Protein 2OZL (pdb70)

Secondary structure (DSSP, 8-state):
---SEEEEE-PPPEEES-S--S-SEEEEEHHHHHHHHHHHHHHHHHHHHHHHHHHTTSS-S-----TT-HHHHHHHHHTS-TTSEEE--S--HHHHHHTT--HHHHHHHHTT-TTSTTTTSS-TT---BTTB-----STTTHHHHHHHHHHHHHHHT----EEEEEETTGGG-HHHHHHHHHHHHTT--EEEEEEE-SEETTEEHHHH-S---GGGTTTTS-EEEEETT-HHHHHHHHHHHHHHHHTT---EEEEEE---SS-SSTT--S-SSS-HHHHHHHHHHH-HHHHHHHHHHHTTSS-HHHHHHHHHHHHHHHHHHHHHHHHSPPPPGGGTT-SSSSS---EEEE-SBTT-EEEE--/--EEEHHHHHHHHHHHHHHH-TTEEEEETTSSTT--TTSTTTTHHHHH-TTTEEE--S-HHHHHHHHHHHHHTT-EEEEE-SSGGGGGGGHHIIIIIIITHHHHTTSS-----EEEEE-S--SS--GGG----HHHHHTSTT-EEE---SHHHHHHHHHHHHHSSS-EEEEE-HHHHT-EEE--HHHHSTT----TT--EEEE--SSEEEEE-STHHHHHHHHHHHHHTTT--EEEEE--EEET--HHHHHHHHHHHS-EEEE-SS-STT-HHHHHHHHHHHSTTGGG-SS--EEE---SSPPPSSHHHHHTTS--HHHHHHHHHHHHT-/---SEEEEE-PPPEEES-S--S-SEEEEEHHHHHHHHHHHHHHHHHHHHHHHHHHTTSS-S-----TT-HHHHHHHHHTS-TTSEEE--S--HHHHHHTT--HHHHHHHHTT-TTSTTTTSS-TT---BTTB-----STTTHHHHHHHHHHHHHHHTS---EEEEEETTGGG-HHHHHHHHHHHHTT--EEEEEEE-SEETTEEHHHH-S---GGGTTTTS-EEEEETT-HHHHHHHHHHHHHHHHTT---EEEEEE---SS-SSTT--S-SSS-HHHHHHHHHHH-HHHHHHHHHHHTTSS-HHHHHHHHHHHHHHHHHHHHHHHHSPPPPGGGTT-SSSSS---EEEE-SBTT-EEEE--/-EEEEHHHHHHHHHHHHHHH-TTEEEEETTSSTT--TTSTTTTHHHHH-TTTEEE--S-HHHHHHHHHHHHHTT-EEEEE-SSGGGGGGTHHIIIIIIITHHHHTTSS-----EEEEE-S--SS--GGG----HHHHHT-TT-EEE---SHHHHHHHHHHHHHSSS-EEEEE-TTTTT-EEEE-HHHHSTT----TT--EEEE--SSEEEEE-STHHHHHHHHHHHHHTTT--EEEEE--EEET--HHHHHHHHHHHS-EEEE-SS-STTSHHHHHHHHHHHSTTGGG-SS--EEE---SS---SSHHHHHTTS--HHHHHHHHHHHHT-

Radius of gyration: 31.5 Å; Cα contacts (8 Å, |Δi|>4): 3603; chains: 4; bounding box: 74×99×93 Å

Organism: Homo sapiens (NCBI:txid9606)

GO terms:
  GO:0004739 pyruvate dehydrogenase (acetyl-transferring) activity (F, IDA)
  GO:0045254 pyruvate dehydrogenase complex (C, IDA)
  GO:0006086 pyruvate decarboxylation to acetyl-CoA (P, IDA)
  GO:0004739 pyruvate dehydrogenase (acetyl-transferring) activity (F, EXP)
  GO:0005739 mitochondrion (C, TAS)
  GO:0005739 mitochondrion (C, HTP)
  GO:0005759 mitochondrial matrix (C, TAS)
  GO:0005515 protein binding (F, IPI)
  GO:0005739 mitochondrion (C, IDA)
  GO:0005634 nucleus (C, HDA)
  GO:0005739 mitochondrion (C, HDA)

Sequence (1384 aa):
SFANDATFEIKKCDLHRLEEGPPVTTVLTREDGLKYYRMMQTVRRMELKADQLYKQKIIRGFCHLCDGQEACCVGLEAGINPTDHLITAYRAHGFTFTRGLSVREILAELTGRKGGCAKGKGGSMHMYAKNFYGGNGIVGAQVPLGAGIALACKYNGKDEVCLTLYGDGAANQGQIFEAYNMAALWKLPCIFICENNRYGMGTSVERAAASTDYYKRGDFIPGLRVDGMDILCVREATRFAAAYCRSGKGPILMELQTYRYHGHEMSDPGVSYRTREEIQEVRSKSDPIMLLKDRMVNSNLASVEELKEIDVEVRKEIEDAAQFATADPEPPLEELGYHIYSSDPPFEVRGANQWIKFKSVSSLQVTVRDAINQGMDEELERDEKVFLLGEEVAQYDGAYKVSRGLWKKYGDKRIIDTPISEMGFAGIAVGAAMAGLRPICEFMTFNFSMQAIDQVINSAAKTYYMSGGLQPVPIVFRGPNGASAGVAAQHSQCFAAWYGHCPGLKVVSPWNSEDAKGLIKSAIRDNNPVVVLENELMYGVPFEFPPEAQSKDFLIPIGKAKIERQGTHITVVSHSRPVGHCLEAAAVLSKEGVECEVINMRTIRPMDMETIEASVMKTNHLVTVEGGWPQFGVGAEICARIMEGPAFNFLDAPAVRVTGADVPMPYAKILEDNSIPQVKDIIFAIKKTLNISFANDATFEIKKCDLHRLEEGPPVTTVLTREDGLKYYRMMQTVRRMELKADQLYKQKIIRGFCHLCDGQEACCVGLEAGINPTDHLITAYRAHGFTFTRGLSVREILAELTGRKGGCAKGKGGSMHMYAKNFYGGNGIVGAQVPLGAGIALACKYNGKDEVCLTLYGDGAANQGQIFEAYNMAALWKLPCIFICENNRYGMGTSVERAAASTDYYKRGDFIPGLRVDGMDILCVREATRFAAAYCRSGKGPILMELQTYRYHGHEMSDPGVSYRTREEIQEVRSKSDPIMLLKDRMVNSNLASVEELKEIDVEVRKEIEDAAQFATADPEPPLEELGYHIYSSDPPFEVRGANQWIKFKSVSSLQVTVRDAINQGMDEELERDEKVFLLGEEVAQYDGAYKVSRGLWKKYGDKRIIDTPISEMGFAGIAVGAAMAGLRPICEFMTFNFSMQAIDQVINSAAKTYYMSGGLQPVPIVFRGPNGASAGVAAQHSQCFAAWYGHCPGLKVVSPWNSEDAKGLIKSAIRDNNPVVVLENELMYGVPFEFPPEAQSKDFLIPIGKAKIERQGTHITVVSHSRPVGHCLEAAAVLSKEGVECEVINMRTIRPMDMETIEASVMKTNHLVTVEGGWPQFGVGAEICARIMEGPAFNFLDAPAVRVTGADVPMPYAKILEDNSIPQVKDIIFAIKKTLNI

InterPro domains:
  IPR001017 Dehydrogenase, E1 component [PF00676] (67-361)
  IPR017597 Pyruvate dehydrogenase (acetyl-transferring) E1 component, alpha subunit, subgroup y [TIGR03182] (59-369)
  IPR029061 Thiamin diphosphate-binding fold [SSF52518] (49-383)
  IPR050642 Pyruvate Dehydrogenase E1 Alpha Subunit [PTHR11516] (30-375)

Nearest PDB structures (foldseek):
  2ozl-assembly1_C  TM=1.002E+00  e=5.145E-74  Homo sapiens
  3exh-assembly2_G  TM=1.001E+00  e=3.528E-71  Homo sapiens
  3exe-assembly2_E  TM=1.002E+00  e=1.441E-70  Homo sapiens
  3exh-assembly1_A  TM=9.852E-01  e=1.466E-67  Homo sapiens
  1x7z-assembly1_A-2  TM=9.398E-01  e=1.069E-23  Homo sapiens

Structure (mmCIF, N/CA/C/O backbone):
data_2OZL
#
_entry.id   2OZL
#
_cell.length_a   64.9
_cell.length_b   126.4
_cell.length_c   190.4
_cell.angle_alpha   90.
_cell.angle_beta   90.
_cell.angle_gamma   90.
#
_symmetry.space_group_name_H-M   'P 21 21 21'
#
loop_
_entity.id
_entity.type
_entity.pdbx_description
1 polymer 'Pyruvate dehydrogenase E1 component alpha subunit, somatic form'
2 polymer 'Pyruvate dehydrogenase E1 component subunit beta'
3 non-polymer 'MAGNESIUM ION'
4 non-polymer 'THIAMINE DIPHOSPHATE'
5 non-polymer 'POTASSIUM ION'
6 water water
#
loop_
_atom_site.group_PDB
_atom_site.id
_atom_site.type_symbol
_atom_site.label_atom_id
_atom_site.label_alt_id
_atom_site.label_comp_id
_atom_site.label_asym_id
_atom_site.label_entity_id
_atom_site.label_seq_id
_atom_site.pdbx_PDB_ins_code
_atom_site.Cartn_x
_atom_site.Cartn_y
_atom_site.Cartn_z
_atom_site.occupancy
_atom_site.B_iso_or_equiv
_atom_site.auth_seq_id
_atom_site.auth_comp_id
_atom_site.auth_asym_id
_atom_site.auth_atom_id
_atom_site.pdbx_PDB_model_num
ATOM 1 N N . SER A 1 4 ? -21.316 -51.010 84.314 1.00 34.70 0 SER A N 1
ATOM 2 C CA . SER A 1 4 ? -19.948 -51.581 84.161 1.00 34.53 0 SER A CA 1
ATOM 3 C C . SER A 1 4 ? -18.870 -50.520 84.365 1.00 32.71 0 SER A C 1
ATOM 4 O O . SER A 1 4 ? -17.883 -50.756 85.062 1.00 32.32 0 SER A O 1
ATOM 7 N N . PHE A 1 5 ? -19.062 -49.353 83.755 1.00 29.88 1 PHE A N 1
ATOM 8 C CA . PHE A 1 5 ? -18.094 -48.267 83.870 1.00 27.76 1 PHE A CA 1
ATOM 9 C C . PHE A 1 5 ? -18.109 -47.612 85.242 1.00 26.28 1 PHE A C 1
ATOM 10 O O . PHE A 1 5 ? -19.167 -47.434 85.846 1.00 26.44 1 PHE A O 1
ATOM 18 N N . ALA A 1 6 ? -16.927 -47.261 85.733 1.00 24.24 2 ALA A N 1
ATOM 19 C CA . ALA A 1 6 ? -16.818 -46.578 87.014 1.00 22.95 2 ALA A CA 1
ATOM 20 C C . ALA A 1 6 ? -17.317 -45.162 86.742 1.00 23.08 2 ALA A C 1
ATOM 21 O O . ALA A 1 6 ? -17.078 -44.621 85.661 1.00 21.61 2 ALA A O 1
ATOM 23 N N . ASN A 1 7 ? -18.020 -44.564 87.697 1.00 21.80 3 ASN A N 1
ATOM 24 C CA . ASN A 1 7 ? -18.521 -43.210 87.491 1.00 23.61 3 ASN A CA 1
ATOM 25 C C . ASN A 1 7 ? -17.483 -42.167 87.890 1.00 22.24 3 ASN A C 1
ATOM 26 O O . ASN A 1 7 ? -17.602 -40.995 87.540 1.00 20.87 3 ASN A O 1
ATOM 31 N N . ASP A 1 8 ? -16.461 -42.607 88.618 1.00 22.53 4 ASP A N 1
ATOM 32 C CA . ASP A 1 8 ? -15.384 -41.725 89.051 1.00 22.88 4 ASP A CA 1
ATOM 33 C C . ASP A 1 8 ? -14.204 -42.548 89.554 1.00 21.95 4 ASP A C 1
ATOM 34 O O . ASP A 1 8 ? -14.360 -43.714 89.916 1.00 21.54 4 ASP A O 1
ATOM 39 N N . ALA A 1 9 ? -13.024 -41.938 89.570 1.00 20.28 5 ALA A N 1
ATOM 40 C CA . ALA A 1 9 ? -11.816 -42.614 90.024 1.00 20.27 5 ALA A CA 1
ATOM 41 C C . ALA A 1 9 ? -10.826 -41.599 90.580 1.00 20.92 5 ALA A C 1
ATOM 42 O O . ALA A 1 9 ? -10.858 -40.424 90.214 1.00 19.77 5 ALA A O 1
ATOM 44 N N . THR A 1 10 ? -9.946 -42.063 91.464 1.00 20.96 6 THR A N 1
ATOM 45 C CA . THR A 1 10 ? -8.944 -41.203 92.083 1.00 21.92 6 THR A CA 1
ATOM 46 C C . THR A 1 10 ? -7.579 -41.397 91.438 1.00 21.83 6 THR A C 1
ATOM 47 O O . THR A 1 10 ? -7.183 -42.523 91.135 1.00 23.54 6 THR A O 1
ATOM 51 N N . PHE A 1 11 ? -6.863 -40.298 91.221 1.00 20.51 7 PHE A N 1
ATOM 52 C CA . PHE A 1 11 ? -5.539 -40.370 90.614 1.00 21.04 7 PHE A CA 1
ATOM 53 C C . PHE A 1 11 ? -4.508 -39.557 91.382 1.00 23.54 7 PHE A C 1
ATOM 54 O O . PHE A 1 11 ? -4.842 -38.580 92.052 1.00 22.42 7 PHE A O 1
ATOM 62 N N . GLU A 1 12 ? -3.250 -39.974 91.271 1.00 25.18 8 GLU A N 1
ATOM 63 C CA . GLU A 1 12 ? -2.151 -39.286 91.928 1.00 27.64 8 GLU A CA 1
ATOM 64 C C . GLU A 1 12 ? -1.551 -38.322 90.922 1.00 26.75 8 GLU A C 1
ATOM 65 O O . GLU A 1 12 ? -1.451 -38.633 89.734 1.00 26.23 8 GLU A O 1
ATOM 71 N N . ILE A 1 13 ? -1.164 -37.147 91.401 1.00 25.67 9 ILE A N 1
ATOM 72 C CA . ILE A 1 13 ? -0.567 -36.134 90.546 1.00 25.95 9 ILE A CA 1
ATOM 73 C C . ILE A 1 13 ? 0.707 -35.604 91.201 1.00 26.04 9 ILE A C 1
ATOM 74 O O . ILE A 1 13 ? 0.790 -35.512 92.423 1.00 26.99 9 ILE A O 1
ATOM 79 N N . LYS A 1 14 ? 1.700 -35.269 90.383 1.00 26.62 10 LYS A N 1
ATOM 80 C CA . LYS A 1 14 ? 2.976 -34.766 90.884 1.00 26.74 10 LYS A CA 1
ATOM 81 C C . LYS A 1 14 ? 2.795 -33.586 91.830 1.00 25.47 10 LYS A C 1
ATOM 82 O O . LYS A 1 14 ? 2.027 -32.665 91.545 1.00 25.56 10 LYS A O 1
ATOM 88 N N . LYS A 1 15 ? 3.506 -33.615 92.953 1.00 22.72 11 LYS A N 1
ATOM 89 C CA . LYS A 1 15 ? 3.437 -32.527 93.922 1.00 22.24 11 LYS A CA 1
ATOM 90 C C . LYS A 1 15 ? 4.138 -31.320 93.293 1.00 19.06 11 LYS A C 1
ATOM 91 O O . LYS A 1 15 ? 5.197 -31.464 92.683 1.00 19.96 11 LYS A O 1
ATOM 97 N N . CYS A 1 16 ? 3.550 -30.138 93.433 1.00 16.58 12 CYS A N 1
ATOM 98 C CA . CYS A 1 16 ? 4.129 -28.925 92.860 1.00 14.94 12 CYS A CA 1
ATOM 99 C C . CYS A 1 16 ? 5.250 -28.349 93.719 1.00 14.26 12 CYS A C 1
ATOM 100 O O . CYS A 1 16 ? 5.177 -28.392 94.944 1.00 13.42 12 CYS A O 1
ATOM 103 N N . ASP A 1 17 ? 6.291 -27.820 93.079 1.00 12.67 13 ASP A N 1
ATOM 104 C CA . ASP A 1 17 ? 7.371 -27.183 93.822 1.00 12.80 13 ASP A CA 1
ATOM 105 C C . ASP A 1 17 ? 6.767 -25.851 94.244 1.00 12.58 13 ASP A C 1
ATOM 106 O O . ASP A 1 17 ? 6.048 -25.221 93.469 1.00 10.54 13 ASP A O 1
ATOM 111 N N . LEU A 1 18 ? 7.053 -25.417 95.465 1.00 10.83 14 LEU A N 1
ATOM 112 C CA . LEU A 1 18 ? 6.470 -24.180 95.962 1.00 12.28 14 LEU A CA 1
ATOM 113 C C . LEU A 1 18 ? 7.452 -23.058 96.264 1.00 12.03 14 LEU A C 1
ATOM 114 O O . LEU A 1 18 ? 8.603 -23.295 96.624 1.00 12.51 14 LEU A O 1
ATOM 119 N N . HIS A 1 19 ? 6.969 -21.832 96.109 1.00 11.00 15 HIS A N 1
ATOM 120 C CA . HIS A 1 19 ? 7.746 -20.637 96.389 1.00 11.12 15 HIS A CA 1
ATOM 121 C C . HIS A 1 19 ? 6.871 -19.764 97.274 1.00 11.95 15 HIS A C 1
ATOM 122 O O . HIS A 1 19 ? 5.794 -19.331 96.860 1.00 11.25 15 HIS A O 1
ATOM 129 N N . ARG A 1 20 ? 7.330 -19.531 98.499 1.00 13.17 16 ARG A N 1
ATOM 130 C CA . ARG A 1 20 ? 6.609 -18.715 99.470 1.00 14.00 16 ARG A CA 1
ATOM 131 C C . ARG A 1 20 ? 5.184 -19.196 99.737 1.00 14.11 16 ARG A C 1
ATOM 132 O O . ARG A 1 20 ? 4.250 -18.398 99.859 1.00 14.62 16 ARG A O 1
ATOM 140 N N . LEU A 1 21 ? 5.026 -20.511 99.828 1.00 14.66 17 LEU A N 1
ATOM 141 C CA . LEU A 1 21 ? 3.730 -21.114 100.110 1.00 16.71 17 LEU A CA 1
ATOM 142 C C . LEU A 1 21 ? 3.933 -22.242 101.109 1.00 18.87 17 LEU A C 1
ATOM 143 O O . LEU A 1 21 ? 4.825 -23.072 100.937 1.00 17.13 17 LEU A O 1
ATOM 148 N N . GLU A 1 22 ? 3.112 -22.258 102.154 1.00 21.78 18 GLU A N 1
ATOM 149 C CA . GLU A 1 22 ? 3.194 -23.291 103.180 1.00 26.91 18 GLU A CA 1
ATOM 150 C C . GLU A 1 22 ? 2.692 -24.614 102.613 1.00 27.08 18 GLU A C 1
ATOM 151 O O . GLU A 1 22 ? 3.346 -25.647 102.745 1.00 26.74 18 GLU A O 1
ATOM 157 N N . GLU A 1 23 ? 1.522 -24.573 101.984 1.00 27.13 19 GLU A N 1
ATOM 158 C CA . GLU A 1 23 ? 0.931 -25.764 101.383 1.00 26.97 19 GLU A CA 1
ATOM 159 C C . GLU A 1 23 ? 0.533 -25.495 99.940 1.00 24.43 19 GLU A C 1
ATOM 160 O O . GLU A 1 23 ? 0.188 -24.370 99.582 1.00 22.84 19 GLU A O 1
ATOM 166 N N . GLY A 1 24 ? 0.588 -26.537 99.118 1.00 21.55 20 GLY A N 1
ATOM 167 C CA . GLY A 1 24 ? 0.228 -26.396 97.723 1.00 18.25 20 GLY A CA 1
ATOM 168 C C . GLY A 1 24 ? -1.006 -27.204 97.376 1.00 17.50 20 GLY A C 1
ATOM 169 O O . GLY A 1 24 ? -1.744 -27.629 98.262 1.00 16.71 20 GLY A O 1
ATOM 170 N N . PRO A 1 25 ? -1.270 -27.420 96.083 1.00 16.17 21 PRO A N 1
ATOM 171 C CA . PRO A 1 25 ? -2.448 -28.197 95.683 1.00 15.21 21 PRO A CA 1
ATOM 172 C C . PRO A 1 25 ? -2.339 -29.630 96.199 1.00 15.93 21 PRO A C 1
ATOM 173 O O . PRO A 1 25 ? -1.244 -30.111 96.502 1.00 14.15 21 PRO A O 1
ATOM 177 N N . PRO A 1 26 ? -3.473 -30.331 96.320 1.00 17.01 22 PRO A N 1
ATOM 178 C CA . PRO A 1 26 ? -3.400 -31.711 96.808 1.00 18.29 22 PRO A CA 1
ATOM 179 C C . PRO A 1 26 ? -2.657 -32.603 95.814 1.00 19.44 22 PRO A C 1
ATOM 180 O O . PRO A 1 26 ? -2.541 -32.267 94.634 1.00 18.87 22 PRO A O 1
ATOM 184 N N . VAL A 1 27 ? -2.135 -33.726 96.292 1.00 19.44 23 VAL A N 1
ATOM 185 C CA . VAL A 1 27 ? -1.406 -34.638 95.422 1.00 21.30 23 VAL A CA 1
ATOM 186 C C . VAL A 1 27 ? -2.288 -35.790 94.960 1.00 21.73 23 VAL A C 1
ATOM 187 O O . VAL A 1 27 ? -1.794 -36.813 94.484 1.00 20.97 23 VAL A O 1
ATOM 191 N N . THR A 1 28 ? -3.596 -35.613 95.108 1.00 22.43 24 THR A N 1
ATOM 192 C CA . THR A 1 28 ? -4.572 -36.616 94.697 1.00 23.59 24 THR A CA 1
ATOM 193 C C . THR A 1 28 ? -5.849 -35.884 94.292 1.00 21.65 24 THR A C 1
ATOM 194 O O . THR A 1 28 ? -6.163 -34.838 94.855 1.00 22.24 24 THR A O 1
ATOM 198 N N . THR A 1 29 ? -6.575 -36.418 93.311 1.00 19.23 25 THR A N 1
ATOM 199 C CA . THR A 1 29 ? -7.813 -35.783 92.858 1.00 16.32 25 THR A CA 1
ATOM 200 C C . THR A 1 29 ? -8.788 -36.791 92.250 1.00 15.21 25 THR A C 1
ATOM 201 O O . THR A 1 29 ? -8.391 -37.881 91.826 1.00 16.88 25 THR A O 1
ATOM 205 N N . VAL A 1 30 ? -10.065 -36.422 92.214 1.00 12.61 26 VAL A N 1
ATOM 206 C CA . VAL A 1 30 ? -11.101 -37.289 91.661 1.00 12.03 26 VAL A CA 1
ATOM 207 C C . VAL A 1 30 ? -11.547 -36.813 90.285 1.00 12.35 26 VAL A C 1
ATOM 208 O O . VAL A 1 30 ? -11.818 -35.632 90.079 1.00 10.08 26 VAL A O 1
ATOM 212 N N . LEU A 1 31 ? -11.626 -37.751 89.349 1.00 12.20 27 LEU A N 1
ATOM 213 C CA . LEU A 1 31 ? -12.052 -37.453 87.988 1.00 10.20 27 LEU A CA 1
ATOM 214 C C . LEU A 1 31 ? -13.326 -38.265 87.748 1.00 11.25 27 LEU A C 1
ATOM 215 O O . LEU A 1 31 ? -13.334 -39.481 87.971 1.00 9.05 27 LEU A O 1
ATOM 220 N N . THR A 1 32 ? -14.400 -37.606 87.318 1.00 8.54 28 THR A N 1
ATOM 221 C CA . THR A 1 32 ? -15.636 -38.320 87.031 1.00 11.19 28 THR A CA 1
ATOM 222 C C . THR A 1 32 ? -15.589 -38.763 85.571 1.00 11.83 28 THR A C 1
ATOM 223 O O . THR A 1 32 ? -14.833 -38.205 84.769 1.00 11.00 28 THR A O 1
ATOM 227 N N . ARG A 1 33 ? -16.395 -39.765 85.233 1.00 11.80 29 ARG A N 1
ATOM 228 C CA . ARG A 1 33 ? -16.454 -40.278 83.867 1.00 12.61 29 ARG A CA 1
ATOM 229 C C . ARG A 1 33 ? -16.881 -39.173 82.907 1.00 13.70 29 ARG A C 1
ATOM 230 O O . ARG A 1 33 ? -16.277 -38.992 81.851 1.00 14.26 29 ARG A O 1
ATOM 238 N N . GLU A 1 34 ? -17.919 -38.432 83.280 1.00 15.01 30 GLU A N 1
ATOM 239 C CA . GLU A 1 34 ? -18.419 -37.335 82.456 1.00 16.26 30 GLU A CA 1
ATOM 240 C C . GLU A 1 34 ? -17.349 -36.273 82.174 1.00 14.62 30 GLU A C 1
ATOM 241 O O . GLU A 1 34 ? -17.214 -35.816 81.040 1.00 14.47 30 GLU A O 1
ATOM 247 N N . ASP A 1 35 ? -16.602 -35.869 83.200 1.00 12.17 31 ASP A N 1
ATOM 248 C CA . ASP A 1 35 ? -15.555 -34.866 83.017 1.00 11.51 31 ASP A CA 1
ATOM 249 C C . ASP A 1 35 ? -14.411 -35.407 82.166 1.00 10.45 31 ASP A C 1
ATOM 250 O O . ASP A 1 35 ? -13.850 -34.688 81.344 1.00 11.31 31 ASP A O 1
ATOM 255 N N . GLY A 1 36 ? -14.060 -36.672 82.381 1.00 9.78 32 GLY A N 1
ATOM 256 C CA . GLY A 1 36 ? -12.976 -37.282 81.630 1.00 11.14 32 GLY A CA 1
ATOM 257 C C . GLY A 1 36 ? -13.291 -37.322 80.148 1.00 11.80 32 GLY A C 1
ATOM 258 O O . GLY A 1 36 ? -12.438 -37.021 79.310 1.00 10.26 32 GLY A O 1
ATOM 259 N N . LEU A 1 37 ? -14.526 -37.691 79.830 1.00 11.54 33 LEU A N 1
ATOM 260 C CA . LEU A 1 37 ? -14.979 -37.767 78.449 1.00 13.93 33 LEU A CA 1
ATOM 261 C C . LEU A 1 37 ? -14.918 -36.396 77.789 1.00 12.44 33 LEU A C 1
ATOM 262 O O . LEU A 1 37 ? -14.562 -36.274 76.616 1.00 12.24 33 LEU A O 1
ATOM 267 N N . LYS A 1 38 ? -15.262 -35.361 78.547 1.00 12.40 34 LYS A N 1
ATOM 268 C CA . LYS A 1 38 ? -15.230 -34.004 78.021 1.00 10.51 34 LYS A CA 1
ATOM 269 C C . LYS A 1 38 ? -13.788 -33.550 77.784 1.00 9.62 34 LYS A C 1
ATOM 270 O O . LYS A 1 38 ? -13.466 -33.046 76.710 1.00 9.93 34 LYS A O 1
ATOM 276 N N . TYR A 1 39 ? -12.917 -33.732 78.776 1.00 7.17 35 TYR A N 1
ATOM 277 C CA . TYR A 1 39 ? -11.520 -33.316 78.624 1.00 7.10 35 TYR A CA 1
ATOM 278 C C . TYR A 1 39 ? -10.828 -34.035 77.464 1.00 7.30 35 TYR A C 1
ATOM 279 O O . TYR A 1 39 ? -10.076 -33.425 76.693 1.00 6.85 35 TYR A O 1
ATOM 288 N N . TYR A 1 40 ? -11.072 -35.334 77.342 1.00 5.56 36 TYR A N 1
ATOM 289 C CA . TYR A 1 40 ? -10.453 -36.097 76.269 1.00 5.40 36 TYR A CA 1
ATOM 290 C C . TYR A 1 40 ? -10.882 -35.535 74.920 1.00 5.32 36 TYR A C 1
ATOM 291 O O . TYR A 1 40 ? -10.044 -35.269 74.056 1.00 5.00 36 TYR A O 1
ATOM 300 N N . ARG A 1 41 ? -12.187 -35.346 74.745 1.00 5.86 37 ARG A N 1
ATOM 301 C CA . ARG A 1 41 ? -12.713 -34.821 73.488 1.00 7.18 37 ARG A CA 1
ATOM 302 C C . ARG A 1 41 ? -12.154 -33.436 73.184 1.00 7.27 37 ARG A C 1
ATOM 303 O O . ARG A 1 41 ? -11.816 -33.132 72.039 1.00 5.00 37 ARG A O 1
ATOM 311 N N . MET A 1 42 ? -12.064 -32.595 74.210 1.00 7.42 38 MET A N 1
ATOM 312 C CA . MET A 1 42 ? -11.545 -31.243 74.040 1.00 8.20 38 MET A CA 1
ATOM 313 C C . MET A 1 42 ? -10.081 -31.220 73.601 1.00 7.48 38 MET A C 1
ATOM 314 O O . MET A 1 42 ? -9.725 -30.507 72.657 1.00 5.52 38 MET A O 1
ATOM 319 N N . MET A 1 43 ? -9.230 -31.986 74.281 1.00 5.00 39 MET A N 1
ATOM 320 C CA . MET A 1 43 ? -7.816 -32.016 73.917 1.00 6.22 39 MET A CA 1
ATOM 321 C C . MET A 1 43 ? -7.621 -32.603 72.519 1.00 7.30 39 MET A C 1
ATOM 322 O O . MET A 1 43 ? -6.812 -32.100 71.739 1.00 6.93 39 MET A O 1
ATOM 327 N N . GLN A 1 44 ? -8.358 -33.666 72.211 1.00 5.93 40 GLN A N 1
ATOM 328 C CA . GLN A 1 44 ? -8.253 -34.299 70.899 1.00 7.32 40 GLN A CA 1
ATOM 329 C C . GLN A 1 44 ? -8.713 -33.334 69.804 1.00 6.31 40 GLN A C 1
ATOM 330 O O . GLN A 1 44 ? -8.185 -33.355 68.693 1.00 6.34 40 GLN A O 1
ATOM 336 N N . THR A 1 45 ? -9.705 -32.501 70.108 1.00 5.59 41 THR A N 1
ATOM 337 C CA . THR A 1 45 ? -10.188 -31.535 69.122 1.00 6.84 41 THR A CA 1
ATOM 338 C C . THR A 1 45 ? -9.093 -30.499 68.852 1.00 5.88 41 THR A C 1
ATOM 339 O O . THR A 1 45 ? -8.874 -30.096 67.710 1.00 6.41 41 THR A O 1
ATOM 343 N N . VAL A 1 46 ? -8.414 -30.062 69.907 1.00 6.07 42 VAL A N 1
ATOM 344 C CA . VAL A 1 46 ? -7.337 -29.092 69.750 1.00 5.92 42 VAL A CA 1
ATOM 345 C C . VAL A 1 46 ? -6.204 -29.692 68.921 1.00 6.73 42 VAL A C 1
ATOM 346 O O . VAL A 1 46 ? -5.649 -29.027 68.041 1.00 6.18 42 VAL A O 1
ATOM 350 N N . ARG A 1 47 ? -5.868 -30.949 69.204 1.00 6.21 43 ARG A N 1
ATOM 351 C CA . ARG A 1 47 ? -4.810 -31.656 68.481 1.00 6.89 43 ARG A CA 1
ATOM 352 C C . ARG A 1 47 ? -5.098 -31.760 66.979 1.00 7.32 43 ARG A C 1
ATOM 353 O O . ARG A 1 47 ? -4.245 -31.423 66.152 1.00 7.19 43 ARG A O 1
ATOM 361 N N . ARG A 1 48 ? -6.295 -32.214 66.618 1.00 5.00 44 ARG A N 1
ATOM 362 C CA . ARG A 1 48 ? -6.629 -32.350 65.204 1.00 6.83 44 ARG A CA 1
ATOM 363 C C . ARG A 1 48 ? -6.736 -30.995 64.518 1.00 6.44 44 ARG A C 1
ATOM 364 O O . ARG A 1 48 ? -6.422 -30.866 63.335 1.00 5.79 44 ARG A O 1
ATOM 372 N N . MET A 1 49 ? -7.177 -29.982 65.255 1.00 6.09 45 MET A N 1
ATOM 373 C CA . MET A 1 49 ? -7.289 -28.652 64.676 1.00 8.06 45 MET A CA 1
ATOM 374 C C . MET A 1 49 ? -5.897 -28.137 64.309 1.00 7.57 45 MET A C 1
ATOM 375 O O . MET A 1 49 ? -5.700 -27.570 63.234 1.00 8.20 45 MET A O 1
ATOM 380 N N . GLU A 1 50 ? -4.926 -28.345 65.191 1.00 7.65 46 GLU A N 1
ATOM 381 C CA . GLU A 1 50 ? -3.564 -27.886 64.921 1.00 10.13 46 GLU A CA 1
ATOM 382 C C . GLU A 1 50 ? -2.920 -28.653 63.759 1.00 10.29 46 GLU A C 1
ATOM 383 O O . GLU A 1 50 ? -2.226 -28.063 62.926 1.00 8.13 46 GLU A O 1
ATOM 389 N N . LEU A 1 51 ? -3.143 -29.961 63.701 1.00 9.39 47 LEU A N 1
ATOM 390 C CA . LEU A 1 51 ? -2.584 -30.755 62.616 1.00 9.90 47 LEU A CA 1
ATOM 391 C C . LEU A 1 51 ? -3.223 -30.322 61.298 1.00 10.09 47 LEU A C 1
ATOM 392 O O . LEU A 1 51 ? -2.561 -30.279 60.261 1.00 10.42 47 LEU A O 1
ATOM 397 N N . LYS A 1 52 ? -4.510 -29.992 61.338 1.00 8.28 48 LYS A N 1
ATOM 398 C CA . LYS A 1 52 ? -5.199 -29.536 60.138 1.00 9.27 48 LYS A CA 1
ATOM 399 C C . LYS A 1 52 ? -4.603 -28.192 59.726 1.00 10.49 48 LYS A C 1
ATOM 400 O O . LYS A 1 52 ? -4.350 -27.950 58.545 1.00 10.51 48 LYS A O 1
ATOM 406 N N . ALA A 1 53 ? -4.374 -27.323 60.709 1.00 9.50 49 ALA A N 1
ATOM 407 C CA . ALA A 1 53 ? -3.792 -26.012 60.447 1.00 10.05 49 ALA A CA 1
ATOM 408 C C . ALA A 1 53 ? -2.441 -26.160 59.746 1.00 10.34 49 ALA A C 1
ATOM 409 O O . ALA A 1 53 ? -2.129 -25.408 58.818 1.00 9.31 49 ALA A O 1
ATOM 411 N N . ASP A 1 54 ? -1.644 -27.126 60.196 1.00 10.35 50 ASP A N 1
ATOM 412 C CA . ASP A 1 54 ? -0.330 -27.386 59.604 1.00 11.58 50 ASP A CA 1
ATOM 413 C C . ASP A 1 54 ? -0.488 -27.701 58.113 1.00 13.22 50 ASP A C 1
ATOM 414 O O . ASP A 1 54 ? 0.181 -27.116 57.259 1.00 11.59 50 ASP A O 1
ATOM 419 N N . GLN A 1 55 ? -1.380 -28.637 57.815 1.00 12.47 51 GLN A N 1
ATOM 420 C CA . GLN A 1 55 ? -1.649 -29.043 56.443 1.00 13.59 51 GLN A CA 1
ATOM 421 C C . GLN A 1 55 ? -2.089 -27.861 55.576 1.00 12.09 51 GLN A C 1
ATOM 422 O O . GLN A 1 55 ? -1.577 -27.671 54.474 1.00 10.13 51 GLN A O 1
ATOM 428 N N . LEU A 1 56 ? -3.039 -27.072 56.073 1.00 11.89 52 LEU A N 1
ATOM 429 C CA . LEU A 1 56 ? -3.537 -25.919 55.324 1.00 12.16 52 LEU A CA 1
ATOM 430 C C . LEU A 1 56 ? -2.445 -24.893 55.052 1.00 12.59 52 LEU A C 1
ATOM 431 O O . LEU A 1 56 ? -2.417 -24.273 53.987 1.00 12.35 52 LEU A O 1
ATOM 436 N N . TYR A 1 57 ? -1.546 -24.709 56.012 1.00 12.61 53 TYR A N 1
ATOM 437 C CA . TYR A 1 57 ? -0.469 -23.749 55.837 1.00 14.59 53 TYR A CA 1
ATOM 438 C C . TYR A 1 57 ? 0.446 -24.177 54.691 1.00 16.20 53 TYR A C 1
ATOM 439 O O . TYR A 1 57 ? 0.809 -23.363 53.842 1.00 17.11 53 TYR A O 1
ATOM 448 N N . LYS A 1 58 ? 0.811 -25.455 54.657 1.00 16.86 54 LYS A N 1
ATOM 449 C CA . LYS A 1 58 ? 1.677 -25.953 53.595 1.00 19.85 54 LYS A CA 1
ATOM 450 C C . LYS A 1 58 ? 1.016 -25.772 52.229 1.00 19.86 54 LYS A C 1
ATOM 451 O O . LYS A 1 58 ? 1.699 -25.608 51.219 1.00 19.67 54 LYS A O 1
ATOM 457 N N . GLN A 1 59 ? -0.313 -25.800 52.207 1.00 18.75 55 GLN A N 1
ATOM 458 C CA . GLN A 1 59 ? -1.067 -25.626 50.971 1.00 20.53 55 GLN A CA 1
ATOM 459 C C . GLN A 1 59 ? -1.245 -24.144 50.652 1.00 20.56 55 GLN A C 1
ATOM 460 O O . GLN A 1 59 ? -1.928 -23.783 49.694 1.00 21.50 55 GLN A O 1
ATOM 466 N N . LYS A 1 60 ? -0.626 -23.298 51.471 1.00 20.47 56 LYS A N 1
ATOM 467 C CA . LYS A 1 60 ? -0.678 -21.848 51.309 1.00 21.24 56 LYS A CA 1
ATOM 468 C C . LYS A 1 60 ? -2.057 -21.244 51.550 1.00 18.75 56 LYS A C 1
ATOM 469 O O . LYS A 1 60 ? -2.306 -20.098 51.178 1.00 17.65 56 LYS A O 1
ATOM 475 N N . ILE A 1 61 ? -2.951 -22.008 52.168 1.00 16.67 57 ILE A N 1
ATOM 476 C CA . ILE A 1 61 ? -4.292 -21.510 52.447 1.00 14.89 57 ILE A CA 1
ATOM 477 C C . ILE A 1 61 ? -4.245 -20.598 53.671 1.00 13.50 57 ILE A C 1
ATOM 478 O O . ILE A 1 61 ? -5.072 -19.699 53.821 1.00 12.16 57 ILE A O 1
ATOM 483 N N . ILE A 1 62 ? -3.275 -20.847 54.546 1.00 10.33 58 ILE A N 1
ATOM 484 C CA . ILE A 1 62 ? -3.061 -20.024 55.732 1.00 9.88 58 ILE A CA 1
ATOM 485 C C . ILE A 1 62 ? -1.745 -19.314 55.428 1.00 10.68 58 ILE A C 1
ATOM 486 O O . ILE A 1 62 ? -0.839 -19.923 54.852 1.00 11.84 58 ILE A O 1
ATOM 491 N N . ARG A 1 63 ? -1.644 -18.036 55.787 1.00 10.72 59 ARG A N 1
ATOM 492 C CA . ARG A 1 63 ? -0.432 -17.261 55.520 1.00 13.08 59 ARG A CA 1
ATOM 493 C C . ARG A 1 63 ? 0.205 -16.676 56.775 1.00 11.96 59 ARG A C 1
ATOM 494 O O . ARG A 1 63 ? -0.296 -16.847 57.885 1.00 11.56 59 ARG A O 1
ATOM 502 N N . GLY A 1 64 ? 1.310 -15.964 56.568 1.00 12.06 60 GLY A N 1
ATOM 503 C CA . GLY A 1 64 ? 2.020 -15.317 57.658 1.00 11.14 60 GLY A CA 1
ATOM 504 C C . GLY A 1 64 ? 2.389 -16.216 58.819 1.00 13.29 60 GLY A C 1
ATOM 505 O O . GLY A 1 64 ? 2.999 -17.267 58.635 1.00 12.62 60 GLY A O 1
ATOM 506 N N . PHE A 1 65 ? 2.020 -15.799 60.025 1.00 13.62 61 PHE A N 1
ATOM 507 C CA . PHE A 1 65 ? 2.329 -16.574 61.215 1.00 15.30 61 PHE A CA 1
ATOM 508 C C . PHE A 1 65 ? 1.290 -17.643 61.519 1.00 14.61 61 PHE A C 1
ATOM 509 O O . PHE A 1 65 ? 0.106 -17.494 61.230 1.00 14.44 61 PHE A O 1
ATOM 517 N N . CYS A 1 66 ? 1.760 -18.735 62.099 1.00 14.03 62 CYS A N 1
ATOM 518 C CA . CYS A 1 66 ? 0.892 -19.828 62.486 1.00 13.23 62 CYS A CA 1
ATOM 519 C C . CYS A 1 66 ? 1.668 -20.610 63.526 1.00 12.37 62 CYS A C 1
ATOM 520 O O . CYS A 1 66 ? 2.498 -21.454 63.189 1.00 11.11 62 CYS A O 1
ATOM 523 N N . HIS A 1 67 ? 1.415 -20.288 64.792 1.00 9.19 63 HIS A N 1
ATOM 524 C CA . HIS A 1 67 ? 2.078 -20.951 65.901 1.00 8.98 63 HIS A CA 1
ATOM 525 C C . HIS A 1 67 ? 1.163 -22.047 66.419 1.00 8.51 63 HIS A C 1
ATOM 526 O O . HIS A 1 67 ? 0.059 -21.773 66.887 1.00 8.55 63 HIS A O 1
ATOM 533 N N . LEU A 1 68 ? 1.633 -23.285 66.341 1.00 9.34 64 LEU A N 1
ATOM 534 C CA . LEU A 1 68 ? 0.854 -24.437 66.772 1.00 10.52 64 LEU A CA 1
ATOM 535 C C . LEU A 1 68 ? 1.147 -24.834 68.215 1.00 11.80 64 LEU A C 1
ATOM 536 O O . LEU A 1 68 ? 2.294 -24.783 68.671 1.00 10.69 64 LEU A O 1
ATOM 541 N N . CYS A 1 69 ? 0.099 -25.247 68.922 1.00 11.34 65 CYS A N 1
ATOM 542 C CA . CYS A 1 69 ? 0.213 -25.626 70.318 1.00 12.08 65 CYS A CA 1
ATOM 543 C C . CYS A 1 69 ? 0.104 -27.120 70.608 1.00 12.45 65 CYS A C 1
ATOM 544 O O . CYS A 1 69 ? -0.049 -27.503 71.771 1.00 12.26 65 CYS A O 1
ATOM 547 N N . ASP A 1 70 ? 0.174 -27.972 69.586 1.00 11.10 66 ASP A N 1
ATOM 548 C CA . ASP A 1 70 ? 0.079 -29.404 69.856 1.00 11.03 66 ASP A CA 1
ATOM 549 C C . ASP A 1 70 ? 1.224 -29.849 70.766 1.00 11.64 66 ASP A C 1
ATOM 550 O O . ASP A 1 70 ? 2.390 -29.499 70.552 1.00 10.96 66 ASP A O 1
ATOM 555 N N . GLY A 1 71 ? 0.870 -30.614 71.793 1.00 10.07 67 GLY A N 1
ATOM 556 C CA . GLY A 1 71 ? 1.846 -31.078 72.758 1.00 8.94 67 GLY A CA 1
ATOM 557 C C . GLY A 1 71 ? 1.557 -30.367 74.069 1.00 8.93 67 GLY A C 1
ATOM 558 O O . GLY A 1 71 ? 1.852 -30.872 75.154 1.00 8.10 67 GLY A O 1
ATOM 559 N N . GLN A 1 72 ? 0.950 -29.189 73.954 1.00 6.80 68 GLN A N 1
ATOM 560 C CA . GLN A 1 72 ? 0.608 -28.365 75.109 1.00 8.46 68 GLN A CA 1
ATOM 561 C C . GLN A 1 72 ? -0.890 -28.380 75.444 1.00 8.46 68 GLN A C 1
ATOM 562 O O . GLN A 1 72 ? -1.359 -27.514 76.173 1.00 8.34 68 GLN A O 1
ATOM 568 N N . GLU A 1 73 ? -1.636 -29.362 74.940 1.00 7.17 69 GLU A N 1
ATOM 569 C CA . GLU A 1 73 ? -3.078 -29.408 75.197 1.00 8.90 69 GLU A CA 1
ATOM 570 C C . GLU A 1 73 ? -3.530 -29.556 76.655 1.00 9.48 69 GLU A C 1
ATOM 571 O O . GLU A 1 73 ? -4.656 -29.187 76.995 1.00 9.93 69 GLU A O 1
ATOM 577 N N . ALA A 1 74 ? -2.682 -30.106 77.516 1.00 8.74 70 ALA A N 1
ATOM 578 C CA . ALA A 1 74 ? -3.069 -30.259 78.914 1.00 9.64 70 ALA A CA 1
ATOM 579 C C . ALA A 1 74 ? -3.171 -28.881 79.554 1.00 10.05 70 ALA A C 1
ATOM 580 O O . ALA A 1 74 ? -3.824 -28.710 80.584 1.00 9.47 70 ALA A O 1
ATOM 582 N N . CYS A 1 75 ? -2.528 -27.897 78.930 1.00 9.94 71 CYS A N 1
ATOM 583 C CA . CYS A 1 75 ? -2.543 -26.532 79.445 1.00 10.51 71 CYS A CA 1
ATOM 584 C C . CYS A 1 75 ? -3.860 -25.786 79.184 1.00 10.91 71 CYS A C 1
ATOM 585 O O . CYS A 1 75 ? -4.504 -25.333 80.126 1.00 13.27 71 CYS A O 1
ATOM 588 N N . CYS A 1 76 ? -4.276 -25.665 77.927 1.00 10.20 72 CYS A N 1
ATOM 589 C CA . CYS A 1 76 ? -5.515 -24.947 77.650 1.00 10.06 72 CYS A CA 1
ATOM 590 C C . CYS A 1 76 ? -6.759 -25.646 78.201 1.00 9.82 72 CYS A C 1
ATOM 591 O O . CYS A 1 76 ? -7.651 -24.988 78.739 1.00 7.67 72 CYS A O 1
ATOM 594 N N . VAL A 1 77 ? -6.824 -26.970 78.090 1.00 7.85 73 VAL A N 1
ATOM 595 C CA . VAL A 1 77 ? -7.982 -27.693 78.603 1.00 7.33 73 VAL A CA 1
ATOM 596 C C . VAL A 1 77 ? -7.942 -27.778 80.136 1.00 8.01 73 VAL A C 1
ATOM 597 O O . VAL A 1 77 ? -8.970 -27.621 80.798 1.00 7.28 73 VAL A O 1
ATOM 601 N N . GLY A 1 78 ? -6.755 -28.011 80.692 1.00 7.10 74 GLY A N 1
ATOM 602 C CA . GLY A 1 78 ? -6.607 -28.096 82.136 1.00 7.02 74 GLY A CA 1
ATOM 603 C C . GLY A 1 78 ? -6.948 -26.778 82.807 1.00 7.87 74 GLY A C 1
ATOM 604 O O . GLY A 1 78 ? -7.616 -26.750 83.844 1.00 5.00 74 GLY A O 1
ATOM 605 N N . LEU A 1 79 ? -6.489 -25.684 82.206 1.00 6.50 75 LEU A N 1
ATOM 606 C CA . LEU A 1 79 ? -6.750 -24.344 82.719 1.00 8.36 75 LEU A CA 1
ATOM 607 C C . LEU A 1 79 ? -8.256 -24.044 82.669 1.00 9.31 75 LEU A C 1
ATOM 608 O O . LEU A 1 79 ? -8.821 -23.501 83.622 1.00 9.41 75 LEU A O 1
ATOM 613 N N . GLU A 1 80 ? -8.910 -24.398 81.563 1.00 8.40 76 GLU A N 1
ATOM 614 C CA . GLU A 1 80 ? -10.350 -24.160 81.440 1.00 8.87 76 GLU A CA 1
ATOM 615 C C . GLU A 1 80 ? -11.139 -24.963 82.474 1.00 9.41 76 GLU A C 1
ATOM 616 O O . GLU A 1 80 ? -12.115 -24.475 83.050 1.00 9.10 76 GLU A O 1
ATOM 622 N N . ALA A 1 81 ? -10.711 -26.201 82.691 1.00 7.56 77 ALA A N 1
ATOM 623 C CA . ALA A 1 81 ? -11.361 -27.094 83.634 1.00 9.26 77 ALA A CA 1
ATOM 624 C C . ALA A 1 81 ? -11.300 -26.581 85.067 1.00 8.54 77 ALA A C 1
ATOM 625 O O . ALA A 1 81 ? -12.111 -26.975 85.899 1.00 7.65 77 ALA A O 1
ATOM 627 N N . GLY A 1 82 ? -10.348 -25.696 85.349 1.00 10.18 78 GLY A N 1
ATOM 628 C CA . GLY A 1 82 ? -10.205 -25.176 86.698 1.00 9.61 78 GLY A CA 1
ATOM 629 C C . GLY A 1 82 ? -10.785 -23.799 86.962 1.00 9.27 78 GLY A C 1
ATOM 630 O O . GLY A 1 82 ? -10.633 -23.272 88.064 1.00 11.54 78 GLY A O 1
ATOM 631 N N . ILE A 1 83 ? -11.442 -23.210 85.968 1.00 8.99 79 ILE A N 1
ATOM 632 C CA . ILE A 1 83 ? -12.042 -21.887 86.128 1.00 10.43 79 ILE A CA 1
ATOM 633 C C . ILE A 1 83 ? -13.507 -21.872 85.686 1.00 9.19 79 ILE A C 1
ATOM 634 O O . ILE A 1 83 ? -14.026 -22.870 85.192 1.00 10.43 79 ILE A O 1
ATOM 639 N N . ASN A 1 84 ? -14.163 -20.730 85.860 1.00 11.30 80 ASN A N 1
ATOM 640 C CA . ASN A 1 84 ? -15.564 -20.572 85.471 1.00 12.15 80 ASN A CA 1
ATOM 641 C C . ASN A 1 84 ? -15.634 -19.849 84.128 1.00 13.21 80 ASN A C 1
ATOM 642 O O . ASN A 1 84 ? -14.682 -19.181 83.721 1.00 11.18 80 ASN A O 1
ATOM 647 N N . PRO A 1 85 ? -16.767 -19.971 83.419 1.00 13.35 81 PRO A N 1
ATOM 648 C CA . PRO A 1 85 ? -16.876 -19.282 82.134 1.00 13.14 81 PRO A CA 1
ATOM 649 C C . PRO A 1 85 ? -16.889 -17.771 82.365 1.00 12.81 81 PRO A C 1
ATOM 650 O O . PRO A 1 85 ? -16.550 -16.992 81.475 1.00 13.30 81 PRO A O 1
ATOM 654 N N . THR A 1 86 ? -17.257 -17.371 83.580 1.00 10.96 82 THR A N 1
ATOM 655 C CA . THR A 1 86 ? -17.317 -15.959 83.948 1.00 10.45 82 THR A CA 1
ATOM 656 C C . THR A 1 86 ? -15.944 -15.384 84.324 1.00 9.64 82 THR A C 1
ATOM 657 O O . THR A 1 86 ? -15.815 -14.183 84.580 1.00 7.91 82 THR A O 1
ATOM 661 N N . ASP A 1 87 ? -14.926 -16.241 84.370 1.00 7.08 83 ASP A N 1
ATOM 662 C CA . ASP A 1 87 ? -13.571 -15.785 84.673 1.00 6.98 83 ASP A CA 1
ATOM 663 C C . ASP A 1 87 ? -12.934 -15.307 83.367 1.00 7.25 83 ASP A C 1
ATOM 664 O O . ASP A 1 87 ? -13.500 -15.507 82.291 1.00 6.27 83 ASP A O 1
ATOM 669 N N . HIS A 1 88 ? -11.752 -14.699 83.458 1.00 7.08 84 HIS A N 1
ATOM 670 C CA . HIS A 1 88 ? -11.084 -14.141 82.280 1.00 7.48 84 HIS A CA 1
ATOM 671 C C . HIS A 1 88 ? -9.710 -14.738 81.977 1.00 6.18 84 HIS A C 1
ATOM 672 O O . HIS A 1 88 ? -9.027 -15.221 82.874 1.00 5.00 84 HIS A O 1
ATOM 679 N N . LEU A 1 89 ? -9.299 -14.676 80.711 1.00 7.44 85 LEU A N 1
ATOM 680 C CA . LEU A 1 89 ? -8.001 -15.221 80.310 1.00 6.57 85 LEU A CA 1
ATOM 681 C C . LEU A 1 89 ? -7.417 -14.481 79.108 1.00 6.15 85 LEU A C 1
ATOM 682 O O . LEU A 1 89 ? -8.148 -14.027 78.223 1.00 5.00 85 LEU A O 1
ATOM 687 N N . ILE A 1 90 ? -6.094 -14.354 79.092 1.00 5.00 86 ILE A N 1
ATOM 688 C CA . ILE A 1 90 ? -5.392 -13.683 78.003 1.00 5.07 86 ILE A CA 1
ATOM 689 C C . ILE A 1 90 ? -4.035 -14.357 77.844 1.00 5.82 86 ILE A C 1
ATOM 690 O O . ILE A 1 90 ? -3.422 -14.782 78.833 1.00 5.00 86 ILE A O 1
ATOM 695 N N . THR A 1 91 ? -3.573 -14.479 76.602 1.00 5.00 87 THR A N 1
ATOM 696 C CA . THR A 1 91 ? -2.293 -15.123 76.345 1.00 5.00 87 THR A CA 1
ATOM 697 C C . THR A 1 91 ? -1.584 -14.452 75.173 1.00 5.41 87 THR A C 1
ATOM 698 O O . THR A 1 91 ? -1.974 -13.358 74.747 1.00 5.00 87 THR A O 1
ATOM 702 N N . ALA A 1 92 ? -0.546 -15.103 74.661 1.00 5.01 88 ALA A N 1
ATOM 703 C CA . ALA A 1 92 ? 0.209 -14.566 73.536 1.00 7.01 88 ALA A CA 1
ATOM 704 C C . ALA A 1 92 ? -0.392 -14.989 72.187 1.00 7.64 88 ALA A C 1
ATOM 705 O O . ALA A 1 92 ? -1.610 -14.991 72.024 1.00 8.81 88 ALA A O 1
ATOM 707 N N . TYR A 1 93 ? 0.461 -15.365 71.234 1.00 8.29 89 TYR A N 1
ATOM 708 C CA . TYR A 1 93 ? 0.024 -15.741 69.883 1.00 8.17 89 TYR A CA 1
ATOM 709 C C . TYR A 1 93 ? -0.222 -17.235 69.623 1.00 9.14 89 TYR A C 1
ATOM 710 O O . TYR A 1 93 ? -0.827 -17.592 68.610 1.00 8.23 89 TYR A O 1
ATOM 719 N N . ARG A 1 94 ? 0.267 -18.106 70.503 1.00 7.78 90 ARG A N 1
ATOM 720 C CA . ARG A 1 94 ? 0.073 -19.547 70.331 1.00 8.42 90 ARG A CA 1
ATOM 721 C C . ARG A 1 94 ? -1.253 -19.814 71.044 1.00 9.02 90 ARG A C 1
ATOM 722 O O . ARG A 1 94 ? -1.307 -20.534 72.044 1.00 8.35 90 ARG A O 1
ATOM 730 N N . ALA A 1 95 ? -2.326 -19.241 70.495 1.00 9.34 91 ALA A N 1
ATOM 731 C CA . ALA A 1 95 ? -3.648 -19.306 71.119 1.00 10.35 91 ALA A CA 1
ATOM 732 C C . ALA A 1 95 ? -4.806 -20.100 70.508 1.00 9.50 91 ALA A C 1
ATOM 733 O O . ALA A 1 95 ? -5.937 -19.981 70.992 1.00 8.19 91 ALA A O 1
ATOM 735 N N . HIS A 1 96 ? -4.565 -20.905 69.481 1.00 7.85 92 HIS A N 1
ATOM 736 C CA . HIS A 1 96 ? -5.672 -21.653 68.881 1.00 9.47 92 HIS A CA 1
ATOM 737 C C . HIS A 1 96 ? -6.431 -22.497 69.904 1.00 9.56 92 HIS A C 1
ATOM 738 O O . HIS A 1 96 ? -7.662 -22.517 69.913 1.00 9.29 92 HIS A O 1
ATOM 745 N N . GLY A 1 97 ? -5.690 -23.191 70.763 1.00 9.82 93 GLY A N 1
ATOM 746 C CA . GLY A 1 97 ? -6.311 -24.028 71.774 1.00 10.18 93 GLY A CA 1
ATOM 747 C C . GLY A 1 97 ? -7.202 -23.244 72.715 1.00 9.16 93 GLY A C 1
ATOM 748 O O . GLY A 1 97 ? -8.339 -23.637 72.980 1.00 9.32 93 GLY A O 1
ATOM 749 N N . PHE A 1 98 ? -6.684 -22.129 73.221 1.00 7.20 94 PHE A N 1
ATOM 750 C CA . PHE A 1 98 ? -7.440 -21.290 74.142 1.00 7.69 94 PHE A CA 1
ATOM 751 C C . PHE A 1 98 ? -8.685 -20.710 73.496 1.00 7.45 94 PHE A C 1
ATOM 752 O O . PHE A 1 98 ? -9.729 -20.607 74.139 1.00 7.99 94 PHE A O 1
ATOM 760 N N . THR A 1 99 ? -8.590 -20.348 72.223 1.00 7.99 95 THR A N 1
ATOM 761 C CA . THR A 1 99 ? -9.744 -19.786 71.536 1.00 10.76 95 THR A CA 1
ATOM 762 C C . THR A 1 99 ? -10.894 -20.799 71.527 1.00 10.60 95 THR A C 1
ATOM 763 O O . THR A 1 99 ? -12.068 -20.431 71.664 1.00 11.63 95 THR A O 1
ATOM 767 N N . PHE A 1 100 ? -10.555 -22.077 71.381 1.00 8.28 96 PHE A N 1
ATOM 768 C CA . PHE A 1 100 ? -11.569 -23.126 71.357 1.00 8.78 96 PHE A CA 1
ATOM 769 C C . PHE A 1 100 ? -12.101 -23.456 72.749 1.00 9.41 96 PHE A C 1
ATOM 770 O O . PHE A 1 100 ? -13.307 -23.581 72.940 1.00 9.67 96 PHE A O 1
ATOM 778 N N . THR A 1 101 ? -11.206 -23.594 73.721 1.00 10.11 97 THR A N 1
ATOM 779 C CA . THR A 1 101 ? -11.632 -23.918 75.077 1.00 10.49 97 THR A CA 1
ATOM 780 C C . THR A 1 101 ? -12.497 -22.807 75.660 1.00 11.46 97 THR A C 1
ATOM 781 O O . THR A 1 101 ? -13.363 -23.065 76.493 1.00 10.95 97 THR A O 1
ATOM 785 N N . ARG A 1 102 ? -12.269 -21.573 75.209 1.00 10.82 98 ARG A N 1
ATOM 786 C CA . ARG A 1 102 ? -13.038 -20.430 75.691 1.00 12.55 98 ARG A CA 1
ATOM 787 C C . ARG A 1 102 ? -14.416 -20.302 75.042 1.00 13.81 98 ARG A C 1
ATOM 788 O O . ARG A 1 102 ? -15.208 -19.448 75.442 1.00 14.56 98 ARG A O 1
ATOM 796 N N . GLY A 1 103 ? -14.709 -21.123 74.035 1.00 13.55 99 GLY A N 1
ATOM 797 C CA . GLY A 1 103 ? -16.034 -21.053 73.440 1.00 12.60 99 GLY A CA 1
ATOM 798 C C . GLY A 1 103 ? -16.244 -20.937 71.941 1.00 12.57 99 GLY A C 1
ATOM 799 O O . GLY A 1 103 ? -17.371 -21.128 71.476 1.00 11.13 99 GLY A O 1
ATOM 800 N N . LEU A 1 104 ? -15.206 -20.620 71.172 1.00 11.49 100 LEU A N 1
ATOM 801 C CA . LEU A 1 104 ? -15.376 -20.498 69.724 1.00 12.26 100 LEU A CA 1
ATOM 802 C C . LEU A 1 104 ? -15.339 -21.865 69.044 1.00 13.18 100 LEU A C 1
ATOM 803 O O . LEU A 1 104 ? -14.679 -22.787 69.517 1.00 13.89 100 LEU A O 1
ATOM 808 N N . SER A 1 105 ? -16.061 -22.000 67.939 1.00 13.31 101 SER A N 1
ATOM 809 C CA . SER A 1 105 ? -16.096 -23.269 67.226 1.00 13.24 101 SER A CA 1
ATOM 810 C C . SER A 1 105 ? -14.865 -23.423 66.340 1.00 13.35 101 SER A C 1
ATOM 811 O O . SER A 1 105 ? -14.201 -22.441 65.997 1.00 12.11 101 SER A O 1
ATOM 814 N N . VAL A 1 106 ? -14.564 -24.664 65.973 1.00 11.72 102 VAL A N 1
ATOM 815 C CA . VAL A 1 106 ? -13.422 -24.945 65.114 1.00 12.24 102 VAL A CA 1
ATOM 816 C C . VAL A 1 106 ? -13.630 -24.227 63.786 1.00 11.70 102 VAL A C 1
ATOM 817 O O . VAL A 1 106 ? -12.683 -23.766 63.153 1.00 11.01 102 VAL A O 1
ATOM 821 N N . ARG A 1 107 ? -14.891 -24.124 63.389 1.00 11.16 103 ARG A N 1
ATOM 822 C CA . ARG A 1 107 ? -15.274 -23.474 62.146 1.00 13.55 103 ARG A CA 1
ATOM 823 C C . ARG A 1 107 ? -14.849 -22.005 62.086 1.00 12.53 103 ARG A C 1
ATOM 824 O O . ARG A 1 107 ? -14.286 -21.556 61.087 1.00 12.25 103 ARG A O 1
ATOM 832 N N . GLU A 1 108 ? -15.122 -21.264 63.154 1.00 9.72 104 GLU A N 1
ATOM 833 C CA . GLU A 1 108 ? -14.785 -19.844 63.219 1.00 12.07 104 GLU A CA 1
ATOM 834 C C . GLU A 1 108 ? -13.282 -19.636 63.333 1.00 10.58 104 GLU A C 1
ATOM 835 O O . GLU A 1 108 ? -12.745 -18.643 62.844 1.00 8.46 104 GLU A O 1
ATOM 841 N N . ILE A 1 109 ? -12.613 -20.568 64.000 1.00 7.66 105 ILE A N 1
ATOM 842 C CA . ILE A 1 109 ? -11.174 -20.488 64.174 1.00 8.79 105 ILE A CA 1
ATOM 843 C C . ILE A 1 109 ? -10.461 -20.757 62.847 1.00 7.97 105 ILE A C 1
ATOM 844 O O . ILE A 1 109 ? -9.620 -19.968 62.421 1.00 9.25 105 ILE A O 1
ATOM 849 N N . LEU A 1 110 ? -10.795 -21.863 62.191 1.00 7.42 106 LEU A N 1
ATOM 850 C CA . LEU A 1 110 ? -10.155 -22.188 60.919 1.00 8.22 106 LEU A CA 1
ATOM 851 C C . LEU A 1 110 ? -10.448 -21.155 59.833 1.00 7.72 106 LEU A C 1
ATOM 852 O O . LEU A 1 110 ? -9.582 -20.857 59.012 1.00 7.72 106 LEU A O 1
ATOM 857 N N . ALA A 1 111 ? -11.660 -20.605 59.828 1.00 7.52 107 ALA A N 1
ATOM 858 C CA . ALA A 1 111 ? -12.031 -19.604 58.828 1.00 8.83 107 ALA A CA 1
ATOM 859 C C . ALA A 1 111 ? -11.257 -18.304 59.037 1.00 8.87 107 ALA A C 1
ATOM 860 O O . ALA A 1 111 ? -11.098 -17.510 58.107 1.00 10.52 107 ALA A O 1
ATOM 862 N N . GLU A 1 112 ? -10.785 -18.078 60.258 1.00 8.89 108 GLU A N 1
ATOM 863 C CA . GLU A 1 112 ? -10.014 -16.874 60.535 1.00 9.70 108 GLU A CA 1
ATOM 864 C C . GLU A 1 112 ? -8.600 -17.127 60.028 1.00 9.52 108 GLU A C 1
ATOM 865 O O . GLU A 1 112 ? -7.981 -16.257 59.418 1.00 9.74 108 GLU A O 1
ATOM 871 N N . LEU A 1 113 ? -8.099 -18.334 60.265 1.00 9.28 109 LEU A N 1
ATOM 872 C CA . LEU A 1 113 ? -6.766 -18.698 59.806 1.00 9.32 109 LEU A CA 1
ATOM 873 C C . LEU A 1 113 ? -6.694 -18.646 58.281 1.00 8.43 109 LEU A C 1
ATOM 874 O O . LEU A 1 113 ? -5.669 -18.267 57.714 1.00 7.69 109 LEU A O 1
ATOM 879 N N . THR A 1 114 ? -7.782 -19.017 57.615 1.00 7.92 110 THR A N 1
ATOM 880 C CA . THR A 1 114 ? -7.791 -19.000 56.155 1.00 9.12 110 THR A CA 1
ATOM 881 C C . THR A 1 114 ? -8.187 -17.633 55.607 1.00 9.19 110 THR A C 1
ATOM 882 O O . THR A 1 114 ? -8.296 -17.449 54.399 1.00 9.14 110 THR A O 1
ATOM 886 N N . GLY A 1 115 ? -8.395 -16.681 56.511 1.00 10.52 111 GLY A N 1
ATOM 887 C CA . GLY A 1 115 ? -8.753 -15.327 56.124 1.00 11.10 111 GLY A CA 1
ATOM 888 C C . GLY A 1 115 ? -10.071 -15.140 55.393 1.00 12.87 111 GLY A C 1
ATOM 889 O O . GLY A 1 115 ? -10.116 -14.433 54.383 1.00 11.96 111 GLY A O 1
ATOM 890 N N . ARG A 1 116 ? -11.146 -15.743 55.898 1.00 11.87 112 ARG A N 1
ATOM 891 C CA . ARG A 1 116 ? -12.452 -15.624 55.251 1.00 13.23 112 ARG A CA 1
ATOM 892 C C . ARG A 1 116 ? -13.444 -14.787 56.059 1.00 14.43 112 ARG A C 1
ATOM 893 O O . ARG A 1 116 ? -13.201 -14.471 57.227 1.00 11.65 112 ARG A O 1
ATOM 901 N N . LYS A 1 117 ? -14.560 -14.432 55.422 1.00 16.83 113 LYS A N 1
ATOM 902 C CA . LYS A 1 117 ? -15.611 -13.625 56.045 1.00 18.19 113 LYS A CA 1
ATOM 903 C C . LYS A 1 117 ? -16.189 -14.244 57.312 1.00 16.56 113 LYS A C 1
ATOM 904 O O . LYS A 1 117 ? -16.533 -13.530 58.250 1.00 16.09 113 LYS A O 1
ATOM 910 N N . GLY A 1 118 ? -16.305 -15.568 57.327 1.00 17.17 114 GLY A N 1
ATOM 911 C CA . GLY A 1 118 ? -16.856 -16.256 58.483 1.00 15.99 114 GLY A CA 1
ATOM 912 C C . GLY A 1 118 ? -15.887 -16.413 59.643 1.00 17.06 114 GLY A C 1
ATOM 913 O O . GLY A 1 118 ? -16.228 -17.015 60.663 1.00 15.95 114 GLY A O 1
ATOM 914 N N . GLY A 1 119 ? -14.674 -15.885 59.493 1.00 16.63 115 GLY A N 1
ATOM 915 C CA . GLY A 1 119 ? -13.696 -15.984 60.565 1.00 15.67 115 GLY A CA 1
ATOM 916 C C . GLY A 1 119 ? -14.200 -15.266 61.804 1.00 15.63 115 GLY A C 1
ATOM 917 O O . GLY A 1 119 ? -15.009 -14.343 61.695 1.00 14.11 115 GLY A O 1
ATOM 918 N N . CYS A 1 120 ? -13.731 -15.674 62.980 1.00 15.86 116 CYS A N 1
ATOM 919 C CA . CYS A 1 120 ? -14.169 -15.037 64.219 1.00 17.52 116 CYS A CA 1
ATOM 920 C C . CYS A 1 120 ? -13.817 -13.551 64.273 1.00 18.89 116 CYS A C 1
ATOM 921 O O . CYS A 1 120 ? -14.431 -12.788 65.022 1.00 19.78 116 CYS A O 1
ATOM 924 N N . ALA A 1 121 ? -12.831 -13.140 63.480 1.00 18.50 117 ALA A N 1
ATOM 925 C CA . ALA A 1 121 ? -12.422 -11.738 63.434 1.00 18.12 117 ALA A CA 1
ATOM 926 C C . ALA A 1 121 ? -12.689 -11.190 62.036 1.00 19.11 117 ALA A C 1
ATOM 927 O O . ALA A 1 121 ? -12.155 -10.147 61.647 1.00 19.05 117 ALA A O 1
ATOM 929 N N . LYS A 1 122 ? -13.511 -11.913 61.280 1.00 17.46 118 LYS A N 1
ATOM 930 C CA . LYS A 1 122 ? -13.880 -11.518 59.924 1.00 18.44 118 LYS A CA 1
ATOM 931 C C . LYS A 1 122 ? -12.709 -11.495 58.936 1.00 17.57 118 LYS A C 1
ATOM 932 O O . LYS A 1 122 ? -12.759 -10.808 57.913 1.00 15.89 118 LYS A O 1
ATOM 938 N N . GLY A 1 123 ? -11.661 -12.255 59.239 1.00 15.06 119 GLY A N 1
ATOM 939 C CA . GLY A 1 123 ? -10.506 -12.303 58.361 1.00 12.83 119 GLY A CA 1
ATOM 940 C C . GLY A 1 123 ? -9.560 -11.131 58.529 1.00 11.87 119 GLY A C 1
ATOM 941 O O . GLY A 1 123 ? -8.583 -11.011 57.794 1.00 12.34 119 GLY A O 1
ATOM 942 N N . LYS A 1 124 ? -9.833 -10.272 59.507 1.00 12.21 120 LYS A N 1
ATOM 943 C CA . LYS A 1 124 ? -9.000 -9.095 59.758 1.00 11.33 120 LYS A CA 1
ATOM 944 C C . LYS A 1 124 ? -7.740 -9.342 60.596 1.00 11.03 120 LYS A C 1
ATOM 945 O O . LYS A 1 124 ? -6.759 -8.602 60.471 1.00 10.32 120 LYS A O 1
ATOM 951 N N . GLY A 1 125 ? -7.760 -10.371 61.440 1.00 9.00 121 GLY A N 1
ATOM 952 C CA . GLY A 1 125 ? -6.624 -10.628 62.314 1.00 9.65 121 GLY A CA 1
ATOM 953 C C . GLY A 1 125 ? -5.708 -11.805 62.042 1.00 8.57 121 GLY A C 1
ATOM 954 O O . GLY A 1 125 ? -4.499 -11.713 62.261 1.00 9.53 121 GLY A O 1
ATOM 955 N N . GLY A 1 126 ? -6.257 -12.918 61.582 1.00 7.32 122 GLY A N 1
ATOM 956 C CA . GLY A 1 126 ? -5.404 -14.062 61.319 1.00 8.22 122 GLY A CA 1
ATOM 957 C C . GLY A 1 126 ? -5.081 -14.862 62.566 1.00 8.73 122 GLY A C 1
ATOM 958 O O . GLY A 1 126 ? -5.737 -14.717 63.601 1.00 9.90 122 GLY A O 1
ATOM 959 N N . SER A 1 127 ? -4.047 -15.692 62.473 1.00 7.82 123 SER A N 1
ATOM 960 C CA . SER A 1 127 ? -3.631 -16.571 63.564 1.00 8.26 123 SER A CA 1
ATOM 961 C C . SER A 1 127 ? -3.368 -15.981 64.950 1.00 10.41 123 SER A C 1
ATOM 962 O O . SER A 1 127 ? -3.759 -16.569 65.960 1.00 8.58 123 SER A O 1
ATOM 965 N N . MET A 1 128 ? -2.710 -14.831 65.008 1.00 9.47 124 MET A N 1
ATOM 966 C CA . MET A 1 128 ? -2.359 -14.236 66.294 1.00 12.01 124 MET A CA 1
ATOM 967 C C . MET A 1 128 ? -3.392 -13.357 66.992 1.00 12.57 124 MET A C 1
ATOM 968 O O . MET A 1 128 ? -3.245 -13.077 68.179 1.00 13.96 124 MET A O 1
ATOM 973 N N . HIS A 1 129 ? -4.423 -12.919 66.277 1.00 13.82 125 HIS A N 1
ATOM 974 C CA . HIS A 1 129 ? -5.419 -12.029 66.873 1.00 13.68 125 HIS A CA 1
ATOM 975 C C . HIS A 1 129 ? -6.848 -12.557 66.807 1.00 13.79 125 HIS A C 1
ATOM 976 O O . HIS A 1 129 ? -7.566 -12.321 65.833 1.00 16.78 125 HIS A O 1
ATOM 983 N N . MET A 1 130 ? -7.253 -13.272 67.848 1.00 12.96 126 MET A N 1
ATOM 984 C CA . MET A 1 130 ? -8.601 -13.823 67.934 1.00 12.64 126 MET A CA 1
ATOM 985 C C . MET A 1 130 ? -9.148 -13.532 69.324 1.00 12.81 126 MET A C 1
ATOM 986 O O . MET A 1 130 ? -8.433 -13.661 70.314 1.00 11.87 126 MET A O 1
ATOM 991 N N . TYR A 1 131 ? -10.415 -13.133 69.391 1.00 12.35 127 TYR A N 1
ATOM 992 C CA . TYR A 1 131 ? -11.040 -12.792 70.660 1.00 14.89 127 TYR A CA 1
ATOM 993 C C . TYR A 1 131 ? -12.373 -13.510 70.836 1.00 16.08 127 TYR A C 1
ATOM 994 O O . TYR A 1 131 ? -13.009 -13.906 69.860 1.00 16.63 127 TYR A O 1
ATOM 1003 N N . ALA A 1 132 ? -12.788 -13.676 72.088 1.00 15.03 128 ALA A N 1
ATOM 1004 C CA . ALA A 1 132 ? -14.048 -14.339 72.402 1.00 14.95 128 ALA A CA 1
ATOM 1005 C C . ALA A 1 132 ? -14.541 -13.845 73.750 1.00 15.61 128 ALA A C 1
ATOM 1006 O O . ALA A 1 132 ? -13.881 -13.032 74.397 1.00 11.23 128 ALA A O 1
ATOM 1008 N N . LYS A 1 133 ? -15.700 -14.342 74.173 1.00 17.50 129 LYS A N 1
ATOM 1009 C CA . LYS A 1 133 ? -16.264 -13.938 75.453 1.00 18.37 129 LYS A CA 1
ATOM 1010 C C . LYS A 1 133 ? -15.256 -14.202 76.560 1.00 15.02 129 LYS A C 1
ATOM 1011 O O . LYS A 1 133 ? -14.848 -15.341 76.786 1.00 16.83 129 LYS A O 1
ATOM 1017 N N . ASN A 1 134 ? -14.856 -13.135 77.242 1.00 13.45 130 ASN A N 1
ATOM 1018 C CA . ASN A 1 134 ? -13.890 -13.227 78.330 1.00 10.85 130 ASN A CA 1
ATOM 1019 C C . ASN A 1 134 ? -12.538 -13.816 77.912 1.00 9.10 130 ASN A C 1
ATOM 1020 O O . ASN A 1 134 ? -11.835 -14.426 78.717 1.00 7.76 130 ASN A O 1
ATOM 1025 N N . PHE A 1 135 ? -12.182 -13.637 76.646 1.00 7.54 131 PHE A N 1
ATOM 1026 C CA . PHE A 1 135 ? -10.899 -14.110 76.130 1.00 7.99 131 PHE A CA 1
ATOM 1027 C C . PHE A 1 135 ? -10.345 -12.929 75.344 1.00 7.81 131 PHE A C 1
ATOM 1028 O O . PHE A 1 135 ? -10.897 -12.549 74.315 1.00 8.65 131 PHE A O 1
ATOM 1036 N N . TYR A 1 136 ? -9.248 -12.360 75.825 1.00 5.90 132 TYR A N 1
ATOM 1037 C CA . TYR A 1 136 ? -8.685 -11.170 75.205 1.00 8.01 132 TYR A CA 1
ATOM 1038 C C . TYR A 1 136 ? -7.484 -11.348 74.272 1.00 6.65 132 TYR A C 1
ATOM 1039 O O . TYR A 1 136 ? -6.598 -10.497 74.228 1.00 7.82 132 TYR A O 1
ATOM 1048 N N . GLY A 1 137 ? -7.468 -12.441 73.513 1.00 6.90 133 GLY A N 1
ATOM 1049 C CA . GLY A 1 137 ? -6.370 -12.683 72.589 1.00 5.44 133 GLY A CA 1
ATOM 1050 C C . GLY A 1 137 ? -5.288 -13.535 73.226 1.00 7.32 133 GLY A C 1
ATOM 1051 O O . GLY A 1 137 ? -5.346 -13.795 74.427 1.00 5.93 133 GLY A O 1
ATOM 1052 N N . GLY A 1 138 ? -4.277 -13.931 72.455 1.00 7.22 134 GLY A N 1
ATOM 1053 C CA . GLY A 1 138 ? -4.184 -13.545 71.058 1.00 7.89 134 GLY A CA 1
ATOM 1054 C C . GLY A 1 138 ? -3.494 -12.196 70.961 1.00 8.58 134 GLY A C 1
ATOM 1055 O O . GLY A 1 138 ? -4.102 -11.210 70.539 1.00 11.16 134 GLY A O 1
ATOM 1056 N N . ASN A 1 139 ? -2.226 -12.150 71.366 1.00 8.66 135 ASN A N 1
ATOM 1057 C CA . ASN A 1 139 ? -1.437 -10.916 71.350 1.00 7.72 135 ASN A CA 1
ATOM 1058 C C . ASN A 1 139 ? -0.073 -11.203 70.713 1.00 9.04 135 ASN A C 1
ATOM 1059 O O . ASN A 1 139 ? 0.594 -12.175 71.074 1.00 6.72 135 ASN A O 1
ATOM 1064 N N . GLY A 1 140 ? 0.342 -10.346 69.779 1.00 8.02 136 GLY A N 1
ATOM 1065 C CA . GLY A 1 140 ? 1.589 -10.570 69.064 1.00 7.40 136 GLY A CA 1
ATOM 1066 C C . GLY A 1 140 ? 2.895 -9.986 69.562 1.00 8.97 136 GLY A C 1
ATOM 1067 O O . GLY A 1 140 ? 3.961 -10.400 69.097 1.00 7.18 136 GLY A O 1
ATOM 1068 N N . ILE A 1 141 ? 2.840 -9.022 70.476 1.00 6.97 137 ILE A N 1
ATOM 1069 C CA . ILE A 1 141 ? 4.065 -8.429 71.007 1.00 6.68 137 ILE A CA 1
ATOM 1070 C C . ILE A 1 141 ? 4.425 -9.148 72.309 1.00 7.64 137 ILE A C 1
ATOM 1071 O O . ILE A 1 141 ? 3.674 -9.090 73.279 1.00 8.04 137 ILE A O 1
ATOM 1076 N N . VAL A 1 142 ? 5.572 -9.824 72.321 1.00 5.71 138 VAL A N 1
ATOM 1077 C CA . VAL A 1 142 ? 6.020 -10.578 73.492 1.00 5.28 138 VAL A CA 1
ATOM 1078 C C . VAL A 1 142 ? 5.972 -9.779 74.794 1.00 5.98 138 VAL A C 1
ATOM 1079 O O . VAL A 1 142 ? 6.556 -8.694 74.895 1.00 5.71 138 VAL A O 1
ATOM 1083 N N . GLY A 1 143 ? 5.252 -10.317 75.780 1.00 6.32 139 GLY A N 1
ATOM 1084 C CA . GLY A 1 143 ? 5.136 -9.667 77.078 1.00 5.83 139 GLY A CA 1
ATOM 1085 C C . GLY A 1 143 ? 4.056 -8.604 77.242 1.00 7.58 139 GLY A C 1
ATOM 1086 O O . GLY A 1 143 ? 3.644 -8.310 78.363 1.00 5.68 139 GLY A O 1
ATOM 1087 N N . ALA A 1 144 ? 3.592 -8.023 76.139 1.00 7.30 140 ALA A N 1
ATOM 1088 C CA . ALA A 1 144 ? 2.576 -6.976 76.202 1.00 7.32 140 ALA A CA 1
ATOM 1089 C C . ALA A 1 144 ? 1.269 -7.402 76.872 1.00 7.09 140 ALA A C 1
ATOM 1090 O O . ALA A 1 144 ? 0.586 -6.579 77.483 1.00 7.69 140 ALA A O 1
ATOM 1092 N N . GLN A 1 145 ? 0.926 -8.681 76.768 1.00 5.51 141 GLN A N 1
ATOM 1093 C CA . GLN A 1 145 ? -0.317 -9.181 77.350 1.00 6.75 141 GLN A CA 1
ATOM 1094 C C . GLN A 1 145 ? -0.304 -9.313 78.874 1.00 6.57 141 GLN A C 1
ATOM 1095 O O . GLN A 1 145 ? -1.357 -9.458 79.500 1.00 6.54 141 GLN A O 1
ATOM 1101 N N . VAL A 1 146 ? 0.876 -9.267 79.481 1.00 6.27 142 VAL A N 1
ATOM 1102 C CA . VAL A 1 146 ? 0.941 -9.417 80.924 1.00 6.48 142 VAL A CA 1
ATOM 1103 C C . VAL A 1 146 ? 0.333 -8.211 81.645 1.00 7.25 142 VAL A C 1
ATOM 1104 O O . VAL A 1 146 ? -0.479 -8.378 82.551 1.00 5.29 142 VAL A O 1
ATOM 1108 N N . PRO A 1 147 ? 0.716 -6.983 81.257 1.00 6.46 143 PRO A N 1
ATOM 1109 C CA . PRO A 1 147 ? 0.121 -5.831 81.942 1.00 7.32 143 PRO A CA 1
ATOM 1110 C C . PRO A 1 147 ? -1.388 -5.765 81.666 1.00 7.27 143 PRO A C 1
ATOM 1111 O O . PRO A 1 147 ? -2.166 -5.344 82.526 1.00 5.83 143 PRO A O 1
ATOM 1115 N N . LEU A 1 148 ? -1.793 -6.181 80.466 1.00 6.49 144 LEU A N 1
ATOM 1116 C CA . LEU A 1 148 ? -3.208 -6.175 80.100 1.00 6.44 144 LEU A CA 1
ATOM 1117 C C . LEU A 1 148 ? -3.994 -7.099 81.033 1.00 6.06 144 LEU A C 1
ATOM 1118 O O . LEU A 1 148 ? -5.089 -6.752 81.491 1.00 5.16 144 LEU A O 1
ATOM 1123 N N . GLY A 1 149 ? -3.435 -8.279 81.295 1.00 5.91 145 GLY A N 1
ATOM 1124 C CA . GLY A 1 149 ? -4.085 -9.239 82.175 1.00 5.60 145 GLY A CA 1
ATOM 1125 C C . GLY A 1 149 ? -4.236 -8.667 83.573 1.00 6.30 145 GLY A C 1
ATOM 1126 O O . GLY A 1 149 ? -5.255 -8.861 84.243 1.00 6.79 145 GLY A O 1
ATOM 1127 N N . ALA A 1 150 ? -3.206 -7.961 84.021 1.00 5.78 146 ALA A N 1
ATOM 1128 C CA . ALA A 1 150 ? -3.235 -7.341 85.337 1.00 6.38 146 ALA A CA 1
ATOM 1129 C C . ALA A 1 150 ? -4.350 -6.295 85.354 1.00 6.67 146 ALA A C 1
ATOM 1130 O O . ALA A 1 150 ? -4.995 -6.080 86.382 1.00 7.47 146 ALA A O 1
ATOM 1132 N N . GLY A 1 151 ? -4.565 -5.646 84.209 1.00 5.00 147 GLY A N 1
ATOM 1133 C CA . GLY A 1 151 ? -5.605 -4.635 84.102 1.00 5.00 147 GLY A CA 1
ATOM 1134 C C . GLY A 1 151 ? -6.997 -5.244 84.105 1.00 7.17 147 GLY A C 1
ATOM 1135 O O . GLY A 1 151 ? -7.949 -4.663 84.626 1.00 5.00 147 GLY A O 1
ATOM 1136 N N . ILE A 1 152 ? -7.126 -6.418 83.500 1.00 7.15 148 ILE A N 1
ATOM 1137 C CA . ILE A 1 152 ? -8.404 -7.104 83.469 1.00 6.00 148 ILE A CA 1
ATOM 1138 C C . ILE A 1 152 ? -8.687 -7.537 84.903 1.00 7.09 148 ILE A C 1
ATOM 1139 O O . ILE A 1 152 ? -9.828 -7.502 85.363 1.00 6.14 148 ILE A O 1
ATOM 1144 N N . ALA A 1 153 ? -7.631 -7.929 85.612 1.00 6.64 149 ALA A N 1
ATOM 1145 C CA . ALA A 1 153 ? -7.761 -8.343 87.003 1.00 7.07 149 ALA A CA 1
ATOM 1146 C C . ALA A 1 153 ? -8.184 -7.137 87.843 1.00 7.33 149 ALA A C 1
ATOM 1147 O O . ALA A 1 153 ? -9.002 -7.259 88.758 1.00 5.44 149 ALA A O 1
ATOM 1149 N N . LEU A 1 154 ? -7.629 -5.969 87.530 1.00 5.78 150 LEU A N 1
ATOM 1150 C CA . LEU A 1 154 ? -7.980 -4.758 88.265 1.00 7.75 150 LEU A CA 1
ATOM 1151 C C . LEU A 1 154 ? -9.474 -4.484 88.113 1.00 8.69 150 LEU A C 1
ATOM 1152 O O . LEU A 1 154 ? -10.137 -4.080 89.069 1.00 7.73 150 LEU A O 1
ATOM 1157 N N . ALA A 1 155 ? -9.995 -4.700 86.906 1.00 7.75 151 ALA A N 1
ATOM 1158 C CA . ALA A 1 155 ? -11.412 -4.479 86.631 1.00 7.07 151 ALA A CA 1
ATOM 1159 C C . ALA A 1 155 ? -12.306 -5.434 87.427 1.00 8.17 151 ALA A C 1
ATOM 1160 O O . ALA A 1 155 ? -13.381 -5.047 87.882 1.00 9.02 151 ALA A O 1
ATOM 1162 N N . CYS A 1 156 ? -11.876 -6.682 87.588 1.00 8.52 152 CYS A N 1
ATOM 1163 C CA . CYS A 1 156 ? -12.669 -7.637 88.357 1.00 11.37 152 CYS A CA 1
ATOM 1164 C C . CYS A 1 156 ? -12.814 -7.119 89.783 1.00 11.17 152 CYS A C 1
ATOM 1165 O O . CYS A 1 156 ? -13.913 -7.105 90.345 1.00 11.20 152 CYS A O 1
ATOM 1168 N N . LYS A 1 157 ? -11.696 -6.682 90.354 1.00 9.69 153 LYS A N 1
ATOM 1169 C CA . LYS A 1 157 ? -11.681 -6.163 91.717 1.00 9.91 153 LYS A CA 1
ATOM 1170 C C . LYS A 1 157 ? -12.528 -4.897 91.823 1.00 10.34 153 LYS A C 1
ATOM 1171 O O . LYS A 1 157 ? -13.320 -4.742 92.752 1.00 10.23 153 LYS A O 1
ATOM 1177 N N . TYR A 1 158 ? -12.350 -4.004 90.853 1.00 8.78 154 TYR A N 1
ATOM 1178 C CA . TYR A 1 158 ? -13.059 -2.730 90.786 1.00 8.85 154 TYR A CA 1
ATOM 1179 C C . TYR A 1 158 ? -14.584 -2.902 90.789 1.00 10.54 154 TYR A C 1
ATOM 1180 O O . TYR A 1 158 ? -15.304 -2.164 91.472 1.00 9.79 154 TYR A O 1
ATOM 1189 N N . ASN A 1 159 ? -15.071 -3.872 90.023 1.00 10.82 155 ASN A N 1
ATOM 1190 C CA . ASN A 1 159 ? -16.504 -4.136 89.942 1.00 13.63 155 ASN A CA 1
ATOM 1191 C C . ASN A 1 159 ? -16.973 -5.143 90.986 1.00 14.94 155 ASN A C 1
ATOM 1192 O O . ASN A 1 159 ? -18.163 -5.454 91.054 1.00 13.50 155 ASN A O 1
ATOM 1197 N N . GLY A 1 160 ? -16.034 -5.651 91.783 1.00 15.65 156 GLY A N 1
ATOM 1198 C CA . GLY A 1 160 ? -16.350 -6.617 92.828 1.00 19.05 156 GLY A CA 1
ATOM 1199 C C . GLY A 1 160 ? -17.167 -7.817 92.387 1.00 20.50 156 GLY A C 1
ATOM 1200 O O . GLY A 1 160 ? -18.156 -8.167 93.030 1.00 21.24 156 GLY A O 1
ATOM 1201 N N . LYS A 1 161 ? -16.738 -8.471 91.312 1.00 22.88 157 LYS A N 1
ATOM 1202 C CA . LYS A 1 161 ? -17.458 -9.620 90.768 1.00 24.55 157 LYS A CA 1
ATOM 1203 C C . LYS A 1 161 ? -17.042 -10.992 91.302 1.00 25.79 157 LYS A C 1
ATOM 1204 O O . LYS A 1 161 ? -17.782 -11.969 91.138 1.00 26.99 157 LYS A O 1
ATOM 1210 N N . ASP A 1 162 ? -15.870 -11.068 91.927 1.00 23.25 158 ASP A N 1
ATOM 1211 C CA . ASP A 1 162 ? -15.353 -12.330 92.459 1.00 22.87 158 ASP A CA 1
ATOM 1212 C C . ASP A 1 162 ? -14.829 -13.218 91.327 1.00 20.67 158 ASP A C 1
ATOM 1213 O O . ASP A 1 162 ? -14.806 -14.444 91.431 1.00 20.87 158 ASP A O 1
ATOM 1218 N N . GLU A 1 163 ? -14.413 -12.583 90.241 1.00 17.15 159 GLU A N 1
ATOM 1219 C CA . GLU A 1 163 ? -13.879 -13.292 89.090 1.00 15.03 159 GLU A CA 1
ATOM 1220 C C . GLU A 1 163 ? -12.369 -13.092 89.107 1.00 12.96 159 GLU A C 1
ATOM 1221 O O . GLU A 1 163 ? -11.874 -12.209 89.804 1.00 12.38 159 GLU A O 1
ATOM 1227 N N . VAL A 1 164 ? -11.635 -13.915 88.365 1.00 9.74 160 VAL A N 1
ATOM 1228 C CA . VAL A 1 164 ? -10.180 -13.792 88.320 1.00 9.52 160 VAL A CA 1
ATOM 1229 C C . VAL A 1 164 ? -9.709 -13.748 86.868 1.00 8.94 160 VAL A C 1
ATOM 1230 O O . VAL A 1 164 ? -10.495 -13.989 85.954 1.00 7.40 160 VAL A O 1
ATOM 1234 N N . CYS A 1 165 ? -8.436 -13.431 86.655 1.00 8.32 161 CYS A N 1
ATOM 1235 C CA . CYS A 1 165 ? -7.886 -13.388 85.303 1.00 9.06 161 CYS A CA 1
ATOM 1236 C C . CYS A 1 165 ? -6.585 -14.173 85.213 1.00 9.32 161 CYS A C 1
ATOM 1237 O O . CYS A 1 165 ? -5.666 -13.951 85.998 1.00 10.20 161 CYS A O 1
ATOM 1240 N N . LEU A 1 166 ? -6.522 -15.101 84.265 1.00 7.90 162 LEU A N 1
ATOM 1241 C CA . LEU A 1 166 ? -5.318 -15.892 84.045 1.00 9.20 162 LEU A CA 1
ATOM 1242 C C . LEU A 1 166 ? -4.523 -15.146 82.973 1.00 7.49 162 LEU A C 1
ATOM 1243 O O . LEU A 1 166 ? -5.045 -14.846 81.900 1.00 5.00 162 LEU A O 1
ATOM 1248 N N . THR A 1 167 ? -3.271 -14.832 83.279 1.00 7.04 163 THR A N 1
ATOM 1249 C CA . THR A 1 167 ? -2.414 -14.084 82.365 1.00 6.69 163 THR A CA 1
ATOM 1250 C C . THR A 1 167 ? -1.209 -14.932 81.993 1.00 6.29 163 THR A C 1
ATOM 1251 O O . THR A 1 167 ? -0.311 -15.145 82.806 1.00 5.78 163 THR A O 1
ATOM 1255 N N . LEU A 1 168 ? -1.202 -15.410 80.753 1.00 5.68 164 LEU A N 1
ATOM 1256 C CA . LEU A 1 168 ? -0.153 -16.291 80.269 1.00 6.86 164 LEU A CA 1
ATOM 1257 C C . LEU A 1 168 ? 0.950 -15.658 79.426 1.00 6.63 164 LEU A C 1
ATOM 1258 O O . LEU A 1 168 ? 0.705 -14.738 78.647 1.00 5.55 164 LEU A O 1
ATOM 1263 N N . TYR A 1 169 ? 2.165 -16.175 79.605 1.00 5.46 165 TYR A N 1
ATOM 1264 C CA . TYR A 1 169 ? 3.351 -15.743 78.864 1.00 6.58 165 TYR A CA 1
ATOM 1265 C C . TYR A 1 169 ? 4.327 -16.923 78.809 1.00 5.17 165 TYR A C 1
ATOM 1266 O O . TYR A 1 169 ? 4.311 -17.785 79.687 1.00 5.14 165 TYR A O 1
ATOM 1275 N N . GLY A 1 170 ? 5.164 -16.964 77.776 1.00 6.00 166 GLY A N 1
ATOM 1276 C CA . GLY A 1 170 ? 6.126 -18.049 77.636 1.00 5.64 166 GLY A CA 1
ATOM 1277 C C . GLY A 1 170 ? 7.435 -17.827 78.378 1.00 6.77 166 GLY A C 1
ATOM 1278 O O . GLY A 1 170 ? 7.649 -16.761 78.962 1.00 6.53 166 GLY A O 1
ATOM 1279 N N . ASP A 1 171 ? 8.311 -18.832 78.364 1.00 5.77 167 ASP A N 1
ATOM 1280 C CA . ASP A 1 171 ? 9.608 -18.733 79.036 1.00 6.52 167 ASP A CA 1
ATOM 1281 C C . ASP A 1 171 ? 10.442 -17.623 78.409 1.00 6.73 167 ASP A C 1
ATOM 1282 O O . ASP A 1 171 ? 11.131 -16.880 79.106 1.00 5.00 167 ASP A O 1
ATOM 1287 N N . GLY A 1 172 ? 10.373 -17.504 77.089 1.00 5.98 168 GLY A N 1
ATOM 1288 C CA . GLY A 1 172 ? 11.120 -16.454 76.425 1.00 7.12 168 GLY A CA 1
ATOM 1289 C C . GLY A 1 172 ? 10.625 -15.095 76.885 1.00 6.76 168 GLY A C 1
ATOM 1290 O O . GLY A 1 172 ? 11.410 -14.182 77.143 1.00 9.25 168 GLY A O 1
ATOM 1291 N N . ALA A 1 173 ? 9.310 -14.968 77.002 1.00 5.73 169 ALA A N 1
ATOM 1292 C CA . ALA A 1 173 ? 8.681 -13.721 77.419 1.00 5.60 169 ALA A CA 1
ATOM 1293 C C . ALA A 1 173 ? 8.968 -13.348 78.867 1.00 5.02 169 ALA A C 1
ATOM 1294 O O . ALA A 1 173 ? 8.880 -12.180 79.239 1.00 5.00 169 ALA A O 1
ATOM 1296 N N . ALA A 1 174 ? 9.317 -14.339 79.682 1.00 5.45 170 ALA A N 1
ATOM 1297 C CA . ALA A 1 174 ? 9.584 -14.115 81.100 1.00 6.90 170 ALA A CA 1
ATOM 1298 C C . ALA A 1 174 ? 10.682 -13.088 81.401 1.00 7.85 170 ALA A C 1
ATOM 1299 O O . ALA A 1 174 ? 10.762 -12.576 82.522 1.00 7.65 170 ALA A O 1
ATOM 1301 N N . ASN A 1 175 ? 11.518 -12.780 80.414 1.00 6.81 171 ASN A N 1
ATOM 1302 C CA . ASN A 1 175 ? 12.592 -11.812 80.621 1.00 7.14 171 ASN A CA 1
ATOM 1303 C C . ASN A 1 175 ? 12.219 -10.405 80.169 1.00 7.27 171 ASN A C 1
ATOM 1304 O O . ASN A 1 175 ? 13.088 -9.541 80.044 1.00 7.12 171 ASN A O 1
ATOM 1309 N N . GLN A 1 176 ? 10.931 -10.187 79.916 1.00 6.01 172 GLN A N 1
ATOM 1310 C CA . GLN A 1 176 ? 10.432 -8.881 79.497 1.00 6.63 172 GLN A CA 1
ATOM 1311 C C . GLN A 1 176 ? 10.289 -7.984 80.724 1.00 5.62 172 GLN A C 1
ATOM 1312 O O . GLN A 1 176 ? 9.686 -8.374 81.722 1.00 5.00 172 GLN A O 1
ATOM 1318 N N . GLY A 1 177 ? 10.846 -6.781 80.646 1.00 5.20 173 GLY A N 1
ATOM 1319 C CA . GLY A 1 177 ? 10.775 -5.864 81.770 1.00 5.01 173 GLY A CA 1
ATOM 1320 C C . GLY A 1 177 ? 9.375 -5.556 82.275 1.00 5.94 173 GLY A C 1
ATOM 1321 O O . GLY A 1 177 ? 9.147 -5.501 83.484 1.00 5.82 173 GLY A O 1
ATOM 1322 N N . GLN A 1 178 ? 8.425 -5.371 81.364 1.00 5.00 174 GLN A N 1
ATOM 1323 C CA . GLN A 1 178 ? 7.064 -5.037 81.769 1.00 5.06 174 GLN A CA 1
ATOM 1324 C C . GLN A 1 178 ? 6.387 -6.106 82.628 1.00 5.71 174 GLN A C 1
ATOM 1325 O O . GLN A 1 178 ? 5.438 -5.806 83.352 1.00 5.41 174 GLN A O 1
ATOM 1331 N N . ILE A 1 179 ? 6.865 -7.345 82.554 1.00 5.00 175 ILE A N 1
ATOM 1332 C CA . ILE A 1 179 ? 6.284 -8.402 83.375 1.00 5.66 175 ILE A CA 1
ATOM 1333 C C . ILE A 1 179 ? 6.622 -8.129 84.838 1.00 5.94 175 ILE A C 1
ATOM 1334 O O . ILE A 1 179 ? 5.789 -8.319 85.724 1.00 6.58 175 ILE A O 1
ATOM 1339 N N . PHE A 1 180 ? 7.844 -7.673 85.089 1.00 6.21 176 PHE A N 1
ATOM 1340 C CA . PHE A 1 180 ? 8.257 -7.371 86.450 1.00 6.14 176 PHE A CA 1
ATOM 1341 C C . PHE A 1 180 ? 7.546 -6.123 86.957 1.00 5.56 176 PHE A C 1
ATOM 1342 O O . PHE A 1 180 ? 7.242 -6.023 88.139 1.00 5.95 176 PHE A O 1
ATOM 1350 N N . GLU A 1 181 ? 7.270 -5.178 86.063 1.00 5.93 177 GLU A N 1
ATOM 1351 C CA . GLU A 1 181 ? 6.557 -3.967 86.464 1.00 7.36 177 GLU A CA 1
ATOM 1352 C C . GLU A 1 181 ? 5.145 -4.390 86.887 1.00 6.51 177 GLU A C 1
ATOM 1353 O O . GLU A 1 181 ? 4.583 -3.867 87.851 1.00 6.06 177 GLU A O 1
ATOM 1359 N N . ALA A 1 182 ? 4.587 -5.355 86.163 1.00 5.04 178 ALA A N 1
ATOM 1360 C CA . ALA A 1 182 ? 3.253 -5.863 86.464 1.00 5.12 178 ALA A CA 1
ATOM 1361 C C . ALA A 1 182 ? 3.232 -6.643 87.783 1.00 6.38 178 ALA A C 1
ATOM 1362 O O . ALA A 1 182 ? 2.276 -6.525 88.553 1.00 6.09 178 ALA A O 1
ATOM 1364 N N . TYR A 1 183 ? 4.270 -7.443 88.042 1.00 5.00 179 TYR A N 1
ATOM 1365 C CA . TYR A 1 183 ? 4.337 -8.207 89.294 1.00 5.67 179 TYR A CA 1
ATOM 1366 C C . TYR A 1 183 ? 4.199 -7.241 90.466 1.00 6.30 179 TYR A C 1
ATOM 1367 O O . TYR A 1 183 ? 3.397 -7.453 91.378 1.00 6.13 179 TYR A O 1
ATOM 1376 N N . ASN A 1 184 ? 4.999 -6.179 90.432 1.00 6.68 180 ASN A N 1
ATOM 1377 C CA . ASN A 1 184 ? 5.001 -5.187 91.498 1.00 5.45 180 ASN A CA 1
ATOM 1378 C C . ASN A 1 184 ? 3.638 -4.567 91.757 1.00 5.12 180 ASN A C 1
ATOM 1379 O O . ASN A 1 184 ? 3.166 -4.557 92.893 1.00 5.01 180 ASN A O 1
ATOM 1384 N N . MET A 1 185 ? 3.001 -4.044 90.716 1.00 5.65 181 MET A N 1
ATOM 1385 C CA . MET A 1 185 ? 1.697 -3.422 90.901 1.00 5.83 181 MET A CA 1
ATOM 1386 C C . MET A 1 185 ? 0.620 -4.410 91.335 1.00 5.40 181 MET A C 1
ATOM 1387 O O . MET A 1 185 ? -0.212 -4.090 92.181 1.00 5.93 181 MET A O 1
ATOM 1392 N N . ALA A 1 186 ? 0.646 -5.612 90.774 1.00 5.00 182 ALA A N 1
ATOM 1393 C CA . ALA A 1 186 ? -0.336 -6.629 91.126 1.00 5.09 182 ALA A CA 1
ATOM 1394 C C . ALA A 1 186 ? -0.250 -7.005 92.604 1.00 5.48 182 ALA A C 1
ATOM 1395 O O . ALA A 1 186 ? -1.274 -7.243 93.246 1.00 5.35 182 ALA A O 1
ATOM 1397 N N . ALA A 1 187 ? 0.966 -7.065 93.138 1.00 5.31 183 ALA A N 1
ATOM 1398 C CA . ALA A 1 187 ? 1.165 -7.416 94.543 1.00 6.51 183 ALA A CA 1
ATOM 1399 C C . ALA A 1 187 ? 0.799 -6.223 95.418 1.00 7.68 183 ALA A C 1
ATOM 1400 O O . ALA A 1 187 ? 0.227 -6.374 96.499 1.00 7.89 183 ALA A O 1
ATOM 1402 N N . LEU A 1 188 ? 1.128 -5.036 94.927 1.00 6.21 184 LEU A N 1
ATOM 1403 C CA . LEU A 1 188 ? 0.847 -3.788 95.629 1.00 8.82 184 LEU A CA 1
ATOM 1404 C C . LEU A 1 188 ? -0.664 -3.588 95.827 1.00 8.80 184 LEU A C 1
ATOM 1405 O O . LEU A 1 188 ? -1.116 -3.192 96.905 1.00 7.21 184 LEU A O 1
ATOM 1410 N N . TRP A 1 189 ? -1.444 -3.867 94.788 1.00 7.55 185 TRP A N 1
ATOM 1411 C CA . TRP A 1 189 ? -2.894 -3.697 94.860 1.00 8.43 185 TRP A CA 1
ATOM 1412 C C . TRP A 1 189 ? -3.679 -4.999 95.057 1.00 8.39 185 TRP A C 1
ATOM 1413 O O . TRP A 1 189 ? -4.911 -5.014 94.954 1.00 9.20 185 TRP A O 1
ATOM 1424 N N . LYS A 1 190 ? -2.967 -6.084 95.344 1.00 9.62 186 LYS A N 1
ATOM 1425 C CA . LYS A 1 190 ? -3.586 -7.390 95.558 1.00 9.67 186 LYS A CA 1
ATOM 1426 C C . LYS A 1 190 ? -4.633 -7.718 94.503 1.00 9.39 186 LYS A C 1
ATOM 1427 O O . LYS A 1 190 ? -5.794 -8.002 94.813 1.00 8.80 186 LYS A O 1
ATOM 1433 N N . LEU A 1 191 ? -4.210 -7.669 93.247 1.00 6.59 187 LEU A N 1
ATOM 1434 C CA . LEU A 1 191 ? -5.092 -7.975 92.132 1.00 7.70 187 LEU A CA 1
ATOM 1435 C C . LEU A 1 191 ? -5.256 -9.483 92.001 1.00 7.02 187 LEU A C 1
ATOM 1436 O O . LEU A 1 191 ? -4.300 -10.233 92.189 1.00 6.67 187 LEU A O 1
ATOM 1441 N N . PRO A 1 192 ? -6.476 -9.944 91.680 1.00 7.37 188 PRO A N 1
ATOM 1442 C CA . PRO A 1 192 ? -6.756 -11.375 91.518 1.00 7.30 188 PRO A CA 1
ATOM 1443 C C . PRO A 1 192 ? -6.220 -11.838 90.164 1.00 8.07 188 PRO A C 1
ATOM 1444 O O . PRO A 1 192 ? -6.968 -12.318 89.307 1.00 8.10 188 PRO A O 1
ATOM 1448 N N . CYS A 1 193 ? -4.911 -11.684 89.986 1.00 7.66 189 CYS A N 1
ATOM 1449 C CA . CYS A 1 193 ? -4.246 -12.051 88.742 1.00 8.67 189 CYS A CA 1
ATOM 1450 C C . CYS A 1 193 ? -3.374 -13.292 88.896 1.00 7.52 189 CYS A C 1
ATOM 1451 O O . CYS A 1 193 ? -2.519 -13.363 89.781 1.00 7.02 189 CYS A O 1
ATOM 1454 N N . ILE A 1 194 ? -3.585 -14.266 88.019 1.00 5.46 190 ILE A N 1
ATOM 1455 C CA . ILE A 1 194 ? -2.802 -15.486 88.050 1.00 5.30 190 ILE A CA 1
ATOM 1456 C C . ILE A 1 194 ? -1.803 -15.425 86.899 1.00 6.60 190 ILE A C 1
ATOM 1457 O O . ILE A 1 194 ? -2.171 -15.611 85.739 1.00 6.92 190 ILE A O 1
ATOM 1462 N N . PHE A 1 195 ? -0.548 -15.132 87.221 1.00 6.09 191 PHE A N 1
ATOM 1463 C CA . PHE A 1 195 ? 0.503 -15.056 86.213 1.00 6.37 191 PHE A CA 1
ATOM 1464 C C . PHE A 1 195 ? 0.884 -16.492 85.878 1.00 6.24 191 PHE A C 1
ATOM 1465 O O . PHE A 1 195 ? 1.207 -17.276 86.767 1.00 8.75 191 PHE A O 1
ATOM 1473 N N . ILE A 1 196 ? 0.839 -16.846 84.599 1.00 6.66 192 ILE A N 1
ATOM 1474 C CA . ILE A 1 196 ? 1.170 -18.207 84.202 1.00 5.28 192 ILE A CA 1
ATOM 1475 C C . ILE A 1 196 ? 2.291 -18.250 83.170 1.00 6.06 192 ILE A C 1
ATOM 1476 O O . ILE A 1 196 ? 2.166 -17.681 82.090 1.00 5.00 192 ILE A O 1
ATOM 1481 N N . CYS A 1 197 ? 3.392 -18.914 83.504 1.00 5.87 193 CYS A N 1
ATOM 1482 C CA . CYS A 1 197 ? 4.485 -19.027 82.548 1.00 7.20 193 CYS A CA 1
ATOM 1483 C C . CYS A 1 197 ? 4.455 -20.405 81.900 1.00 8.01 193 CYS A C 1
ATOM 1484 O O . CYS A 1 197 ? 4.659 -21.421 82.569 1.00 7.39 193 CYS A O 1
ATOM 1487 N N . GLU A 1 198 ? 4.162 -20.439 80.603 1.00 7.34 194 GLU A N 1
ATOM 1488 C CA . GLU A 1 198 ? 4.145 -21.696 79.868 1.00 8.21 194 GLU A CA 1
ATOM 1489 C C . GLU A 1 198 ? 5.589 -21.939 79.481 1.00 6.97 194 GLU A C 1
ATOM 1490 O O . GLU A 1 198 ? 6.120 -21.271 78.596 1.00 7.59 194 GLU A O 1
ATOM 1496 N N . ASN A 1 199 ? 6.227 -22.890 80.151 1.00 6.73 195 ASN A N 1
ATOM 1497 C CA . ASN A 1 199 ? 7.622 -23.193 79.873 1.00 5.96 195 ASN A CA 1
ATOM 1498 C C . ASN A 1 199 ? 7.765 -24.427 78.997 1.00 6.68 195 ASN A C 1
ATOM 1499 O O . ASN A 1 199 ? 7.682 -25.552 79.486 1.00 8.18 195 ASN A O 1
ATOM 1504 N N . ASN A 1 200 ? 7.961 -24.212 77.699 1.00 5.26 196 ASN A N 1
ATOM 1505 C CA . ASN A 1 200 ? 8.144 -25.324 76.772 1.00 6.57 196 ASN A CA 1
ATOM 1506 C C . ASN A 1 200 ? 9.624 -25.446 76.401 1.00 6.25 196 ASN A C 1
ATOM 1507 O O . ASN A 1 200 ? 9.975 -25.991 75.356 1.00 7.09 196 ASN A O 1
ATOM 1512 N N . ARG A 1 201 ? 10.474 -24.910 77.278 1.00 6.69 197 ARG A N 1
ATOM 1513 C CA . ARG A 1 201 ? 11.937 -24.969 77.162 1.00 7.06 197 ARG A CA 1
ATOM 1514 C C . ARG A 1 201 ? 12.686 -24.108 76.143 1.00 7.73 197 ARG A C 1
ATOM 1515 O O . ARG A 1 201 ? 13.919 -23.999 76.223 1.00 5.63 197 ARG A O 1
ATOM 1523 N N . TYR A 1 202 ? 11.984 -23.509 75.189 1.00 7.26 198 TYR A N 1
ATOM 1524 C CA . TYR A 1 202 ? 12.675 -22.697 74.187 1.00 9.39 198 TYR A CA 1
ATOM 1525 C C . TYR A 1 202 ? 11.956 -21.401 73.838 1.00 8.48 198 TYR A C 1
ATOM 1526 O O . TYR A 1 202 ? 10.733 -21.373 73.744 1.00 7.18 198 TYR A O 1
ATOM 1535 N N . GLY A 1 203 ? 12.732 -20.338 73.645 1.00 7.96 199 GLY A N 1
ATOM 1536 C CA . GLY A 1 203 ? 12.178 -19.051 73.255 1.00 10.40 199 GLY A CA 1
ATOM 1537 C C . GLY A 1 203 ? 12.563 -18.942 71.791 1.00 11.41 199 GLY A C 1
ATOM 1538 O O . GLY A 1 203 ? 13.663 -18.496 71.461 1.00 12.11 199 GLY A O 1
ATOM 1539 N N . MET A 1 204 ? 11.654 -19.360 70.916 1.00 12.47 200 MET A N 1
ATOM 1540 C CA . MET A 1 204 ? 11.907 -19.391 69.481 1.00 14.05 200 MET A CA 1
ATOM 1541 C C . MET A 1 204 ? 13.014 -20.434 69.304 1.00 13.90 200 MET A C 1
ATOM 1542 O O . MET A 1 204 ? 12.737 -21.635 69.280 1.00 16.62 200 MET A O 1
ATOM 1547 N N . GLY A 1 205 ? 14.263 -19.988 69.212 1.00 14.04 201 GLY A N 1
ATOM 1548 C CA . GLY A 1 205 ? 15.367 -20.923 69.063 1.00 12.50 201 GLY A CA 1
ATOM 1549 C C . GLY A 1 205 ? 16.367 -20.894 70.215 1.00 12.37 201 GLY A C 1
ATOM 1550 O O . GLY A 1 205 ? 17.400 -21.558 70.163 1.00 11.03 201 GLY A O 1
ATOM 1551 N N . THR A 1 206 ? 16.060 -20.139 71.265 1.00 11.20 202 THR A N 1
ATOM 1552 C CA . THR A 1 206 ? 16.964 -20.018 72.409 1.00 11.93 202 THR A CA 1
ATOM 1553 C C . THR A 1 206 ? 16.483 -20.794 73.635 1.00 12.21 202 THR A C 1
ATOM 1554 O O . THR A 1 206 ? 15.434 -20.486 74.200 1.00 12.20 202 THR A O 1
ATOM 1558 N N . SER A 1 207 ? 17.260 -21.788 74.052 1.00 12.62 203 SER A N 1
ATOM 1559 C CA . SER A 1 207 ? 16.902 -22.595 75.215 1.00 11.56 203 SER A CA 1
ATOM 1560 C C . SER A 1 207 ? 16.816 -21.719 76.457 1.00 11.56 203 SER A C 1
ATOM 1561 O O . SER A 1 207 ? 17.383 -20.629 76.501 1.00 10.05 203 SER A O 1
ATOM 1564 N N . VAL A 1 208 ? 16.114 -22.199 77.477 1.00 11.06 204 VAL A N 1
ATOM 1565 C CA . VAL A 1 208 ? 15.982 -21.424 78.699 1.00 10.36 204 VAL A CA 1
ATOM 1566 C C . VAL A 1 208 ? 17.345 -21.169 79.359 1.00 11.03 204 VAL A C 1
ATOM 1567 O O . VAL A 1 208 ? 17.597 -20.077 79.869 1.00 9.42 204 VAL A O 1
ATOM 1571 N N . GLU A 1 209 ? 18.232 -22.159 79.332 1.00 10.96 205 GLU A N 1
ATOM 1572 C CA . GLU A 1 209 ? 19.546 -21.988 79.952 1.00 13.76 205 GLU A CA 1
ATOM 1573 C C . GLU A 1 209 ? 20.398 -20.890 79.312 1.00 13.90 205 GLU A C 1
ATOM 1574 O O . GLU A 1 209 ? 21.248 -20.298 79.976 1.00 12.68 205 GLU A O 1
ATOM 1580 N N . ARG A 1 210 ? 20.177 -20.611 78.030 1.00 13.00 206 ARG A N 1
ATOM 1581 C CA . ARG A 1 210 ? 20.950 -19.567 77.360 1.00 13.06 206 ARG A CA 1
ATOM 1582 C C . ARG A 1 210 ? 20.277 -18.192 77.418 1.00 12.80 206 ARG A C 1
ATOM 1583 O O . ARG A 1 210 ? 20.909 -17.174 77.127 1.00 11.32 206 ARG A O 1
ATOM 1591 N N . ALA A 1 211 ? 19.006 -18.153 77.808 1.00 10.86 207 ALA A N 1
ATOM 1592 C CA . ALA A 1 211 ? 18.290 -16.882 77.871 1.00 11.62 207 ALA A CA 1
ATOM 1593 C C . ALA A 1 211 ? 18.043 -16.335 79.278 1.00 10.76 207 ALA A C 1
ATOM 1594 O O . ALA A 1 211 ? 17.943 -15.127 79.460 1.00 10.98 207 ALA A O 1
ATOM 1596 N N . ALA A 1 212 ? 17.937 -17.212 80.269 1.00 9.64 208 ALA A N 1
ATOM 1597 C CA . ALA A 1 212 ? 17.671 -16.758 81.633 1.00 11.26 208 ALA A CA 1
ATOM 1598 C C . ALA A 1 212 ? 18.735 -17.190 82.637 1.00 10.98 208 ALA A C 1
ATOM 1599 O O . ALA A 1 212 ? 19.069 -18.371 82.732 1.00 11.20 208 ALA A O 1
ATOM 1601 N N . ALA A 1 213 ? 19.259 -16.226 83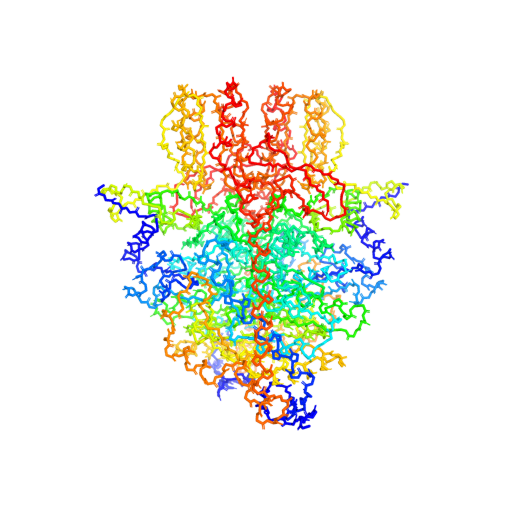.389 1.00 11.88 209 ALA A N 1
ATOM 1602 C CA . ALA A 1 213 ? 20.279 -16.510 84.391 1.00 11.94 209 ALA A CA 1
ATOM 1603 C C . ALA A 1 213 ? 19.724 -17.533 85.385 1.00 12.17 209 ALA A C 1
ATOM 1604 O O . ALA A 1 213 ? 20.445 -18.399 85.871 1.00 11.64 209 ALA A O 1
ATOM 1606 N N . SER A 1 214 ? 18.436 -17.414 85.683 1.00 12.59 210 SER A N 1
ATOM 1607 C CA . SER A 1 214 ? 17.757 -18.339 86.586 1.00 14.02 210 SER A CA 1
ATOM 1608 C C . SER A 1 214 ? 16.604 -18.962 85.814 1.00 14.36 210 SER A C 1
ATOM 1609 O O . SER A 1 214 ? 15.770 -18.242 85.266 1.00 14.03 210 SER A O 1
ATOM 1612 N N . THR A 1 215 ? 16.553 -20.290 85.771 1.00 13.50 211 THR A N 1
ATOM 1613 C CA . THR A 1 215 ? 15.493 -20.980 85.044 1.00 13.35 211 THR A CA 1
ATOM 1614 C C . THR A 1 215 ? 14.308 -21.425 85.906 1.00 14.29 211 THR A C 1
ATOM 1615 O O . THR A 1 215 ? 13.490 -22.234 85.463 1.00 15.47 211 THR A O 1
ATOM 1619 N N . ASP A 1 216 ? 14.222 -20.905 87.131 1.00 13.00 212 ASP A N 1
ATOM 1620 C CA . ASP A 1 216 ? 13.113 -21.217 88.040 1.00 12.30 212 ASP A CA 1
ATOM 1621 C C . ASP A 1 216 ? 12.059 -20.129 87.823 1.00 10.83 212 ASP A C 1
ATOM 1622 O O . ASP A 1 216 ? 11.892 -19.231 88.651 1.00 8.34 212 ASP A O 1
ATOM 1627 N N . TYR A 1 217 ? 11.351 -20.208 86.702 1.00 9.92 213 TYR A N 1
ATOM 1628 C CA . TYR A 1 217 ? 10.348 -19.199 86.373 1.00 9.87 213 TYR A CA 1
ATOM 1629 C C . TYR A 1 217 ? 9.279 -18.955 87.435 1.00 8.43 213 TYR A C 1
ATOM 1630 O O . TYR A 1 217 ? 8.819 -17.825 87.601 1.00 7.06 213 TYR A O 1
ATOM 1639 N N . TYR A 1 218 ? 8.887 -19.993 88.168 1.00 7.84 214 TYR A N 1
ATOM 1640 C CA . TYR A 1 218 ? 7.862 -19.813 89.197 1.00 7.50 214 TYR A CA 1
ATOM 1641 C C . TYR A 1 218 ? 8.346 -18.970 90.380 1.00 8.79 214 TYR A C 1
ATOM 1642 O O . TYR A 1 218 ? 7.553 -18.573 91.244 1.00 7.53 214 TYR A O 1
ATOM 1651 N N . LYS A 1 219 ? 9.645 -18.679 90.413 1.00 9.89 215 LYS A N 1
ATOM 1652 C CA . LYS A 1 219 ? 10.200 -17.884 91.502 1.00 11.23 215 LYS A CA 1
ATOM 1653 C C . LYS A 1 219 ? 10.614 -16.479 91.076 1.00 11.69 215 LYS A C 1
ATOM 1654 O O . LYS A 1 219 ? 11.026 -15.674 91.913 1.00 10.36 215 LYS A O 1
ATOM 1660 N N . ARG A 1 220 ? 10.498 -16.181 89.785 1.00 11.02 216 ARG A N 1
ATOM 1661 C CA . ARG A 1 220 ? 10.872 -14.863 89.274 1.00 12.18 216 ARG A CA 1
ATOM 1662 C C . ARG A 1 220 ? 10.012 -13.748 89.869 1.00 12.10 216 ARG A C 1
ATOM 1663 O O . ARG A 1 220 ? 10.421 -12.591 89.896 1.00 11.25 216 ARG A O 1
ATOM 1671 N N . GLY A 1 221 ? 8.817 -14.095 90.341 1.00 11.79 217 GLY A N 1
ATOM 1672 C CA . GLY A 1 221 ? 7.946 -13.094 90.933 1.00 11.86 217 GLY A CA 1
ATOM 1673 C C . GLY A 1 221 ? 8.531 -12.539 92.222 1.00 14.22 217 GLY A C 1
ATOM 1674 O O . GLY A 1 221 ? 8.052 -11.532 92.750 1.00 11.36 217 GLY A O 1
ATOM 1675 N N . ASP A 1 222 ? 9.563 -13.211 92.731 1.00 14.00 218 ASP A N 1
ATOM 1676 C CA . ASP A 1 222 ? 10.255 -12.807 93.954 1.00 15.13 218 ASP A CA 1
ATOM 1677 C C . ASP A 1 222 ? 9.338 -12.724 95.183 1.00 14.11 218 ASP A C 1
ATOM 1678 O O . ASP A 1 222 ? 9.223 -13.681 95.950 1.00 12.94 218 ASP A O 1
ATOM 1683 N N . PHE A 1 223 ? 8.690 -11.581 95.364 1.00 11.62 219 PHE A N 1
ATOM 1684 C CA . PHE A 1 223 ? 7.789 -11.381 96.494 1.00 13.16 219 PHE A CA 1
ATOM 1685 C C . PHE A 1 223 ? 6.423 -12.032 96.277 1.00 11.34 219 PHE A C 1
ATOM 1686 O O . PHE A 1 223 ? 5.646 -12.175 97.216 1.00 14.59 219 PHE A O 1
ATOM 1694 N N . ILE A 1 224 ? 6.128 -12.425 95.043 1.00 10.60 220 ILE A N 1
ATOM 1695 C CA . ILE A 1 224 ? 4.855 -13.076 94.748 1.00 8.94 220 ILE A CA 1
ATOM 1696 C C . ILE A 1 224 ? 5.045 -14.587 94.863 1.00 7.92 220 ILE A C 1
ATOM 1697 O O . ILE A 1 224 ? 6.025 -15.134 94.362 1.00 6.22 220 ILE A O 1
ATOM 1702 N N . PRO A 1 225 ? 4.116 -15.279 95.534 1.00 8.59 221 PRO A N 1
ATOM 1703 C CA . PRO A 1 225 ? 4.256 -16.731 95.666 1.00 7.94 221 PRO A CA 1
ATOM 1704 C C . PRO A 1 225 ? 4.075 -17.435 94.326 1.00 6.94 221 PRO A C 1
ATOM 1705 O O . PRO A 1 225 ? 3.510 -16.867 93.391 1.00 7.08 221 PRO A O 1
ATOM 1709 N N . GLY A 1 226 ? 4.559 -18.669 94.233 1.00 5.39 222 GLY A N 1
ATOM 1710 C CA . GLY A 1 226 ? 4.428 -19.404 92.991 1.00 6.22 222 GLY A CA 1
ATOM 1711 C C . GLY A 1 226 ? 4.513 -20.908 93.152 1.00 8.06 222 GLY A C 1
ATOM 1712 O O . GLY A 1 226 ? 4.897 -21.418 94.204 1.00 7.44 222 GLY A O 1
ATOM 1713 N N . LEU A 1 227 ? 4.138 -21.630 92.104 1.00 8.26 223 LEU A N 1
ATOM 1714 C CA . LEU A 1 227 ? 4.203 -23.083 92.132 1.00 10.01 223 LEU A CA 1
ATOM 1715 C C . LEU A 1 227 ? 4.571 -23.593 90.744 1.00 10.04 223 LEU A C 1
ATOM 1716 O O . LEU A 1 227 ? 4.142 -23.030 89.737 1.00 9.47 223 LEU A O 1
ATOM 1721 N N . ARG A 1 228 ? 5.394 -24.637 90.692 1.00 8.76 224 ARG A N 1
ATOM 1722 C CA . ARG A 1 228 ? 5.794 -25.217 89.416 1.00 9.62 224 ARG A CA 1
ATOM 1723 C C . ARG A 1 228 ? 4.916 -26.439 89.183 1.00 10.73 224 ARG A C 1
ATOM 1724 O O . ARG A 1 228 ? 4.800 -27.309 90.054 1.00 10.18 224 ARG A O 1
ATOM 1732 N N . VAL A 1 229 ? 4.314 -26.504 87.999 1.00 9.30 225 VAL A N 1
ATOM 1733 C CA . VAL A 1 229 ? 3.374 -27.571 87.660 1.00 9.44 225 VAL A CA 1
ATOM 1734 C C . VAL A 1 229 ? 3.737 -28.415 86.434 1.00 9.32 225 VAL A C 1
ATOM 1735 O O . VAL A 1 229 ? 4.379 -27.931 85.499 1.00 8.05 225 VAL A O 1
ATOM 1739 N N . ASP A 1 230 ? 3.310 -29.677 86.446 1.00 8.01 226 ASP A N 1
ATOM 1740 C CA . ASP A 1 230 ? 3.548 -30.596 85.328 1.00 10.03 226 ASP A CA 1
ATOM 1741 C C . ASP A 1 230 ? 2.526 -30.246 84.247 1.00 10.98 226 ASP A C 1
ATOM 1742 O O . ASP A 1 230 ? 1.350 -30.604 84.354 1.00 9.83 226 ASP A O 1
ATOM 1747 N N . GLY A 1 231 ? 2.983 -29.533 83.218 1.00 9.93 227 GLY A N 1
ATOM 1748 C CA . GLY A 1 231 ? 2.100 -29.114 82.145 1.00 11.57 227 GLY A CA 1
ATOM 1749 C C . GLY A 1 231 ? 1.731 -30.169 81.119 1.00 12.93 227 GLY A C 1
ATOM 1750 O O . GLY A 1 231 ? 1.140 -29.846 80.093 1.00 14.51 227 GLY A O 1
ATOM 1751 N N . MET A 1 232 ? 2.085 -31.423 81.374 1.00 13.61 228 MET A N 1
ATOM 1752 C CA . MET A 1 232 ? 1.746 -32.499 80.450 1.00 12.94 228 MET A CA 1
ATOM 1753 C C . MET A 1 232 ? 0.604 -33.317 81.042 1.00 12.59 228 MET A C 1
ATOM 1754 O O . MET A 1 232 ? 0.008 -34.150 80.363 1.00 13.67 228 MET A O 1
ATOM 1759 N N . ASP A 1 233 ? 0.295 -33.060 82.311 1.00 12.45 229 ASP A N 1
ATOM 1760 C CA . ASP A 1 233 ? -0.767 -33.779 83.018 1.00 11.34 229 ASP A CA 1
ATOM 1761 C C . ASP A 1 233 ? -2.011 -32.903 83.191 1.00 10.82 229 ASP A C 1
ATOM 1762 O O . ASP A 1 233 ? -2.005 -31.965 83.992 1.00 8.54 229 ASP A O 1
ATOM 1767 N N . ILE A 1 234 ? -3.079 -33.227 82.458 1.00 10.45 230 ILE A N 1
ATOM 1768 C CA . ILE A 1 234 ? -4.329 -32.467 82.515 1.00 11.78 230 ILE A CA 1
ATOM 1769 C C . ILE A 1 234 ? -4.887 -32.308 83.933 1.00 11.01 230 ILE A C 1
ATOM 1770 O O . ILE A 1 234 ? -5.353 -31.232 84.310 1.00 7.07 230 ILE A O 1
ATOM 1775 N N . LEU A 1 235 ? -4.844 -33.380 84.717 1.00 11.35 231 LEU A N 1
ATOM 1776 C CA . LEU A 1 235 ? -5.357 -33.331 86.079 1.00 11.33 231 LEU A CA 1
ATOM 1777 C C . LEU A 1 235 ? -4.488 -32.461 86.984 1.00 12.00 231 LEU A C 1
ATOM 1778 O O . LEU A 1 235 ? -5.000 -31.738 87.840 1.00 11.15 231 LEU A O 1
ATOM 1783 N N . CYS A 1 236 ? -3.176 -32.525 86.789 1.00 11.82 232 CYS A N 1
ATOM 1784 C CA . CYS A 1 236 ? -2.261 -31.726 87.587 1.00 13.01 232 CYS A CA 1
ATOM 1785 C C . CYS A 1 236 ? -2.513 -30.244 87.309 1.00 11.64 232 CYS A C 1
ATOM 1786 O O . CYS A 1 236 ? -2.537 -29.422 88.230 1.00 11.19 232 CYS A O 1
ATOM 1789 N N . VAL A 1 237 ? -2.701 -29.901 86.038 1.00 9.46 233 VAL A N 1
ATOM 1790 C CA . VAL A 1 237 ? -2.971 -28.516 85.671 1.00 8.15 233 VAL A CA 1
ATOM 1791 C C . VAL A 1 237 ? -4.309 -28.074 86.269 1.00 7.37 233 VAL A C 1
ATOM 1792 O O . VAL A 1 237 ? -4.417 -26.979 86.819 1.00 6.76 233 VAL A O 1
ATOM 1796 N N . ARG A 1 238 ? -5.325 -28.926 86.170 1.00 6.55 234 ARG A N 1
ATOM 1797 C CA . ARG A 1 238 ? -6.640 -28.589 86.713 1.00 7.29 234 ARG A CA 1
ATOM 1798 C C . ARG A 1 238 ? -6.573 -28.321 88.216 1.00 7.05 234 ARG A C 1
ATOM 1799 O O . ARG A 1 238 ? -7.145 -27.347 88.701 1.00 7.52 234 ARG A O 1
ATOM 1807 N N . GLU A 1 239 ? -5.876 -29.183 88.950 1.00 8.95 235 GLU A N 1
ATOM 1808 C CA . GLU A 1 239 ? -5.753 -29.024 90.400 1.00 11.04 235 GLU A CA 1
ATOM 1809 C C . GLU A 1 239 ? -5.013 -27.758 90.807 1.00 10.12 235 GLU A C 1
ATOM 1810 O O . GLU A 1 239 ? -5.434 -27.055 91.723 1.00 9.59 235 GLU A O 1
ATOM 1816 N N . ALA A 1 240 ? -3.903 -27.478 90.134 1.00 7.77 236 ALA A N 1
ATOM 1817 C CA . ALA A 1 240 ? -3.123 -26.292 90.445 1.00 7.54 236 ALA A CA 1
ATOM 1818 C C . ALA A 1 240 ? -3.938 -25.049 90.128 1.00 8.36 236 ALA A C 1
ATOM 1819 O O . ALA A 1 240 ? -3.888 -24.066 90.866 1.00 9.41 236 ALA A O 1
ATOM 1821 N N . THR A 1 241 ? -4.707 -25.106 89.043 1.00 8.40 237 THR A N 1
ATOM 1822 C CA . THR A 1 241 ? -5.535 -23.978 88.631 1.00 8.75 237 THR A CA 1
ATOM 1823 C C . THR A 1 241 ? -6.650 -23.688 89.638 1.00 10.32 237 THR A C 1
ATOM 1824 O O . THR A 1 241 ? -6.930 -22.526 89.955 1.00 7.89 237 THR A O 1
ATOM 1828 N N . ARG A 1 242 ? -7.299 -24.741 90.124 1.00 10.38 238 ARG A N 1
ATOM 1829 C CA . ARG A 1 242 ? -8.372 -24.582 91.105 1.00 11.50 238 ARG A CA 1
ATOM 1830 C C . ARG A 1 242 ? -7.797 -23.978 92.379 1.00 10.22 238 ARG A C 1
ATOM 1831 O O . ARG A 1 242 ? -8.446 -23.172 93.046 1.00 11.46 238 ARG A O 1
ATOM 1839 N N . PHE A 1 243 ? -6.566 -24.368 92.698 1.00 10.14 239 PHE A N 1
ATOM 1840 C CA . PHE A 1 243 ? -5.867 -23.875 93.878 1.00 9.46 239 PHE A CA 1
ATOM 1841 C C . PHE A 1 243 ? -5.524 -22.394 93.719 1.00 8.59 239 PHE A C 1
ATOM 1842 O O . PHE A 1 243 ? -5.777 -21.590 94.617 1.00 9.43 239 PHE A O 1
ATOM 1850 N N . ALA A 1 244 ? -4.957 -22.032 92.571 1.00 7.21 240 ALA A N 1
ATOM 1851 C CA . ALA A 1 244 ? -4.588 -20.645 92.317 1.00 5.62 240 ALA A CA 1
ATOM 1852 C C . ALA A 1 244 ? -5.810 -19.740 92.231 1.00 5.91 240 ALA A C 1
ATOM 1853 O O . ALA A 1 244 ? -5.793 -18.626 92.746 1.00 6.01 240 ALA A O 1
ATOM 1855 N N . ALA A 1 245 ? -6.868 -20.211 91.577 1.00 6.39 241 ALA A N 1
ATOM 1856 C CA . ALA A 1 245 ? -8.085 -19.415 91.449 1.00 7.36 241 ALA A CA 1
ATOM 1857 C C . ALA A 1 245 ? -8.703 -19.166 92.821 1.00 8.73 241 ALA A C 1
ATOM 1858 O O . ALA A 1 245 ? -9.141 -18.056 93.118 1.00 8.93 241 ALA A O 1
ATOM 1860 N N . ALA A 1 246 ? -8.735 -20.200 93.656 1.00 8.33 242 ALA A N 1
ATOM 1861 C CA . ALA A 1 246 ? -9.296 -20.066 94.996 1.00 9.93 242 ALA A CA 1
ATOM 1862 C C . ALA A 1 246 ? -8.448 -19.096 95.803 1.00 10.79 242 ALA A C 1
ATOM 1863 O O . ALA A 1 246 ? -8.967 -18.315 96.603 1.00 11.85 242 ALA A O 1
ATOM 1865 N N . TYR A 1 247 ? -7.136 -19.165 95.601 1.00 9.55 243 TYR A N 1
ATOM 1866 C CA . TYR A 1 247 ? -6.213 -18.285 96.296 1.00 10.60 243 TYR A CA 1
ATOM 1867 C C . TYR A 1 247 ? -6.570 -16.841 95.938 1.00 12.03 243 TYR A C 1
ATOM 1868 O O . TYR A 1 247 ? -6.739 -15.992 96.816 1.00 10.92 243 TYR A O 1
ATOM 1877 N N . CYS A 1 248 ? -6.718 -16.569 94.646 1.00 10.82 244 CYS A N 1
ATOM 1878 C CA . CYS A 1 248 ? -7.059 -15.223 94.205 1.00 10.75 244 CYS A CA 1
ATOM 1879 C C . CYS A 1 248 ? -8.445 -14.755 94.640 1.00 11.90 244 CYS A C 1
ATOM 1880 O O . CYS A 1 248 ? -8.614 -13.589 94.998 1.00 10.97 244 CYS A O 1
ATOM 1883 N N . ARG A 1 249 ? -9.438 -15.643 94.620 1.00 11.16 245 ARG A N 1
ATOM 1884 C CA . ARG A 1 249 ? -10.782 -15.238 95.030 1.00 12.55 245 ARG A CA 1
ATOM 1885 C C . ARG A 1 249 ? -10.845 -14.915 96.521 1.00 12.86 245 ARG A C 1
ATOM 1886 O O . ARG A 1 249 ? -11.729 -14.185 96.962 1.00 11.62 245 ARG A O 1
ATOM 1894 N N . SER A 1 250 ? -9.908 -15.454 97.297 1.00 12.33 246 SER A N 1
ATOM 1895 C CA . SER A 1 250 ? -9.897 -15.213 98.737 1.00 13.54 246 SER A CA 1
ATOM 1896 C C . SER A 1 250 ? -9.393 -13.813 99.082 1.00 13.94 246 SER A C 1
ATOM 1897 O O . SER A 1 250 ? -9.463 -13.385 100.239 1.00 13.26 246 SER A O 1
ATOM 1900 N N . GLY A 1 251 ? -8.879 -13.110 98.077 1.00 13.29 247 GLY A N 1
ATOM 1901 C CA . GLY A 1 251 ? -8.374 -11.764 98.286 1.00 13.62 247 GLY A CA 1
ATOM 1902 C C . GLY A 1 251 ? -6.906 -11.694 98.677 1.00 13.14 247 GLY A C 1
ATOM 1903 O O . GLY A 1 251 ? -6.440 -10.660 99.151 1.00 13.02 247 GLY A O 1
ATOM 1904 N N . LYS A 1 252 ? -6.169 -12.780 98.470 1.00 12.76 248 LYS A N 1
ATOM 1905 C CA . LYS A 1 252 ? -4.753 -12.804 98.828 1.00 13.37 248 LYS A CA 1
ATOM 1906 C C . LYS A 1 252 ? -3.831 -12.189 97.779 1.00 12.43 248 LYS A C 1
ATOM 1907 O O . LYS A 1 252 ? -2.615 -12.143 97.966 1.00 10.85 248 LYS A O 1
ATOM 1913 N N . GLY A 1 253 ? -4.397 -11.724 96.672 1.00 10.75 249 GLY A N 1
ATOM 1914 C CA . GLY A 1 253 ? -3.563 -11.117 95.651 1.00 9.55 249 GLY A CA 1
ATOM 1915 C C . GLY A 1 253 ? -3.089 -12.077 94.575 1.00 8.00 249 GLY A C 1
ATOM 1916 O O . GLY A 1 253 ? -3.596 -13.193 94.461 1.00 8.77 249 GLY A O 1
ATOM 1917 N N . PRO A 1 254 ? -2.086 -11.673 93.782 1.00 8.46 250 PRO A N 1
ATOM 1918 C CA . PRO A 1 254 ? -1.523 -12.472 92.690 1.00 7.54 250 PRO A CA 1
ATOM 1919 C C . PRO A 1 254 ? -0.713 -13.699 93.093 1.00 7.26 250 PRO A C 1
ATOM 1920 O O . PRO A 1 254 ? -0.263 -13.829 94.236 1.00 5.00 250 PRO A O 1
ATOM 1924 N N . ILE A 1 255 ? -0.533 -14.596 92.129 1.00 5.65 251 ILE A N 1
ATOM 1925 C CA . ILE A 1 255 ? 0.236 -15.817 92.333 1.00 7.17 251 ILE A CA 1
ATOM 1926 C C . ILE A 1 255 ? 0.781 -16.274 90.978 1.00 6.46 251 ILE A C 1
ATOM 1927 O O . ILE A 1 255 ? 0.138 -16.059 89.947 1.00 7.20 251 ILE A O 1
ATOM 1932 N N . LEU A 1 256 ? 1.972 -16.869 90.982 1.00 8.48 252 LEU A N 1
ATOM 1933 C CA . LEU A 1 256 ? 2.603 -17.365 89.759 1.00 8.95 252 LEU A CA 1
ATOM 1934 C C . LEU A 1 256 ? 2.473 -18.868 89.622 1.00 10.46 252 LEU A C 1
ATOM 1935 O O . LEU A 1 256 ? 2.561 -19.613 90.601 1.00 9.48 252 LEU A O 1
ATOM 1940 N N . MET A 1 257 ? 2.298 -19.316 88.389 1.00 9.36 253 MET A N 1
ATOM 1941 C CA . MET A 1 257 ? 2.167 -20.734 88.126 1.00 9.49 253 MET A CA 1
ATOM 1942 C C . MET A 1 257 ? 2.991 -21.049 86.882 1.00 8.07 253 MET A C 1
ATOM 1943 O O . MET A 1 257 ? 2.708 -20.531 85.806 1.00 9.67 253 MET A O 1
ATOM 1948 N N . GLU A 1 258 ? 4.027 -21.871 87.041 1.00 6.65 254 GLU A N 1
ATOM 1949 C CA . GLU A 1 258 ? 4.869 -22.269 85.914 1.00 6.49 254 GLU A CA 1
ATOM 1950 C C . GLU A 1 258 ? 4.420 -23.644 85.418 1.00 7.97 254 GLU A C 1
ATOM 1951 O O . GLU A 1 258 ? 4.497 -24.629 86.157 1.00 8.24 254 GLU A O 1
ATOM 1957 N N . LEU A 1 259 ? 3.942 -23.710 84.177 1.00 7.03 255 LEU A N 1
ATOM 1958 C CA . LEU A 1 259 ? 3.501 -24.979 83.594 1.00 8.63 255 LEU A CA 1
ATOM 1959 C C . LEU A 1 259 ? 4.638 -25.531 82.738 1.00 8.40 255 LEU A C 1
ATOM 1960 O O . LEU A 1 259 ? 5.013 -24.926 81.733 1.00 9.23 255 LEU A O 1
ATOM 1965 N N . GLN A 1 260 ? 5.200 -26.667 83.141 1.00 9.08 256 GLN A N 1
ATOM 1966 C CA . GLN A 1 260 ? 6.291 -27.270 82.382 1.00 9.70 256 GLN A CA 1
ATOM 1967 C C . GLN A 1 260 ? 5.701 -28.139 81.283 1.00 9.79 256 GLN A C 1
ATOM 1968 O O . GLN A 1 260 ? 5.189 -29.232 81.536 1.00 7.98 256 GLN A O 1
ATOM 1974 N N . THR A 1 261 ? 5.775 -27.642 80.055 1.00 7.32 257 THR A N 1
ATOM 1975 C CA . THR A 1 261 ? 5.204 -28.363 78.934 1.00 8.53 257 THR A CA 1
ATOM 1976 C C . THR A 1 261 ? 6.189 -28.504 77.773 1.00 8.68 257 THR A C 1
ATOM 1977 O O . THR A 1 261 ? 7.400 -28.393 77.965 1.00 7.80 257 THR A O 1
ATOM 1981 N N . TYR A 1 262 ? 5.684 -28.751 76.568 1.00 10.09 258 TYR A N 1
ATOM 1982 C CA . TYR A 1 262 ? 6.571 -28.941 75.419 1.00 9.11 258 TYR A CA 1
ATOM 1983 C C . TYR A 1 262 ? 5.813 -28.763 74.104 1.00 9.68 258 TYR A C 1
ATOM 1984 O O . TYR A 1 262 ? 4.637 -29.119 74.011 1.00 9.51 258 TYR A O 1
ATOM 1993 N N . ARG A 1 263 ? 6.469 -28.194 73.095 1.00 9.24 259 ARG A N 1
ATOM 1994 C CA . ARG A 1 263 ? 5.822 -28.024 71.800 1.00 10.30 259 ARG A CA 1
ATOM 1995 C C . ARG A 1 263 ? 6.457 -28.944 70.762 1.00 10.55 259 ARG A C 1
ATOM 1996 O O . ARG A 1 263 ? 7.673 -28.936 70.567 1.00 9.80 259 ARG A O 1
ATOM 2004 N N . TYR A 1 264 ? 5.623 -29.745 70.107 1.00 9.93 260 TYR A N 1
ATOM 2005 C CA . TYR A 1 264 ? 6.090 -30.685 69.096 1.00 11.54 260 TYR A CA 1
ATOM 2006 C C . TYR A 1 264 ? 6.616 -29.999 67.838 1.00 12.18 260 TYR A C 1
ATOM 2007 O O . TYR A 1 264 ? 7.631 -30.418 67.284 1.00 12.84 260 TYR A O 1
ATOM 2016 N N . HIS A 1 265 ? 5.928 -28.950 67.390 1.00 12.71 261 HIS A N 1
ATOM 2017 C CA . HIS A 1 265 ? 6.340 -28.208 66.199 1.00 13.06 261 HIS A CA 1
ATOM 2018 C C . HIS A 1 265 ? 7.412 -27.171 66.529 1.00 13.81 261 HIS A C 1
ATOM 2019 O O . HIS A 1 265 ? 7.691 -26.896 67.696 1.00 12.13 261 HIS A O 1
ATOM 2026 N N . GLY A 1 266 ? 8.007 -26.594 65.489 1.00 13.72 262 GLY A N 1
ATOM 2027 C CA . GLY A 1 266 ? 9.017 -25.576 65.699 1.00 12.76 262 GLY A CA 1
ATOM 2028 C C . GLY A 1 266 ? 8.314 -24.335 66.222 1.00 13.17 262 GLY A C 1
ATOM 2029 O O . GLY A 1 266 ? 7.106 -24.370 66.492 1.00 12.68 262 GLY A O 1
ATOM 2030 N N . HIS A 1 267 ? 9.053 -23.241 66.368 1.00 11.26 263 HIS A N 1
ATOM 2031 C CA . HIS A 1 267 ? 8.468 -22.001 66.867 1.00 13.35 263 HIS A CA 1
ATOM 2032 C C . HIS A 1 267 ? 7.220 -21.639 66.064 1.00 15.03 263 HIS A C 1
ATOM 2033 O O . HIS A 1 267 ? 6.192 -21.247 66.619 1.00 12.77 263 HIS A O 1
ATOM 2040 N N . GLU A 1 268 ? 7.334 -21.753 64.747 1.00 16.63 264 GLU A N 1
ATOM 2041 C CA . GLU A 1 268 ? 6.223 -21.493 63.846 1.00 18.65 264 GLU A CA 1
ATOM 2042 C C . GLU A 1 268 ? 6.512 -22.227 62.541 1.00 19.09 264 GLU A C 1
ATOM 2043 O O . GLU A 1 268 ? 7.580 -22.816 62.391 1.00 18.55 264 GLU A O 1
ATOM 2049 N N . MET A 1 269 ? 5.566 -22.202 61.609 1.00 19.24 265 MET A N 1
ATOM 2050 C CA . MET A 1 269 ? 5.712 -22.915 60.341 1.00 21.29 265 MET A CA 1
ATOM 2051 C C . MET A 1 269 ? 7.038 -22.827 59.579 1.00 20.70 265 MET A C 1
ATOM 2052 O O . MET A 1 269 ? 7.396 -23.768 58.874 1.00 20.61 265 MET A O 1
ATOM 2057 N N . SER A 1 270 ? 7.769 -21.724 59.704 1.00 20.84 266 SER A N 1
ATOM 2058 C CA . SER A 1 270 ? 9.032 -21.596 58.975 1.00 21.08 266 SER A CA 1
ATOM 2059 C C . SER A 1 270 ? 10.236 -22.128 59.746 1.00 20.92 266 SER A C 1
ATOM 2060 O O . SER A 1 270 ? 11.360 -22.108 59.245 1.00 21.67 266 SER A O 1
ATOM 2063 N N . ASP A 1 271 ? 9.999 -22.597 60.966 1.00 20.35 267 ASP A N 1
ATOM 2064 C CA . ASP A 1 271 ? 11.066 -23.133 61.804 1.00 18.83 267 ASP A CA 1
ATOM 2065 C C . ASP A 1 271 ? 10.957 -24.650 61.865 1.00 19.60 267 ASP A C 1
ATOM 2066 O O . ASP A 1 271 ? 10.003 -25.189 62.426 1.00 16.78 267 ASP A O 1
ATOM 2071 N N . PRO A 1 272 ? 11.925 -25.361 61.263 1.00 20.74 268 PRO A N 1
ATOM 2072 C CA . PRO A 1 272 ? 11.907 -26.827 61.273 1.00 22.02 268 PRO A CA 1
ATOM 2073 C C . PRO A 1 272 ? 11.955 -27.347 62.708 1.00 22.84 268 PRO A C 1
ATOM 2074 O O . PRO A 1 272 ? 11.451 -28.428 63.002 1.00 24.50 268 PRO A O 1
ATOM 2078 N N . GLY A 1 273 ? 12.575 -26.566 63.590 1.00 22.74 269 GLY A N 1
ATOM 2079 C CA . GLY A 1 273 ? 12.674 -26.943 64.990 1.00 22.08 269 GLY A CA 1
ATOM 2080 C C . GLY A 1 273 ? 13.706 -28.003 65.347 1.00 22.63 269 GLY A C 1
ATOM 2081 O O . GLY A 1 273 ? 13.522 -28.738 66.317 1.00 20.81 269 GLY A O 1
ATOM 2082 N N . VAL A 1 274 ? 14.796 -28.088 64.589 1.00 23.09 270 VAL A N 1
ATOM 2083 C CA . VAL A 1 274 ? 15.823 -29.087 64.878 1.00 22.88 270 VAL A CA 1
ATOM 2084 C C . VAL A 1 274 ? 17.249 -28.541 64.880 1.00 22.79 270 VAL A C 1
ATOM 2085 O O . VAL A 1 274 ? 18.209 -29.301 64.995 1.00 23.28 270 VAL A O 1
ATOM 2089 N N . SER A 1 275 ? 17.391 -27.227 64.759 1.00 22.21 271 SER A N 1
ATOM 2090 C CA . SER A 1 275 ? 18.716 -26.612 64.763 1.00 21.87 271 SER A CA 1
ATOM 2091 C C . SER A 1 275 ? 19.208 -26.413 66.196 1.00 21.33 271 SER A C 1
ATOM 2092 O O . SER A 1 275 ? 20.411 -26.374 66.451 1.00 20.68 271 SER A O 1
ATOM 2095 N N . TYR A 1 276 ? 18.264 -26.295 67.126 1.00 19.44 272 TYR A N 1
ATOM 2096 C CA . TYR A 1 276 ? 18.579 -26.076 68.537 1.00 17.68 272 TYR A CA 1
ATOM 2097 C C . TYR A 1 276 ? 18.203 -27.243 69.460 1.00 17.54 272 TYR A C 1
ATOM 2098 O O . TYR A 1 276 ? 18.426 -27.179 70.669 1.00 16.73 272 TYR A O 1
ATOM 2107 N N . ARG A 1 277 ? 17.622 -28.294 68.891 1.00 16.11 273 ARG A N 1
ATOM 2108 C CA . ARG A 1 277 ? 17.225 -29.467 69.661 1.00 16.91 273 ARG A CA 1
ATOM 2109 C C . ARG A 1 277 ? 17.204 -30.670 68.722 1.00 18.67 273 ARG A C 1
ATOM 2110 O O . ARG A 1 277 ? 17.039 -30.514 67.512 1.00 18.52 273 ARG A O 1
ATOM 2118 N N . THR A 1 278 ? 17.372 -31.865 69.277 1.00 20.57 274 THR A N 1
ATOM 2119 C CA . THR A 1 278 ? 17.381 -33.081 68.470 1.00 22.46 274 THR A CA 1
ATOM 2120 C C . THR A 1 278 ? 15.990 -33.670 68.270 1.00 24.27 274 THR A C 1
ATOM 2121 O O . THR A 1 278 ? 15.089 -33.476 69.088 1.00 23.57 274 THR A O 1
ATOM 2125 N N . ARG A 1 279 ? 15.826 -34.396 67.171 1.00 25.10 275 ARG A N 1
ATOM 2126 C CA . ARG A 1 279 ? 14.558 -35.032 66.854 1.00 28.50 275 ARG A CA 1
ATOM 2127 C C . ARG A 1 279 ? 14.249 -36.102 67.899 1.00 28.06 275 ARG A C 1
ATOM 2128 O O . ARG A 1 279 ? 13.087 -36.367 68.208 1.00 27.74 275 ARG A O 1
ATOM 2136 N N . GLU A 1 280 ? 15.299 -36.704 68.449 1.00 27.65 276 GLU A N 1
ATOM 2137 C CA . GLU A 1 280 ? 15.132 -37.745 69.454 1.00 27.98 276 GLU A CA 1
ATOM 2138 C C . GLU A 1 280 ? 14.553 -37.161 70.743 1.00 26.54 276 GLU A C 1
ATOM 2139 O O . GLU A 1 280 ? 13.810 -37.836 71.458 1.00 24.39 276 GLU A O 1
ATOM 2145 N N . GLU A 1 281 ? 14.890 -35.908 71.040 1.00 24.80 277 GLU A N 1
ATOM 2146 C CA . GLU A 1 281 ? 14.370 -35.260 72.241 1.00 23.00 277 GLU A CA 1
ATOM 2147 C C . GLU A 1 281 ? 12.858 -35.095 72.109 1.00 21.45 277 GLU A C 1
ATOM 2148 O O . GLU A 1 281 ? 12.104 -35.414 73.028 1.00 20.37 277 GLU A O 1
ATOM 2154 N N . ILE A 1 282 ? 12.426 -34.600 70.953 1.00 19.34 278 ILE A N 1
ATOM 2155 C CA . ILE A 1 282 ? 11.010 -34.380 70.688 1.00 18.94 278 ILE A CA 1
ATOM 2156 C C . ILE A 1 282 ? 10.194 -35.671 70.780 1.00 20.03 278 ILE A C 1
ATOM 2157 O O . ILE A 1 282 ? 9.162 -35.716 71.454 1.00 18.57 278 ILE A O 1
ATOM 2162 N N . GLN A 1 283 ? 10.660 -36.721 70.109 1.00 20.09 279 GLN A N 1
ATOM 2163 C CA . GLN A 1 283 ? 9.948 -37.993 70.119 1.00 22.11 279 GLN A CA 1
ATOM 2164 C C . GLN A 1 283 ? 9.932 -38.661 71.490 1.00 21.45 279 GLN A C 1
ATOM 2165 O O . GLN A 1 283 ? 8.978 -39.358 71.832 1.00 18.56 279 GLN A O 1
ATOM 2171 N N . GLU A 1 284 ? 10.981 -38.447 72.276 1.00 22.63 280 GLU A N 1
ATOM 2172 C CA . GLU A 1 284 ? 11.031 -39.033 73.608 1.00 24.11 280 GLU A CA 1
ATOM 2173 C C . GLU A 1 284 ? 9.930 -38.416 74.465 1.00 23.09 280 GLU A C 1
ATOM 2174 O O . GLU A 1 284 ? 9.260 -39.111 75.232 1.00 23.03 280 GLU A O 1
ATOM 2180 N N . VAL A 1 285 ? 9.749 -37.106 74.332 1.00 20.06 281 VAL A N 1
ATOM 2181 C CA . VAL A 1 285 ? 8.715 -36.406 75.083 1.00 18.93 281 VAL A CA 1
ATOM 2182 C C . VAL A 1 285 ? 7.338 -36.931 74.670 1.00 18.65 281 VAL A C 1
ATOM 2183 O O . VAL A 1 285 ? 6.479 -37.184 75.514 1.00 18.35 281 VAL A O 1
ATOM 2187 N N . ARG A 1 286 ? 7.144 -37.107 73.367 1.00 17.65 282 ARG A N 1
ATOM 2188 C CA . ARG A 1 286 ? 5.875 -37.588 72.841 1.00 17.98 282 ARG A CA 1
ATOM 2189 C C . ARG A 1 286 ? 5.497 -38.991 73.327 1.00 17.90 282 ARG A C 1
ATOM 2190 O O . ARG A 1 286 ? 4.388 -39.203 73.820 1.00 15.54 282 ARG A O 1
ATOM 2198 N N . SER A 1 287 ? 6.414 -39.944 73.191 1.00 17.67 283 SER A N 1
ATOM 2199 C CA . SER A 1 287 ? 6.137 -41.318 73.599 1.00 19.44 283 SER A CA 1
ATOM 2200 C C . SER A 1 287 ? 6.065 -41.504 75.113 1.00 19.98 283 SER A C 1
ATOM 2201 O O . SER A 1 287 ? 5.510 -42.491 75.597 1.00 20.33 283 SER A O 1
ATOM 2204 N N . LYS A 1 288 ? 6.615 -40.556 75.860 1.00 20.94 284 LYS A N 1
ATOM 2205 C CA . LYS A 1 288 ? 6.611 -40.653 77.314 1.00 22.01 284 LYS A CA 1
ATOM 2206 C C . LYS A 1 288 ? 5.658 -39.694 78.030 1.00 21.60 284 LYS A C 1
ATOM 2207 O O . LYS A 1 288 ? 5.167 -40.007 79.118 1.00 22.34 284 LYS A O 1
ATOM 2213 N N . SER A 1 289 ? 5.381 -38.540 77.429 1.00 17.98 285 SER A N 1
ATOM 2214 C CA . SER A 1 289 ? 4.526 -37.562 78.094 1.00 17.94 285 SER A CA 1
ATOM 2215 C C . SER A 1 289 ? 3.389 -36.918 77.299 1.00 16.10 285 SER A C 1
ATOM 2216 O O . SER A 1 289 ? 2.868 -35.887 77.722 1.00 15.61 285 SER A O 1
ATOM 2219 N N . ASP A 1 290 ? 2.990 -37.498 76.170 1.00 13.50 286 ASP A N 1
ATOM 2220 C CA . ASP A 1 290 ? 1.902 -36.893 75.405 1.00 12.55 286 ASP A CA 1
ATOM 2221 C C . ASP A 1 290 ? 0.657 -36.778 76.280 1.00 12.28 286 ASP A C 1
ATOM 2222 O O . ASP A 1 290 ? 0.153 -37.777 76.789 1.00 12.30 286 ASP A O 1
ATOM 2227 N N . PRO A 1 291 ? 0.141 -35.550 76.453 1.00 11.47 287 PRO A N 1
ATOM 2228 C CA . PRO A 1 291 ? -1.044 -35.265 77.276 1.00 10.49 287 PRO A CA 1
ATOM 2229 C C . PRO A 1 291 ? -2.296 -36.094 77.003 1.00 11.07 287 PRO A C 1
ATOM 2230 O O . PRO A 1 291 ? -2.981 -36.522 77.936 1.00 9.52 287 PRO A O 1
ATOM 2234 N N . ILE A 1 292 ? -2.608 -36.315 75.731 1.00 9.89 288 ILE A N 1
ATOM 2235 C CA . ILE A 1 292 ? -3.788 -37.090 75.387 1.00 11.94 288 ILE A CA 1
ATOM 2236 C C . ILE A 1 292 ? -3.554 -38.570 75.698 1.00 12.78 288 ILE A C 1
ATOM 2237 O O . ILE A 1 292 ? -4.436 -39.253 76.225 1.00 11.86 288 ILE A O 1
ATOM 2242 N N . MET A 1 293 ? -2.357 -39.055 75.390 1.00 13.42 289 MET A N 1
ATOM 2243 C CA . MET A 1 293 ? -2.008 -40.443 75.665 1.00 16.11 289 MET A CA 1
ATOM 2244 C C . MET A 1 293 ? -2.128 -40.712 77.163 1.00 14.29 289 MET A C 1
ATOM 2245 O O . MET A 1 293 ? -2.667 -41.733 77.575 1.00 14.36 289 MET A O 1
ATOM 2250 N N . LEU A 1 294 ? -1.620 -39.786 77.972 1.00 14.12 290 LEU A N 1
ATOM 2251 C CA . LEU A 1 294 ? -1.656 -39.932 79.426 1.00 13.86 290 LEU A CA 1
ATOM 2252 C C . LEU A 1 294 ? -3.084 -40.004 79.976 1.00 12.26 290 LEU A C 1
ATOM 2253 O O . LEU A 1 294 ? -3.371 -40.823 80.849 1.00 9.96 290 LEU A O 1
ATOM 2258 N N . LEU A 1 295 ? -3.978 -39.153 79.476 1.00 10.88 291 LEU A N 1
ATOM 2259 C CA . LEU A 1 295 ? -5.362 -39.174 79.950 1.00 10.55 291 LEU A CA 1
ATOM 2260 C C . LEU A 1 295 ? -6.050 -40.451 79.489 1.00 10.31 291 LEU A C 1
ATOM 2261 O O . LEU A 1 295 ? -6.767 -41.092 80.254 1.00 10.78 291 LEU A O 1
ATOM 2266 N N . LYS A 1 296 ? -5.830 -40.814 78.231 1.00 12.22 292 LYS A N 1
ATOM 2267 C CA . LYS A 1 296 ? -6.418 -42.026 77.677 1.00 13.91 292 LYS A CA 1
ATOM 2268 C C . LYS A 1 296 ? -6.054 -43.246 78.524 1.00 14.06 292 LYS A C 1
ATOM 2269 O O . LYS A 1 296 ? -6.919 -44.044 78.876 1.00 14.15 292 LYS A O 1
ATOM 2275 N N . ASP A 1 297 ? -4.773 -43.388 78.843 1.00 14.22 293 ASP A N 1
ATOM 2276 C CA . ASP A 1 297 ? -4.305 -44.517 79.638 1.00 16.90 293 ASP A CA 1
ATOM 2277 C C . ASP A 1 297 ? -4.961 -44.545 81.013 1.00 17.11 293 ASP A C 1
ATOM 2278 O O . ASP A 1 297 ? -5.293 -45.611 81.529 1.00 15.15 293 ASP A O 1
ATOM 2283 N N . ARG A 1 298 ? -5.134 -43.369 81.607 1.00 16.39 294 ARG A N 1
ATOM 2284 C CA . ARG A 1 298 ? -5.757 -43.266 82.919 1.00 16.13 294 ARG A CA 1
ATOM 2285 C C . ARG A 1 298 ? -7.223 -43.691 82.890 1.00 15.09 294 ARG A C 1
ATOM 2286 O O . ARG A 1 298 ? -7.690 -44.418 83.767 1.00 16.04 294 ARG A O 1
ATOM 2294 N N . MET A 1 299 ? -7.950 -43.238 81.878 1.00 13.92 295 MET A N 1
ATOM 2295 C CA . MET A 1 299 ? -9.364 -43.560 81.768 1.00 14.42 295 MET A CA 1
ATOM 2296 C C . MET A 1 299 ? -9.646 -45.021 81.452 1.00 13.62 295 MET A C 1
ATOM 2297 O O . MET A 1 299 ? -10.626 -45.593 81.935 1.00 10.06 295 MET A O 1
ATOM 2302 N N . VAL A 1 300 ? -8.787 -45.628 80.644 1.00 12.86 296 VAL A N 1
ATOM 2303 C CA . VAL A 1 300 ? -8.965 -47.026 80.291 1.00 15.39 296 VAL A CA 1
ATOM 2304 C C . VAL A 1 300 ? -8.613 -47.913 81.484 1.00 15.11 296 VAL A C 1
ATOM 2305 O O . VAL A 1 300 ? -9.361 -48.828 81.831 1.00 15.18 296 VAL A O 1
ATOM 2309 N N . ASN A 1 301 ? -7.480 -47.629 82.118 1.00 14.17 297 ASN A N 1
ATOM 2310 C CA . ASN A 1 301 ? -7.031 -48.407 83.269 1.00 16.99 297 ASN A CA 1
ATOM 2311 C C . ASN A 1 301 ? -8.016 -48.381 84.440 1.00 16.83 297 ASN A C 1
ATOM 2312 O O . ASN A 1 301 ? -8.260 -49.407 85.080 1.00 16.75 297 ASN A O 1
ATOM 2317 N N . SER A 1 302 ? -8.575 -47.206 84.712 1.00 16.39 298 SER A N 1
ATOM 2318 C CA . SER A 1 302 ? -9.516 -47.021 85.815 1.00 16.54 298 SER A CA 1
ATOM 2319 C C . SER A 1 302 ? -10.932 -47.415 85.436 1.00 17.02 298 SER A C 1
ATOM 2320 O O . SER A 1 302 ? -11.843 -47.357 86.263 1.00 15.40 298 SER A O 1
ATOM 2323 N N . ASN A 1 303 ? -11.108 -47.796 84.176 1.00 17.06 299 ASN A N 1
ATOM 2324 C CA . ASN A 1 303 ? -12.406 -48.194 83.646 1.00 16.91 299 ASN A CA 1
ATOM 2325 C C . ASN A 1 303 ? -13.445 -47.072 83.669 1.00 15.04 299 ASN A C 1
ATOM 2326 O O . ASN A 1 303 ? -14.640 -47.316 83.877 1.00 13.37 299 ASN A O 1
ATOM 2331 N N . LEU A 1 304 ? -12.981 -45.841 83.465 1.00 12.85 300 LEU A N 1
ATOM 2332 C CA . LEU A 1 304 ? -13.867 -44.683 83.401 1.00 12.14 300 LEU A CA 1
ATOM 2333 C C . LEU A 1 304 ? -14.462 -44.652 81.991 1.00 12.56 300 LEU A C 1
ATOM 2334 O O . LEU A 1 304 ? -15.513 -44.056 81.752 1.00 12.79 300 LEU A O 1
ATOM 2339 N N . ALA A 1 305 ? -13.768 -45.300 81.062 1.00 12.67 301 ALA A N 1
ATOM 2340 C CA . ALA A 1 305 ? -14.204 -45.373 79.673 1.00 13.29 301 ALA A CA 1
ATOM 2341 C C . ALA A 1 305 ? -13.472 -46.511 78.976 1.00 13.16 301 ALA A C 1
ATOM 2342 O O . ALA A 1 305 ? -12.410 -46.944 79.425 1.00 13.37 301 ALA A O 1
ATOM 2344 N N . SER A 1 306 ? -14.039 -46.992 77.877 1.00 13.62 302 SER A N 1
ATOM 2345 C CA . SER A 1 306 ? -13.423 -48.078 77.126 1.00 16.05 302 SER A CA 1
ATOM 2346 C C . SER A 1 306 ? -12.579 -47.534 75.980 1.00 17.36 302 SER A C 1
ATOM 2347 O O . SER A 1 306 ? -12.800 -46.420 75.501 1.00 15.04 302 SER A O 1
ATOM 2350 N N . VAL A 1 307 ? -11.611 -48.328 75.539 1.00 19.59 303 VAL A N 1
ATOM 2351 C CA . VAL A 1 307 ? -10.755 -47.918 74.439 1.00 21.09 303 VAL A CA 1
ATOM 2352 C C . VAL A 1 307 ? -11.609 -47.688 73.191 1.00 21.43 303 VAL A C 1
ATOM 2353 O O . VAL A 1 307 ? -11.288 -46.841 72.357 1.00 22.77 303 VAL A O 1
ATOM 2357 N N . GLU A 1 308 ? -12.704 -48.435 73.077 1.00 20.31 304 GLU A N 1
ATOM 2358 C CA . GLU A 1 308 ? -13.605 -48.315 71.934 1.00 20.95 304 GLU A CA 1
ATOM 2359 C C . GLU A 1 308 ? -14.369 -46.996 71.961 1.00 20.61 304 GLU A C 1
ATOM 2360 O O . GLU A 1 308 ? -14.622 -46.397 70.916 1.00 19.78 304 GLU A O 1
ATOM 2366 N N . GLU A 1 309 ? -14.739 -46.553 73.160 1.00 19.83 305 GLU A N 1
ATOM 2367 C CA . GLU A 1 309 ? -15.463 -45.299 73.336 1.00 17.94 305 GLU A CA 1
ATOM 2368 C C . GLU A 1 309 ? -14.582 -44.115 72.967 1.00 16.24 305 GLU A C 1
ATOM 2369 O O . GLU A 1 309 ? -15.018 -43.187 72.281 1.00 14.94 305 GLU A O 1
ATOM 2375 N N . LEU A 1 310 ? -13.340 -44.148 73.435 1.00 14.36 306 LEU A N 1
ATOM 2376 C CA . LEU A 1 310 ? -12.401 -43.078 73.155 1.00 12.53 306 LEU A CA 1
ATOM 2377 C C . LEU A 1 310 ? -12.128 -43.018 71.655 1.00 13.18 306 LEU A C 1
ATOM 2378 O O . LEU A 1 310 ? -12.014 -41.934 71.081 1.00 12.40 306 LEU A O 1
ATOM 2383 N N . LYS A 1 311 ? -12.038 -44.182 71.017 1.00 13.67 307 LYS A N 1
ATOM 2384 C CA . LYS A 1 311 ? -11.813 -44.235 69.576 1.00 14.87 307 LYS A CA 1
ATOM 2385 C C . LYS A 1 311 ? -12.988 -43.584 68.845 1.00 14.11 307 LYS A C 1
ATOM 2386 O O . LYS A 1 311 ? -12.792 -42.824 67.895 1.00 13.88 307 LYS A O 1
ATOM 2392 N N . GLU A 1 312 ? -14.208 -43.889 69.282 1.00 12.85 308 GLU A N 1
ATOM 2393 C CA . GLU A 1 312 ? -15.395 -43.315 68.660 1.00 13.30 308 GLU A CA 1
ATOM 2394 C C . GLU A 1 312 ? -15.373 -41.796 68.759 1.00 12.92 308 GLU A C 1
ATOM 2395 O O . GLU A 1 312 ? -15.818 -41.098 67.844 1.00 10.72 308 GLU A O 1
ATOM 2401 N N . ILE A 1 313 ? -14.860 -41.281 69.874 1.00 11.38 309 ILE A N 1
ATOM 2402 C CA . ILE A 1 313 ? -14.777 -39.841 70.053 1.00 9.67 309 ILE A CA 1
ATOM 2403 C C . ILE A 1 313 ? -13.805 -39.276 69.014 1.00 9.14 309 ILE A C 1
ATOM 2404 O O . ILE A 1 313 ? -14.075 -38.238 68.412 1.00 7.04 309 ILE A O 1
ATOM 2409 N N . ASP A 1 314 ? -12.680 -39.963 68.807 1.00 10.00 310 ASP A N 1
ATOM 2410 C CA . ASP A 1 314 ? -11.689 -39.534 67.818 1.00 11.48 310 ASP A CA 1
ATOM 2411 C C . ASP A 1 314 ? -12.335 -39.390 66.439 1.00 10.66 310 ASP A C 1
ATOM 2412 O O . ASP A 1 314 ? -12.074 -38.425 65.718 1.00 9.53 310 ASP A O 1
ATOM 2417 N N . VAL A 1 315 ? -13.169 -40.361 66.073 1.00 10.97 311 VAL A N 1
ATOM 2418 C CA . VAL A 1 315 ? -13.849 -40.343 64.777 1.00 8.79 311 VAL A CA 1
ATOM 2419 C C . VAL A 1 315 ? -14.766 -39.132 64.663 1.00 9.31 311 VAL A C 1
ATOM 2420 O O . VAL A 1 315 ? -14.785 -38.449 63.639 1.00 9.40 311 VAL A O 1
ATOM 2424 N N . GLU A 1 316 ? -15.533 -38.868 65.715 1.00 9.47 312 GLU A N 1
ATOM 2425 C CA . GLU A 1 316 ? -16.441 -37.727 65.715 1.00 10.33 312 GLU A CA 1
ATOM 2426 C C . GLU A 1 316 ? -15.655 -36.423 65.608 1.00 9.39 312 GLU A C 1
ATOM 2427 O O . GLU A 1 316 ? -16.044 -35.505 64.889 1.00 7.63 312 GLU A O 1
ATOM 2433 N N . VAL A 1 317 ? -14.538 -36.354 66.321 1.00 8.94 313 VAL A N 1
ATOM 2434 C CA . VAL A 1 317 ? -13.696 -35.168 66.292 1.00 8.36 313 VAL A CA 1
ATOM 2435 C C . VAL A 1 317 ? -13.075 -34.965 64.911 1.00 9.77 313 VAL A C 1
ATOM 2436 O O . VAL A 1 317 ? -13.085 -33.855 64.377 1.00 9.69 313 VAL A O 1
ATOM 2440 N N . ARG A 1 318 ? -12.542 -36.036 64.332 1.00 8.97 314 ARG A N 1
ATOM 2441 C CA . ARG A 1 318 ? -11.918 -35.953 63.018 1.00 9.72 314 ARG A CA 1
ATOM 2442 C C . ARG A 1 318 ? -12.912 -35.406 61.992 1.00 11.07 314 ARG A C 1
ATOM 2443 O O . ARG A 1 318 ? -12.559 -34.571 61.159 1.00 10.39 314 ARG A O 1
ATOM 2451 N N . LYS A 1 319 ? -14.159 -35.865 62.060 1.00 12.41 315 LYS A N 1
ATOM 2452 C CA . LYS A 1 319 ? -15.182 -35.395 61.133 1.00 14.91 315 LYS A CA 1
ATOM 2453 C C . LYS A 1 319 ? -15.526 -33.930 61.386 1.00 14.35 315 LYS A C 1
ATOM 2454 O O . LYS A 1 319 ? -15.758 -33.169 60.448 1.00 12.96 315 LYS A O 1
ATOM 2460 N N . GLU A 1 320 ? -15.570 -33.537 62.655 1.00 14.47 316 GLU A N 1
ATOM 2461 C CA . GLU A 1 320 ? -15.871 -32.151 62.998 1.00 15.13 316 GLU A CA 1
ATOM 2462 C C . GLU A 1 320 ? -14.800 -31.258 62.368 1.00 13.96 316 GLU A C 1
ATOM 2463 O O . GLU A 1 320 ? -15.103 -30.213 61.792 1.00 11.63 316 GLU A O 1
ATOM 2469 N N . ILE A 1 321 ? -13.545 -31.686 62.482 1.00 12.68 317 ILE A N 1
ATOM 2470 C CA . ILE A 1 321 ? -12.423 -30.944 61.916 1.00 12.89 317 ILE A CA 1
ATOM 2471 C C . ILE A 1 321 ? -12.553 -30.859 60.397 1.00 11.66 317 ILE A C 1
ATOM 2472 O O . ILE A 1 321 ? -12.419 -29.780 59.814 1.00 8.26 317 ILE A O 1
ATOM 2477 N N . GLU A 1 322 ? -12.811 -31.994 59.753 1.00 12.47 318 GLU A N 1
ATOM 2478 C CA . GLU A 1 322 ? -12.944 -32.000 58.296 1.00 14.11 318 GLU A CA 1
ATOM 2479 C C . GLU A 1 322 ? -14.095 -31.142 57.796 1.00 13.66 318 GLU A C 1
ATOM 2480 O O . GLU A 1 322 ? -13.951 -30.430 56.805 1.00 13.55 318 GLU A O 1
ATOM 2486 N N . ASP A 1 323 ? -15.235 -31.199 58.479 1.00 13.05 319 ASP A N 1
ATOM 2487 C CA . ASP A 1 323 ? -16.382 -30.391 58.080 1.00 15.51 319 ASP A CA 1
ATOM 2488 C C . ASP A 1 323 ? -16.062 -28.910 58.276 1.00 14.34 319 ASP A C 1
ATOM 2489 O O . ASP A 1 323 ? -16.512 -28.059 57.506 1.00 14.42 319 ASP A O 1
ATOM 2494 N N . ALA A 1 324 ? -15.277 -28.605 59.303 1.00 12.05 320 ALA A N 1
ATOM 2495 C CA . ALA A 1 324 ? -14.891 -27.226 59.581 1.00 12.47 320 ALA A CA 1
ATOM 2496 C C . ALA A 1 324 ? -13.896 -26.708 58.537 1.00 12.83 320 ALA A C 1
ATOM 2497 O O . ALA A 1 324 ? -14.003 -25.573 58.077 1.00 12.12 320 ALA A O 1
ATOM 2499 N N . ALA A 1 325 ? -12.924 -27.538 58.171 1.00 12.58 321 ALA A N 1
ATOM 2500 C CA . ALA A 1 325 ? -11.927 -27.146 57.180 1.00 14.23 321 ALA A CA 1
ATOM 2501 C C . ALA A 1 325 ? -12.581 -26.954 55.812 1.00 16.57 321 ALA A C 1
ATOM 2502 O O . ALA A 1 325 ? -12.135 -26.125 55.011 1.00 14.53 321 ALA A O 1
ATOM 2504 N N . GLN A 1 326 ? -13.631 -27.724 55.541 1.00 17.29 322 GLN A N 1
ATOM 2505 C CA . GLN A 1 326 ? -14.338 -27.602 54.269 1.00 21.83 322 GLN A CA 1
ATOM 2506 C C . GLN A 1 326 ? -14.976 -26.219 54.214 1.00 20.50 322 GLN A C 1
ATOM 2507 O O . GLN A 1 326 ? -14.894 -25.528 53.203 1.00 21.43 322 GLN A O 1
ATOM 2513 N N . PHE A 1 327 ? -15.607 -25.819 55.313 1.00 19.80 323 PHE A N 1
ATOM 2514 C CA . PHE A 1 327 ? -16.244 -24.511 55.398 1.00 20.10 323 PHE A CA 1
ATOM 2515 C C . PHE A 1 327 ? -15.201 -23.401 55.300 1.00 19.69 323 PHE A C 1
ATOM 2516 O O . PHE A 1 327 ? -15.409 -22.399 54.616 1.00 17.93 323 PHE A O 1
ATOM 2524 N N . ALA A 1 328 ? -14.079 -23.590 55.991 1.00 18.74 324 ALA A N 1
ATOM 2525 C CA . ALA A 1 328 ? -13.004 -22.602 56.006 1.00 19.41 324 ALA A CA 1
ATOM 2526 C C . ALA A 1 328 ? -12.350 -22.380 54.644 1.00 19.44 324 ALA A C 1
ATOM 2527 O O . ALA A 1 328 ? -11.896 -21.277 54.346 1.00 21.27 324 ALA A O 1
ATOM 2529 N N . THR A 1 329 ? -12.300 -23.415 53.815 1.00 21.03 325 THR A N 1
ATOM 2530 C CA . THR A 1 329 ? -11.684 -23.278 52.501 1.00 23.06 325 THR A CA 1
ATOM 2531 C C . THR A 1 329 ? -12.679 -22.890 51.413 1.00 24.10 325 THR A C 1
ATOM 2532 O O . THR A 1 329 ? -12.282 -22.423 50.345 1.00 25.61 325 THR A O 1
ATOM 2536 N N . ALA A 1 330 ? -13.968 -23.077 51.680 1.00 23.95 326 ALA A N 1
ATOM 2537 C CA . ALA A 1 330 ? -14.998 -22.740 50.703 1.00 24.55 326 ALA A CA 1
ATOM 2538 C C . ALA A 1 330 ? -15.599 -21.362 50.964 1.00 24.16 326 ALA A C 1
ATOM 2539 O O . ALA A 1 330 ? -16.126 -20.724 50.055 1.00 25.02 326 ALA A O 1
ATOM 2541 N N . ASP A 1 331 ? -15.511 -20.908 52.209 1.00 23.07 327 ASP A N 1
ATOM 2542 C CA . ASP A 1 331 ? -16.044 -19.610 52.610 1.00 23.07 327 ASP A CA 1
ATOM 2543 C C . ASP A 1 331 ? -15.332 -18.480 51.865 1.00 21.54 327 ASP A C 1
ATOM 2544 O O . ASP A 1 331 ? -14.105 -18.451 51.788 1.00 21.77 327 ASP A O 1
ATOM 2549 N N . PRO A 1 332 ? -16.098 -17.531 51.307 1.00 20.73 328 PRO A N 1
ATOM 2550 C CA . PRO A 1 332 ? -15.503 -16.412 50.571 1.00 20.16 328 PRO A CA 1
ATOM 2551 C C . PRO A 1 332 ? -14.741 -15.419 51.445 1.00 19.65 328 PRO A C 1
ATOM 2552 O O . PRO A 1 332 ? -15.001 -15.295 52.643 1.00 17.50 328 PRO A O 1
ATOM 2556 N N . GLU A 1 333 ? -13.791 -14.720 50.833 1.00 18.54 329 GLU A N 1
ATOM 2557 C CA . GLU A 1 333 ? -13.000 -13.724 51.539 1.00 18.77 329 GLU A CA 1
ATOM 2558 C C . GLU A 1 333 ? -13.900 -12.553 51.886 1.00 17.18 329 GLU A C 1
ATOM 2559 O O . GLU A 1 333 ? -14.985 -12.409 51.327 1.00 16.09 329 GLU A O 1
ATOM 2565 N N . PRO A 1 334 ? -13.471 -11.708 52.830 1.00 15.97 330 PRO A N 1
ATOM 2566 C CA . PRO A 1 334 ? -14.332 -10.572 53.151 1.00 15.38 330 PRO A CA 1
ATOM 2567 C C . PRO A 1 334 ? -14.367 -9.678 51.917 1.00 14.52 330 PRO A C 1
ATOM 2568 O O . PRO A 1 334 ? -13.399 -9.618 51.160 1.00 12.89 330 PRO A O 1
ATOM 2572 N N . PRO A 1 335 ? -15.489 -8.993 51.680 1.00 14.21 331 PRO A N 1
ATOM 2573 C CA . PRO A 1 335 ? -15.573 -8.120 50.509 1.00 14.69 331 PRO A CA 1
ATOM 2574 C C . PRO A 1 335 ? -14.655 -6.911 50.650 1.00 15.37 331 PRO A C 1
ATOM 2575 O O . PRO A 1 335 ? -14.524 -6.344 51.734 1.00 14.42 331 PRO A O 1
ATOM 2579 N N . LEU A 1 336 ? -14.016 -6.523 49.551 1.00 16.05 332 LEU A N 1
ATOM 2580 C CA . LEU A 1 336 ? -13.109 -5.381 49.559 1.00 17.42 332 LEU A CA 1
ATOM 2581 C C . LEU A 1 336 ? -13.776 -4.120 50.115 1.00 18.34 332 LEU A C 1
ATOM 2582 O O . LEU A 1 336 ? -13.126 -3.290 50.753 1.00 17.09 332 LEU A O 1
ATOM 2587 N N . GLU A 1 337 ? -15.075 -3.986 49.876 1.00 18.15 333 GLU A N 1
ATOM 2588 C CA . GLU A 1 337 ? -15.826 -2.824 50.338 1.00 21.16 333 GLU A CA 1
ATOM 2589 C C . GLU A 1 337 ? -15.818 -2.629 51.852 1.00 19.21 333 GLU A C 1
ATOM 2590 O O . GLU A 1 337 ? -16.127 -1.544 52.342 1.00 19.10 333 GLU A O 1
ATOM 2596 N N . GLU A 1 338 ? -15.457 -3.666 52.597 1.00 17.59 334 GLU A N 1
ATOM 2597 C CA . GLU A 1 338 ? -15.441 -3.554 54.049 1.00 17.58 334 GLU A CA 1
ATOM 2598 C C . GLU A 1 338 ? -14.033 -3.476 54.639 1.00 15.13 334 GLU A C 1
ATOM 2599 O O . GLU A 1 338 ? -13.848 -3.652 55.840 1.00 11.58 334 GLU A O 1
ATOM 2605 N N . LEU A 1 339 ? -13.049 -3.183 53.794 1.00 13.80 335 LEU A N 1
ATOM 2606 C CA . LEU A 1 339 ? -11.656 -3.087 54.230 1.00 12.35 335 LEU A CA 1
ATOM 2607 C C . LEU A 1 339 ? -11.446 -2.083 55.365 1.00 10.55 335 LEU A C 1
ATOM 2608 O O . LEU A 1 339 ? -10.662 -2.331 56.281 1.00 10.90 335 LEU A O 1
ATOM 2613 N N . GLY A 1 340 ? -12.137 -0.951 55.301 1.00 10.12 336 GLY A N 1
ATOM 2614 C CA . GLY A 1 340 ? -11.978 0.062 56.330 1.00 9.94 336 GLY A CA 1
ATOM 2615 C C . GLY A 1 340 ? -12.928 -0.021 57.514 1.00 8.68 336 GLY A C 1
ATOM 2616 O O . GLY A 1 340 ? -12.933 0.872 58.362 1.00 8.45 336 GLY A O 1
ATOM 2617 N N . TYR A 1 341 ? -13.731 -1.079 57.584 1.00 8.43 337 TYR A N 1
ATOM 2618 C CA . TYR A 1 341 ? -14.680 -1.234 58.690 1.00 9.27 337 TYR A CA 1
ATOM 2619 C C . TYR A 1 341 ? -14.019 -1.496 60.043 1.00 9.19 337 TYR A C 1
ATOM 2620 O O . TYR A 1 341 ? -12.950 -2.103 60.121 1.00 7.98 337 TYR A O 1
ATOM 2629 N N . HIS A 1 342 ? -14.675 -1.026 61.103 1.00 8.57 338 HIS A N 1
ATOM 2630 C CA . HIS A 1 342 ? -14.228 -1.228 62.477 1.00 9.06 338 HIS A CA 1
ATOM 2631 C C . HIS A 1 342 ? -12.889 -0.599 62.866 1.00 9.27 338 HIS A C 1
ATOM 2632 O O . HIS A 1 342 ? -12.049 -1.251 63.491 1.00 8.99 338 HIS A O 1
ATOM 2639 N N . ILE A 1 343 ? -12.679 0.658 62.495 1.00 9.26 339 ILE A N 1
ATOM 2640 C CA . ILE A 1 343 ? -11.450 1.343 62.878 1.00 9.16 339 ILE A CA 1
ATOM 2641 C C . ILE A 1 343 ? -11.732 1.977 64.242 1.00 8.97 339 ILE A C 1
ATOM 2642 O O . ILE A 1 343 ? -10.893 1.933 65.140 1.00 7.10 339 ILE A O 1
ATOM 2647 N N . TYR A 1 344 ? -12.927 2.550 64.380 1.00 8.54 340 TYR A N 1
ATOM 2648 C CA . TYR A 1 344 ? -13.374 3.185 65.625 1.00 9.32 340 TYR A CA 1
ATOM 2649 C C . TYR A 1 344 ? -14.730 2.615 66.020 1.00 10.43 340 TYR A C 1
ATOM 2650 O O . TYR A 1 344 ? -15.553 2.297 65.161 1.00 8.08 340 TYR A O 1
ATOM 2659 N N . SER A 1 345 ? -14.962 2.505 67.321 1.00 11.15 341 SER A N 1
ATOM 2660 C CA . SER A 1 345 ? -16.226 1.999 67.832 1.00 12.86 341 SER A CA 1
ATOM 2661 C C . SER A 1 345 ? -17.193 3.148 68.105 1.00 14.64 341 SER A C 1
ATOM 2662 O O . SER A 1 345 ? -16.778 4.255 68.449 1.00 14.00 341 SER A O 1
ATOM 2665 N N . SER A 1 346 ? -18.482 2.879 67.932 1.00 15.66 342 SER A N 1
ATOM 2666 C CA . SER A 1 346 ? -19.530 3.856 68.211 1.00 17.47 342 SER A CA 1
ATOM 2667 C C . SER A 1 346 ? -19.354 5.238 67.597 1.00 18.64 342 SER A C 1
ATOM 2668 O O . SER A 1 346 ? -19.540 6.247 68.278 1.00 20.06 342 SER A O 1
ATOM 2671 N N . ASP A 1 347 ? -19.003 5.292 66.320 1.00 17.82 343 ASP A N 1
ATOM 2672 C CA . ASP A 1 347 ? -18.828 6.570 65.638 1.00 18.58 343 ASP A CA 1
ATOM 2673 C C . ASP A 1 347 ? -19.645 6.579 64.355 1.00 19.04 343 ASP A C 1
ATOM 2674 O O . ASP A 1 347 ? -19.981 5.522 63.817 1.00 17.47 343 ASP A O 1
ATOM 2679 N N . PRO A 1 348 ? -19.992 7.774 63.853 1.00 19.18 344 PRO A N 1
ATOM 2680 C CA . PRO A 1 348 ? -20.764 7.810 62.609 1.00 18.52 344 PRO A CA 1
ATOM 2681 C C . PRO A 1 348 ? -19.817 7.358 61.500 1.00 19.13 344 PRO A C 1
ATOM 2682 O O . PRO A 1 348 ? -18.599 7.345 61.688 1.00 17.13 344 PRO A O 1
ATOM 2686 N N . PRO A 1 349 ? -20.356 6.979 60.333 1.00 18.77 345 PRO A N 1
ATOM 2687 C CA . PRO A 1 349 ? -19.484 6.533 59.244 1.00 18.42 345 PRO A CA 1
ATOM 2688 C C . PRO A 1 349 ? -18.593 7.640 58.684 1.00 17.43 345 PRO A C 1
ATOM 2689 O O . PRO A 1 349 ? -18.935 8.820 58.759 1.00 16.95 345 PRO A O 1
ATOM 2693 N N . PHE A 1 350 ? -17.445 7.249 58.137 1.00 15.78 346 PHE A N 1
ATOM 2694 C CA . PHE A 1 350 ? -16.497 8.196 57.556 1.00 15.05 346 PHE A CA 1
ATOM 2695 C C . PHE A 1 350 ? -15.642 7.501 56.494 1.00 16.08 346 PHE A C 1
ATOM 2696 O O . PHE A 1 350 ? -15.694 6.277 56.350 1.00 15.97 346 PHE A O 1
ATOM 2704 N N . GLU A 1 351 ? -14.863 8.281 55.750 1.00 15.54 347 GLU A N 1
ATOM 2705 C CA . GLU A 1 351 ? -14.017 7.732 54.697 1.00 17.34 347 GLU A CA 1
ATOM 2706 C C . GLU A 1 351 ? -12.544 7.623 55.065 1.00 16.03 347 GLU A C 1
ATOM 2707 O O . GLU A 1 351 ? -11.997 8.467 55.771 1.00 15.09 347 GLU A O 1
ATOM 2713 N N . VAL A 1 352 ? -11.912 6.572 54.561 1.00 14.64 348 VAL A N 1
ATOM 2714 C CA . VAL A 1 352 ? -10.502 6.315 54.802 1.00 14.57 348 VAL A CA 1
ATOM 2715 C C . VAL A 1 352 ? -9.767 6.252 53.468 1.00 13.16 348 VAL A C 1
ATOM 2716 O O . VAL A 1 352 ? -10.282 5.714 52.487 1.00 11.18 348 VAL A O 1
ATOM 2720 N N . ARG A 1 353 ? -8.558 6.799 53.440 1.00 12.35 349 ARG A N 1
ATOM 2721 C CA . ARG A 1 353 ? -7.753 6.828 52.224 1.00 11.80 349 ARG A CA 1
ATOM 2722 C C . ARG A 1 353 ? -7.090 5.489 51.902 1.00 9.98 349 ARG A C 1
ATOM 2723 O O . ARG A 1 353 ? -6.663 4.763 52.801 1.00 9.02 349 ARG A O 1
ATOM 2731 N N . GLY A 1 354 ? -7.019 5.173 50.610 1.00 9.77 350 GLY A N 1
ATOM 2732 C CA . GLY A 1 354 ? -6.395 3.940 50.155 1.00 7.84 350 GLY A CA 1
ATOM 2733 C C . GLY A 1 354 ? -4.978 4.204 49.670 1.00 8.14 350 GLY A C 1
ATOM 2734 O O . GLY A 1 354 ? -4.338 5.141 50.147 1.00 8.44 350 GLY A O 1
ATOM 2735 N N . ALA A 1 355 ? -4.491 3.407 48.716 1.00 6.63 351 ALA A N 1
ATOM 2736 C CA . ALA A 1 355 ? -3.128 3.565 48.195 1.00 7.47 351 ALA A CA 1
ATOM 2737 C C . ALA A 1 355 ? -2.835 4.928 47.542 1.00 8.17 351 ALA A C 1
ATOM 2738 O O . ALA A 1 355 ? -1.672 5.323 47.405 1.00 7.80 351 ALA A O 1
ATOM 2740 N N . ASN A 1 356 ? -3.875 5.628 47.105 1.00 8.00 352 ASN A N 1
ATOM 2741 C CA . ASN A 1 356 ? -3.701 6.964 46.537 1.00 10.30 352 ASN A CA 1
ATOM 2742 C C . ASN A 1 356 ? -4.959 7.762 46.859 1.00 11.37 352 ASN A C 1
ATOM 2743 O O . ASN A 1 356 ? -5.981 7.183 47.225 1.00 12.34 352 ASN A O 1
ATOM 2748 N N . GLN A 1 357 ? -4.887 9.082 46.738 1.00 10.38 353 GLN A N 1
ATOM 2749 C CA . GLN A 1 357 ? -6.024 9.924 47.096 1.00 11.87 353 GLN A CA 1
ATOM 2750 C C . GLN A 1 357 ? -7.349 9.636 46.396 1.00 10.79 353 GLN A C 1
ATOM 2751 O O . GLN A 1 357 ? -8.398 10.064 46.865 1.00 10.11 353 GLN A O 1
ATOM 2757 N N . TRP A 1 358 ? -7.314 8.898 45.293 1.00 10.87 354 TRP A N 1
ATOM 2758 C CA . TRP A 1 358 ? -8.542 8.598 44.566 1.00 11.44 354 TRP A CA 1
ATOM 2759 C C . TRP A 1 358 ? -9.219 7.321 45.045 1.00 12.21 354 TRP A C 1
ATOM 2760 O O . TRP A 1 358 ? -10.321 6.987 44.607 1.00 12.12 354 TRP A O 1
ATOM 2771 N N . ILE A 1 359 ? -8.564 6.611 45.956 1.00 10.64 355 ILE A N 1
ATOM 2772 C CA . ILE A 1 359 ? -9.133 5.383 46.491 1.00 11.92 355 ILE A CA 1
ATOM 2773 C C . ILE A 1 359 ? -9.698 5.680 47.871 1.00 13.75 355 ILE A C 1
ATOM 2774 O O . ILE A 1 359 ? -8.963 6.042 48.790 1.00 13.15 355 ILE A O 1
ATOM 2779 N N . LYS A 1 360 ? -11.011 5.537 48.010 1.00 14.04 356 LYS A N 1
ATOM 2780 C CA . LYS A 1 360 ? -11.665 5.809 49.282 1.00 15.44 356 LYS A CA 1
ATOM 2781 C C . LYS A 1 360 ? -12.444 4.600 49.773 1.00 15.11 356 LYS A C 1
ATOM 2782 O O . LYS A 1 360 ? -13.189 3.981 49.012 1.00 14.62 356 LYS A O 1
ATOM 2788 N N . PHE A 1 361 ? -12.259 4.257 51.044 1.00 12.59 357 PHE A N 1
ATOM 2789 C CA . PHE A 1 361 ? -12.966 3.131 51.643 1.00 12.98 357 PHE A CA 1
ATOM 2790 C C . PHE A 1 361 ? -13.883 3.648 52.742 1.00 13.75 357 PHE A C 1
ATOM 2791 O O . PHE A 1 361 ? -13.489 4.512 53.529 1.00 12.13 357 PHE A O 1
ATOM 2799 N N . LYS A 1 362 ? -15.103 3.126 52.799 1.00 13.54 358 LYS A N 1
ATOM 2800 C CA . LYS A 1 362 ? -16.042 3.556 53.828 1.00 16.58 358 LYS A CA 1
ATOM 2801 C C . LYS A 1 362 ? -15.745 2.832 55.133 1.00 15.34 358 LYS A C 1
ATOM 2802 O O . LYS A 1 362 ? -15.412 1.649 55.135 1.00 14.95 358 LYS A O 1
ATOM 2808 N N . SER A 1 363 ? -15.856 3.548 56.244 1.00 15.13 359 SER A N 1
ATOM 2809 C CA . SER A 1 363 ? -15.588 2.957 57.548 1.00 15.59 359 SER A CA 1
ATOM 2810 C C . SER A 1 363 ? -16.788 3.071 58.477 1.00 15.91 359 SER A C 1
ATOM 2811 O O . SER A 1 363 ? -17.204 4.171 58.830 1.00 16.22 359 SER A O 1
ATOM 2814 N N . VAL A 1 364 ? -17.355 1.933 58.858 1.00 15.24 360 VAL A N 1
ATOM 2815 C CA . VAL A 1 364 ? -18.484 1.936 59.775 1.00 16.51 360 VAL A CA 1
ATOM 2816 C C . VAL A 1 364 ? -18.034 1.198 61.028 1.00 16.55 360 VAL A C 1
ATOM 2817 O O . VAL A 1 364 ? -17.246 0.251 60.954 1.00 13.85 360 VAL A O 1
ATOM 2821 N N . SER A 1 365 ? -18.526 1.641 62.177 1.00 17.49 361 SER A N 1
ATOM 2822 C CA . SER A 1 365 ? -18.172 1.025 63.447 1.00 19.29 361 SER A CA 1
ATOM 2823 C C . SER A 1 365 ? -18.687 -0.406 63.525 1.00 21.20 361 SER A C 1
ATOM 2824 O O . SER A 1 365 ? -18.091 -1.209 64.279 1.00 21.41 361 SER A O 1
ATOM 2828 N N . SER B 2 12 ? -19.678 35.551 83.746 1.00 49.03 0 SER B N 1
ATOM 2829 C CA . SER B 2 12 ? -18.255 35.800 83.374 1.00 48.77 0 SER B CA 1
ATOM 2830 C C . SER B 2 12 ? -17.416 34.573 83.703 1.00 47.42 0 SER B C 1
ATOM 2831 O O . SER B 2 12 ? -17.356 33.628 82.920 1.00 48.34 0 SER B O 1
ATOM 2834 N N . LEU B 2 13 ? -16.767 34.599 84.864 1.00 45.31 1 LEU B N 1
ATOM 2835 C CA . LEU B 2 13 ? -15.935 33.493 85.327 1.00 42.37 1 LEU B CA 1
ATOM 2836 C C . LEU B 2 13 ? -14.676 33.290 84.490 1.00 39.97 1 LEU B C 1
ATOM 2837 O O . LEU B 2 13 ? -14.745 33.033 83.288 1.00 39.52 1 LEU B O 1
ATOM 2842 N N . GLN B 2 14 ? -13.523 33.407 85.139 1.00 36.55 2 GLN B N 1
ATOM 2843 C CA . GLN B 2 14 ? -12.243 33.227 84.467 1.00 33.33 2 GLN B CA 1
ATOM 2844 C C . GLN B 2 14 ? -11.565 31.999 85.069 1.00 29.88 2 GLN B C 1
ATOM 2845 O O . GLN B 2 14 ? -11.462 31.879 86.290 1.00 28.03 2 GLN B O 1
ATOM 2851 N N . VAL B 2 15 ? -11.112 31.085 84.212 1.00 25.19 3 VAL B N 1
ATOM 2852 C CA . VAL B 2 15 ? -10.474 29.863 84.684 1.00 19.53 3 VAL B CA 1
ATOM 2853 C C . VAL B 2 15 ? -9.204 29.514 83.907 1.00 15.34 3 VAL B C 1
ATOM 2854 O O . VAL B 2 15 ? -9.120 29.727 82.696 1.00 11.47 3 VAL B O 1
ATOM 2858 N N . THR B 2 16 ? -8.217 28.977 84.617 1.00 11.45 4 THR B N 1
ATOM 2859 C CA . THR B 2 16 ? -6.952 28.585 84.001 1.00 8.48 4 THR B CA 1
ATOM 2860 C C . THR B 2 16 ? -7.130 27.264 83.254 1.00 8.83 4 THR B C 1
ATOM 2861 O O . THR B 2 16 ? -8.086 26.524 83.506 1.00 6.01 4 THR B O 1
ATOM 2865 N N . VAL B 2 17 ? -6.209 26.969 82.341 1.00 7.67 5 VAL B N 1
ATOM 2866 C CA . VAL B 2 17 ? -6.282 25.733 81.570 1.00 7.40 5 VAL B CA 1
ATOM 2867 C C . VAL B 2 17 ? -6.235 24.530 82.518 1.00 8.44 5 VAL B C 1
ATOM 2868 O O . VAL B 2 17 ? -6.960 23.552 82.339 1.00 9.07 5 VAL B O 1
ATOM 2872 N N . ARG B 2 18 ? -5.375 24.617 83.526 1.00 8.10 6 ARG B N 1
ATOM 2873 C CA . ARG B 2 18 ? -5.233 23.564 84.523 1.00 9.31 6 ARG B CA 1
ATOM 2874 C C . ARG B 2 18 ? -6.589 23.311 85.195 1.00 10.05 6 ARG B C 1
ATOM 2875 O O . ARG B 2 18 ? -7.004 22.163 85.369 1.00 8.71 6 ARG B O 1
ATOM 2883 N N . ASP B 2 19 ? -7.272 24.395 85.563 1.00 9.17 7 ASP B N 1
ATOM 2884 C CA . ASP B 2 19 ? -8.580 24.317 86.214 1.00 9.74 7 ASP B CA 1
ATOM 2885 C C . ASP B 2 19 ? -9.664 23.760 85.293 1.00 7.87 7 ASP B C 1
ATOM 2886 O O . ASP B 2 19 ? -10.551 23.028 85.735 1.00 5.15 7 ASP B O 1
ATOM 2891 N N . ALA B 2 20 ? -9.596 24.109 84.014 1.00 6.80 8 ALA B N 1
ATOM 2892 C CA . ALA B 2 20 ? -10.573 23.627 83.046 1.00 6.35 8 ALA B CA 1
ATOM 2893 C C . ALA B 2 20 ? -10.472 22.111 82.897 1.00 6.55 8 ALA B C 1
ATOM 2894 O O . ALA B 2 20 ? -11.485 21.419 82.813 1.00 6.17 8 ALA B O 1
ATOM 2896 N N . ILE B 2 21 ? -9.245 21.601 82.850 1.00 7.31 9 ILE B N 1
ATOM 2897 C CA . ILE B 2 21 ? -9.015 20.165 82.715 1.00 7.22 9 ILE B CA 1
ATOM 2898 C C . ILE B 2 21 ? -9.534 19.442 83.957 1.00 7.03 9 ILE B C 1
ATOM 2899 O O . ILE B 2 21 ? -10.179 18.395 83.860 1.00 6.15 9 ILE B O 1
ATOM 2904 N N . ASN B 2 22 ? -9.258 20.022 85.121 1.00 7.46 10 ASN B N 1
ATOM 2905 C CA . ASN B 2 22 ? -9.686 19.465 86.397 1.00 8.39 10 ASN B CA 1
ATOM 2906 C C . ASN B 2 22 ? -11.218 19.407 86.458 1.00 10.21 10 ASN B C 1
ATOM 2907 O O . ASN B 2 22 ? -11.793 18.433 86.946 1.00 7.88 10 ASN B O 1
ATOM 2912 N N . GLN B 2 23 ? -11.879 20.448 85.959 1.00 9.36 11 GLN B N 1
ATOM 2913 C CA . GLN B 2 23 ? -13.343 20.474 85.948 1.00 11.40 11 GLN B CA 1
ATOM 2914 C C . GLN B 2 23 ? -13.874 19.353 85.062 1.00 10.98 11 GLN B C 1
ATOM 2915 O O . GLN B 2 23 ? -14.819 18.645 85.422 1.00 11.48 11 GLN B O 1
ATOM 2921 N N . GLY B 2 24 ? -13.266 19.212 83.891 1.00 10.01 12 GLY B N 1
ATOM 2922 C CA . GLY B 2 24 ? -13.687 18.185 82.961 1.00 9.11 12 GLY B CA 1
ATOM 2923 C C . GLY B 2 24 ? -13.590 16.786 83.541 1.00 8.11 12 GLY B C 1
ATOM 2924 O O . GLY B 2 24 ? -14.548 16.017 83.452 1.00 6.64 12 GLY B O 1
ATOM 2925 N N . MET B 2 25 ? -12.446 16.448 84.132 1.00 5.86 13 MET B N 1
ATOM 2926 C CA . MET B 2 25 ? -12.271 15.117 84.710 1.00 7.35 13 MET B CA 1
ATOM 2927 C C . MET B 2 25 ? -13.239 14.900 85.872 1.00 8.19 13 MET B C 1
ATOM 2928 O O . MET B 2 25 ? -13.887 13.857 85.963 1.00 7.35 13 MET B O 1
ATOM 2933 N N . ASP B 2 26 ? -13.336 15.895 86.750 1.00 6.11 14 ASP B N 1
ATOM 2934 C CA . ASP B 2 26 ? -14.216 15.817 87.912 1.00 8.54 14 ASP B CA 1
ATOM 2935 C C . ASP B 2 26 ? -15.658 15.524 87.492 1.00 7.55 14 ASP B C 1
ATOM 2936 O O . ASP B 2 26 ? -16.310 14.652 88.058 1.00 7.68 14 ASP B O 1
ATOM 2941 N N . GLU B 2 27 ? -16.149 16.246 86.490 1.00 6.75 15 GLU B N 1
ATOM 2942 C CA . GLU B 2 27 ? -17.514 16.044 86.006 1.00 6.56 15 GLU B CA 1
ATOM 2943 C C . GLU B 2 27 ? -17.720 14.657 85.393 1.00 6.86 15 GLU B C 1
ATOM 2944 O O . GLU B 2 27 ? -18.769 14.039 85.590 1.00 5.85 15 GLU B O 1
ATOM 2950 N N . GLU B 2 28 ? -16.732 14.162 84.650 1.00 6.43 16 GLU B N 1
ATOM 2951 C CA . GLU B 2 28 ? -16.873 12.843 84.038 1.00 7.18 16 GLU B CA 1
ATOM 2952 C C . GLU B 2 28 ? -16.796 11.740 85.090 1.00 7.15 16 GLU B C 1
ATOM 2953 O O . GLU B 2 28 ? -17.442 10.700 84.958 1.00 8.09 16 GLU B O 1
ATOM 2959 N N . LEU B 2 29 ? -16.009 11.970 86.135 1.00 5.15 17 LEU B N 1
ATOM 2960 C CA . LEU B 2 29 ? -15.899 11.001 87.222 1.00 7.35 17 LEU B CA 1
ATOM 2961 C C . LEU B 2 29 ? -17.250 10.872 87.939 1.00 6.96 17 LEU B C 1
ATOM 2962 O O . LEU B 2 29 ? -17.697 9.773 88.258 1.00 8.83 17 LEU B O 1
ATOM 2967 N N . GLU B 2 30 ? -17.902 12.000 88.187 1.00 7.38 18 GLU B N 1
ATOM 2968 C CA . GLU B 2 30 ? -19.194 11.991 88.874 1.00 10.65 18 GLU B CA 1
ATOM 2969 C C . GLU B 2 30 ? -20.290 11.352 88.021 1.00 9.70 18 GLU B C 1
ATOM 2970 O O . GLU B 2 30 ? -21.140 10.621 88.523 1.00 9.86 18 GLU B O 1
ATOM 2976 N N . ARG B 2 31 ? -20.244 11.628 86.724 1.00 9.24 19 ARG B N 1
ATOM 2977 C CA . ARG B 2 31 ? -21.217 11.127 85.757 1.00 8.76 19 ARG B CA 1
ATOM 2978 C C . ARG B 2 31 ? -21.210 9.613 85.550 1.00 9.62 19 ARG B C 1
ATOM 2979 O O . ARG B 2 31 ? -22.261 9.017 85.326 1.00 8.72 19 ARG B O 1
ATOM 2987 N N . ASP B 2 32 ? -20.035 8.994 85.632 1.00 8.88 20 ASP B N 1
ATOM 2988 C CA . ASP B 2 32 ? -19.898 7.549 85.400 1.00 10.26 20 ASP B CA 1
ATOM 2989 C C . ASP B 2 32 ? -18.896 6.933 86.381 1.00 10.83 20 ASP B C 1
ATOM 2990 O O . ASP B 2 32 ? -17.707 7.251 86.333 1.00 7.70 20 ASP B O 1
ATOM 2995 N N . GLU B 2 33 ? -19.359 6.032 87.245 1.00 10.18 21 GLU B N 1
ATOM 2996 C CA . GLU B 2 33 ? -18.467 5.431 88.236 1.00 10.47 21 GLU B CA 1
ATOM 2997 C C . GLU B 2 33 ? -17.381 4.498 87.687 1.00 10.23 21 GLU B C 1
ATOM 2998 O O . GLU B 2 33 ? -16.506 4.071 88.434 1.00 10.37 21 GLU B O 1
ATOM 3004 N N . LYS B 2 34 ? -17.440 4.188 86.394 1.00 8.89 22 LYS B N 1
ATOM 3005 C CA . LYS B 2 34 ? -16.455 3.313 85.756 1.00 10.65 22 LYS B CA 1
ATOM 3006 C C . LYS B 2 34 ? -15.224 4.107 85.311 1.00 8.50 22 LYS B C 1
ATOM 3007 O O . LYS B 2 34 ? -14.215 3.530 84.904 1.00 8.99 22 LYS B O 1
ATOM 3013 N N . VAL B 2 35 ? -15.319 5.429 85.364 1.00 7.63 23 VAL B N 1
ATOM 3014 C CA . VAL B 2 35 ? -14.199 6.289 84.983 1.00 7.33 23 VAL B CA 1
ATOM 3015 C C . VAL B 2 35 ? -13.229 6.414 86.164 1.00 7.20 23 VAL B C 1
ATOM 3016 O O . VAL B 2 35 ? -13.650 6.592 87.309 1.00 7.78 23 VAL B O 1
ATOM 3020 N N . PHE B 2 36 ? -11.933 6.307 85.893 1.00 6.52 24 PHE B N 1
ATOM 3021 C CA . PHE B 2 36 ? -10.936 6.445 86.948 1.00 6.78 24 PHE B CA 1
ATOM 3022 C C . PHE B 2 36 ? -9.619 6.956 86.363 1.00 7.19 24 PHE B C 1
ATOM 3023 O O . PHE B 2 36 ? -9.361 6.805 85.164 1.00 5.16 24 PHE B O 1
ATOM 3031 N N . LEU B 2 37 ? -8.807 7.577 87.216 1.00 6.26 25 LEU B N 1
ATOM 3032 C CA . LEU B 2 37 ? -7.520 8.156 86.817 1.00 6.77 25 LEU B CA 1
ATOM 3033 C C . LEU B 2 37 ? -6.335 7.456 87.471 1.00 6.50 25 LEU B C 1
ATOM 3034 O O . LEU B 2 37 ? -6.372 7.143 88.654 1.00 5.57 25 LEU B O 1
ATOM 3039 N N . LEU B 2 38 ? -5.280 7.208 86.701 1.00 5.43 26 LEU B N 1
ATOM 3040 C CA . LEU B 2 38 ? -4.094 6.583 87.271 1.00 5.76 26 LEU B CA 1
ATOM 3041 C C . LEU B 2 38 ? -2.835 7.157 86.654 1.00 5.00 26 LEU B C 1
ATOM 3042 O O . LEU B 2 38 ? -2.822 7.539 85.482 1.00 5.00 26 LEU B O 1
ATOM 3047 N N . GLY B 2 39 ? -1.783 7.222 87.464 1.00 5.33 27 GLY B N 1
ATOM 3048 C CA . GLY B 2 39 ? -0.511 7.753 87.010 1.00 6.15 27 GLY B CA 1
ATOM 3049 C C . GLY B 2 39 ? 0.392 8.108 88.181 1.00 5.95 27 GLY B C 1
ATOM 3050 O O . GLY B 2 39 ? 0.001 7.984 89.344 1.00 5.55 27 GLY B O 1
ATOM 3051 N N . GLU B 2 40 ? 1.604 8.551 87.873 1.00 5.00 28 GLU B N 1
ATOM 3052 C CA . GLU B 2 40 ? 2.562 8.919 88.905 1.00 5.34 28 GLU B CA 1
ATOM 3053 C C . GLU B 2 40 ? 2.174 10.234 89.576 1.00 6.38 28 GLU B C 1
ATOM 3054 O O . GLU B 2 40 ? 1.960 11.242 88.903 1.00 6.69 28 GLU B O 1
ATOM 3060 N N . GLU B 2 41 ? 2.059 10.200 90.901 1.00 6.16 29 GLU B N 1
ATOM 3061 C CA . GLU B 2 41 ? 1.733 11.379 91.700 1.00 7.23 29 GLU B CA 1
ATOM 3062 C C . GLU B 2 41 ? 0.400 12.063 91.383 1.00 8.33 29 GLU B C 1
ATOM 3063 O O . GLU B 2 41 ? 0.244 13.254 91.649 1.00 7.38 29 GLU B O 1
ATOM 3069 N N . VAL B 2 42 ? -0.563 11.330 90.833 1.00 7.28 30 VAL B N 1
ATOM 3070 C CA . VAL B 2 42 ? -1.850 11.936 90.507 1.00 7.60 30 VAL B CA 1
ATOM 3071 C C . VAL B 2 42 ? -2.753 12.118 91.723 1.00 8.40 30 VAL B C 1
ATOM 3072 O O . VAL B 2 42 ? -3.591 13.015 91.747 1.00 7.86 30 VAL B O 1
ATOM 3076 N N . ALA B 2 43 ? -2.572 11.268 92.732 1.00 8.03 31 ALA B N 1
ATOM 3077 C CA . ALA B 2 43 ? -3.415 11.293 93.922 1.00 6.94 31 ALA B CA 1
ATOM 3078 C C . ALA B 2 43 ? -2.976 12.167 95.091 1.00 8.70 31 ALA B C 1
ATOM 3079 O O . ALA B 2 43 ? -3.329 13.340 95.160 1.00 7.32 31 ALA B O 1
ATOM 3081 N N . GLN B 2 44 ? -2.208 11.587 96.011 1.00 8.64 32 GLN B N 1
ATOM 3082 C CA . GLN B 2 44 ? -1.781 12.307 97.202 1.00 12.63 32 GLN B CA 1
ATOM 3083 C C . GLN B 2 44 ? -0.920 13.538 96.954 1.00 13.20 32 GLN B C 1
ATOM 3084 O O . GLN B 2 44 ? -0.949 14.486 97.737 1.00 12.74 32 GLN B O 1
ATOM 3090 N N . TYR B 2 45 ? -0.167 13.534 95.862 1.00 13.82 33 TYR B N 1
ATOM 3091 C CA . TYR B 2 45 ? 0.689 14.666 95.529 1.00 13.08 33 TYR B CA 1
ATOM 3092 C C . TYR B 2 45 ? -0.143 15.780 94.883 1.00 13.55 33 TYR B C 1
ATOM 3093 O O . TYR B 2 45 ? 0.340 16.896 94.700 1.00 13.45 33 TYR B O 1
ATOM 3102 N N . ASP B 2 46 ? -1.392 15.466 94.538 1.00 12.19 34 ASP B N 1
ATOM 3103 C CA . ASP B 2 46 ? -2.290 16.428 93.894 1.00 12.26 34 ASP B CA 1
ATOM 3104 C C . ASP B 2 46 ? -1.893 16.698 92.444 1.00 10.82 34 ASP B C 1
ATOM 3105 O O . ASP B 2 46 ? -2.365 17.658 91.828 1.00 10.95 34 ASP B O 1
ATOM 3110 N N . GLY B 2 47 ? -1.032 15.841 91.901 1.00 8.65 35 GLY B N 1
ATOM 3111 C CA . GLY B 2 47 ? -0.592 15.997 90.525 1.00 8.58 35 GLY B CA 1
ATOM 3112 C C . GLY B 2 47 ? 0.784 16.619 90.379 1.00 8.60 35 GLY B C 1
ATOM 3113 O O . GLY B 2 47 ? 1.094 17.611 91.037 1.00 9.23 35 GLY B O 1
ATOM 3114 N N . ALA B 2 48 ? 1.611 16.040 89.512 1.00 7.41 36 ALA B N 1
ATOM 3115 C CA . ALA B 2 48 ? 2.959 16.551 89.278 1.00 8.87 36 ALA B CA 1
ATOM 3116 C C . ALA B 2 48 ? 2.907 18.034 88.922 1.00 8.96 36 ALA B C 1
ATOM 3117 O O . ALA B 2 48 ? 3.788 18.811 89.304 1.00 7.71 36 ALA B O 1
ATOM 3119 N N . TYR B 2 49 ? 1.870 18.420 88.187 1.00 8.32 37 TYR B N 1
ATOM 3120 C CA . TYR B 2 49 ? 1.688 19.812 87.786 1.00 9.95 37 TYR B CA 1
ATOM 3121 C C . TYR B 2 49 ? 0.372 20.346 88.348 1.00 9.36 37 TYR B C 1
ATOM 3122 O O . TYR B 2 49 ? -0.168 21.348 87.869 1.00 8.03 37 TYR B O 1
ATOM 3131 N N . LYS B 2 50 ? -0.135 19.642 89.358 1.00 7.94 38 LYS B N 1
ATOM 3132 C CA . LYS B 2 50 ? -1.365 19.996 90.060 1.00 7.65 38 LYS B CA 1
ATOM 3133 C C . LYS B 2 50 ? -2.669 19.981 89.265 1.00 7.51 38 LYS B C 1
ATOM 3134 O O . LYS B 2 50 ? -3.658 20.594 89.674 1.00 5.92 38 LYS B O 1
ATOM 3140 N N . VAL B 2 51 ? -2.690 19.266 88.147 1.00 6.24 39 VAL B N 1
ATOM 3141 C CA . VAL B 2 51 ? -3.899 19.206 87.335 1.00 6.87 39 VAL B CA 1
ATOM 3142 C C . VAL B 2 51 ? -5.006 18.385 88.006 1.00 8.41 39 VAL B C 1
ATOM 3143 O O . VAL B 2 51 ? -6.185 18.712 87.887 1.00 8.82 39 VAL B O 1
ATOM 3147 N N . SER B 2 52 ? -4.630 17.336 88.732 1.00 7.20 40 SER B N 1
ATOM 3148 C CA . SER B 2 52 ? -5.619 16.488 89.399 1.00 8.35 40 SER B CA 1
ATOM 3149 C C . SER B 2 52 ? -5.844 16.863 90.866 1.00 8.50 40 SER B C 1
ATOM 3150 O O . SER B 2 52 ? -6.358 16.066 91.652 1.00 10.06 40 SER B O 1
ATOM 3153 N N . ARG B 2 53 ? -5.460 18.080 91.227 1.00 8.94 41 ARG B N 1
ATOM 3154 C CA . ARG B 2 53 ? -5.611 18.562 92.594 1.00 10.85 41 ARG B CA 1
ATOM 3155 C C . ARG B 2 53 ? -7.027 18.391 93.140 1.00 12.13 41 ARG B C 1
ATOM 3156 O O . ARG B 2 53 ? -8.008 18.712 92.467 1.00 12.16 41 ARG B O 1
ATOM 3164 N N . GLY B 2 54 ? -7.115 17.874 94.361 1.00 10.82 42 GLY B N 1
ATOM 3165 C CA . GLY B 2 54 ? -8.397 17.675 95.010 1.00 11.27 42 GLY B CA 1
ATOM 3166 C C . GLY B 2 54 ? -9.202 16.448 94.616 1.00 11.75 42 GLY B C 1
ATOM 3167 O O . GLY B 2 54 ? -10.121 16.060 95.340 1.00 11.37 42 GLY B O 1
ATOM 3168 N N . LEU B 2 55 ? -8.870 15.815 93.494 1.00 10.72 43 LEU B N 1
ATOM 3169 C CA . LEU B 2 55 ? -9.641 14.655 93.053 1.00 9.09 43 LEU B CA 1
ATOM 3170 C C . LEU B 2 55 ? -9.527 13.438 93.968 1.00 9.16 43 LEU B C 1
ATOM 3171 O O . LEU B 2 55 ? -10.520 12.760 94.220 1.00 8.24 43 LEU B O 1
ATOM 3176 N N . TRP B 2 56 ? -8.327 13.155 94.464 1.00 8.13 44 TRP B N 1
ATOM 3177 C CA . TRP B 2 56 ? -8.142 12.020 95.360 1.00 9.30 44 TRP B CA 1
ATOM 3178 C C . TRP B 2 56 ? -8.928 12.222 96.660 1.00 10.42 44 TRP B C 1
ATOM 3179 O O . TRP B 2 56 ? -9.537 11.289 97.183 1.00 8.24 44 TRP B O 1
ATOM 3190 N N . LYS B 2 57 ? -8.909 13.443 97.187 1.00 11.90 45 LYS B N 1
ATOM 3191 C CA . LYS B 2 57 ? -9.629 13.735 98.423 1.00 14.88 45 LYS B CA 1
ATOM 3192 C C . LYS B 2 57 ? -11.136 13.562 98.257 1.00 13.82 45 LYS B C 1
ATOM 3193 O O . LYS B 2 57 ? -11.836 13.202 99.202 1.00 13.20 45 LYS B O 1
ATOM 3199 N N . LYS B 2 58 ? -11.636 13.820 97.055 1.00 12.23 46 LYS B N 1
ATOM 3200 C CA . LYS B 2 58 ? -13.065 13.697 96.799 1.00 12.84 46 LYS B CA 1
ATOM 3201 C C . LYS B 2 58 ? -13.509 12.290 96.421 1.00 12.22 46 LYS B C 1
ATOM 3202 O O . LYS B 2 58 ? -14.576 11.845 96.836 1.00 13.01 46 LYS B O 1
ATOM 3208 N N . TYR B 2 59 ? -12.691 11.582 95.651 1.00 11.98 47 TYR B N 1
ATOM 3209 C CA . TYR B 2 59 ? -13.075 10.245 95.212 1.00 11.16 47 TYR B CA 1
ATOM 3210 C C . TYR B 2 59 ? -12.411 9.035 95.873 1.00 11.35 47 TYR B C 1
ATOM 3211 O O . TYR B 2 59 ? -12.974 7.947 95.848 1.00 12.07 47 TYR B O 1
ATOM 3220 N N . GLY B 2 60 ? -11.221 9.198 96.441 1.00 10.66 48 GLY B N 1
ATOM 3221 C CA . GLY B 2 60 ? -10.577 8.066 97.095 1.00 12.15 48 GLY B CA 1
ATOM 3222 C C . GLY B 2 60 ? -9.577 7.254 96.283 1.00 10.89 48 GLY B C 1
ATOM 3223 O O . GLY B 2 60 ? -9.384 7.494 95.096 1.00 9.73 48 GLY B O 1
ATOM 3224 N N . ASP B 2 61 ? -8.959 6.273 96.942 1.00 9.99 49 ASP B N 1
ATOM 3225 C CA . ASP B 2 61 ? -7.945 5.399 96.347 1.00 11.71 49 ASP B CA 1
ATOM 3226 C C . ASP B 2 61 ? -8.419 4.533 95.185 1.00 11.00 49 ASP B C 1
ATOM 3227 O O . ASP B 2 61 ? -7.619 4.129 94.341 1.00 10.59 49 ASP B O 1
ATOM 3232 N N . LYS B 2 62 ? -9.704 4.214 95.152 1.00 9.16 50 LYS B N 1
ATOM 3233 C CA . LYS B 2 62 ? -10.208 3.372 94.080 1.00 10.97 50 LYS B CA 1
ATOM 3234 C C . LYS B 2 62 ? -10.354 4.111 92.754 1.00 9.68 50 LYS B C 1
ATOM 3235 O O . LYS B 2 62 ? -10.200 3.510 91.692 1.00 10.78 50 LYS B O 1
ATOM 3241 N N . ARG B 2 63 ? -10.637 5.410 92.817 1.00 9.10 51 ARG B N 1
ATOM 3242 C CA . ARG B 2 63 ? -10.841 6.213 91.608 1.00 8.66 51 ARG B CA 1
ATOM 3243 C C . ARG B 2 63 ? -9.613 6.994 91.139 1.00 8.52 51 ARG B C 1
ATOM 3244 O O . ARG B 2 63 ? -9.466 7.243 89.947 1.00 9.35 51 ARG B O 1
ATOM 3252 N N . ILE B 2 64 ? -8.746 7.389 92.071 1.00 7.37 52 ILE B N 1
ATOM 3253 C CA . ILE B 2 64 ? -7.531 8.149 91.748 1.00 8.09 52 ILE B CA 1
ATOM 3254 C C . ILE B 2 64 ? -6.349 7.340 92.294 1.00 8.47 52 ILE B C 1
ATOM 3255 O O . ILE B 2 64 ? -6.090 7.336 93.499 1.00 6.81 52 ILE B O 1
ATOM 3260 N N . ILE B 2 65 ? -5.627 6.686 91.385 1.00 7.20 53 ILE B N 1
ATOM 3261 C CA . ILE B 2 65 ? -4.534 5.778 91.727 1.00 6.37 53 ILE B CA 1
ATOM 3262 C C . ILE B 2 65 ? -3.088 6.206 91.471 1.00 8.06 53 ILE B C 1
ATOM 3263 O O . ILE B 2 65 ? -2.680 6.374 90.318 1.00 7.74 53 ILE B O 1
ATOM 3268 N N . ASP B 2 66 ? -2.306 6.348 92.540 1.00 7.63 54 ASP B N 1
ATOM 3269 C CA . ASP B 2 66 ? -0.890 6.691 92.400 1.00 7.64 54 ASP B CA 1
ATOM 3270 C C . ASP B 2 66 ? -0.180 5.411 91.969 1.00 7.58 54 ASP B C 1
ATOM 3271 O O . ASP B 2 66 ? -0.427 4.344 92.529 1.00 8.05 54 ASP B O 1
ATOM 3276 N N . THR B 2 67 ? 0.704 5.511 90.985 1.00 6.60 55 THR B N 1
ATOM 3277 C CA . THR B 2 67 ? 1.409 4.330 90.500 1.00 5.77 55 THR B CA 1
ATOM 3278 C C . THR B 2 67 ? 2.917 4.421 90.696 1.00 6.93 55 THR B C 1
ATOM 3279 O O . THR B 2 67 ? 3.457 5.490 90.975 1.00 7.37 55 THR B O 1
ATOM 3283 N N . PRO B 2 68 ? 3.612 3.281 90.583 1.00 6.00 56 PRO B N 1
ATOM 3284 C CA . PRO B 2 68 ? 5.070 3.287 90.728 1.00 5.48 56 PRO B CA 1
ATOM 3285 C C . PRO B 2 68 ? 5.571 3.886 89.404 1.00 5.72 56 PRO B C 1
ATOM 3286 O O . PRO B 2 68 ? 4.764 4.179 88.519 1.00 5.00 56 PRO B O 1
ATOM 3290 N N . ILE B 2 69 ? 6.881 4.061 89.256 1.00 6.57 57 ILE B N 1
ATOM 3291 C CA . ILE B 2 69 ? 7.427 4.610 88.018 1.00 6.49 57 ILE B CA 1
ATOM 3292 C C . ILE B 2 69 ? 7.634 3.463 87.031 1.00 8.31 57 ILE B C 1
ATOM 3293 O O . ILE B 2 69 ? 8.767 3.029 86.782 1.00 6.17 57 ILE B O 1
ATOM 3298 N N . SER B 2 70 ? 6.526 2.984 86.466 1.00 6.73 58 SER B N 1
ATOM 3299 C CA . SER B 2 70 ? 6.545 1.862 85.531 1.00 6.65 58 SER B CA 1
ATOM 3300 C C . SER B 2 70 ? 5.599 2.138 84.367 1.00 6.35 58 SER B C 1
ATOM 3301 O O . SER B 2 70 ? 4.537 1.526 84.272 1.00 8.08 58 SER B O 1
ATOM 3304 N N . GLU B 2 71 ? 5.994 3.046 83.481 1.00 6.53 59 GLU B N 1
ATOM 3305 C CA . GLU B 2 71 ? 5.165 3.432 82.341 1.00 7.15 59 GLU B CA 1
ATOM 3306 C C . GLU B 2 71 ? 4.562 2.305 81.499 1.00 7.71 59 GLU B C 1
ATOM 3307 O O . GLU B 2 71 ? 3.341 2.227 81.350 1.00 6.18 59 GLU B O 1
ATOM 3313 N N . MET B 2 72 ? 5.397 1.445 80.924 1.00 7.39 60 MET B N 1
ATOM 3314 C CA . MET B 2 72 ? 4.861 0.360 80.103 1.00 8.74 60 MET B CA 1
ATOM 3315 C C . MET B 2 72 ? 3.842 -0.439 80.911 1.00 8.62 60 MET B C 1
ATOM 3316 O O . MET B 2 72 ? 2.779 -0.812 80.412 1.00 8.91 60 MET B O 1
ATOM 3321 N N . GLY B 2 73 ? 4.175 -0.686 82.172 1.00 8.62 61 GLY B N 1
ATOM 3322 C CA . GLY B 2 73 ? 3.298 -1.441 83.044 1.00 8.16 61 GLY B CA 1
ATOM 3323 C C . GLY B 2 73 ? 1.931 -0.836 83.341 1.00 7.21 61 GLY B C 1
ATOM 3324 O O . GLY B 2 73 ? 0.915 -1.488 83.101 1.00 5.00 61 GLY B O 1
ATOM 3325 N N . PHE B 2 74 ? 1.868 0.386 83.865 1.00 7.02 62 PHE B N 1
ATOM 3326 C CA . PHE B 2 74 ? 0.546 0.922 84.168 1.00 7.10 62 PHE B CA 1
ATOM 3327 C C . PHE B 2 74 ? -0.247 1.332 82.932 1.00 6.40 62 PHE B C 1
ATOM 3328 O O . PHE B 2 74 ? -1.473 1.383 82.971 1.00 6.17 62 PHE B O 1
ATOM 3336 N N . ALA B 2 75 ? 0.444 1.579 81.824 1.00 7.27 63 ALA B N 1
ATOM 3337 C CA . ALA B 2 75 ? -0.243 1.931 80.585 1.00 7.22 63 ALA B CA 1
ATOM 3338 C C . ALA B 2 75 ? -0.962 0.669 80.092 1.00 7.06 63 ALA B C 1
ATOM 3339 O O . ALA B 2 75 ? -2.106 0.727 79.633 1.00 7.94 63 ALA B O 1
ATOM 3341 N N . GLY B 2 76 ? -0.286 -0.474 80.204 1.00 5.51 64 GLY B N 1
ATOM 3342 C CA . GLY B 2 76 ? -0.878 -1.735 79.787 1.00 5.69 64 GLY B CA 1
ATOM 3343 C C . GLY B 2 76 ? -2.013 -2.121 80.719 1.00 5.74 64 GLY B C 1
ATOM 3344 O O . GLY B 2 76 ? -3.043 -2.651 80.287 1.00 5.00 64 GLY B O 1
ATOM 3345 N N . ILE B 2 77 ? -1.824 -1.867 82.010 1.00 5.04 65 ILE B N 1
ATOM 3346 C CA . ILE B 2 77 ? -2.865 -2.167 82.983 1.00 5.42 65 ILE B CA 1
ATOM 3347 C C . ILE B 2 77 ? -4.100 -1.332 82.619 1.00 5.20 65 ILE B C 1
ATOM 3348 O O . ILE B 2 77 ? -5.219 -1.832 82.624 1.00 5.00 65 ILE B O 1
ATOM 3353 N N . ALA B 2 78 ? -3.885 -0.065 82.277 1.00 6.08 66 ALA B N 1
ATOM 3354 C CA . ALA B 2 78 ? -4.984 0.819 81.887 1.00 5.34 66 ALA B CA 1
ATOM 3355 C C . ALA B 2 78 ? -5.731 0.267 80.663 1.00 6.38 66 ALA B C 1
ATOM 3356 O O . ALA B 2 78 ? -6.966 0.243 80.631 1.00 5.00 66 ALA B O 1
ATOM 3358 N N . VAL B 2 79 ? -4.980 -0.174 79.657 1.00 5.00 67 VAL B N 1
ATOM 3359 C CA . VAL B 2 79 ? -5.588 -0.719 78.444 1.00 5.00 67 VAL B CA 1
ATOM 3360 C C . VAL B 2 79 ? -6.417 -1.956 78.782 1.00 5.24 67 VAL B C 1
ATOM 3361 O O . VAL B 2 79 ? -7.540 -2.118 78.295 1.00 5.00 67 VAL B O 1
ATOM 3365 N N . GLY B 2 80 ? -5.873 -2.816 79.637 1.00 5.23 68 GLY B N 1
ATOM 3366 C CA . GLY B 2 80 ? -6.594 -4.012 80.031 1.00 6.09 68 GLY B CA 1
ATOM 3367 C C . GLY B 2 80 ? -7.893 -3.676 80.745 1.00 5.71 68 GLY B C 1
ATOM 3368 O O . GLY B 2 80 ? -8.921 -4.306 80.511 1.00 5.43 68 GLY B O 1
ATOM 3369 N N . ALA B 2 81 ? -7.850 -2.676 81.619 1.00 6.04 69 ALA B N 1
ATOM 3370 C CA . ALA B 2 81 ? -9.035 -2.264 82.362 1.00 5.00 69 ALA B CA 1
ATOM 3371 C C . ALA B 2 81 ? -10.112 -1.762 81.406 1.00 5.00 69 ALA B C 1
ATOM 3372 O O . ALA B 2 81 ? -11.304 -2.008 81.613 1.00 5.00 69 ALA B O 1
ATOM 3374 N N . ALA B 2 82 ? -9.686 -1.051 80.368 1.00 5.00 70 ALA B N 1
ATOM 3375 C CA . ALA B 2 82 ? -10.604 -0.517 79.365 1.00 5.33 70 ALA B CA 1
ATOM 3376 C C . ALA B 2 82 ? -11.230 -1.664 78.559 1.00 6.55 70 ALA B C 1
ATOM 3377 O O . ALA B 2 82 ? -12.435 -1.658 78.285 1.00 5.05 70 ALA B O 1
ATOM 3379 N N . MET B 2 83 ? -10.419 -2.649 78.184 1.00 5.00 71 MET B N 1
ATOM 3380 C CA . MET B 2 83 ? -10.934 -3.797 77.430 1.00 7.81 71 MET B CA 1
ATOM 3381 C C . MET B 2 83 ? -11.974 -4.547 78.272 1.00 9.37 71 MET B C 1
ATOM 3382 O O . MET B 2 83 ? -12.903 -5.163 77.738 1.00 6.00 71 MET B O 1
ATOM 3387 N N . ALA B 2 84 ? -11.806 -4.487 79.591 1.00 8.85 72 ALA B N 1
ATOM 3388 C CA . ALA B 2 84 ? -12.702 -5.164 80.521 1.00 10.95 72 ALA B CA 1
ATOM 3389 C C . ALA B 2 84 ? -13.961 -4.366 80.869 1.00 12.11 72 ALA B C 1
ATOM 3390 O O . ALA B 2 84 ? -14.779 -4.816 81.668 1.00 13.16 72 ALA B O 1
ATOM 3392 N N . GLY B 2 85 ? -14.117 -3.179 80.295 1.00 13.09 73 GLY B N 1
ATOM 3393 C CA . GLY B 2 85 ? -15.316 -2.412 80.586 1.00 13.36 73 GLY B CA 1
ATOM 3394 C C . GLY B 2 85 ? -15.173 -1.109 81.353 1.00 13.49 73 GLY B C 1
ATOM 3395 O O . GLY B 2 85 ? -16.141 -0.356 81.444 1.00 15.35 73 GLY B O 1
ATOM 3396 N N . LEU B 2 86 ? -13.998 -0.828 81.910 1.00 9.88 74 LEU B N 1
ATOM 3397 C CA . LEU B 2 86 ? -13.812 0.419 82.649 1.00 7.11 74 LEU B CA 1
ATOM 3398 C C . LEU B 2 86 ? -13.400 1.527 81.684 1.00 6.75 74 LEU B C 1
ATOM 3399 O O . LEU B 2 86 ? -13.161 1.268 80.513 1.00 5.00 74 LEU B O 1
ATOM 3404 N N . ARG B 2 87 ? -13.322 2.762 82.171 1.00 5.89 75 ARG B N 1
ATOM 3405 C CA . ARG B 2 87 ? -12.950 3.882 81.312 1.00 6.13 75 ARG B CA 1
ATOM 3406 C C . ARG B 2 87 ? -11.798 4.650 81.960 1.00 6.47 75 ARG B C 1
ATOM 3407 O O . ARG B 2 87 ? -11.986 5.712 82.558 1.00 5.00 75 ARG B O 1
ATOM 3415 N N . PRO B 2 88 ? -10.574 4.111 81.842 1.00 5.32 76 PRO B N 1
ATOM 3416 C CA . PRO B 2 88 ? -9.377 4.722 82.419 1.00 5.28 76 PRO B CA 1
ATOM 3417 C C . PRO B 2 88 ? -8.821 5.981 81.764 1.00 6.07 76 PRO B C 1
ATOM 3418 O O . PRO B 2 88 ? -8.891 6.156 80.549 1.00 5.49 76 PRO B O 1
ATOM 3422 N N . ILE B 2 89 ? -8.267 6.846 82.608 1.00 6.06 77 ILE B N 1
ATOM 3423 C CA . ILE B 2 89 ? -7.596 8.065 82.187 1.00 5.15 77 ILE B CA 1
ATOM 3424 C C . ILE B 2 89 ? -6.154 7.806 82.647 1.00 6.26 77 ILE B C 1
ATOM 3425 O O . ILE B 2 89 ? -5.866 7.803 83.843 1.00 6.01 77 ILE B O 1
ATOM 3430 N N . CYS B 2 90 ? -5.259 7.559 81.696 1.00 6.31 78 CYS B N 1
ATOM 3431 C CA . CYS B 2 90 ? -3.862 7.269 82.006 1.00 6.48 78 CYS B CA 1
ATOM 3432 C C . CYS B 2 90 ? -2.989 8.504 81.827 1.00 7.81 78 CYS B C 1
ATOM 3433 O O . CYS B 2 90 ? -2.896 9.045 80.727 1.00 6.12 78 CYS B O 1
ATOM 3436 N N . GLU B 2 91 ? -2.350 8.949 82.906 1.00 9.25 79 GLU B N 1
ATOM 3437 C CA . GLU B 2 91 ? -1.493 10.128 82.825 1.00 8.32 79 GLU B CA 1
ATOM 3438 C C . GLU B 2 91 ? -0.004 9.806 82.723 1.00 8.64 79 GLU B C 1
ATOM 3439 O O . GLU B 2 91 ? 0.522 8.977 83.467 1.00 8.21 79 GLU B O 1
ATOM 3445 N N . PHE B 2 92 ? 0.664 10.460 81.780 1.00 8.43 80 PHE B N 1
ATOM 3446 C CA . PHE B 2 92 ? 2.106 10.320 81.611 1.00 8.16 80 PHE B CA 1
ATOM 3447 C C . PHE B 2 92 ? 2.617 11.658 82.142 1.00 8.48 80 PHE B C 1
ATOM 3448 O O . PHE B 2 92 ? 2.147 12.710 81.704 1.00 8.10 80 PHE B O 1
ATOM 3456 N N . MET B 2 93 ? 3.557 11.637 83.085 1.00 6.46 81 MET B N 1
ATOM 3457 C CA . MET B 2 93 ? 4.035 12.895 83.654 1.00 7.81 81 MET B CA 1
ATOM 3458 C C . MET B 2 93 ? 4.341 13.913 82.563 1.00 5.93 81 MET B C 1
ATOM 3459 O O . MET B 2 93 ? 4.026 15.090 82.705 1.00 6.08 81 MET B O 1
ATOM 3464 N N . THR B 2 94 ? 4.971 13.454 81.487 1.00 5.62 82 THR B N 1
ATOM 3465 C CA . THR B 2 94 ? 5.239 14.277 80.305 1.00 5.04 82 THR B CA 1
ATOM 3466 C C . THR B 2 94 ? 5.191 13.225 79.207 1.00 5.41 82 THR B C 1
ATOM 3467 O O . THR B 2 94 ? 5.390 12.039 79.485 1.00 5.29 82 THR B O 1
ATOM 3471 N N . PHE B 2 95 ? 4.907 13.617 77.973 1.00 5.13 83 PHE B N 1
ATOM 3472 C CA . PHE B 2 95 ? 4.849 12.603 76.936 1.00 5.55 83 PHE B CA 1
ATOM 3473 C C . PHE B 2 95 ? 6.215 12.044 76.554 1.00 5.88 83 PHE B C 1
ATOM 3474 O O . PHE B 2 95 ? 6.302 11.000 75.907 1.00 5.00 83 PHE B O 1
ATOM 3482 N N . ASN B 2 96 ? 7.280 12.716 76.985 1.00 6.77 84 ASN B N 1
ATOM 3483 C CA . ASN B 2 96 ? 8.631 12.225 76.721 1.00 6.41 84 ASN B CA 1
ATOM 3484 C C . ASN B 2 96 ? 8.712 10.829 77.327 1.00 6.67 84 ASN B C 1
ATOM 3485 O O . ASN B 2 96 ? 9.366 9.941 76.785 1.00 7.31 84 ASN B O 1
ATOM 3490 N N . PHE B 2 97 ? 8.034 10.653 78.459 1.00 6.38 85 PHE B N 1
ATOM 3491 C CA . PHE B 2 97 ? 8.027 9.383 79.178 1.00 7.33 85 PHE B CA 1
ATOM 3492 C C . PHE B 2 97 ? 7.082 8.356 78.562 1.00 7.36 85 PHE B C 1
ATOM 3493 O O . PHE B 2 97 ? 7.122 7.183 78.928 1.00 8.47 85 PHE B O 1
ATOM 3501 N N . SER B 2 98 ? 6.230 8.782 77.632 1.00 7.03 86 SER B N 1
ATOM 3502 C CA . SER B 2 98 ? 5.307 7.838 76.999 1.00 6.96 86 SER B CA 1
ATOM 3503 C C . SER B 2 98 ? 6.052 6.929 76.030 1.00 8.69 86 SER B C 1
ATOM 3504 O O . SER B 2 98 ? 5.516 5.904 75.604 1.00 7.84 86 SER B O 1
ATOM 3507 N N . MET B 2 99 ? 7.285 7.298 75.676 1.00 5.16 87 MET B N 1
ATOM 3508 C CA . MET B 2 99 ? 8.052 6.473 74.751 1.00 7.96 87 MET B CA 1
ATOM 3509 C C . MET B 2 99 ? 8.287 5.075 75.311 1.00 8.50 87 MET B C 1
ATOM 3510 O O . MET B 2 99 ? 8.324 4.100 74.563 1.00 8.35 87 MET B O 1
ATOM 3515 N N . GLN B 2 100 ? 8.434 4.975 76.628 1.00 8.45 88 GLN B N 1
ATOM 3516 C CA . GLN B 2 100 ? 8.642 3.676 77.249 1.00 9.51 88 GLN B CA 1
ATOM 3517 C C . GLN B 2 100 ? 7.407 2.786 77.109 1.00 10.06 88 GLN B C 1
ATOM 3518 O O . GLN B 2 100 ? 7.511 1.562 77.158 1.00 12.42 88 GLN B O 1
ATOM 3524 N N . ALA B 2 101 ? 6.239 3.397 76.941 1.00 9.19 89 ALA B N 1
ATOM 3525 C CA . ALA B 2 101 ? 4.995 2.634 76.834 1.00 8.49 89 ALA B CA 1
ATOM 3526 C C . ALA B 2 101 ? 4.270 2.820 75.507 1.00 8.95 89 ALA B C 1
ATOM 3527 O O . ALA B 2 101 ? 3.122 2.397 75.353 1.00 7.21 89 ALA B O 1
ATOM 3529 N N . ILE B 2 102 ? 4.930 3.438 74.538 1.00 6.85 90 ILE B N 1
ATOM 3530 C CA . ILE B 2 102 ? 4.266 3.685 73.271 1.00 8.14 90 ILE B CA 1
ATOM 3531 C C . ILE B 2 102 ? 3.789 2.406 72.564 1.00 6.94 90 ILE B C 1
ATOM 3532 O O . ILE B 2 102 ? 2.881 2.457 71.736 1.00 9.23 90 ILE B O 1
ATOM 3537 N N . ASP B 2 103 ? 4.360 1.253 72.899 1.00 7.49 91 ASP B N 1
ATOM 3538 C CA . ASP B 2 103 ? 3.904 0.018 72.257 1.00 9.25 91 ASP B CA 1
ATOM 3539 C C . ASP B 2 103 ? 2.501 -0.362 72.739 1.00 7.93 91 ASP B C 1
ATOM 3540 O O . ASP B 2 103 ? 1.712 -0.922 71.984 1.00 7.99 91 ASP B O 1
ATOM 3545 N N . GLN B 2 104 ? 2.197 -0.066 74.000 1.00 7.50 92 GLN B N 1
ATOM 3546 C CA . GLN B 2 104 ? 0.878 -0.380 74.546 1.00 7.32 92 GLN B CA 1
ATOM 3547 C C . GLN B 2 104 ? -0.163 0.564 73.945 1.00 7.18 92 GLN B C 1
ATOM 3548 O O . GLN B 2 104 ? -1.307 0.175 73.720 1.00 8.25 92 GLN B O 1
ATOM 3554 N N . VAL B 2 105 ? 0.235 1.805 73.678 1.00 6.36 93 VAL B N 1
ATOM 3555 C CA . VAL B 2 105 ? -0.689 2.774 73.095 1.00 6.15 93 VAL B CA 1
ATOM 3556 C C . VAL B 2 105 ? -1.025 2.420 71.646 1.00 8.73 93 VAL B C 1
ATOM 3557 O O . VAL B 2 105 ? -2.185 2.490 71.225 1.00 7.22 93 VAL B O 1
ATOM 3561 N N . ILE B 2 106 ? -0.003 2.039 70.888 1.00 9.59 94 ILE B N 1
ATOM 3562 C CA . ILE B 2 106 ? -0.178 1.696 69.482 1.00 10.14 94 ILE B CA 1
ATOM 3563 C C . ILE B 2 106 ? -0.625 0.264 69.196 1.00 10.29 94 ILE B C 1
ATOM 3564 O O . ILE B 2 106 ? -1.658 0.046 68.556 1.00 7.91 94 ILE B O 1
ATOM 3569 N N . ASN B 2 107 ? 0.154 -0.715 69.648 1.00 8.99 95 ASN B N 1
ATOM 3570 C CA . ASN B 2 107 ? -0.190 -2.105 69.379 1.00 8.74 95 ASN B CA 1
ATOM 3571 C C . ASN B 2 107 ? -1.259 -2.751 70.252 1.00 9.61 95 ASN B C 1
ATOM 3572 O O . ASN B 2 107 ? -1.942 -3.673 69.800 1.00 10.66 95 ASN B O 1
ATOM 3577 N N . SER B 2 108 ? -1.424 -2.288 71.486 1.00 7.25 96 SER B N 1
ATOM 3578 C CA . SER B 2 108 ? -2.447 -2.875 72.347 1.00 8.71 96 SER B CA 1
ATOM 3579 C C . SER B 2 108 ? -3.782 -2.131 72.344 1.00 9.20 96 SER B C 1
ATOM 3580 O O . SER B 2 108 ? -4.834 -2.756 72.491 1.00 10.00 96 SER B O 1
ATOM 3583 N N . ALA B 2 109 ? -3.753 -0.810 72.173 1.00 6.46 97 ALA B N 1
ATOM 3584 C CA . ALA B 2 109 ? -4.994 -0.031 72.196 1.00 5.51 97 ALA B CA 1
ATOM 3585 C C . ALA B 2 109 ? -5.530 0.433 70.842 1.00 5.85 97 ALA B C 1
ATOM 3586 O O . ALA B 2 109 ? -6.658 0.105 70.469 1.00 7.14 97 ALA B O 1
ATOM 3588 N N . ALA B 2 110 ? -4.726 1.193 70.106 1.00 5.00 98 ALA B N 1
ATOM 3589 C CA . ALA B 2 110 ? -5.156 1.722 68.815 1.00 5.95 98 ALA B CA 1
ATOM 3590 C C . ALA B 2 110 ? -5.608 0.701 67.768 1.00 5.36 98 ALA B C 1
ATOM 3591 O O . ALA B 2 110 ? -6.632 0.892 67.119 1.00 5.00 98 ALA B O 1
ATOM 3593 N N . LYS B 2 111 ? -4.851 -0.383 67.620 1.00 5.00 99 LYS B N 1
ATOM 3594 C CA . LYS B 2 111 ? -5.142 -1.396 66.605 1.00 6.65 99 LYS B CA 1
ATOM 3595 C C . LYS B 2 111 ? -6.124 -2.513 66.957 1.00 6.54 99 LYS B C 1
ATOM 3596 O O . LYS B 2 111 ? -6.580 -3.244 66.076 1.00 7.37 99 LYS B O 1
ATOM 3602 N N . THR B 2 112 ? -6.469 -2.645 68.228 1.00 6.12 100 THR B N 1
ATOM 3603 C CA . THR B 2 112 ? -7.348 -3.726 68.648 1.00 6.35 100 THR B CA 1
ATOM 3604 C C . THR B 2 112 ? -8.777 -3.796 68.102 1.00 5.90 100 THR B C 1
ATOM 3605 O O . THR B 2 112 ? -9.234 -4.883 67.731 1.00 5.99 100 THR B O 1
ATOM 3609 N N . TYR B 2 113 ? -9.494 -2.678 68.040 1.00 5.31 101 TYR B N 1
ATOM 3610 C CA . TYR B 2 113 ? -10.868 -2.753 67.538 1.00 5.13 101 TYR B CA 1
ATOM 3611 C C . TYR B 2 113 ? -10.892 -3.277 66.098 1.00 5.47 101 TYR B C 1
ATOM 3612 O O . TYR B 2 113 ? -11.757 -4.072 65.738 1.00 5.00 101 TYR B O 1
ATOM 3621 N N . TYR B 2 114 ? -9.928 -2.843 65.290 1.00 5.19 102 TYR B N 1
ATOM 3622 C CA . TYR B 2 114 ? -9.831 -3.270 63.898 1.00 5.61 102 TYR B CA 1
ATOM 3623 C C . TYR B 2 114 ? -9.459 -4.751 63.803 1.00 8.20 102 TYR B C 1
ATOM 3624 O O . TYR B 2 114 ? -10.143 -5.530 63.135 1.00 6.49 102 TYR B O 1
ATOM 3633 N N . MET B 2 115 ? -8.372 -5.129 64.476 1.00 7.16 103 MET B N 1
ATOM 3634 C CA . MET B 2 115 ? -7.893 -6.509 64.465 1.00 8.92 103 MET B CA 1
ATOM 3635 C C . MET B 2 115 ? -8.946 -7.501 64.949 1.00 9.37 103 MET B C 1
ATOM 3636 O O . MET B 2 115 ? -8.998 -8.632 64.468 1.00 8.57 103 MET B O 1
ATOM 3641 N N . SER B 2 116 ? -9.777 -7.078 65.899 1.00 9.15 104 SER B N 1
ATOM 3642 C CA . SER B 2 116 ? -10.820 -7.944 66.457 1.00 9.46 104 SER B CA 1
ATOM 3643 C C . SER B 2 116 ? -12.096 -7.956 65.614 1.00 10.85 104 SER B C 1
ATOM 3644 O O . SER B 2 116 ? -13.072 -8.629 65.958 1.00 9.80 104 SER B O 1
ATOM 3647 N N . GLY B 2 117 ? -12.085 -7.212 64.513 1.00 11.30 105 GLY B N 1
ATOM 3648 C CA . GLY B 2 117 ? -13.254 -7.156 63.651 1.00 10.96 105 GLY B CA 1
ATOM 3649 C C . GLY B 2 117 ? -14.416 -6.416 64.293 1.00 11.56 105 GLY B C 1
ATOM 3650 O O . GLY B 2 117 ? -15.578 -6.734 64.040 1.00 10.15 105 GLY B O 1
ATOM 3651 N N . GLY B 2 118 ? -14.100 -5.432 65.132 1.00 11.11 106 GLY B N 1
ATOM 3652 C CA . GLY B 2 118 ? -15.129 -4.648 65.794 1.00 11.59 106 GLY B CA 1
ATOM 3653 C C . GLY B 2 118 ? -15.766 -5.309 67.001 1.00 12.57 106 GLY B C 1
ATOM 3654 O O . GLY B 2 118 ? -16.895 -4.982 67.369 1.00 12.10 106 GLY B O 1
ATOM 3655 N N . LEU B 2 119 ? -15.045 -6.236 67.626 1.00 11.97 107 LEU B N 1
ATOM 3656 C CA . LEU B 2 119 ? -15.558 -6.933 68.798 1.00 13.40 107 LEU B CA 1
ATOM 3657 C C . LEU B 2 119 ? -15.009 -6.385 70.114 1.00 13.09 107 LEU B C 1
ATOM 3658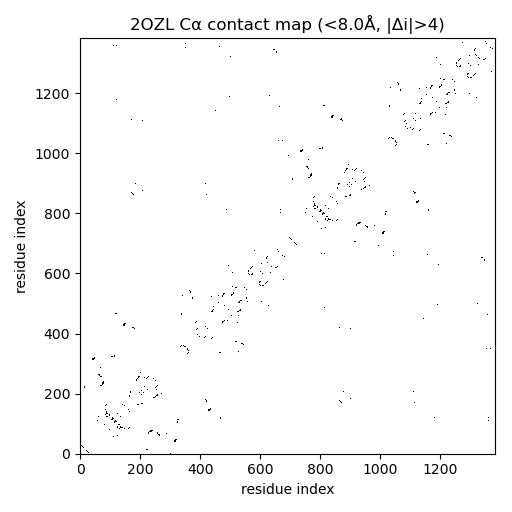 O O . LEU B 2 119 ? -15.693 -6.422 71.139 1.00 11.76 107 LEU B O 1
ATOM 3663 N N . GLN B 2 120 ? -13.783 -5.873 70.088 1.00 11.20 108 GLN B N 1
ATOM 3664 C CA . GLN B 2 120 ? -13.150 -5.370 71.308 1.00 10.44 108 GLN B CA 1
ATOM 3665 C C . GLN B 2 120 ? -12.739 -3.903 71.268 1.00 9.79 108 GLN B C 1
ATOM 3666 O O . GLN B 2 120 ? -11.674 -3.569 70.756 1.00 10.24 108 GLN B O 1
ATOM 3672 N N . PRO B 2 121 ? -13.579 -3.008 71.813 1.00 8.44 109 PRO B N 1
ATOM 3673 C CA . PRO B 2 121 ? -13.269 -1.576 71.831 1.00 8.69 109 PRO B CA 1
ATOM 3674 C C . PRO B 2 121 ? -12.356 -1.239 73.013 1.00 6.29 109 PRO B C 1
ATOM 3675 O O . PRO B 2 121 ? -12.270 -2.003 73.975 1.00 5.72 109 PRO B O 1
ATOM 3679 N N . VAL B 2 122 ? -11.666 -0.106 72.934 1.00 6.87 110 VAL B N 1
ATOM 3680 C CA . VAL B 2 122 ? -10.756 0.300 74.004 1.00 7.08 110 VAL B CA 1
ATOM 3681 C C . VAL B 2 122 ? -10.997 1.749 74.408 1.00 6.74 110 VAL B C 1
ATOM 3682 O O . VAL B 2 122 ? -10.329 2.662 73.926 1.00 5.86 110 VAL B O 1
ATOM 3686 N N . PRO B 2 123 ? -11.979 1.980 75.292 1.00 7.34 111 PRO B N 1
ATOM 3687 C CA . PRO B 2 123 ? -12.287 3.339 75.746 1.00 8.21 111 PRO B CA 1
ATOM 3688 C C . PRO B 2 123 ? -11.257 3.808 76.767 1.00 6.86 111 PRO B C 1
ATOM 3689 O O . PRO B 2 123 ? -11.444 3.643 77.970 1.00 6.95 111 PRO B O 1
ATOM 3693 N N . ILE B 2 124 ? -10.164 4.385 76.282 1.00 6.76 112 ILE B N 1
ATOM 3694 C CA . ILE B 2 124 ? -9.107 4.856 77.170 1.00 7.14 112 ILE B CA 1
ATOM 3695 C C . ILE B 2 124 ? -8.595 6.235 76.762 1.00 8.49 112 ILE B C 1
ATOM 3696 O O . ILE B 2 124 ? -8.655 6.606 75.589 1.00 8.80 112 ILE B O 1
ATOM 3701 N N . VAL B 2 125 ? -8.105 6.993 77.739 1.00 6.28 113 VAL B N 1
ATOM 3702 C CA . VAL B 2 125 ? -7.561 8.322 77.483 1.00 6.20 113 VAL B CA 1
ATOM 3703 C C . VAL B 2 125 ? -6.122 8.396 78.001 1.00 6.03 113 VAL B C 1
ATOM 3704 O O . VAL B 2 125 ? -5.830 7.959 79.117 1.00 5.00 113 VAL B O 1
ATOM 3708 N N . PHE B 2 126 ? -5.219 8.906 77.167 1.00 5.57 114 PHE B N 1
ATOM 3709 C CA . PHE B 2 126 ? -3.821 9.076 77.556 1.00 5.00 114 PHE B CA 1
ATOM 3710 C C . PHE B 2 126 ? -3.578 10.580 77.558 1.00 5.00 114 PHE B C 1
ATOM 3711 O O . PHE B 2 126 ? -3.670 11.218 76.514 1.00 5.00 114 PHE B O 1
ATOM 3719 N N . ARG B 2 127 ? -3.280 11.153 78.719 1.00 5.32 115 ARG B N 1
ATOM 3720 C CA . ARG B 2 127 ? -3.043 12.588 78.777 1.00 5.54 115 ARG B CA 1
ATOM 3721 C C . ARG B 2 127 ? -1.788 13.003 79.543 1.00 6.91 115 ARG B C 1
ATOM 3722 O O . ARG B 2 127 ? -1.223 12.230 80.318 1.00 6.92 115 ARG B O 1
ATOM 3730 N N . GLY B 2 128 ? -1.353 14.237 79.301 1.00 5.37 116 GLY B N 1
ATOM 3731 C CA . GLY B 2 128 ? -0.173 14.765 79.962 1.00 7.50 116 GLY B CA 1
ATOM 3732 C C . GLY B 2 128 ? 0.416 15.902 79.149 1.00 7.52 116 GLY B C 1
ATOM 3733 O O . GLY B 2 128 ? 0.001 16.117 78.010 1.00 5.60 116 GLY B O 1
ATOM 3734 N N . PRO B 2 129 ? 1.371 16.660 79.709 1.00 8.34 117 PRO B N 1
ATOM 3735 C CA . PRO B 2 129 ? 1.987 17.771 78.978 1.00 8.42 117 PRO B CA 1
ATOM 3736 C C . PRO B 2 129 ? 2.892 17.257 77.862 1.00 9.62 117 PRO B C 1
ATOM 3737 O O . PRO B 2 129 ? 3.579 16.246 78.019 1.00 8.61 117 PRO B O 1
ATOM 3741 N N . ASN B 2 130 ? 2.884 17.967 76.739 1.00 8.39 118 ASN B N 1
ATOM 3742 C CA . ASN B 2 130 ? 3.665 17.592 75.570 1.00 8.45 118 ASN B CA 1
ATOM 3743 C C . ASN B 2 130 ? 4.465 18.790 75.063 1.00 8.33 118 ASN B C 1
ATOM 3744 O O . ASN B 2 130 ? 4.069 19.934 75.267 1.00 7.29 118 ASN B O 1
ATOM 3749 N N . GLY B 2 131 ? 5.606 18.527 74.431 1.00 7.68 119 GLY B N 1
ATOM 3750 C CA . GLY B 2 131 ? 6.415 19.607 73.893 1.00 6.63 119 GLY B CA 1
ATOM 3751 C C . GLY B 2 131 ? 7.370 20.333 74.828 1.00 10.00 119 GLY B C 1
ATOM 3752 O O . GLY B 2 131 ? 7.741 19.838 75.895 1.00 8.94 119 GLY B O 1
ATOM 3753 N N . ALA B 2 132 ? 7.764 21.533 74.410 1.00 10.51 120 ALA B N 1
ATOM 3754 C CA . ALA B 2 132 ? 8.704 22.356 75.162 1.00 12.26 120 ALA B CA 1
ATOM 3755 C C . ALA B 2 132 ? 8.150 22.984 76.432 1.00 13.11 120 ALA B C 1
ATOM 3756 O O . ALA B 2 132 ? 6.947 23.214 76.570 1.00 13.11 120 ALA B O 1
ATOM 3758 N N . SER B 2 133 ? 9.057 23.253 77.362 1.00 12.82 121 SER B N 1
ATOM 3759 C CA . SER B 2 133 ? 8.716 23.882 78.625 1.00 14.70 121 SER B CA 1
ATOM 3760 C C . SER B 2 133 ? 9.744 24.997 78.789 1.00 14.58 121 SER B C 1
ATOM 3761 O O . SER B 2 133 ? 10.107 25.642 77.806 1.00 17.92 121 SER B O 1
ATOM 3764 N N . ALA B 2 134 ? 10.213 25.228 80.011 1.00 13.75 122 ALA B N 1
ATOM 3765 C CA . ALA B 2 134 ? 11.210 26.269 80.242 1.00 12.98 122 ALA B CA 1
ATOM 3766 C C . ALA B 2 134 ? 12.473 25.726 80.914 1.00 11.15 122 ALA B C 1
ATOM 3767 O O . ALA B 2 134 ? 12.493 25.495 82.120 1.00 11.99 122 ALA B O 1
ATOM 3769 N N . GLY B 2 135 ? 13.517 25.520 80.114 1.00 10.93 123 GLY B N 1
ATOM 3770 C CA . GLY B 2 135 ? 14.789 25.037 80.626 1.00 8.70 123 GLY B CA 1
ATOM 3771 C C . GLY B 2 135 ? 14.893 23.578 81.039 1.00 8.76 123 GLY B C 1
ATOM 3772 O O . GLY B 2 135 ? 15.765 23.235 81.837 1.00 8.82 123 GLY B O 1
ATOM 3773 N N . VAL B 2 136 ? 14.039 22.714 80.497 1.00 6.18 124 VAL B N 1
ATOM 3774 C CA . VAL B 2 136 ? 14.081 21.300 80.864 1.00 8.53 124 VAL B CA 1
ATOM 3775 C C . VAL B 2 136 ? 15.014 20.427 80.010 1.00 7.75 124 VAL B C 1
ATOM 3776 O O . VAL B 2 136 ? 15.109 19.223 80.226 1.00 8.33 124 VAL B O 1
ATOM 3780 N N . ALA B 2 137 ? 15.696 21.034 79.042 1.00 7.65 125 ALA B N 1
ATOM 3781 C CA . ALA B 2 137 ? 16.657 20.319 78.200 1.00 7.47 125 ALA B CA 1
ATOM 3782 C C . ALA B 2 137 ? 16.107 19.271 77.221 1.00 8.21 125 ALA B C 1
ATOM 3783 O O . ALA B 2 137 ? 14.902 19.015 77.155 1.00 7.44 125 ALA B O 1
ATOM 3785 N N . ALA B 2 138 ? 17.028 18.659 76.481 1.00 8.59 126 ALA B N 1
ATOM 3786 C CA . ALA B 2 138 ? 16.725 17.692 75.422 1.00 9.66 126 ALA B CA 1
ATOM 3787 C C . ALA B 2 138 ? 15.796 16.504 75.663 1.00 9.39 126 ALA B C 1
ATOM 3788 O O . ALA B 2 138 ? 14.955 16.202 74.809 1.00 8.57 126 ALA B O 1
ATOM 3790 N N . GLN B 2 139 ? 15.934 15.824 76.795 1.00 8.66 127 GLN B N 1
ATOM 3791 C CA . GLN B 2 139 ? 15.096 14.660 77.064 1.00 8.25 127 GLN B CA 1
ATOM 3792 C C . GLN B 2 139 ? 13.705 14.988 77.603 1.00 8.30 127 GLN B C 1
ATOM 3793 O O . GLN B 2 139 ? 12.872 14.093 77.749 1.00 6.40 127 GLN B O 1
ATOM 3799 N N . HIS B 2 140 ? 13.443 16.263 77.878 1.00 6.48 128 HIS B N 1
ATOM 3800 C CA . HIS B 2 140 ? 12.153 16.671 78.433 1.00 6.88 128 HIS B CA 1
ATOM 3801 C C . HIS B 2 140 ? 11.357 17.676 77.603 1.00 7.38 128 HIS B C 1
ATOM 3802 O O . HIS B 2 140 ? 10.328 18.173 78.064 1.00 7.04 128 HIS B O 1
ATOM 3809 N N . SER B 2 141 ? 11.805 17.953 76.382 1.00 7.28 129 SER B N 1
ATOM 3810 C CA . SER B 2 141 ? 11.148 18.952 75.536 1.00 7.94 129 SER B CA 1
ATOM 3811 C C . SER B 2 141 ? 10.506 18.469 74.232 1.00 7.53 129 SER B C 1
ATOM 3812 O O . SER B 2 141 ? 10.033 19.284 73.437 1.00 6.53 129 SER B O 1
ATOM 3815 N N . GLN B 2 142 ? 10.464 17.162 74.014 1.00 6.01 130 GLN B N 1
ATOM 3816 C CA . GLN B 2 142 ? 9.931 16.622 72.765 1.00 6.33 130 GLN B CA 1
ATOM 3817 C C . GLN B 2 142 ? 8.420 16.703 72.540 1.00 6.12 130 GLN B C 1
ATOM 3818 O O . GLN B 2 142 ? 7.635 16.462 73.453 1.00 5.00 130 GLN B O 1
ATOM 3824 N N . CYS B 2 143 ? 8.029 17.047 71.310 1.00 8.17 131 CYS B N 1
ATOM 3825 C CA . CYS B 2 143 ? 6.614 17.120 70.915 1.00 8.08 131 CYS B CA 1
ATOM 3826 C C . CYS B 2 143 ? 6.293 15.831 70.158 1.00 8.43 131 CYS B C 1
ATOM 3827 O O . CYS B 2 143 ? 7.031 15.447 69.245 1.00 10.10 131 CYS B O 1
ATOM 3830 N N . PHE B 2 144 ? 5.193 15.174 70.523 1.00 7.78 132 PHE B N 1
ATOM 3831 C CA . PHE B 2 144 ? 4.810 13.910 69.892 1.00 6.78 132 PHE B CA 1
ATOM 3832 C C . PHE B 2 144 ? 3.548 13.972 69.029 1.00 6.17 132 PHE B C 1
ATOM 3833 O O . PHE B 2 144 ? 2.986 12.934 68.665 1.00 5.00 132 PHE B O 1
ATOM 3841 N N . ALA B 2 145 ? 3.110 15.183 68.694 1.00 5.00 133 ALA B N 1
ATOM 3842 C CA . ALA B 2 145 ? 1.906 15.357 67.886 1.00 5.01 133 ALA B CA 1
ATOM 3843 C C . ALA B 2 145 ? 1.980 14.587 66.572 1.00 6.32 133 ALA B C 1
ATOM 3844 O O . ALA B 2 145 ? 1.035 13.884 66.201 1.00 5.00 133 ALA B O 1
ATOM 3846 N N . ALA B 2 146 ? 3.101 14.725 65.871 1.00 6.21 134 ALA B N 1
ATOM 3847 C CA . ALA B 2 146 ? 3.293 14.050 64.588 1.00 8.09 134 ALA B CA 1
ATOM 3848 C C . ALA B 2 146 ? 3.340 12.534 64.728 1.00 8.00 134 ALA B C 1
ATOM 3849 O O . ALA B 2 146 ? 2.739 11.816 63.934 1.00 10.10 134 ALA B O 1
ATOM 3851 N N . TRP B 2 147 ? 4.066 12.051 65.731 1.00 7.73 135 TRP B N 1
ATOM 3852 C CA . TRP B 2 147 ? 4.190 10.615 65.960 1.00 7.23 135 TRP B CA 1
ATOM 3853 C C . TRP B 2 147 ? 2.845 9.926 66.178 1.00 7.40 135 TRP B C 1
ATOM 3854 O O . TRP B 2 147 ? 2.523 8.936 65.515 1.00 6.44 135 TRP B O 1
ATOM 3865 N N . TYR B 2 148 ? 2.057 10.441 67.113 1.00 5.00 136 TYR B N 1
ATOM 3866 C CA . TYR B 2 148 ? 0.771 9.826 67.396 1.00 5.75 136 TYR B CA 1
ATOM 3867 C C . TYR B 2 148 ? -0.286 10.040 66.316 1.00 5.69 136 TYR B C 1
ATOM 3868 O O . TYR B 2 148 ? -1.063 9.130 66.023 1.00 5.51 136 TYR B O 1
ATOM 3877 N N . GLY B 2 149 ? -0.310 11.227 65.712 1.00 5.03 137 GLY B N 1
ATOM 3878 C CA . GLY B 2 149 ? -1.295 11.499 64.674 1.00 5.03 137 GLY B CA 1
ATOM 3879 C C . GLY B 2 149 ? -1.094 10.665 63.417 1.00 5.99 137 GLY B C 1
ATOM 3880 O O . GLY B 2 149 ? -1.949 10.624 62.530 1.00 5.61 137 GLY B O 1
ATOM 3881 N N . HIS B 2 150 ? 0.050 9.994 63.352 1.00 5.46 138 HIS B N 1
ATOM 3882 C CA . HIS B 2 150 ? 0.437 9.147 62.226 1.00 5.45 138 HIS B CA 1
ATOM 3883 C C . HIS B 2 150 ? -0.269 7.783 62.262 1.00 6.63 138 HIS B C 1
ATOM 3884 O O . HIS B 2 150 ? -0.445 7.144 61.224 1.00 5.00 138 HIS B O 1
ATOM 3891 N N . CYS B 2 151 ? -0.716 7.370 63.450 1.00 5.49 139 CYS B N 1
ATOM 3892 C CA . CYS B 2 151 ? -1.319 6.046 63.649 1.00 7.64 139 CYS B CA 1
ATOM 3893 C C . CYS B 2 151 ? -2.832 5.819 63.575 1.00 5.74 139 CYS B C 1
ATOM 3894 O O . CYS B 2 151 ? -3.600 6.405 64.334 1.00 7.01 139 CYS B O 1
ATOM 3897 N N . PRO B 2 152 ? -3.272 4.930 62.669 1.00 6.51 140 PRO B N 1
ATOM 3898 C CA . PRO B 2 152 ? -4.696 4.605 62.502 1.00 5.42 140 PRO B CA 1
ATOM 3899 C C . PRO B 2 152 ? -5.237 3.956 63.780 1.00 5.92 140 PRO B C 1
ATOM 3900 O O . PRO B 2 152 ? -4.524 3.206 64.446 1.00 5.00 140 PRO B O 1
ATOM 3904 N N . GLY B 2 153 ? -6.490 4.241 64.124 1.00 5.31 141 GLY B N 1
ATOM 3905 C CA . GLY B 2 153 ? -7.072 3.641 65.317 1.00 5.00 141 GLY B CA 1
ATOM 3906 C C . GLY B 2 153 ? -7.021 4.535 66.544 1.00 5.31 141 GLY B C 1
ATOM 3907 O O . GLY B 2 153 ? -7.656 4.255 67.562 1.00 5.00 141 GLY B O 1
ATOM 3908 N N . LEU B 2 154 ? -6.248 5.609 66.444 1.00 5.00 142 LEU B N 1
ATOM 3909 C CA . LEU B 2 154 ? -6.110 6.577 67.520 1.00 5.48 142 LEU B CA 1
ATOM 3910 C C . LEU B 2 154 ? -6.777 7.881 67.127 1.00 5.23 142 LEU B C 1
ATOM 3911 O O . LEU B 2 154 ? -6.981 8.160 65.948 1.00 5.00 142 LEU B O 1
ATOM 3916 N N . LYS B 2 155 ? -7.106 8.672 68.138 1.00 5.14 143 LYS B N 1
ATOM 3917 C CA . LYS B 2 155 ? -7.650 10.004 67.945 1.00 6.85 143 LYS B CA 1
ATOM 3918 C C . LYS B 2 155 ? -6.647 10.823 68.750 1.00 5.21 143 LYS B C 1
ATOM 3919 O O . LYS B 2 155 ? -6.235 10.410 69.837 1.00 5.00 143 LYS B O 1
ATOM 3925 N N . VAL B 2 156 ? -6.229 11.958 68.209 1.00 5.16 144 VAL B N 1
ATOM 3926 C CA . VAL B 2 156 ? -5.239 12.792 68.879 1.00 5.00 144 VAL B CA 1
ATOM 3927 C C . VAL B 2 156 ? -5.678 14.247 68.912 1.00 5.20 144 VAL B C 1
ATOM 3928 O O . VAL B 2 156 ? -5.987 14.830 67.871 1.00 5.00 144 VAL B O 1
ATOM 3932 N N . VAL B 2 157 ? -5.712 14.830 70.109 1.00 5.17 145 VAL B N 1
ATOM 3933 C CA . VAL B 2 157 ? -6.102 16.225 70.260 1.00 7.49 145 VAL B CA 1
ATOM 3934 C C . VAL B 2 157 ? -5.010 16.998 70.998 1.00 7.50 145 VAL B C 1
ATOM 3935 O O . VAL B 2 157 ? -4.229 16.422 71.756 1.00 6.91 145 VAL B O 1
ATOM 3939 N N . SER B 2 158 ? -4.957 18.303 70.758 1.00 7.94 146 SER B N 1
ATOM 3940 C CA . SER B 2 158 ? -3.947 19.168 71.360 1.00 10.61 146 SER B CA 1
ATOM 3941 C C . SER B 2 158 ? -4.594 20.514 71.679 1.00 11.36 146 SER B C 1
ATOM 3942 O O . SER B 2 158 ? -4.554 21.438 70.871 1.00 11.65 146 SER B O 1
ATOM 3945 N N . PRO B 2 159 ? -5.197 20.639 72.872 1.00 11.36 147 PRO B N 1
ATOM 3946 C CA . PRO B 2 159 ? -5.867 21.869 73.310 1.00 11.93 147 PRO B CA 1
ATOM 3947 C C . PRO B 2 159 ? -4.960 23.069 73.535 1.00 12.41 147 PRO B C 1
ATOM 3948 O O . PRO B 2 159 ? -3.794 22.925 73.912 1.00 11.77 147 PRO B O 1
ATOM 3952 N N . TRP B 2 160 ? -5.512 24.256 73.300 1.00 11.97 148 TRP B N 1
ATOM 3953 C CA . TRP B 2 160 ? -4.776 25.494 73.510 1.00 10.49 148 TRP B CA 1
ATOM 3954 C C . TRP B 2 160 ? -5.272 26.200 74.770 1.00 9.42 148 TRP B C 1
ATOM 3955 O O . TRP B 2 160 ? -4.541 26.293 75.760 1.00 9.51 148 TRP B O 1
ATOM 3966 N N . ASN B 2 161 ? -6.512 26.686 74.749 1.00 9.60 149 ASN B N 1
ATOM 3967 C CA . ASN B 2 161 ? -7.039 27.392 75.914 1.00 10.35 149 ASN B CA 1
ATOM 3968 C C . ASN B 2 161 ? -7.932 26.569 76.842 1.00 10.62 149 ASN B C 1
ATOM 3969 O O . ASN B 2 161 ? -8.056 25.349 76.698 1.00 10.08 149 ASN B O 1
ATOM 3974 N N . SER B 2 162 ? -8.551 27.250 77.802 1.00 10.00 150 SER B N 1
ATOM 3975 C CA . SER B 2 162 ? -9.406 26.593 78.788 1.00 10.53 150 SER B CA 1
ATOM 3976 C C . SER B 2 162 ? -10.625 25.909 78.190 1.00 9.77 150 SER B C 1
ATOM 3977 O O . SER B 2 162 ? -10.948 24.781 78.562 1.00 10.43 150 SER B O 1
ATOM 3980 N N . GLU B 2 163 ? -11.306 26.585 77.273 1.00 10.62 151 GLU B N 1
ATOM 3981 C CA . GLU B 2 163 ? -12.464 25.988 76.620 1.00 13.89 151 GLU B CA 1
ATOM 3982 C C . GLU B 2 163 ? -12.038 24.710 75.899 1.00 12.15 151 GLU B C 1
ATOM 3983 O O . GLU B 2 163 ? -12.676 23.669 76.045 1.00 12.58 151 GLU B O 1
ATOM 3989 N N . ASP B 2 164 ? -10.966 24.801 75.113 1.00 11.78 152 ASP B N 1
ATOM 3990 C CA . ASP B 2 164 ? -10.448 23.646 74.374 1.00 10.40 152 ASP B CA 1
ATOM 3991 C C . ASP B 2 164 ? -10.237 22.479 75.331 1.00 8.87 152 ASP B C 1
ATOM 3992 O O . ASP B 2 164 ? -10.752 21.380 75.129 1.00 8.38 152 ASP B O 1
ATOM 3997 N N . ALA B 2 165 ? -9.448 22.745 76.366 1.00 9.38 153 ALA B N 1
ATOM 3998 C CA . ALA B 2 165 ? -9.092 21.759 77.372 1.00 9.36 153 ALA B CA 1
ATOM 3999 C C . ALA B 2 165 ? -10.271 21.037 78.001 1.00 8.81 153 ALA B C 1
ATOM 4000 O O . ALA B 2 165 ? -10.304 19.806 78.025 1.00 9.73 153 ALA B O 1
ATOM 4002 N N . LYS B 2 166 ? -11.234 21.788 78.524 1.00 9.24 154 LYS B N 1
ATOM 4003 C CA . LYS B 2 166 ? -12.384 21.159 79.158 1.00 9.05 154 LYS B CA 1
ATOM 4004 C C . LYS B 2 166 ? -13.227 20.367 78.169 1.00 8.75 154 LYS B C 1
ATOM 4005 O O . LYS B 2 166 ? -13.533 19.197 78.399 1.00 10.06 154 LYS B O 1
ATOM 4011 N N . GLY B 2 167 ? -13.601 21.012 77.070 1.00 8.95 155 GLY B N 1
ATOM 4012 C CA . GLY B 2 167 ? -14.418 20.357 76.064 1.00 8.32 155 GLY B CA 1
ATOM 4013 C C . GLY B 2 167 ? -13.795 19.113 75.454 1.00 8.79 155 GLY B C 1
ATOM 4014 O O . GLY B 2 167 ? -14.483 18.114 75.236 1.00 8.44 155 GLY B O 1
ATOM 4015 N N . LEU B 2 168 ? -12.495 19.162 75.178 1.00 7.70 156 LEU B N 1
ATOM 4016 C CA . LEU B 2 168 ? -11.818 18.021 74.579 1.00 7.43 156 LEU B CA 1
ATOM 4017 C C . LEU B 2 168 ? -11.579 16.870 75.552 1.00 6.68 156 LEU B C 1
ATOM 4018 O O . LEU B 2 168 ? -11.671 15.708 75.164 1.00 6.62 156 LEU B O 1
ATOM 4023 N N . ILE B 2 169 ? -11.277 17.165 76.811 1.00 8.66 157 ILE B N 1
ATOM 4024 C CA . ILE B 2 169 ? -11.064 16.068 77.750 1.00 10.04 157 ILE B CA 1
ATOM 4025 C C . ILE B 2 169 ? -12.377 15.329 77.991 1.00 8.07 157 ILE B C 1
ATOM 4026 O O . ILE B 2 169 ? -12.387 14.109 78.134 1.00 9.29 157 ILE B O 1
ATOM 4031 N N . LYS B 2 170 ? -13.487 16.062 78.026 1.00 6.58 158 LYS B N 1
ATOM 4032 C CA . LYS B 2 170 ? -14.790 15.436 78.242 1.00 5.98 158 LYS B CA 1
ATOM 4033 C C . LYS B 2 170 ? -15.183 14.581 77.038 1.00 6.89 158 LYS B C 1
ATOM 4034 O O . LYS B 2 170 ? -15.690 13.466 77.194 1.00 5.02 158 LYS B O 1
ATOM 4040 N N . SER B 2 171 ? -14.948 15.097 75.837 1.00 6.41 159 SER B N 1
ATOM 4041 C CA . SER B 2 171 ? -15.263 14.337 74.637 1.00 6.35 159 SER B CA 1
ATOM 4042 C C . SER B 2 171 ? -14.347 13.130 74.574 1.00 6.77 159 SER B C 1
ATOM 4043 O O . SER B 2 171 ? -14.757 12.043 74.156 1.00 7.77 159 SER B O 1
ATOM 4046 N N . ALA B 2 172 ? -13.101 13.330 74.991 1.00 5.00 160 ALA B N 1
ATOM 4047 C CA . ALA B 2 172 ? -12.115 12.264 74.980 1.00 5.27 160 ALA B CA 1
ATOM 4048 C C . ALA B 2 172 ? -12.583 11.129 75.871 1.00 7.06 160 ALA B C 1
ATOM 4049 O O . ALA B 2 172 ? -12.583 9.982 75.460 1.00 5.67 160 ALA B O 1
ATOM 4051 N N . ILE B 2 173 ? -12.997 11.456 77.088 1.00 6.23 161 ILE B N 1
ATOM 4052 C CA . ILE B 2 173 ? -13.468 10.446 78.026 1.00 6.55 161 ILE B CA 1
ATOM 4053 C C . ILE B 2 173 ? -14.730 9.700 77.557 1.00 7.38 161 ILE B C 1
ATOM 4054 O O . ILE B 2 173 ? -14.863 8.494 77.784 1.00 5.00 161 ILE B O 1
ATOM 4059 N N . ARG B 2 174 ? -15.652 10.398 76.899 1.00 5.44 162 ARG B N 1
ATOM 4060 C CA . ARG B 2 174 ? -16.872 9.739 76.438 1.00 7.98 162 ARG B CA 1
ATOM 4061 C C . ARG B 2 174 ? -16.686 8.929 75.156 1.00 7.75 162 ARG B C 1
ATOM 4062 O O . ARG B 2 174 ? -17.508 8.069 74.830 1.00 7.11 162 ARG B O 1
ATOM 4070 N N . ASP B 2 175 ? -15.610 9.196 74.428 1.00 6.73 163 ASP B N 1
ATOM 4071 C CA . ASP B 2 175 ? -15.339 8.460 73.193 1.00 8.31 163 ASP B CA 1
ATOM 4072 C C . ASP B 2 175 ? -15.043 7.013 73.593 1.00 6.70 163 ASP B C 1
ATOM 4073 O O . ASP B 2 175 ? -14.540 6.770 74.680 1.00 8.53 163 ASP B O 1
ATOM 4078 N N . ASN B 2 176 ? -15.366 6.050 72.738 1.00 7.50 164 ASN B N 1
ATOM 4079 C CA . ASN B 2 176 ? -15.135 4.643 73.070 1.00 7.39 164 ASN B CA 1
ATOM 4080 C C . ASN B 2 176 ? -13.876 4.046 72.442 1.00 8.55 164 ASN B C 1
ATOM 4081 O O . ASN B 2 176 ? -13.758 2.822 72.330 1.00 8.84 164 ASN B O 1
ATOM 4086 N N . ASN B 2 177 ? -12.933 4.911 72.065 1.00 5.75 165 ASN B N 1
ATOM 4087 C CA . ASN B 2 177 ? -11.685 4.498 71.420 1.00 6.51 165 ASN B CA 1
ATOM 4088 C C . ASN B 2 177 ? -10.497 5.179 72.081 1.00 5.74 165 ASN B C 1
ATOM 4089 O O . ASN B 2 177 ? -10.676 6.109 72.840 1.00 6.13 165 ASN B O 1
ATOM 4094 N N . PRO B 2 178 ? -9.263 4.743 71.785 1.00 5.34 166 PRO B N 1
ATOM 4095 C CA . PRO B 2 178 ? -8.117 5.401 72.427 1.00 5.12 166 PRO B CA 1
ATOM 4096 C C . PRO B 2 178 ? -7.913 6.845 71.964 1.00 5.77 166 PRO B C 1
ATOM 4097 O O . PRO B 2 178 ? -7.814 7.117 70.762 1.00 5.00 166 PRO B O 1
ATOM 4101 N N . VAL B 2 179 ? -7.855 7.768 72.922 1.00 5.77 167 VAL B N 1
ATOM 4102 C CA . VAL B 2 179 ? -7.659 9.181 72.611 1.00 5.00 167 VAL B CA 1
ATOM 4103 C C . VAL B 2 179 ? -6.446 9.766 73.340 1.00 5.08 167 VAL B C 1
ATOM 4104 O O . VAL B 2 179 ? -6.345 9.682 74.561 1.00 5.00 167 VAL B O 1
ATOM 4108 N N . VAL B 2 180 ? -5.530 10.359 72.577 1.00 5.27 168 VAL B N 1
ATOM 4109 C CA . VAL B 2 180 ? -4.327 10.980 73.127 1.00 5.00 168 VAL B CA 1
ATOM 4110 C C . VAL B 2 180 ? -4.573 12.478 73.266 1.00 5.66 168 VAL B C 1
ATOM 4111 O O . VAL B 2 180 ? -4.903 13.152 72.285 1.00 5.00 168 VAL B O 1
ATOM 4115 N N . VAL B 2 181 ? -4.421 12.990 74.485 1.00 5.00 169 VAL B N 1
ATOM 4116 C CA . VAL B 2 181 ? -4.633 14.407 74.761 1.00 5.94 169 VAL B CA 1
ATOM 4117 C C . VAL B 2 181 ? -3.289 15.038 75.101 1.00 6.43 169 VAL B C 1
ATOM 4118 O O . VAL B 2 181 ? -2.780 14.890 76.210 1.00 5.34 169 VAL B O 1
ATOM 4122 N N . LEU B 2 182 ? -2.718 15.725 74.118 1.00 5.91 170 LEU B N 1
ATOM 4123 C CA . LEU B 2 182 ? -1.427 16.374 74.264 1.00 7.22 170 LEU B CA 1
ATOM 4124 C C . LEU B 2 182 ? -1.636 17.758 74.861 1.00 6.80 170 LEU B C 1
ATOM 4125 O O . LEU B 2 182 ? -2.080 18.682 74.181 1.00 6.08 170 LEU B O 1
ATOM 4130 N N . GLU B 2 183 ? -1.319 17.885 76.143 1.00 7.25 171 GLU B N 1
ATOM 4131 C CA . GLU B 2 183 ? -1.478 19.146 76.854 1.00 7.40 171 GLU B CA 1
ATOM 4132 C C . GLU B 2 183 ? -0.184 19.962 76.778 1.00 8.21 171 GLU B C 1
ATOM 4133 O O . GLU B 2 183 ? 0.762 19.574 76.090 1.00 6.40 171 GLU B O 1
ATOM 4139 N N . ASN B 2 184 ? -0.143 21.095 77.468 1.00 8.28 172 ASN B N 1
ATOM 4140 C CA . ASN B 2 184 ? 1.042 21.947 77.445 1.00 9.52 172 ASN B CA 1
ATOM 4141 C C . ASN B 2 184 ? 1.270 22.555 78.820 1.00 10.38 172 ASN B C 1
ATOM 4142 O O . ASN B 2 184 ? 0.426 23.305 79.323 1.00 10.83 172 ASN B O 1
ATOM 4147 N N . GLU B 2 185 ? 2.419 22.243 79.413 1.00 9.00 173 GLU B N 1
ATOM 4148 C CA . GLU B 2 185 ? 2.758 22.724 80.751 1.00 11.19 173 GLU B CA 1
ATOM 4149 C C . GLU B 2 185 ? 2.762 24.245 80.886 1.00 10.71 173 GLU B C 1
ATOM 4150 O O . GLU B 2 185 ? 2.315 24.782 81.902 1.00 9.90 173 GLU B O 1
ATOM 4156 N N . LEU B 2 186 ? 3.259 24.943 79.870 1.00 8.55 174 LEU B N 1
ATOM 4157 C CA . LEU B 2 186 ? 3.291 26.401 79.922 1.00 10.03 174 LEU B CA 1
ATOM 4158 C C . LEU B 2 186 ? 1.896 27.031 79.884 1.00 8.43 174 LEU B C 1
ATOM 4159 O O . LEU B 2 186 ? 1.716 28.149 80.354 1.00 9.38 174 LEU B O 1
ATOM 4164 N N . MET B 2 187 ? 0.913 26.316 79.337 1.00 7.75 175 MET B N 1
ATOM 4165 C CA . MET B 2 187 ? -0.455 26.832 79.258 1.00 7.25 175 MET B CA 1
ATOM 4166 C C . MET B 2 187 ? -1.268 26.600 80.531 1.00 6.68 175 MET B C 1
ATOM 4167 O O . MET B 2 187 ? -2.227 27.326 80.791 1.00 8.18 175 MET B O 1
ATOM 4172 N N . TYR B 2 188 ? -0.897 25.588 81.313 1.00 6.23 176 TYR B N 1
ATOM 4173 C CA . TYR B 2 188 ? -1.620 25.256 82.543 1.00 5.78 176 TYR B CA 1
ATOM 4174 C C . TYR B 2 188 ? -2.006 26.449 83.420 1.00 5.65 176 TYR B C 1
ATOM 4175 O O . TYR B 2 188 ? -3.153 26.562 83.861 1.00 5.16 176 TYR B O 1
ATOM 4184 N N . GLY B 2 189 ? -1.048 27.333 83.678 1.00 6.74 177 GLY B N 1
ATOM 4185 C CA . GLY B 2 189 ? -1.320 28.479 84.528 1.00 7.87 177 GLY B CA 1
ATOM 4186 C C . GLY B 2 189 ? -1.960 29.687 83.862 1.00 8.31 177 GLY B C 1
ATOM 4187 O O . GLY B 2 189 ? -2.234 30.682 84.532 1.00 7.50 177 GLY B O 1
ATOM 4188 N N . VAL B 2 190 ? -2.213 29.613 82.559 1.00 7.43 178 VAL B N 1
ATOM 4189 C CA . VAL B 2 190 ? -2.810 30.742 81.841 1.00 9.10 178 VAL B CA 1
ATOM 4190 C C . VAL B 2 190 ? -4.332 30.820 82.000 1.00 10.40 178 VAL B C 1
ATOM 4191 O O . VAL B 2 190 ? -5.041 29.844 81.763 1.00 10.28 178 VAL B O 1
ATOM 4195 N N . PRO B 2 191 ? -4.852 31.995 82.400 1.00 11.86 179 PRO B N 1
ATOM 4196 C CA . PRO B 2 191 ? -6.291 32.198 82.591 1.00 12.30 179 PRO B CA 1
ATOM 4197 C C . PRO B 2 191 ? -7.017 32.725 81.350 1.00 12.10 179 PRO B C 1
ATOM 4198 O O . PRO B 2 191 ? -6.460 33.499 80.575 1.00 11.76 179 PRO B O 1
ATOM 4202 N N . PHE B 2 192 ? -8.263 32.296 81.177 1.00 13.68 180 PHE B N 1
ATOM 4203 C CA . PHE B 2 192 ? -9.093 32.721 80.053 1.00 15.71 180 PHE B CA 1
ATOM 4204 C C . PHE B 2 192 ? -10.515 32.966 80.539 1.00 18.40 180 PHE B C 1
ATOM 4205 O O . PHE B 2 192 ? -10.932 32.401 81.553 1.00 18.16 180 PHE B O 1
ATOM 4213 N N . GLU B 2 193 ? -11.255 33.805 79.819 1.00 21.06 181 GLU B N 1
ATOM 4214 C CA . GLU B 2 193 ? -12.649 34.073 80.168 1.00 25.32 181 GLU B CA 1
ATOM 4215 C C . GLU B 2 193 ? -13.406 32.779 79.852 1.00 25.10 181 GLU B C 1
ATOM 4216 O O . GLU B 2 193 ? -13.318 32.258 78.739 1.00 26.52 181 GLU B O 1
ATOM 4222 N N . PHE B 2 194 ? -14.130 32.257 80.838 1.00 24.99 182 PHE B N 1
ATOM 4223 C CA . PHE B 2 194 ? -14.876 31.007 80.690 1.00 23.94 182 PHE B CA 1
ATOM 4224 C C . PHE B 2 194 ? -16.378 31.292 80.620 1.00 25.39 182 PHE B C 1
ATOM 4225 O O . PHE B 2 194 ? -17.019 31.543 81.641 1.00 25.17 182 PHE B O 1
ATOM 4233 N N . PRO B 2 195 ? -16.959 31.245 79.411 1.00 26.05 183 PRO B N 1
ATOM 4234 C CA . PRO B 2 195 ? -18.390 31.504 79.219 1.00 27.79 183 PRO B CA 1
ATOM 4235 C C . PRO B 2 195 ? -19.306 30.512 79.942 1.00 29.42 183 PRO B C 1
ATOM 4236 O O . PRO B 2 195 ? -18.904 29.390 80.257 1.00 29.67 183 PRO B O 1
ATOM 4240 N N . PRO B 2 196 ? -20.559 30.917 80.209 1.00 30.62 184 PRO B N 1
ATOM 4241 C CA . PRO B 2 196 ? -21.529 30.057 80.899 1.00 29.54 184 PRO B CA 1
ATOM 4242 C C . PRO B 2 196 ? -21.689 28.693 80.231 1.00 28.02 184 PRO B C 1
ATOM 4243 O O . PRO B 2 196 ? -21.840 27.674 80.904 1.00 26.50 184 PRO B O 1
ATOM 4247 N N . GLU B 2 197 ? -21.649 28.688 78.904 1.00 26.51 185 GLU B N 1
ATOM 4248 C CA . GLU B 2 197 ? -21.777 27.461 78.132 1.00 26.04 185 GLU B CA 1
ATOM 4249 C C . GLU B 2 197 ? -20.714 26.434 78.526 1.00 23.08 185 GLU B C 1
ATOM 4250 O O . GLU B 2 197 ? -21.012 25.255 78.703 1.00 20.52 185 GLU B O 1
ATOM 4256 N N . ALA B 2 198 ? -19.473 26.890 78.658 1.00 20.66 186 ALA B N 1
ATOM 4257 C CA . ALA B 2 198 ? -18.367 26.009 79.018 1.00 19.49 186 ALA B CA 1
ATOM 4258 C C . ALA B 2 198 ? -18.439 25.580 80.478 1.00 18.78 186 ALA B C 1
ATOM 4259 O O . ALA B 2 198 ? -17.866 24.561 80.861 1.00 16.76 186 ALA B O 1
ATOM 4261 N N . GLN B 2 199 ? -19.145 26.362 81.290 1.00 19.64 187 GLN B N 1
ATOM 4262 C CA . GLN B 2 199 ? -19.292 26.061 82.711 1.00 19.52 187 GLN B CA 1
ATOM 4263 C C . GLN B 2 199 ? -20.181 24.841 82.931 1.00 19.00 187 GLN B C 1
ATOM 4264 O O . GLN B 2 199 ? -20.050 24.138 83.936 1.00 18.10 187 GLN B O 1
ATOM 4270 N N . SER B 2 200 ? -21.084 24.603 81.985 1.00 17.41 188 SER B N 1
ATOM 4271 C CA . SER B 2 200 ? -22.012 23.479 82.052 1.00 18.53 188 SER B CA 1
ATOM 4272 C C . SER B 2 200 ? -21.324 22.118 82.062 1.00 17.64 188 SER B C 1
ATOM 4273 O O . SER B 2 200 ? -20.272 21.937 81.448 1.00 17.95 188 SER B O 1
ATOM 4276 N N . LYS B 2 201 ? -21.934 21.159 82.750 1.00 18.39 189 LYS B N 1
ATOM 4277 C CA . LYS B 2 201 ? -21.388 19.810 82.825 1.00 18.23 189 LYS B CA 1
ATOM 4278 C C . LYS B 2 201 ? -21.678 19.060 81.528 1.00 17.69 189 LYS B C 1
ATOM 4279 O O . LYS B 2 201 ? -21.271 17.911 81.359 1.00 16.91 189 LYS B O 1
ATOM 4285 N N . ASP B 2 202 ? -22.389 19.716 80.615 1.00 17.21 190 ASP B N 1
ATOM 4286 C CA . ASP B 2 202 ? -22.722 19.111 79.331 1.00 17.35 190 ASP B CA 1
ATOM 4287 C C . ASP B 2 202 ? -21.859 19.681 78.208 1.00 16.89 190 ASP B C 1
ATOM 4288 O O . ASP B 2 202 ? -22.039 19.332 77.041 1.00 16.47 190 ASP B O 1
ATOM 4293 N N . PHE B 2 203 ? -20.918 20.552 78.559 1.00 13.89 191 PHE B N 1
ATOM 4294 C CA . PHE B 2 203 ? -20.039 21.162 77.564 1.00 14.35 191 PHE B CA 1
ATOM 4295 C C . PHE B 2 203 ? -19.133 20.139 76.882 1.00 12.83 191 PHE B C 1
ATOM 4296 O O . PHE B 2 203 ? -18.316 19.486 77.529 1.00 12.35 191 PHE B O 1
ATOM 4304 N N . LEU B 2 204 ? -19.273 20.012 75.569 1.00 12.61 192 LEU B N 1
ATOM 4305 C CA . LEU B 2 204 ? -18.460 19.077 74.804 1.00 12.58 192 LEU B CA 1
ATOM 4306 C C . LEU B 2 204 ? -17.944 19.715 73.517 1.00 14.20 192 LEU B C 1
ATOM 4307 O O . LEU B 2 204 ? -18.641 20.504 72.882 1.00 15.82 192 LEU B O 1
ATOM 4312 N N . ILE B 2 205 ? -16.711 19.388 73.151 1.00 13.74 193 ILE B N 1
ATOM 4313 C CA . ILE B 2 205 ? -16.126 19.873 71.909 1.00 12.72 193 ILE B CA 1
ATOM 4314 C C . ILE B 2 205 ? -15.960 18.630 71.045 1.00 12.81 193 ILE B C 1
ATOM 4315 O O . ILE B 2 205 ? -15.310 17.667 71.450 1.00 11.01 193 ILE B O 1
ATOM 4320 N N . PRO B 2 206 ? -16.571 18.622 69.853 1.00 12.31 194 PRO B N 1
ATOM 4321 C CA . PRO B 2 206 ? -16.455 17.459 68.973 1.00 12.54 194 PRO B CA 1
ATOM 4322 C C . PRO B 2 206 ? -15.035 17.254 68.459 1.00 12.89 194 PRO B C 1
ATOM 4323 O O . PRO B 2 206 ? -14.377 18.196 68.009 1.00 11.51 194 PRO B O 1
ATOM 4327 N N . ILE B 2 207 ? -14.560 16.019 68.550 1.00 11.91 195 ILE B N 1
ATOM 4328 C CA . ILE B 2 207 ? -13.230 15.697 68.073 1.00 11.97 195 ILE B CA 1
ATOM 4329 C C . ILE B 2 207 ? -13.306 15.706 66.554 1.00 12.60 195 ILE B C 1
ATOM 4330 O O . ILE B 2 207 ? -14.260 15.173 65.973 1.00 11.42 195 ILE B O 1
ATOM 4335 N N . GLY B 2 208 ? -12.322 16.334 65.916 1.00 11.92 196 GLY B N 1
ATOM 4336 C CA . GLY B 2 208 ? -12.304 16.385 64.464 1.00 11.78 196 GLY B CA 1
ATOM 4337 C C . GLY B 2 208 ? -12.755 17.701 63.854 1.00 12.76 196 GLY B C 1
ATOM 4338 O O . GLY B 2 208 ? -12.877 17.806 62.634 1.00 13.01 196 GLY B O 1
ATOM 4339 N N . LYS B 2 209 ? -13.002 18.705 64.689 1.00 12.48 197 LYS B N 1
ATOM 4340 C CA . LYS B 2 209 ? -13.437 20.010 64.204 1.00 13.35 197 LYS B CA 1
ATOM 4341 C C . LYS B 2 209 ? -12.537 21.140 64.691 1.00 11.61 197 LYS B C 1
ATOM 4342 O O . LYS B 2 209 ? -12.357 21.332 65.893 1.00 9.80 197 LYS B O 1
ATOM 4348 N N . ALA B 2 210 ? -11.974 21.885 63.748 1.00 11.58 198 ALA B N 1
ATOM 4349 C CA . ALA B 2 210 ? -11.106 23.001 64.090 1.00 11.41 198 ALA B CA 1
ATOM 4350 C C . ALA B 2 210 ? -11.963 24.206 64.450 1.00 11.58 198 ALA B C 1
ATOM 4351 O O . ALA B 2 210 ? -13.169 24.224 64.200 1.00 12.72 198 ALA B O 1
ATOM 4353 N N . LYS B 2 211 ? -11.340 25.209 65.048 1.00 11.89 199 LYS B N 1
ATOM 4354 C CA . LYS B 2 211 ? -12.053 26.414 65.434 1.00 11.21 199 LYS B CA 1
ATOM 4355 C C . LYS B 2 211 ? -11.342 27.648 64.906 1.00 10.42 199 LYS B C 1
ATOM 4356 O O . LYS B 2 211 ? -10.128 27.797 65.052 1.00 9.97 199 LYS B O 1
ATOM 4362 N N . ILE B 2 212 ? -12.103 28.526 64.267 1.00 11.26 200 ILE B N 1
ATOM 4363 C CA . ILE B 2 212 ? -11.545 29.759 63.745 1.00 11.01 200 ILE B CA 1
ATOM 4364 C C . ILE B 2 212 ? -11.502 30.731 64.919 1.00 10.49 200 ILE B C 1
ATOM 4365 O O . ILE B 2 212 ? -12.546 31.181 65.387 1.00 9.20 200 ILE B O 1
ATOM 4370 N N . GLU B 2 213 ? -10.301 31.034 65.405 1.00 8.21 201 GLU B N 1
ATOM 4371 C CA . GLU B 2 213 ? -10.141 31.949 66.537 1.00 10.03 201 GLU B CA 1
ATOM 4372 C C . GLU B 2 213 ? -10.184 33.415 66.112 1.00 11.17 201 GLU B C 1
ATOM 4373 O O . GLU B 2 213 ? -10.455 34.301 66.927 1.00 10.96 201 GLU B O 1
ATOM 4379 N N . ARG B 2 214 ? -9.916 33.669 64.837 1.00 10.79 202 ARG B N 1
ATOM 4380 C CA . ARG B 2 214 ? -9.917 35.029 64.312 1.00 12.63 202 ARG B CA 1
ATOM 4381 C C . ARG B 2 214 ? -10.258 34.998 62.834 1.00 13.87 202 ARG B C 1
ATOM 4382 O O . ARG B 2 214 ? -9.665 34.232 62.071 1.00 13.54 202 ARG B O 1
ATOM 4390 N N . GLN B 2 215 ? -11.220 35.823 62.434 1.00 14.09 203 GLN B N 1
ATOM 4391 C CA . GLN B 2 215 ? -11.623 35.904 61.038 1.00 15.59 203 GLN B CA 1
ATOM 4392 C C . GLN B 2 215 ? -10.632 36.807 60.321 1.00 15.37 203 GLN B C 1
ATOM 4393 O O . GLN B 2 215 ? -10.163 37.800 60.886 1.00 14.70 203 GLN B O 1
ATOM 4399 N N . GLY B 2 216 ? -10.311 36.455 59.082 1.00 14.33 204 GLY B N 1
ATOM 4400 C CA . GLY B 2 216 ? -9.365 37.239 58.308 1.00 15.07 204 GLY B CA 1
ATOM 4401 C C . GLY B 2 216 ? -9.589 37.063 56.822 1.00 14.44 204 GLY B C 1
ATOM 4402 O O . GLY B 2 216 ? -10.347 36.188 56.404 1.00 14.87 204 GLY B O 1
ATOM 4403 N N . THR B 2 217 ? -8.919 37.875 56.014 1.00 14.72 205 THR B N 1
ATOM 4404 C CA . THR B 2 217 ? -9.097 37.798 54.571 1.00 15.02 205 THR B CA 1
ATOM 4405 C C . THR B 2 217 ? -7.813 37.704 53.756 1.00 14.18 205 THR B C 1
ATOM 4406 O O . THR B 2 217 ? -7.852 37.329 52.588 1.00 13.77 205 THR B O 1
ATOM 4410 N N . HIS B 2 218 ? -6.677 38.022 54.366 1.00 14.76 206 HIS B N 1
ATOM 4411 C CA . HIS B 2 218 ? -5.409 38.019 53.639 1.00 14.27 206 HIS B CA 1
ATOM 4412 C C . HIS B 2 218 ? -4.539 36.764 53.683 1.00 14.52 206 HIS B C 1
ATOM 4413 O O . HIS B 2 218 ? -3.780 36.504 52.747 1.00 11.52 206 HIS B O 1
ATOM 4420 N N . ILE B 2 219 ? -4.632 35.993 54.760 1.00 12.05 207 ILE B N 1
ATOM 4421 C CA . ILE B 2 219 ? -3.836 34.777 54.870 1.00 12.08 207 ILE B CA 1
ATOM 4422 C C . ILE B 2 219 ? -4.382 33.856 55.949 1.00 10.82 207 ILE B C 1
ATOM 4423 O O . ILE B 2 219 ? -4.947 34.312 56.939 1.00 12.27 207 ILE B O 1
ATOM 4428 N N . THR B 2 220 ? -4.209 32.557 55.740 1.00 11.21 208 THR B N 1
ATOM 4429 C CA . THR B 2 220 ? -4.664 31.546 56.685 1.00 10.29 208 THR B CA 1
ATOM 4430 C C . THR B 2 220 ? -3.470 31.091 57.522 1.00 10.74 208 THR B C 1
ATOM 4431 O O . THR B 2 220 ? -2.440 30.700 56.977 1.00 11.31 208 THR B O 1
ATOM 4435 N N . VAL B 2 221 ? -3.610 31.147 58.843 1.00 9.08 209 VAL B N 1
ATOM 4436 C CA . VAL B 2 221 ? -2.538 30.743 59.745 1.00 9.80 209 VAL B CA 1
ATOM 4437 C C . VAL B 2 221 ? -3.063 29.617 60.635 1.00 10.74 209 VAL B C 1
ATOM 4438 O O . VAL B 2 221 ? -3.912 29.845 61.499 1.00 11.04 209 VAL B O 1
ATOM 4442 N N . VAL B 2 222 ? -2.569 28.402 60.401 1.00 9.27 210 VAL B N 1
ATOM 4443 C CA . VAL B 2 222 ? -3.003 27.224 61.155 1.00 9.70 210 VAL B CA 1
ATOM 4444 C C . VAL B 2 222 ? -1.968 26.801 62.189 1.00 9.28 210 VAL B C 1
ATOM 4445 O O . VAL B 2 222 ? -0.768 26.788 61.908 1.00 9.40 210 VAL B O 1
ATOM 4449 N N . SER B 2 223 ? -2.436 26.451 63.384 1.00 9.65 211 SER B N 1
ATOM 4450 C CA . SER B 2 223 ? -1.540 26.036 64.455 1.00 8.41 211 SER B CA 1
ATOM 4451 C C . SER B 2 223 ? -2.266 25.175 65.485 1.00 9.23 211 SER B C 1
ATOM 4452 O O . SER B 2 223 ? -3.475 24.968 65.400 1.00 6.88 211 SER B O 1
ATOM 4455 N N . HIS B 2 224 ? -1.515 24.663 66.455 1.00 7.89 212 HIS B N 1
ATOM 4456 C CA . HIS B 2 224 ? -2.098 23.860 67.520 1.00 8.64 212 HIS B CA 1
ATOM 4457 C C . HIS B 2 224 ? -1.326 24.098 68.812 1.00 8.57 212 HIS B C 1
ATOM 4458 O O . HIS B 2 224 ? -0.152 24.476 68.787 1.00 6.88 212 HIS B O 1
ATOM 4465 N N . SER B 2 225 ? -2.011 23.913 69.936 1.00 9.04 213 SER B N 1
ATOM 4466 C CA . SER B 2 225 ? -1.419 24.085 71.257 1.00 7.95 213 SER B CA 1
ATOM 4467 C C . SER B 2 225 ? -0.960 25.518 71.538 1.00 9.40 213 SER B C 1
ATOM 4468 O O . SER B 2 225 ? -1.508 26.478 70.983 1.00 10.08 213 SER B O 1
ATOM 4471 N N . ARG B 2 226 ? 0.049 25.657 72.395 1.00 8.58 214 ARG B N 1
ATOM 4472 C CA . ARG B 2 226 ? 0.571 26.966 72.791 1.00 9.59 214 ARG B CA 1
ATOM 4473 C C . ARG B 2 226 ? 0.808 27.989 71.677 1.00 8.26 214 ARG B C 1
ATOM 4474 O O . ARG B 2 226 ? 0.447 29.155 71.824 1.00 7.91 214 ARG B O 1
ATOM 4482 N N . PRO B 2 227 ? 1.432 27.576 70.561 1.00 7.77 215 PRO B N 1
ATOM 4483 C CA . PRO B 2 227 ? 1.688 28.516 69.461 1.00 7.17 215 PRO B CA 1
ATOM 4484 C C . PRO B 2 227 ? 0.449 29.261 68.946 1.00 7.45 215 PRO B C 1
ATOM 4485 O O . PRO B 2 227 ? 0.573 30.327 68.343 1.00 8.74 215 PRO B O 1
ATOM 4489 N N . VAL B 2 228 ? -0.740 28.705 69.165 1.00 6.69 216 VAL B N 1
ATOM 4490 C CA . VAL B 2 228 ? -1.966 29.373 68.722 1.00 8.26 216 VAL B CA 1
ATOM 4491 C C . VAL B 2 228 ? -2.003 30.775 69.328 1.00 9.83 216 VAL B C 1
ATOM 4492 O O . VAL B 2 228 ? -2.435 31.734 68.683 1.00 11.23 216 VAL B O 1
ATOM 4496 N N . GLY B 2 229 ? -1.545 30.883 70.574 1.00 9.80 217 GLY B N 1
ATOM 4497 C CA . GLY B 2 229 ? -1.534 32.168 71.248 1.00 11.01 217 GLY B CA 1
ATOM 4498 C C . GLY B 2 229 ? -0.586 33.133 70.564 1.00 11.80 217 GLY B C 1
ATOM 4499 O O . GLY B 2 229 ? -0.867 34.324 70.452 1.00 13.56 217 GLY B O 1
ATOM 4500 N N . HIS B 2 230 ? 0.541 32.610 70.101 1.00 12.58 218 HIS B N 1
ATOM 4501 C CA . HIS B 2 230 ? 1.539 33.415 69.417 1.00 13.72 218 HIS B CA 1
ATOM 4502 C C . HIS B 2 230 ? 1.039 33.878 68.057 1.00 11.91 218 HIS B C 1
ATOM 4503 O O . HIS B 2 230 ? 1.406 34.956 67.598 1.00 12.53 218 HIS B O 1
ATOM 4510 N N . CYS B 2 231 ? 0.208 33.063 67.412 1.00 11.64 219 CYS B N 1
ATOM 4511 C CA . CYS B 2 231 ? -0.346 33.423 66.110 1.00 11.34 219 CYS B CA 1
ATOM 4512 C C . CYS B 2 231 ? -1.339 34.570 66.267 1.00 11.96 219 CYS B C 1
ATOM 4513 O O . CYS B 2 231 ? -1.417 35.460 65.415 1.00 10.77 219 CYS B O 1
ATOM 4516 N N . LEU B 2 232 ? -2.103 34.543 67.354 1.00 11.30 220 LEU B N 1
ATOM 4517 C CA . LEU B 2 232 ? -3.067 35.600 67.613 1.00 12.55 220 LEU B CA 1
ATOM 4518 C C . LEU B 2 232 ? -2.313 36.892 67.914 1.00 12.68 220 LEU B C 1
ATOM 4519 O O . LEU B 2 232 ? -2.768 37.975 67.557 1.00 12.33 220 LEU B O 1
ATOM 4524 N N . GLU B 2 233 ? -1.155 36.775 68.562 1.00 13.04 221 GLU B N 1
ATOM 4525 C CA . GLU B 2 233 ? -0.337 37.948 68.876 1.00 14.12 221 GLU B CA 1
ATOM 4526 C C . GLU B 2 233 ? 0.234 38.510 67.581 1.00 12.38 221 GLU B C 1
ATOM 4527 O O . GLU B 2 233 ? 0.274 39.720 67.375 1.00 11.02 221 GLU B O 1
ATOM 4533 N N . ALA B 2 234 ? 0.693 37.615 66.716 1.00 11.68 222 ALA B N 1
ATOM 4534 C CA . ALA B 2 234 ? 1.260 38.016 65.436 1.00 11.83 222 ALA B CA 1
ATOM 4535 C C . ALA B 2 234 ? 0.182 38.670 64.582 1.00 11.90 222 ALA B C 1
ATOM 4536 O O . ALA B 2 234 ? 0.447 39.648 63.882 1.00 12.46 222 ALA B O 1
ATOM 4538 N N . ALA B 2 235 ? -1.033 38.128 64.645 1.00 11.42 223 ALA B N 1
ATOM 4539 C CA . ALA B 2 235 ? -2.146 38.663 63.869 1.00 12.62 223 ALA B CA 1
ATOM 4540 C C . ALA B 2 235 ? -2.524 40.065 64.329 1.00 13.74 223 ALA B C 1
ATOM 4541 O O . ALA B 2 235 ? -2.899 40.904 63.512 1.00 13.67 223 ALA B O 1
ATOM 4543 N N . ALA B 2 236 ? -2.434 40.315 65.635 1.00 15.29 224 ALA B N 1
ATOM 4544 C CA . ALA B 2 236 ? -2.768 41.634 66.183 1.00 15.92 224 ALA B CA 1
ATOM 4545 C C . ALA B 2 236 ? -1.769 42.681 65.694 1.00 15.81 224 ALA B C 1
ATOM 4546 O O . ALA B 2 236 ? -2.143 43.811 65.370 1.00 16.51 224 ALA B O 1
ATOM 4548 N N . VAL B 2 237 ? -0.496 42.303 65.640 1.00 14.20 225 VAL B N 1
ATOM 4549 C CA . VAL B 2 237 ? 0.541 43.215 65.174 1.00 14.30 225 VAL B CA 1
ATOM 4550 C C . VAL B 2 237 ? 0.347 43.512 63.694 1.00 15.09 225 VAL B C 1
ATOM 4551 O O . VAL B 2 237 ? 0.378 44.668 63.274 1.00 13.82 225 VAL B O 1
ATOM 4555 N N . LEU B 2 238 ? 0.144 42.460 62.906 1.00 15.13 226 LEU B N 1
ATOM 4556 C CA . LEU B 2 238 ? -0.053 42.614 61.474 1.00 16.83 226 LEU B CA 1
ATOM 4557 C C . LEU B 2 238 ? -1.322 43.406 61.164 1.00 17.75 226 LEU B C 1
ATOM 4558 O O . LEU B 2 238 ? -1.369 44.158 60.195 1.00 16.26 226 LEU B O 1
ATOM 4563 N N . SER B 2 239 ? -2.345 43.241 61.994 1.00 18.11 227 SER B N 1
ATOM 4564 C CA . SER B 2 239 ? -3.601 43.946 61.788 1.00 21.36 227 SER B CA 1
ATOM 4565 C C . SER B 2 239 ? -3.395 45.461 61.780 1.00 22.23 227 SER B C 1
ATOM 4566 O O . SER B 2 239 ? -4.088 46.183 61.066 1.00 21.64 227 SER B O 1
ATOM 4569 N N . LYS B 2 240 ? -2.442 45.939 62.572 1.00 22.75 228 LYS B N 1
ATOM 4570 C CA . LYS B 2 240 ? -2.165 47.369 62.637 1.00 25.76 228 LYS B CA 1
ATOM 4571 C C . LYS B 2 240 ? -1.493 47.868 61.362 1.00 26.15 228 LYS B C 1
ATOM 4572 O O . LYS B 2 240 ? -1.399 49.074 61.130 1.00 25.11 228 LYS B O 1
ATOM 4578 N N . GLU B 2 241 ? -1.030 46.934 60.538 1.00 26.79 229 GLU B N 1
ATOM 4579 C CA . GLU B 2 241 ? -0.365 47.276 59.286 1.00 27.27 229 GLU B CA 1
ATOM 4580 C C . GLU B 2 241 ? -1.280 47.052 58.084 1.00 25.91 229 GLU B C 1
ATOM 4581 O O . GLU B 2 241 ? -0.867 47.243 56.942 1.00 27.09 229 GLU B O 1
ATOM 4587 N N . GLY B 2 242 ? -2.520 46.640 58.345 1.00 24.50 230 GLY B N 1
ATOM 4588 C CA . GLY B 2 242 ? -3.468 46.409 57.268 1.00 22.07 230 GLY B CA 1
ATOM 4589 C C . GLY B 2 242 ? -3.604 44.964 56.815 1.00 21.39 230 GLY B C 1
ATOM 4590 O O . GLY B 2 242 ? -4.362 44.672 55.889 1.00 20.85 230 GLY B O 1
ATOM 4591 N N . VAL B 2 243 ? -2.877 44.056 57.460 1.00 19.89 231 VAL B N 1
ATOM 4592 C CA . VAL B 2 243 ? -2.933 42.640 57.106 1.00 17.71 231 VAL B CA 1
ATOM 4593 C C . VAL B 2 243 ? -3.845 41.891 58.075 1.00 15.99 231 VAL B C 1
ATOM 4594 O O . VAL B 2 243 ? -3.654 41.955 59.288 1.00 14.58 231 VAL B O 1
ATOM 4598 N N . GLU B 2 244 ? -4.832 41.183 57.537 1.00 15.68 232 GLU B N 1
ATOM 4599 C CA . GLU B 2 244 ? -5.779 40.442 58.366 1.00 17.04 232 GLU B CA 1
ATOM 4600 C C . GLU B 2 244 ? -5.586 38.932 58.244 1.00 17.11 232 GLU B C 1
ATOM 4601 O O . GLU B 2 244 ? -5.793 38.349 57.180 1.00 15.19 232 GLU B O 1
ATOM 4607 N N . CYS B 2 245 ? -5.190 38.310 59.349 1.00 15.23 233 CYS B N 1
ATOM 4608 C CA . CYS B 2 245 ? -4.955 36.874 59.381 1.00 14.41 233 CYS B CA 1
ATOM 4609 C C . CYS B 2 245 ? -6.162 36.115 59.912 1.00 14.29 233 CYS B C 1
ATOM 4610 O O . CYS B 2 245 ? -6.836 36.566 60.842 1.00 13.27 233 CYS B O 1
ATOM 4613 N N . GLU B 2 246 ? -6.435 34.963 59.312 1.00 13.25 234 GLU B N 1
ATOM 4614 C CA . GLU B 2 246 ? -7.521 34.109 59.766 1.00 14.02 234 GLU B CA 1
ATOM 4615 C C . GLU B 2 246 ? -6.810 32.989 60.526 1.00 13.65 234 GLU B C 1
ATOM 4616 O O . GLU B 2 246 ? -6.250 32.072 59.930 1.00 14.09 234 GLU B O 1
ATOM 4622 N N . VAL B 2 247 ? -6.824 33.088 61.849 1.00 11.99 235 VAL B N 1
ATOM 4623 C CA . VAL B 2 247 ? -6.154 32.120 62.701 1.00 10.69 235 VAL B CA 1
ATOM 4624 C C . VAL B 2 247 ? -7.031 30.916 63.023 1.00 10.41 235 VAL B C 1
ATOM 4625 O O . VAL B 2 247 ? -8.120 31.045 63.584 1.00 9.86 235 VAL B O 1
ATOM 4629 N N . ILE B 2 248 ? -6.543 29.738 62.656 1.00 9.96 236 ILE B N 1
ATOM 4630 C CA . ILE B 2 248 ? -7.281 28.509 62.895 1.00 9.43 236 ILE B CA 1
ATOM 4631 C C . ILE B 2 248 ? -6.607 27.618 63.929 1.00 9.92 236 ILE B C 1
ATOM 4632 O O . ILE B 2 248 ? -5.434 27.263 63.804 1.00 8.60 236 ILE B O 1
ATOM 4637 N N . ASN B 2 249 ? -7.380 27.276 64.953 1.00 9.88 237 ASN B N 1
ATOM 4638 C CA . ASN B 2 249 ? -6.956 26.420 66.056 1.00 8.37 237 ASN B CA 1
ATOM 4639 C C . ASN B 2 249 ? -7.385 25.002 65.660 1.00 7.38 237 ASN B C 1
ATOM 4640 O O . ASN B 2 249 ? -8.577 24.686 65.652 1.00 6.28 237 ASN B O 1
ATOM 4645 N N . MET B 2 250 ? -6.415 24.158 65.316 1.00 7.30 238 MET B N 1
ATOM 4646 C CA . MET B 2 250 ? -6.707 22.783 64.901 1.00 9.07 238 MET B CA 1
ATOM 4647 C C . MET B 2 250 ? -7.561 21.999 65.887 1.00 8.12 238 MET B C 1
ATOM 4648 O O . MET B 2 250 ? -8.539 21.354 65.495 1.00 7.74 238 MET B O 1
ATOM 4653 N N . ARG B 2 251 ? -7.176 22.058 67.159 1.00 8.31 239 ARG B N 1
ATOM 4654 C CA . ARG B 2 251 ? -7.857 21.341 68.236 1.00 7.99 239 ARG B CA 1
ATOM 4655 C C . ARG B 2 251 ? -7.613 19.841 68.129 1.00 8.82 239 ARG B C 1
ATOM 4656 O O . ARG B 2 251 ? -7.220 19.194 69.106 1.00 8.21 239 ARG B O 1
ATOM 4664 N N . THR B 2 252 ? -7.840 19.291 66.940 1.00 7.00 240 THR B N 1
ATOM 4665 C CA . THR B 2 252 ? -7.646 17.864 66.708 1.00 6.73 240 THR B CA 1
ATOM 4666 C C . THR B 2 252 ? -6.510 17.613 65.712 1.00 6.55 240 THR B C 1
ATOM 4667 O O . THR B 2 252 ? -6.485 18.201 64.627 1.00 6.05 240 THR B O 1
ATOM 4671 N N . ILE B 2 253 ? -5.575 16.744 66.091 1.00 5.75 241 ILE B N 1
ATOM 4672 C CA . ILE B 2 253 ? -4.443 16.395 65.233 1.00 6.05 241 ILE B CA 1
ATOM 4673 C C . ILE B 2 253 ? -4.845 15.233 64.323 1.00 7.07 241 ILE B C 1
ATOM 4674 O O . ILE B 2 253 ? -4.425 15.169 63.169 1.00 6.93 241 ILE B O 1
ATOM 4679 N N . ARG B 2 254 ? -5.654 14.318 64.858 1.00 5.74 242 ARG B N 1
ATOM 4680 C CA . ARG B 2 254 ? -6.154 13.171 64.095 1.00 6.87 242 ARG B CA 1
ATOM 4681 C C . ARG B 2 254 ? -7.527 12.757 64.630 1.00 7.58 242 ARG B C 1
ATOM 4682 O O . ARG B 2 254 ? -7.663 12.399 65.802 1.00 5.36 242 ARG B O 1
ATOM 4690 N N . PRO B 2 255 ? -8.565 12.806 63.779 1.00 9.84 243 PRO B N 1
ATOM 4691 C CA . PRO B 2 255 ? -8.550 13.224 62.370 1.00 11.80 243 PRO B CA 1
ATOM 4692 C C . PRO B 2 255 ? -8.648 14.745 62.246 1.00 12.65 243 PRO B C 1
ATOM 4693 O O . PRO B 2 255 ? -9.592 15.352 62.756 1.00 12.18 243 PRO B O 1
ATOM 4697 N N . MET B 2 256 ? -7.685 15.364 61.566 1.00 11.10 244 MET B N 1
ATOM 4698 C CA . MET B 2 256 ? -7.706 16.817 61.437 1.00 11.97 244 MET B CA 1
ATOM 4699 C C . MET B 2 256 ? -8.826 17.329 60.542 1.00 10.64 244 MET B C 1
ATOM 4700 O O . MET B 2 256 ? -9.302 16.633 59.643 1.00 11.07 244 MET B O 1
ATOM 4705 N N . ASP B 2 257 ? -9.237 18.561 60.814 1.00 9.92 245 ASP B N 1
ATOM 4706 C CA . ASP B 2 257 ? -10.299 19.228 60.079 1.00 10.25 245 ASP B CA 1
ATOM 4707 C C . ASP B 2 257 ? -9.687 19.984 58.902 1.00 10.82 245 ASP B C 1
ATOM 4708 O O . ASP B 2 257 ? -9.532 21.205 58.943 1.00 10.00 245 ASP B O 1
ATOM 4713 N N . MET B 2 258 ? -9.338 19.251 57.851 1.00 11.16 246 MET B N 1
ATOM 4714 C CA . MET B 2 258 ? -8.729 19.854 56.674 1.00 13.16 246 MET B CA 1
ATOM 4715 C C . MET B 2 258 ? -9.755 20.695 55.916 1.00 13.68 246 MET B C 1
ATOM 4716 O O . MET B 2 258 ? -9.408 21.684 55.274 1.00 14.36 246 MET B O 1
ATOM 4721 N N . GLU B 2 259 ? -11.021 20.302 56.004 1.00 13.49 247 GLU B N 1
ATOM 4722 C CA . GLU B 2 259 ? -12.094 21.017 55.322 1.00 15.30 247 GLU B CA 1
ATOM 4723 C C . GLU B 2 259 ? -12.157 22.487 55.735 1.00 14.82 247 GLU B C 1
ATOM 4724 O O . GLU B 2 259 ? -12.281 23.374 54.890 1.00 13.38 247 GLU B O 1
ATOM 4730 N N . THR B 2 260 ? -12.076 22.741 57.036 1.00 11.30 248 THR B N 1
ATOM 4731 C CA . THR B 2 260 ? -12.110 24.109 57.538 1.00 12.21 248 THR B CA 1
ATOM 4732 C C . THR B 2 260 ? -10.902 24.878 57.006 1.00 12.03 248 THR B C 1
ATOM 4733 O O . THR B 2 260 ? -11.023 26.028 56.587 1.00 13.55 248 THR B O 1
ATOM 4737 N N . ILE B 2 261 ? -9.740 24.234 57.014 1.00 10.97 249 ILE B N 1
ATOM 4738 C CA . ILE B 2 261 ? -8.520 24.860 56.518 1.00 11.67 249 ILE B CA 1
ATOM 4739 C C . ILE B 2 261 ? -8.635 25.177 55.025 1.00 12.15 249 ILE B C 1
ATOM 4740 O O . ILE B 2 261 ? -8.274 26.269 54.587 1.00 11.02 249 ILE B O 1
ATOM 4745 N N . GLU B 2 262 ? -9.146 24.223 54.250 1.00 10.64 250 GLU B N 1
ATOM 4746 C CA . GLU B 2 262 ? -9.302 24.419 52.813 1.00 14.16 250 GLU B CA 1
ATOM 4747 C C . GLU B 2 262 ? -10.268 25.558 52.500 1.00 13.36 250 GLU B C 1
ATOM 4748 O O . GLU B 2 262 ? -10.014 26.368 51.608 1.00 12.27 250 GLU B O 1
ATOM 4754 N N . ALA B 2 263 ? -11.374 25.616 53.235 1.00 12.32 251 ALA B N 1
ATOM 4755 C CA . ALA B 2 263 ? -12.371 26.663 53.031 1.00 13.20 251 ALA B CA 1
ATOM 4756 C C . ALA B 2 263 ? -11.750 28.039 53.244 1.00 12.77 251 ALA B C 1
ATOM 4757 O O . ALA B 2 263 ? -12.049 28.990 52.522 1.00 11.43 251 ALA B O 1
ATOM 4759 N N . SER B 2 264 ? -10.876 28.132 54.240 1.00 11.80 252 SER B N 1
ATOM 4760 C CA . SER B 2 264 ? -10.201 29.381 54.565 1.00 11.23 252 SER B CA 1
ATOM 4761 C C . SER B 2 264 ? -9.196 29.784 53.483 1.00 11.48 252 SER B C 1
ATOM 4762 O O . SER B 2 264 ? -9.149 30.945 53.073 1.00 11.41 252 SER B O 1
ATOM 4765 N N . VAL B 2 265 ? -8.392 28.826 53.026 1.00 11.16 253 VAL B N 1
ATOM 4766 C CA . VAL B 2 265 ? -7.396 29.098 51.995 1.00 12.26 253 VAL B CA 1
ATOM 4767 C C . VAL B 2 265 ? -8.070 29.501 50.683 1.00 14.05 253 VAL B C 1
ATOM 4768 O O . VAL B 2 265 ? -7.512 30.278 49.903 1.00 13.14 253 VAL B O 1
ATOM 4772 N N . MET B 2 266 ? -9.271 28.981 50.440 1.00 13.21 254 MET B N 1
ATOM 4773 C CA . MET B 2 266 ? -9.994 29.326 49.223 1.00 16.87 254 MET B CA 1
ATOM 4774 C C . MET B 2 266 ? -10.403 30.792 49.282 1.00 16.38 254 MET B C 1
ATOM 4775 O O . MET B 2 266 ? -10.714 31.402 48.260 1.00 17.95 254 MET B O 1
ATOM 4780 N N . LYS B 2 267 ? -10.386 31.359 50.484 1.00 15.83 255 LYS B N 1
ATOM 4781 C CA . LYS B 2 267 ? -10.749 32.758 50.670 1.00 16.46 255 LYS B CA 1
ATOM 4782 C C . LYS B 2 267 ? -9.528 33.681 50.753 1.00 15.11 255 LYS B C 1
ATOM 4783 O O . LYS B 2 267 ? -9.539 34.780 50.204 1.00 15.18 255 LYS B O 1
ATOM 4789 N N . THR B 2 268 ? -8.476 33.229 51.431 1.00 12.87 256 THR B N 1
ATOM 4790 C CA . THR B 2 268 ? -7.263 34.031 51.617 1.00 10.66 256 THR B CA 1
ATOM 4791 C C . THR B 2 268 ? -6.156 33.841 50.577 1.00 9.78 256 THR B C 1
ATOM 4792 O O . THR B 2 268 ? -5.308 34.717 50.407 1.00 8.94 256 THR B O 1
ATOM 4796 N N . ASN B 2 269 ? -6.138 32.683 49.922 1.00 9.30 257 ASN B N 1
ATOM 4797 C CA . ASN B 2 269 ? -5.135 32.384 48.904 1.00 8.95 257 ASN B CA 1
ATOM 4798 C C . ASN B 2 269 ? -3.710 32.202 49.451 1.00 9.22 257 ASN B C 1
ATOM 4799 O O . ASN B 2 269 ? -2.761 32.071 48.674 1.00 8.50 257 ASN B O 1
ATOM 4804 N N . HIS B 2 270 ? -3.555 32.194 50.775 1.00 9.04 258 HIS B N 1
ATOM 4805 C CA . HIS B 2 270 ? -2.234 32.016 51.384 1.00 9.61 258 HIS B CA 1
ATOM 4806 C C . HIS B 2 270 ? -2.312 31.165 52.648 1.00 9.77 258 HIS B C 1
ATOM 4807 O O . HIS B 2 270 ? -3.342 31.141 53.327 1.00 9.67 258 HIS B O 1
ATOM 4814 N N . LEU B 2 271 ? -1.216 30.482 52.967 1.00 7.52 259 LEU B N 1
ATOM 4815 C CA . LEU B 2 271 ? -1.173 29.612 54.140 1.00 7.43 259 LEU B CA 1
ATOM 4816 C C . LEU B 2 271 ? 0.193 29.500 54.806 1.00 7.21 259 LEU B C 1
ATOM 4817 O O . LEU B 2 271 ? 1.223 29.392 54.146 1.00 6.68 259 LEU B O 1
ATOM 4822 N N . VAL B 2 272 ? 0.176 29.514 56.131 1.00 7.37 260 VAL B N 1
ATOM 4823 C CA . VAL B 2 272 ? 1.378 29.363 56.934 1.00 7.93 260 VAL B CA 1
ATOM 4824 C C . VAL B 2 272 ? 0.961 28.438 58.074 1.00 7.99 260 VAL B C 1
ATOM 4825 O O . VAL B 2 272 ? -0.120 28.601 58.643 1.00 6.46 260 VAL B O 1
ATOM 4829 N N . THR B 2 273 ? 1.787 27.446 58.382 1.00 8.87 261 THR B N 1
ATOM 4830 C CA . THR B 2 273 ? 1.473 26.547 59.486 1.00 8.24 261 THR B CA 1
ATOM 4831 C C . THR B 2 273 ? 2.496 26.842 60.575 1.00 8.19 261 THR B C 1
ATOM 4832 O O . THR B 2 273 ? 3.645 27.168 60.284 1.00 6.44 261 THR B O 1
ATOM 4836 N N . VAL B 2 274 ? 2.069 26.748 61.829 1.00 5.75 262 VAL B N 1
ATOM 4837 C CA . VAL B 2 274 ? 2.946 27.042 62.952 1.00 5.96 262 VAL B CA 1
ATOM 4838 C C . VAL B 2 274 ? 2.849 25.903 63.961 1.00 5.50 262 VAL B C 1
ATOM 4839 O O . VAL B 2 274 ? 1.754 25.501 64.336 1.00 7.00 262 VAL B O 1
ATOM 4843 N N . GLU B 2 275 ? 3.991 25.380 64.392 1.00 6.09 263 GLU B N 1
ATOM 4844 C CA . GLU B 2 275 ? 3.994 24.279 65.351 1.00 5.46 263 GLU B CA 1
ATOM 4845 C C . GLU B 2 275 ? 5.259 24.328 66.201 1.00 6.83 263 GLU B C 1
ATOM 4846 O O . GLU B 2 275 ? 6.277 24.891 65.787 1.00 6.83 263 GLU B O 1
ATOM 4852 N N . GLY B 2 276 ? 5.206 23.729 67.386 1.00 5.74 264 GLY B N 1
ATOM 4853 C CA . GLY B 2 276 ? 6.375 23.741 68.248 1.00 5.90 264 GLY B CA 1
ATOM 4854 C C . GLY B 2 276 ? 7.353 22.590 68.058 1.00 5.93 264 GLY B C 1
ATOM 4855 O O . GLY B 2 276 ? 8.500 22.684 68.483 1.00 6.65 264 GLY B O 1
ATOM 4856 N N . GLY B 2 277 ? 6.916 21.511 67.416 1.00 5.57 265 GLY B N 1
ATOM 4857 C CA . GLY B 2 277 ? 7.782 20.355 67.234 1.00 6.73 265 GLY B CA 1
ATOM 4858 C C . GLY B 2 277 ? 8.829 20.443 66.143 1.00 7.41 265 GLY 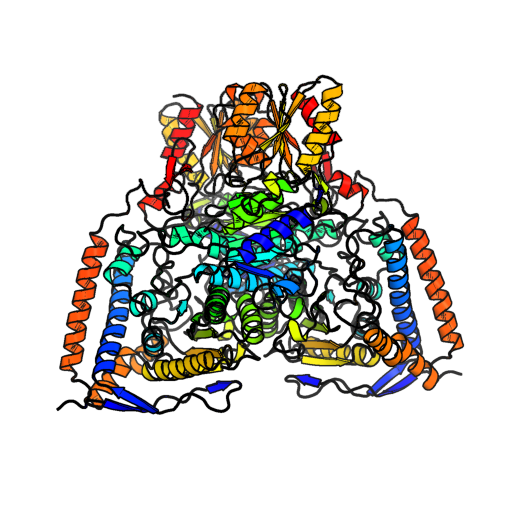B C 1
ATOM 4859 O O . GLY B 2 277 ? 8.964 21.474 65.479 1.00 7.12 265 GLY B O 1
ATOM 4860 N N . TRP B 2 278 ? 9.575 19.354 65.958 1.00 7.03 266 TRP B N 1
ATOM 4861 C CA . TRP B 2 278 ? 10.616 19.305 64.938 1.00 6.43 266 TRP B CA 1
ATOM 4862 C C . TRP B 2 278 ? 9.979 19.379 63.552 1.00 7.57 266 TRP B C 1
ATOM 4863 O O . TRP B 2 278 ? 8.907 18.822 63.315 1.00 6.30 266 TRP B O 1
ATOM 4874 N N . PRO B 2 279 ? 10.655 20.052 62.610 1.00 7.95 267 PRO B N 1
ATOM 4875 C CA . PRO B 2 279 ? 10.169 20.231 61.242 1.00 7.59 267 PRO B CA 1
ATOM 4876 C C . PRO B 2 279 ? 9.966 19.037 60.316 1.00 8.75 267 PRO B C 1
ATOM 4877 O O . PRO B 2 279 ? 8.900 18.901 59.713 1.00 8.97 267 PRO B O 1
ATOM 4881 N N . GLN B 2 280 ? 10.964 18.170 60.197 1.00 7.09 268 GLN B N 1
ATOM 4882 C CA . GLN B 2 280 ? 10.847 17.049 59.270 1.00 6.86 268 GLN B CA 1
ATOM 4883 C C . GLN B 2 280 ? 9.837 15.982 59.666 1.00 7.14 268 GLN B C 1
ATOM 4884 O O . GLN B 2 280 ? 9.931 15.382 60.736 1.00 7.22 268 GLN B O 1
ATOM 4890 N N . PHE B 2 281 ? 8.876 15.751 58.779 1.00 5.47 269 PHE B N 1
ATOM 4891 C CA . PHE B 2 281 ? 7.818 14.767 59.004 1.00 7.20 269 PHE B CA 1
ATOM 4892 C C . PHE B 2 281 ? 6.916 15.244 60.146 1.00 6.34 269 PHE B C 1
ATOM 4893 O O . PHE B 2 281 ? 6.341 14.432 60.881 1.00 6.55 269 PHE B O 1
ATOM 4901 N N . GLY B 2 282 ? 6.794 16.565 60.283 1.00 6.16 270 GLY B N 1
ATOM 4902 C CA . GLY B 2 282 ? 5.973 17.145 61.338 1.00 6.74 270 GLY B CA 1
ATOM 4903 C C . GLY B 2 282 ? 4.520 17.399 60.968 1.00 6.56 270 GLY B C 1
ATOM 4904 O O . GLY B 2 282 ? 4.053 16.980 59.911 1.00 7.60 270 GLY B O 1
ATOM 4905 N N . VAL B 2 283 ? 3.800 18.095 61.842 1.00 7.16 271 VAL B N 1
ATOM 4906 C CA . VAL B 2 283 ? 2.391 18.403 61.608 1.00 7.59 271 VAL B CA 1
ATOM 4907 C C . VAL B 2 283 ? 2.220 19.279 60.367 1.00 8.10 271 VAL B C 1
ATOM 4908 O O . VAL B 2 283 ? 1.359 19.015 59.517 1.00 8.17 271 VAL B O 1
ATOM 4912 N N . GLY B 2 284 ? 3.050 20.311 60.263 1.00 6.99 272 GLY B N 1
ATOM 4913 C CA . GLY B 2 284 ? 2.988 21.207 59.121 1.00 7.77 272 GLY B CA 1
ATOM 4914 C C . GLY B 2 284 ? 3.213 20.515 57.786 1.00 7.83 272 GLY B C 1
ATOM 4915 O O . GLY B 2 284 ? 2.682 20.949 56.763 1.00 7.18 272 GLY B O 1
ATOM 4916 N N . ALA B 2 285 ? 3.999 19.441 57.782 1.00 7.19 273 ALA B N 1
ATOM 4917 C CA . ALA B 2 285 ? 4.272 18.715 56.543 1.00 6.15 273 ALA B CA 1
ATOM 4918 C C . ALA B 2 285 ? 2.997 18.096 55.986 1.00 7.76 273 ALA B C 1
ATOM 4919 O O . ALA B 2 285 ? 2.738 18.156 54.783 1.00 8.49 273 ALA B O 1
ATOM 4921 N N . GLU B 2 286 ? 2.201 17.499 56.866 1.00 6.78 274 GLU B N 1
ATOM 4922 C CA . GLU B 2 286 ? 0.958 16.867 56.455 1.00 8.19 274 GLU B CA 1
ATOM 4923 C C . GLU B 2 286 ? -0.035 17.905 55.957 1.00 7.33 274 GLU B C 1
ATOM 4924 O O . GLU B 2 286 ? -0.718 17.682 54.964 1.00 7.43 274 GLU B O 1
ATOM 4930 N N . ILE B 2 287 ? -0.124 19.038 56.647 1.00 8.08 275 ILE B N 1
ATOM 4931 C CA . ILE B 2 287 ? -1.041 20.086 56.216 1.00 8.42 275 ILE B CA 1
ATOM 4932 C C . ILE B 2 287 ? -0.639 20.609 54.836 1.00 9.18 275 ILE B C 1
ATOM 4933 O O . ILE B 2 287 ? -1.494 20.833 53.975 1.00 8.56 275 ILE B O 1
ATOM 4938 N N . CYS B 2 288 ? 0.660 20.803 54.625 1.00 8.31 276 CYS B N 1
ATOM 4939 C CA . CYS B 2 288 ? 1.142 21.301 53.339 1.00 9.69 276 CYS B CA 1
ATOM 4940 C C . CYS B 2 288 ? 0.924 20.299 52.208 1.00 9.63 276 CYS B C 1
ATOM 4941 O O . CYS B 2 288 ? 0.647 20.686 51.078 1.00 9.71 276 CYS B O 1
ATOM 4944 N N . ALA B 2 289 ? 1.046 19.012 52.510 1.00 8.90 277 ALA B N 1
ATOM 4945 C CA . ALA B 2 289 ? 0.848 17.977 51.497 1.00 9.02 277 ALA B CA 1
ATOM 4946 C C . ALA B 2 289 ? -0.629 17.851 51.129 1.00 9.93 277 ALA B C 1
ATOM 4947 O O . ALA B 2 289 ? -0.973 17.657 49.963 1.00 10.49 277 ALA B O 1
ATOM 4949 N N . ARG B 2 290 ? -1.499 17.958 52.130 1.00 11.19 278 ARG B N 1
ATOM 4950 C CA . ARG B 2 290 ? -2.940 17.861 51.910 1.00 10.35 278 ARG B CA 1
ATOM 4951 C C . ARG B 2 290 ? -3.441 19.051 51.102 1.00 11.39 278 ARG B C 1
ATOM 4952 O O . ARG B 2 290 ? -4.293 18.907 50.227 1.00 9.83 278 ARG B O 1
ATOM 4960 N N . ILE B 2 291 ? -2.914 20.233 51.396 1.00 10.62 279 ILE B N 1
ATOM 4961 C CA . ILE B 2 291 ? -3.321 21.420 50.667 1.00 11.90 279 ILE B CA 1
ATOM 4962 C C . ILE B 2 291 ? -2.969 21.287 49.190 1.00 11.56 279 ILE B C 1
ATOM 4963 O O . ILE B 2 291 ? -3.739 21.713 48.325 1.00 10.20 279 ILE B O 1
ATOM 4968 N N . MET B 2 292 ? -1.815 20.688 48.901 1.00 10.13 280 MET B N 1
ATOM 4969 C CA . MET B 2 292 ? -1.391 20.521 47.517 1.00 13.48 280 MET B CA 1
ATOM 4970 C C . MET B 2 292 ? -2.186 19.441 46.792 1.00 13.86 280 MET B C 1
ATOM 4971 O O . MET B 2 292 ? -2.395 19.532 45.583 1.00 15.79 280 MET B O 1
ATOM 4976 N N . GLU B 2 293 ? -2.640 18.430 47.527 1.00 15.66 281 GLU B N 1
ATOM 4977 C CA . GLU B 2 293 ? -3.416 17.345 46.924 1.00 17.66 281 GLU B CA 1
ATOM 4978 C C . GLU B 2 293 ? -4.897 17.687 46.807 1.00 17.93 281 GLU B C 1
ATOM 4979 O O . GLU B 2 293 ? -5.616 17.066 46.028 1.00 19.04 281 GLU B O 1
ATOM 4985 N N . GLY B 2 294 ? -5.348 18.667 47.585 1.00 17.24 282 GLY B N 1
ATOM 4986 C CA . GLY B 2 294 ? -6.759 19.014 47.592 1.00 17.55 282 GLY B CA 1
ATOM 4987 C C . GLY B 2 294 ? -7.290 20.081 46.655 1.00 16.10 282 GLY B C 1
ATOM 4988 O O . GLY B 2 294 ? -6.552 20.645 45.850 1.00 14.51 282 GLY B O 1
ATOM 4989 N N . PRO B 2 295 ? -8.597 20.380 46.759 1.00 16.81 283 PRO B N 1
ATOM 4990 C CA . PRO B 2 295 ? -9.319 21.373 45.956 1.00 17.61 283 PRO B CA 1
ATOM 4991 C C . PRO B 2 295 ? -8.940 22.824 46.215 1.00 18.18 283 PRO B C 1
ATOM 4992 O O . PRO B 2 295 ? -9.383 23.720 45.499 1.00 19.24 283 PRO B O 1
ATOM 4996 N N . ALA B 2 296 ? -8.119 23.064 47.229 1.00 17.34 284 ALA B N 1
ATOM 4997 C CA . ALA B 2 296 ? -7.722 24.430 47.534 1.00 15.99 284 ALA B CA 1
ATOM 4998 C C . ALA B 2 296 ? -6.412 24.823 46.866 1.00 15.69 284 ALA B C 1
ATOM 4999 O O . ALA B 2 296 ? -6.071 26.007 46.826 1.00 16.55 284 ALA B O 1
ATOM 5001 N N . PHE B 2 297 ? -5.683 23.846 46.330 1.00 13.31 285 PHE B N 1
ATOM 5002 C CA . PHE B 2 297 ? -4.400 24.138 45.698 1.00 14.13 285 PHE B CA 1
ATOM 5003 C C . PHE B 2 297 ? -4.489 25.204 44.609 1.00 15.26 285 PHE B C 1
ATOM 5004 O O . PHE B 2 297 ? -3.613 26.062 44.516 1.00 14.27 285 PHE B O 1
ATOM 5012 N N . ASN B 2 298 ? -5.538 25.160 43.792 1.00 16.06 286 ASN B N 1
ATOM 5013 C CA . ASN B 2 298 ? -5.699 26.151 42.731 1.00 17.92 286 ASN B CA 1
ATOM 5014 C C . ASN B 2 298 ? -5.996 27.553 43.263 1.00 17.86 286 ASN B C 1
ATOM 5015 O O . ASN B 2 298 ? -5.956 28.521 42.509 1.00 18.62 286 ASN B O 1
ATOM 5020 N N . PHE B 2 299 ? -6.296 27.663 44.553 1.00 16.82 287 PHE B N 1
ATOM 5021 C CA . PHE B 2 299 ? -6.594 28.960 45.159 1.00 16.55 287 PHE B CA 1
ATOM 5022 C C . PHE B 2 299 ? -5.384 29.553 45.869 1.00 15.76 287 PHE B C 1
ATOM 5023 O O . PHE B 2 299 ? -5.415 30.689 46.330 1.00 16.61 287 PHE B O 1
ATOM 5031 N N . LEU B 2 300 ? -4.315 28.774 45.942 1.00 16.49 288 LEU B N 1
ATOM 5032 C CA . LEU B 2 300 ? -3.088 29.197 46.597 1.00 17.45 288 LEU B CA 1
ATOM 5033 C C . LEU B 2 300 ? -2.281 30.083 45.643 1.00 18.79 288 LEU B C 1
ATOM 5034 O O . LEU B 2 300 ? -1.859 29.630 44.580 1.00 18.47 288 LEU B O 1
ATOM 5039 N N . ASP B 2 301 ? -2.078 31.345 46.017 1.00 17.25 289 ASP B N 1
ATOM 5040 C CA . ASP B 2 301 ? -1.326 32.280 45.178 1.00 17.91 289 ASP B CA 1
ATOM 5041 C C . ASP B 2 301 ? 0.175 32.288 45.491 1.00 17.29 289 ASP B C 1
ATOM 5042 O O . ASP B 2 301 ? 0.976 32.854 44.743 1.00 16.81 289 ASP B O 1
ATOM 5047 N N . ALA B 2 302 ? 0.550 31.656 46.598 1.00 14.47 290 ALA B N 1
ATOM 5048 C CA . ALA B 2 302 ? 1.949 31.574 47.007 1.00 13.63 290 ALA B CA 1
ATOM 5049 C C . ALA B 2 302 ? 2.126 30.255 47.745 1.00 12.99 290 ALA B C 1
ATOM 5050 O O . ALA B 2 302 ? 1.199 29.776 48.393 1.00 12.86 290 ALA B O 1
ATOM 5052 N N . PRO B 2 303 ? 3.317 29.647 47.659 1.00 13.25 291 PRO B N 1
ATOM 5053 C CA . PRO B 2 303 ? 3.516 28.374 48.358 1.00 13.24 291 PRO B CA 1
ATOM 5054 C C . PRO B 2 303 ? 3.326 28.486 49.865 1.00 11.94 291 PRO B C 1
ATOM 5055 O O . PRO B 2 303 ? 3.583 29.534 50.462 1.00 11.53 291 PRO B O 1
ATOM 5059 N N . ALA B 2 304 ? 2.852 27.405 50.474 1.00 12.25 292 ALA B N 1
ATOM 5060 C CA . ALA B 2 304 ? 2.651 27.389 51.915 1.00 13.19 292 ALA B CA 1
ATOM 5061 C C . ALA B 2 304 ? 4.025 27.219 52.560 1.00 13.66 292 ALA B C 1
ATOM 5062 O O . ALA B 2 304 ? 4.879 26.501 52.037 1.00 14.63 292 ALA B O 1
ATOM 5064 N N . VAL B 2 305 ? 4.245 27.896 53.681 1.00 13.37 293 VAL B N 1
ATOM 5065 C CA . VAL B 2 305 ? 5.516 27.797 54.388 1.00 13.58 293 VAL B CA 1
ATOM 5066 C C . VAL B 2 305 ? 5.273 27.309 55.812 1.00 12.15 293 VAL B C 1
ATOM 5067 O O . VAL B 2 305 ? 4.170 27.449 56.343 1.00 10.10 293 VAL B O 1
ATOM 5071 N N . ARG B 2 306 ? 6.309 26.747 56.424 1.00 10.25 294 ARG B N 1
ATOM 5072 C CA . ARG B 2 306 ? 6.201 26.199 57.773 1.00 8.56 294 ARG B CA 1
ATOM 5073 C C . ARG B 2 306 ? 7.077 26.880 58.821 1.00 8.74 294 ARG B C 1
ATOM 5074 O O . ARG B 2 306 ? 8.251 27.164 58.572 1.00 6.91 294 ARG B O 1
ATOM 5082 N N . VAL B 2 307 ? 6.486 27.145 59.987 1.00 7.14 295 VAL B N 1
ATOM 5083 C CA . VAL B 2 307 ? 7.201 27.727 61.120 1.00 6.52 295 VAL B CA 1
ATOM 5084 C C . VAL B 2 307 ? 7.178 26.587 62.138 1.00 6.11 295 VAL B C 1
ATOM 5085 O O . VAL B 2 307 ? 6.119 26.051 62.452 1.00 5.60 295 VAL B O 1
ATOM 5089 N N . THR B 2 308 ? 8.346 26.201 62.631 1.00 7.27 296 THR B N 1
ATOM 5090 C CA . THR B 2 308 ? 8.443 25.086 63.567 1.00 7.58 296 THR B CA 1
ATOM 5091 C C . THR B 2 308 ? 9.547 25.336 64.584 1.00 7.68 296 THR B C 1
ATOM 5092 O O . THR B 2 308 ? 10.143 26.411 64.615 1.00 10.13 296 THR B O 1
ATOM 5096 N N . GLY B 2 309 ? 9.816 24.340 65.424 1.00 8.13 297 GLY B N 1
ATOM 5097 C CA . GLY B 2 309 ? 10.905 24.478 66.375 1.00 7.65 297 GLY B CA 1
ATOM 5098 C C . GLY B 2 309 ? 12.177 24.204 65.583 1.00 7.96 297 GLY B C 1
ATOM 5099 O O . GLY B 2 309 ? 12.104 23.633 64.488 1.00 8.71 297 GLY B O 1
ATOM 5100 N N . ALA B 2 310 ? 13.332 24.614 66.102 1.00 8.08 298 ALA B N 1
ATOM 5101 C CA . ALA B 2 310 ? 14.603 24.376 65.418 1.00 7.69 298 ALA B CA 1
ATOM 5102 C C . ALA B 2 310 ? 14.853 22.866 65.332 1.00 9.22 298 ALA B C 1
ATOM 5103 O O . ALA B 2 310 ? 14.390 22.105 66.184 1.00 10.09 298 ALA B O 1
ATOM 5105 N N . ASP B 2 311 ? 15.597 22.446 64.311 1.00 7.95 299 ASP B N 1
ATOM 5106 C CA . ASP B 2 311 ? 15.884 21.033 64.065 1.00 9.17 299 ASP B CA 1
ATOM 5107 C C . ASP B 2 311 ? 17.047 20.487 64.902 1.00 10.66 299 ASP B C 1
ATOM 5108 O O . ASP B 2 311 ? 17.973 19.880 64.364 1.00 11.32 299 ASP B O 1
ATOM 5113 N N . VAL B 2 312 ? 16.991 20.696 66.213 1.00 9.59 300 VAL B N 1
ATOM 5114 C CA . VAL B 2 312 ? 18.044 20.229 67.111 1.00 11.47 300 VAL B CA 1
ATOM 5115 C C . VAL B 2 312 ? 17.459 19.745 68.429 1.00 11.74 300 VAL B C 1
ATOM 5116 O O . VAL B 2 312 ? 16.326 20.092 68.782 1.00 10.05 300 VAL B O 1
ATOM 5120 N N . PRO B 2 313 ? 18.207 18.905 69.162 1.00 10.90 301 PRO B N 1
ATOM 5121 C CA . PRO B 2 313 ? 17.637 18.476 70.437 1.00 10.91 301 PRO B CA 1
ATOM 5122 C C . PRO B 2 313 ? 17.619 19.762 71.262 1.00 10.43 301 PRO B C 1
ATOM 5123 O O . PRO B 2 313 ? 18.509 20.602 71.118 1.00 7.85 301 PRO B O 1
ATOM 5127 N N . MET B 2 314 ? 16.612 19.928 72.108 1.00 8.20 302 MET B N 1
ATOM 5128 C CA . MET B 2 314 ? 16.483 21.163 72.878 1.00 8.32 302 MET B CA 1
ATOM 5129 C C . MET B 2 314 ? 17.631 21.503 73.825 1.00 7.10 302 MET B C 1
ATOM 5130 O O . MET B 2 314 ? 17.932 20.748 74.753 1.00 5.56 302 MET B O 1
ATOM 5135 N N . PRO B 2 315 ? 18.298 22.645 73.589 1.00 6.93 303 PRO B N 1
ATOM 5136 C CA . PRO B 2 315 ? 19.410 23.076 74.445 1.00 7.39 303 PRO B CA 1
ATOM 5137 C C . PRO B 2 315 ? 18.874 23.680 75.748 1.00 8.29 303 PRO B C 1
ATOM 5138 O O . PRO B 2 315 ? 17.712 24.096 75.824 1.00 8.10 303 PRO B O 1
ATOM 5142 N N . TYR B 2 316 ? 19.727 23.727 76.764 1.00 8.73 304 TYR B N 1
ATOM 5143 C CA . TYR B 2 316 ? 19.365 24.272 78.071 1.00 8.67 304 TYR B CA 1
ATOM 5144 C C . TYR B 2 316 ? 19.470 25.802 78.182 1.00 8.04 304 TYR B C 1
ATOM 5145 O O . TYR B 2 316 ? 18.535 26.461 78.646 1.00 7.90 304 TYR B O 1
ATOM 5154 N N . ALA B 2 317 ? 20.611 26.355 77.778 1.00 7.79 305 ALA B N 1
ATOM 5155 C CA . ALA B 2 317 ? 20.846 27.798 77.856 1.00 10.02 305 ALA B CA 1
ATOM 5156 C C . ALA B 2 317 ? 19.674 28.616 77.325 1.00 9.69 305 ALA B C 1
ATOM 5157 O O . ALA B 2 317 ? 19.173 28.376 76.228 1.00 12.02 305 ALA B O 1
ATOM 5159 N N . LYS B 2 318 ? 19.258 29.590 78.123 1.00 10.82 306 LYS B N 1
ATOM 5160 C CA . LYS B 2 318 ? 18.140 30.469 77.814 1.00 12.79 306 LYS B CA 1
ATOM 5161 C C . LYS B 2 318 ? 18.105 31.042 76.395 1.00 12.12 306 LYS B C 1
ATOM 5162 O O . LYS B 2 318 ? 17.096 30.921 75.701 1.00 11.40 306 LYS B O 1
ATOM 5168 N N . ILE B 2 319 ? 19.190 31.674 75.963 1.00 10.59 307 ILE B N 1
ATOM 5169 C CA . ILE B 2 319 ? 19.207 32.261 74.632 1.00 11.19 307 ILE B CA 1
ATOM 5170 C C . ILE B 2 319 ? 19.092 31.208 73.528 1.00 11.64 307 ILE B C 1
ATOM 5171 O O . ILE B 2 319 ? 18.494 31.465 72.479 1.00 10.34 307 ILE B O 1
ATOM 5176 N N . LEU B 2 320 ? 19.649 30.025 73.767 1.00 8.91 308 LEU B N 1
ATOM 5177 C CA . LEU B 2 320 ? 19.597 28.963 72.767 1.00 10.29 308 LEU B CA 1
ATOM 5178 C C . LEU B 2 320 ? 18.189 28.387 72.685 1.00 9.92 308 LEU B C 1
ATOM 5179 O O . LEU B 2 320 ? 17.673 28.154 71.593 1.00 9.41 308 LEU B O 1
ATOM 5184 N N . GLU B 2 321 ? 17.559 28.178 73.837 1.00 10.63 309 GLU B N 1
ATOM 5185 C CA . GLU B 2 321 ? 16.199 27.648 73.860 1.00 11.84 309 GLU B CA 1
ATOM 5186 C C . GLU B 2 321 ? 15.222 28.646 73.230 1.00 12.67 309 GLU B C 1
ATOM 5187 O O . GLU B 2 321 ? 14.310 28.255 72.497 1.00 12.19 309 GLU B O 1
ATOM 5193 N N . ASP B 2 322 ? 15.408 29.933 73.514 1.00 12.74 310 ASP B N 1
ATOM 5194 C CA . ASP B 2 322 ? 14.533 30.958 72.946 1.00 14.56 310 ASP B CA 1
ATOM 5195 C C . ASP B 2 322 ? 14.531 30.875 71.423 1.00 13.32 310 ASP B C 1
ATOM 5196 O O . ASP B 2 322 ? 13.522 31.151 70.777 1.00 12.90 310 ASP B O 1
ATOM 5201 N N . ASN B 2 323 ? 15.667 30.487 70.856 1.00 11.49 311 ASN B N 1
ATOM 5202 C CA . ASN B 2 323 ? 15.806 30.386 69.413 1.00 11.96 311 ASN B CA 1
ATOM 5203 C C . ASN B 2 323 ? 15.571 28.990 68.855 1.00 11.47 311 ASN B C 1
ATOM 5204 O O . ASN B 2 323 ? 15.834 28.744 67.683 1.00 11.05 311 ASN B O 1
ATOM 5209 N N . SER B 2 324 ? 15.073 28.083 69.690 1.00 9.81 312 SER B N 1
ATOM 5210 C CA . SER B 2 324 ? 14.801 26.717 69.257 1.00 9.96 312 SER B CA 1
ATOM 5211 C C . SER B 2 324 ? 13.295 26.483 69.154 1.00 10.31 312 SER B C 1
ATOM 5212 O O . SER B 2 324 ? 12.849 25.428 68.715 1.00 10.33 312 SER B O 1
ATOM 5215 N N . ILE B 2 325 ? 12.521 27.482 69.562 1.00 12.07 313 ILE B N 1
ATOM 5216 C CA . ILE B 2 325 ? 11.063 27.415 69.523 1.00 14.92 313 ILE B CA 1
ATOM 5217 C C . ILE B 2 325 ? 10.592 28.615 68.704 1.00 14.77 313 ILE B C 1
ATOM 5218 O O . ILE B 2 325 ? 11.266 29.643 68.673 1.00 14.97 313 ILE B O 1
ATOM 5223 N N . PRO B 2 326 ? 9.443 28.502 68.017 1.00 15.09 314 PRO B N 1
ATOM 5224 C CA . PRO B 2 326 ? 8.984 29.652 67.227 1.00 14.80 314 PRO B CA 1
ATOM 5225 C C . PRO B 2 326 ? 8.554 30.865 68.055 1.00 14.42 314 PRO B C 1
ATOM 5226 O O . PRO B 2 326 ? 7.809 30.736 69.025 1.00 14.59 314 PRO B O 1
ATOM 5230 N N . GLN B 2 327 ? 9.037 32.040 67.669 1.00 12.07 315 GLN B N 1
ATOM 5231 C CA . GLN B 2 327 ? 8.688 33.280 68.362 1.00 13.75 315 GLN B CA 1
ATOM 5232 C C . GLN B 2 327 ? 7.713 34.070 67.486 1.00 11.23 315 GLN B C 1
ATOM 5233 O O . GLN B 2 327 ? 7.592 33.799 66.294 1.00 10.32 315 GLN B O 1
ATOM 5239 N N . VAL B 2 328 ? 7.011 35.034 68.075 1.00 11.42 316 VAL B N 1
ATOM 5240 C CA . VAL B 2 328 ? 6.059 35.844 67.317 1.00 11.12 316 VAL B CA 1
ATOM 5241 C C . VAL B 2 328 ? 6.735 36.451 66.088 1.00 11.71 316 VAL B C 1
ATOM 5242 O O . VAL B 2 328 ? 6.170 36.454 64.996 1.00 12.45 316 VAL B O 1
ATOM 5246 N N . LYS B 2 329 ? 7.951 36.956 66.270 1.00 12.44 317 LYS B N 1
ATOM 5247 C CA . LYS B 2 329 ? 8.705 37.556 65.174 1.00 14.82 317 LYS B CA 1
ATOM 5248 C C . LYS B 2 329 ? 8.950 36.563 64.039 1.00 13.89 317 LYS B C 1
ATOM 5249 O O . LYS B 2 329 ? 9.010 36.959 62.879 1.00 13.34 317 LYS B O 1
ATOM 5255 N N . ASP B 2 330 ? 9.101 35.279 64.365 1.00 11.46 318 ASP B N 1
ATOM 5256 C CA . ASP B 2 330 ? 9.336 34.274 63.327 1.00 11.25 318 ASP B CA 1
ATOM 5257 C C . ASP B 2 330 ? 8.057 34.035 62.531 1.00 10.72 318 ASP B C 1
ATOM 5258 O O . ASP B 2 330 ? 8.098 33.756 61.323 1.00 9.01 318 ASP B O 1
ATOM 5263 N N . ILE B 2 331 ? 6.921 34.126 63.216 1.00 8.63 319 ILE B N 1
ATOM 5264 C CA . ILE B 2 331 ? 5.628 33.932 62.572 1.00 8.38 319 ILE B CA 1
ATOM 5265 C C . ILE B 2 331 ? 5.355 35.095 61.621 1.00 8.34 319 ILE B C 1
ATOM 5266 O O . ILE B 2 331 ? 4.914 34.890 60.491 1.00 6.52 319 ILE B O 1
ATOM 5271 N N . ILE B 2 332 ? 5.624 36.314 62.084 1.00 8.57 320 ILE B N 1
ATOM 5272 C CA . ILE B 2 332 ? 5.407 37.504 61.266 1.00 10.33 320 ILE B CA 1
ATOM 5273 C C . ILE B 2 332 ? 6.322 37.487 60.043 1.00 11.28 320 ILE B C 1
ATOM 5274 O O . ILE B 2 332 ? 5.890 37.793 58.933 1.00 12.05 320 ILE B O 1
ATOM 5279 N N . PHE B 2 333 ? 7.583 37.121 60.249 1.00 10.35 321 PHE B N 1
ATOM 5280 C CA . PHE B 2 333 ? 8.552 37.064 59.159 1.00 11.62 321 PHE B CA 1
ATOM 5281 C C . PHE B 2 333 ? 8.031 36.153 58.051 1.00 11.10 321 PHE B C 1
ATOM 5282 O O . PHE B 2 333 ? 8.000 36.535 56.883 1.00 10.47 321 PHE B O 1
ATOM 5290 N N . ALA B 2 334 ? 7.632 34.946 58.438 1.00 10.90 322 ALA B N 1
ATOM 5291 C CA . ALA B 2 334 ? 7.109 33.954 57.509 1.00 10.85 322 ALA B CA 1
ATOM 5292 C C . ALA B 2 334 ? 5.871 34.469 56.783 1.00 10.27 322 ALA B C 1
ATOM 5293 O O . ALA B 2 334 ? 5.720 34.252 55.580 1.00 12.07 322 ALA B O 1
ATOM 5295 N N . ILE B 2 335 ? 4.987 35.142 57.515 1.00 9.10 323 ILE B N 1
ATOM 5296 C CA . ILE B 2 335 ? 3.772 35.690 56.922 1.00 9.54 323 ILE B CA 1
ATOM 5297 C C . ILE B 2 335 ? 4.129 36.738 55.867 1.00 10.50 323 ILE B C 1
ATOM 5298 O O . ILE B 2 335 ? 3.627 36.686 54.743 1.00 10.47 323 ILE B O 1
ATOM 5303 N N . LYS B 2 336 ? 5.006 37.676 56.219 1.00 11.96 324 LYS B N 1
ATOM 5304 C CA . LYS B 2 336 ? 5.414 38.711 55.267 1.00 12.71 324 LYS B CA 1
ATOM 5305 C C . LYS B 2 336 ? 6.112 38.121 54.043 1.00 13.54 324 LYS B C 1
ATOM 5306 O O . LYS B 2 336 ? 5.929 38.601 52.922 1.00 12.86 324 LYS B O 1
ATOM 5312 N N . LYS B 2 337 ? 6.912 37.082 54.256 1.00 14.29 325 LYS B N 1
ATOM 5313 C CA . LYS B 2 337 ? 7.613 36.431 53.156 1.00 15.53 325 LYS B CA 1
ATOM 5314 C C . LYS B 2 337 ? 6.565 35.810 52.229 1.00 16.41 325 LYS B C 1
ATOM 5315 O O . LYS B 2 337 ? 6.717 35.819 51.009 1.00 16.24 325 LYS B O 1
ATOM 5321 N N . THR B 2 338 ? 5.498 35.278 52.820 1.00 15.56 326 THR B N 1
ATOM 5322 C CA . THR B 2 338 ? 4.426 34.647 52.055 1.00 16.36 326 THR B CA 1
ATOM 5323 C C . THR B 2 338 ? 3.593 35.654 51.262 1.00 15.41 326 THR B C 1
ATOM 5324 O O . THR B 2 338 ? 3.131 35.361 50.158 1.00 14.03 326 THR B O 1
ATOM 5328 N N . LEU B 2 339 ? 3.394 36.835 51.833 1.00 16.36 327 LEU B N 1
ATOM 5329 C CA . LEU B 2 339 ? 2.614 37.874 51.176 1.00 18.22 327 LEU B CA 1
ATOM 5330 C C . LEU B 2 339 ? 3.512 38.849 50.411 1.00 20.12 327 LEU B C 1
ATOM 5331 O O . LEU B 2 339 ? 3.031 39.834 49.858 1.00 20.87 327 LEU B O 1
ATOM 5336 N N . ASN B 2 340 ? 4.812 38.565 50.376 1.00 23.21 328 ASN B N 1
ATOM 5337 C CA . ASN B 2 340 ? 5.783 39.425 49.694 1.00 26.25 328 ASN B CA 1
ATOM 5338 C C . ASN B 2 340 ? 5.680 40.875 50.150 1.00 26.75 328 ASN B C 1
ATOM 5339 O O . ASN B 2 340 ? 5.539 41.781 49.328 1.00 26.98 328 ASN B O 1
ATOM 5344 N N . ILE B 2 341 ? 5.750 41.092 51.459 1.00 27.60 329 ILE B N 1
ATOM 5345 C CA . ILE B 2 341 ? 5.662 42.437 52.019 1.00 29.35 329 ILE B CA 1
ATOM 5346 C C . ILE B 2 341 ? 6.614 42.619 53.196 1.00 29.86 329 ILE B C 1
ATOM 5347 O O . ILE B 2 341 ? 7.472 41.737 53.403 1.00 29.97 329 ILE B O 1
ATOM 5353 N N . SER C 1 4 ? 52.332 15.397 116.143 1.00 41.21 0 SER C N 1
ATOM 5354 C CA . SER C 1 4 ? 51.261 15.836 117.082 1.00 41.65 0 SER C CA 1
ATOM 5355 C C . SER C 1 4 ? 49.957 15.074 116.847 1.00 41.59 0 SER C C 1
ATOM 5356 O O . SER C 1 4 ? 49.210 14.795 117.786 1.00 42.46 0 SER C O 1
ATOM 5359 N N . PHE C 1 5 ? 49.687 14.739 115.590 1.00 40.16 1 PHE C N 1
ATOM 5360 C CA . PHE C 1 5 ? 48.476 14.006 115.236 1.00 38.42 1 PHE C CA 1
ATOM 5361 C C . PHE C 1 5 ? 48.811 12.583 114.808 1.00 37.12 1 PHE C C 1
ATOM 5362 O O . PHE C 1 5 ? 49.872 12.331 114.237 1.00 36.49 1 PHE C O 1
ATOM 5370 N N . ALA C 1 6 ? 47.902 11.655 115.087 1.00 35.50 2 ALA C N 1
ATOM 5371 C CA . ALA C 1 6 ? 48.107 10.262 114.711 1.00 33.88 2 ALA C CA 1
ATOM 5372 C C . ALA C 1 6 ? 48.116 10.154 113.189 1.00 32.75 2 ALA C C 1
ATOM 5373 O O . ALA C 1 6 ? 47.351 10.837 112.506 1.00 31.42 2 ALA C O 1
ATOM 5375 N N . ASN C 1 7 ? 48.987 9.299 112.662 1.00 32.27 3 ASN C N 1
ATOM 5376 C CA . ASN C 1 7 ? 49.096 9.108 111.220 1.00 31.66 3 ASN C CA 1
ATOM 5377 C C . ASN C 1 7 ? 47.887 8.357 110.669 1.00 29.86 3 ASN C C 1
ATOM 5378 O O . ASN C 1 7 ? 47.517 8.528 109.509 1.00 27.66 3 ASN C O 1
ATOM 5383 N N . ASP C 1 8 ? 47.276 7.529 111.510 1.00 28.54 4 ASP C N 1
ATOM 5384 C CA . ASP C 1 8 ? 46.105 6.756 111.112 1.00 27.77 4 ASP C CA 1
ATOM 5385 C C . ASP C 1 8 ? 45.450 6.129 112.331 1.00 26.38 4 ASP C C 1
ATOM 5386 O O . ASP C 1 8 ? 46.029 6.121 113.416 1.00 25.93 4 ASP C O 1
ATOM 5391 N N . ALA C 1 9 ? 44.245 5.604 112.143 1.00 24.05 5 ALA C N 1
ATOM 5392 C CA . ALA C 1 9 ? 43.507 4.963 113.221 1.00 22.47 5 ALA C CA 1
ATOM 5393 C C . ALA C 1 9 ? 42.547 3.917 112.665 1.00 22.89 5 ALA C C 1
ATOM 5394 O O . ALA C 1 9 ? 42.163 3.963 111.494 1.00 19.91 5 ALA C O 1
ATOM 5396 N N . THR C 1 10 ? 42.166 2.975 113.519 1.00 21.04 6 THR C N 1
ATOM 5397 C CA . THR C 1 10 ? 41.255 1.908 113.139 1.00 22.13 6 THR C CA 1
ATOM 5398 C C . THR C 1 10 ? 39.848 2.210 113.643 1.00 22.24 6 THR C C 1
ATOM 5399 O O . THR C 1 10 ? 39.667 2.622 114.793 1.00 22.33 6 THR C O 1
ATOM 5403 N N . PHE C 1 11 ? 38.854 2.013 112.780 1.00 21.10 7 PHE C N 1
ATOM 5404 C CA . PHE C 1 11 ? 37.465 2.266 113.147 1.00 22.14 7 PHE C CA 1
ATOM 5405 C C . PHE C 1 11 ? 36.574 1.066 112.868 1.00 23.35 7 PHE C C 1
ATOM 5406 O O . PHE C 1 11 ? 36.825 0.287 111.948 1.00 22.58 7 PHE C O 1
ATOM 5414 N N . GLU C 1 12 ? 35.519 0.935 113.662 1.00 24.99 8 GLU C N 1
ATOM 5415 C CA . GLU C 1 12 ? 34.577 -0.160 113.501 1.00 27.72 8 GLU C CA 1
ATOM 5416 C C . GLU C 1 12 ? 33.405 0.336 112.666 1.00 27.68 8 GLU C C 1
ATOM 5417 O O . GLU C 1 12 ? 32.910 1.447 112.874 1.00 27.44 8 GLU C O 1
ATOM 5423 N N . ILE C 1 13 ? 32.973 -0.485 111.714 1.00 25.99 9 ILE C N 1
ATOM 5424 C CA . ILE C 1 13 ? 31.861 -0.123 110.849 1.00 24.98 9 ILE C CA 1
ATOM 5425 C C . ILE C 1 13 ? 30.764 -1.184 110.873 1.00 24.81 9 ILE C C 1
ATOM 5426 O O . ILE C 1 13 ? 31.033 -2.370 111.056 1.00 25.61 9 ILE C O 1
ATOM 5431 N N . LYS C 1 14 ? 29.527 -0.737 110.692 1.00 24.87 10 LYS C N 1
ATOM 5432 C CA . LYS C 1 14 ? 28.358 -1.610 110.706 1.00 24.74 10 LYS C CA 1
ATOM 5433 C C . LYS C 1 14 ? 28.432 -2.730 109.672 1.00 23.44 10 LYS C C 1
ATOM 5434 O O . LYS C 1 14 ? 28.820 -2.504 108.527 1.00 22.95 10 LYS C O 1
ATOM 5440 N N . LYS C 1 15 ? 28.049 -3.935 110.080 1.00 21.81 11 LYS C N 1
ATOM 5441 C CA . LYS C 1 15 ? 28.056 -5.080 109.178 1.00 21.91 11 LYS C CA 1
ATOM 5442 C C . LYS C 1 15 ? 26.891 -4.969 108.194 1.00 19.65 11 LYS C C 1
ATOM 5443 O O . LYS C 1 15 ? 25.770 -4.639 108.575 1.00 18.73 11 LYS C O 1
ATOM 5449 N N . CYS C 1 16 ? 27.163 -5.248 106.926 1.00 17.40 12 CYS C N 1
ATOM 5450 C CA . CYS C 1 16 ? 26.140 -5.168 105.890 1.00 17.03 12 CYS C CA 1
ATOM 5451 C C . CYS C 1 16 ? 25.221 -6.379 105.899 1.00 16.34 12 CYS C C 1
ATOM 5452 O O . CYS C 1 16 ? 25.634 -7.474 106.278 1.00 16.09 12 CYS C O 1
ATOM 5455 N N . ASP C 1 17 ? 23.970 -6.179 105.494 1.00 15.16 13 ASP C N 1
ATOM 5456 C CA . ASP C 1 17 ? 23.031 -7.290 105.395 1.00 15.76 13 ASP C CA 1
ATOM 5457 C C . ASP C 1 17 ? 23.397 -7.924 104.062 1.00 13.58 13 ASP C C 1
ATOM 5458 O O . ASP C 1 17 ? 23.686 -7.211 103.103 1.00 11.90 13 ASP C O 1
ATOM 5463 N N . LEU C 1 18 ? 23.397 -9.250 103.991 1.00 10.95 14 LEU C N 1
ATOM 5464 C CA . LEU C 1 18 ? 23.795 -9.916 102.759 1.00 10.78 14 LEU C CA 1
ATOM 5465 C C . LEU C 1 18 ? 22.717 -10.761 102.087 1.00 10.53 14 LEU C C 1
ATOM 5466 O O . LEU C 1 18 ? 21.860 -11.344 102.744 1.00 9.99 14 LEU C O 1
ATOM 5471 N N . HIS C 1 19 ? 22.786 -10.824 100.763 1.00 10.00 15 HIS C N 1
ATOM 5472 C CA . HIS C 1 19 ? 21.851 -11.606 99.968 1.00 10.60 15 HIS C CA 1
ATOM 5473 C C . HIS C 1 19 ? 22.681 -12.497 99.051 1.00 10.02 15 HIS C C 1
ATOM 5474 O O . HIS C 1 19 ? 23.379 -12.009 98.161 1.00 9.93 15 HIS C O 1
ATOM 5481 N N . ARG C 1 20 ? 22.620 -13.802 99.292 1.00 9.49 16 ARG C N 1
ATOM 5482 C CA . ARG C 1 20 ? 23.359 -14.777 98.499 1.00 10.99 16 ARG C CA 1
ATOM 5483 C C . ARG C 1 20 ? 24.873 -14.537 98.467 1.00 11.50 16 ARG C C 1
ATOM 5484 O O . ARG C 1 20 ? 25.524 -14.696 97.432 1.00 12.49 16 ARG C O 1
ATOM 5492 N N . LEU C 1 21 ? 25.425 -14.149 99.610 1.00 12.89 17 LEU C N 1
ATOM 5493 C CA . LEU C 1 21 ? 26.864 -13.922 99.748 1.00 13.89 17 LEU C CA 1
ATOM 5494 C C . LEU C 1 21 ? 27.303 -14.669 101.001 1.00 15.79 17 LEU C C 1
ATOM 5495 O O . LEU C 1 21 ? 26.671 -14.540 102.046 1.00 16.49 17 LEU C O 1
ATOM 5500 N N . GLU C 1 22 ? 28.376 -15.448 100.904 1.00 18.06 18 GLU C N 1
ATOM 5501 C CA . GLU C 1 22 ? 28.853 -16.197 102.061 1.00 21.85 18 GLU C CA 1
ATOM 5502 C C . GLU C 1 22 ? 29.562 -15.306 103.074 1.00 21.55 18 GLU C C 1
ATOM 5503 O O . GLU C 1 22 ? 29.597 -15.617 104.261 1.00 23.67 18 GLU C O 1
ATOM 5509 N N . GLU C 1 23 ? 30.126 -14.201 102.603 1.00 21.05 19 GLU C N 1
ATOM 5510 C CA . GLU C 1 23 ? 30.797 -13.253 103.487 1.00 21.40 19 GLU C CA 1
ATOM 5511 C C . GLU C 1 23 ? 30.713 -11.857 102.883 1.00 18.90 19 GLU C C 1
ATOM 5512 O O . GLU C 1 23 ? 30.595 -11.709 101.670 1.00 16.74 19 GLU C O 1
ATOM 5518 N N . GLY C 1 24 ? 30.761 -10.836 103.733 1.00 17.75 20 GLY C N 1
ATOM 5519 C CA . GLY C 1 24 ? 30.675 -9.474 103.243 1.00 16.69 20 GLY C CA 1
ATOM 5520 C C . GLY C 1 24 ? 31.915 -8.656 103.537 1.00 15.99 20 GLY C C 1
ATOM 5521 O O . GLY C 1 24 ? 32.960 -9.203 103.894 1.00 13.83 20 GLY C O 1
ATOM 5522 N N . PRO C 1 25 ? 31.838 -7.329 103.378 1.00 15.58 21 PRO C N 1
ATOM 5523 C CA . PRO C 1 25 ? 33.007 -6.496 103.654 1.00 14.65 21 PRO C CA 1
ATOM 5524 C C . PRO C 1 25 ? 33.391 -6.541 105.134 1.00 15.66 21 PRO C C 1
ATOM 5525 O O . PRO C 1 25 ? 32.575 -6.876 105.994 1.00 11.11 21 PRO C O 1
ATOM 5529 N N . PRO C 1 26 ? 34.651 -6.217 105.449 1.00 16.60 22 PRO C N 1
ATOM 5530 C CA . PRO C 1 26 ? 35.072 -6.243 106.851 1.00 17.89 22 PRO C CA 1
ATOM 5531 C C . PRO C 1 26 ? 34.266 -5.285 107.724 1.00 18.77 22 PRO C C 1
ATOM 5532 O O . PRO C 1 26 ? 33.570 -4.397 107.215 1.00 17.33 22 PRO C O 1
ATOM 5536 N N . VAL C 1 27 ? 34.349 -5.483 109.037 1.00 17.30 23 VAL C N 1
ATOM 5537 C CA . VAL C 1 27 ? 33.642 -4.638 109.985 1.00 18.73 23 VAL C CA 1
ATOM 5538 C C . VAL C 1 27 ? 34.625 -3.717 110.693 1.00 18.70 23 VAL C C 1
ATOM 5539 O O . VAL C 1 27 ? 34.286 -3.058 111.675 1.00 17.85 23 VAL C O 1
ATOM 5543 N N . THR C 1 28 ? 35.847 -3.681 110.173 1.00 20.78 24 THR C N 1
ATOM 5544 C CA . THR C 1 28 ? 36.910 -2.837 110.704 1.00 21.70 24 THR C CA 1
ATOM 5545 C C . THR C 1 28 ? 37.725 -2.308 109.530 1.00 21.22 24 THR C C 1
ATOM 5546 O O . THR C 1 28 ? 37.974 -3.031 108.565 1.00 21.28 24 THR C O 1
ATOM 5550 N N . THR C 1 29 ? 38.135 -1.046 109.606 1.00 18.28 25 THR C N 1
ATOM 5551 C CA . THR C 1 29 ? 38.921 -0.453 108.533 1.00 17.23 25 THR C CA 1
ATOM 5552 C C . THR C 1 29 ? 39.879 0.590 109.099 1.00 16.30 25 THR C C 1
ATOM 5553 O O . THR C 1 29 ? 39.636 1.159 110.162 1.00 16.17 25 THR C O 1
ATOM 5557 N N . VAL C 1 30 ? 40.973 0.829 108.389 1.00 15.89 26 VAL C N 1
ATOM 5558 C CA . VAL C 1 30 ? 41.959 1.806 108.821 1.00 17.03 26 VAL C CA 1
ATOM 5559 C C . VAL C 1 30 ? 41.833 3.072 107.982 1.00 17.54 26 VAL C C 1
ATOM 5560 O O . VAL C 1 30 ? 41.741 3.003 106.759 1.00 17.56 26 VAL C O 1
ATOM 5564 N N . LEU C 1 31 ? 41.810 4.222 108.648 1.00 16.93 27 LEU C N 1
ATOM 5565 C CA . LEU C 1 31 ? 41.721 5.508 107.963 1.00 17.18 27 LEU C CA 1
ATOM 5566 C C . LEU C 1 31 ? 42.958 6.333 108.295 1.00 17.09 27 LEU C C 1
ATOM 5567 O O . LEU C 1 31 ? 43.268 6.548 109.469 1.00 16.51 27 LEU C O 1
ATOM 5572 N N . THR C 1 32 ? 43.670 6.792 107.272 1.00 17.50 28 THR C N 1
ATOM 5573 C CA . THR C 1 32 ? 44.854 7.607 107.512 1.00 17.66 28 THR C CA 1
ATOM 5574 C C . THR C 1 32 ? 44.420 9.057 107.678 1.00 18.10 28 THR C C 1
ATOM 5575 O O . THR C 1 32 ? 43.311 9.432 107.284 1.00 16.68 28 THR C O 1
ATOM 5579 N N . ARG C 1 33 ? 45.290 9.864 108.275 1.00 18.88 29 ARG C N 1
ATOM 5580 C CA . ARG C 1 33 ? 45.004 11.277 108.490 1.00 19.26 29 ARG C CA 1
ATOM 5581 C C . ARG C 1 33 ? 44.894 11.980 107.140 1.00 19.50 29 ARG C C 1
ATOM 5582 O O . ARG C 1 33 ? 44.078 12.877 106.955 1.00 18.34 29 ARG C O 1
ATOM 5590 N N . GLU C 1 34 ? 45.720 11.550 106.196 1.00 20.28 30 GLU C N 1
ATOM 5591 C CA . GLU C 1 34 ? 45.729 12.130 104.864 1.00 21.67 30 GLU C CA 1
ATOM 5592 C C . GLU C 1 34 ? 44.403 11.889 104.135 1.00 20.93 30 GLU C C 1
ATOM 5593 O O . GLU C 1 34 ? 43.861 12.800 103.510 1.00 17.94 30 GLU C O 1
ATOM 5599 N N . ASP C 1 35 ? 43.879 10.668 104.216 1.00 18.90 31 ASP C N 1
ATOM 5600 C CA . ASP C 1 35 ? 42.615 10.360 103.553 1.00 18.02 31 ASP C CA 1
ATOM 5601 C C . ASP C 1 35 ? 41.437 11.034 104.247 1.00 16.52 31 ASP C C 1
ATOM 5602 O O . ASP C 1 35 ? 40.535 11.560 103.590 1.00 15.65 31 ASP C O 1
ATOM 5607 N N . GLY C 1 36 ? 41.451 11.018 105.574 1.00 15.91 32 GLY C N 1
ATOM 5608 C CA . GLY C 1 36 ? 40.378 11.637 106.330 1.00 17.24 32 GLY C CA 1
ATOM 5609 C C . GLY C 1 36 ? 40.177 13.091 105.948 1.00 18.67 32 GLY C C 1
ATOM 5610 O O . GLY C 1 36 ? 39.063 13.513 105.629 1.00 19.67 32 GLY C O 1
ATOM 5611 N N . LEU C 1 37 ? 41.258 13.862 105.982 1.00 18.10 33 LEU C N 1
ATOM 5612 C CA . LEU C 1 37 ? 41.199 15.275 105.634 1.00 17.83 33 LEU C CA 1
ATOM 5613 C C . LEU C 1 37 ? 40.700 15.459 104.204 1.00 16.58 33 LEU C C 1
ATOM 5614 O O . LEU C 1 37 ? 39.953 16.391 103.920 1.00 15.38 33 LEU C O 1
ATOM 5619 N N . LYS C 1 38 ? 41.112 14.565 103.310 1.00 14.67 34 LYS C N 1
ATOM 5620 C CA . LYS C 1 38 ? 40.685 14.633 101.915 1.00 15.24 34 LYS C CA 1
ATOM 5621 C C . LYS C 1 38 ? 39.172 14.384 101.777 1.00 13.73 34 LYS C C 1
ATOM 5622 O O . LYS C 1 38 ? 38.468 15.165 101.131 1.00 12.40 34 LYS C O 1
ATOM 5628 N N . TYR C 1 39 ? 38.669 13.310 102.385 1.00 11.74 35 TYR C N 1
ATOM 5629 C CA . TYR C 1 39 ? 37.238 13.008 102.298 1.00 10.90 35 TYR C CA 1
ATOM 5630 C C . TYR C 1 39 ? 36.406 14.111 102.943 1.00 10.74 35 TYR C C 1
ATOM 5631 O O . TYR C 1 39 ? 35.292 14.399 102.504 1.00 9.32 35 TYR C O 1
ATOM 5640 N N . TYR C 1 40 ? 36.937 14.716 104.000 1.00 10.41 36 TYR C N 1
ATOM 5641 C CA . TYR C 1 40 ? 36.211 15.778 104.681 1.00 9.08 36 TYR C CA 1
ATOM 5642 C C . TYR C 1 40 ? 36.038 16.962 103.733 1.00 9.73 36 TYR C C 1
ATOM 5643 O O . TYR C 1 40 ? 34.922 17.452 103.536 1.00 10.25 36 TYR C O 1
ATOM 5652 N N . ARG C 1 41 ? 37.139 17.419 103.145 1.00 9.22 37 ARG C N 1
ATOM 5653 C CA . ARG C 1 41 ? 37.079 18.552 102.225 1.00 11.45 37 ARG C CA 1
ATOM 5654 C C . ARG C 1 41 ? 36.133 18.258 101.064 1.00 10.68 37 ARG C C 1
ATOM 5655 O O . ARG C 1 41 ? 35.340 19.114 100.667 1.00 9.76 37 ARG C O 1
ATOM 5663 N N . MET C 1 42 ? 36.215 17.044 100.528 1.00 10.04 38 MET C N 1
ATOM 5664 C CA . MET C 1 42 ? 35.368 16.649 99.405 1.00 11.29 38 MET C CA 1
ATOM 5665 C C . MET C 1 42 ? 33.879 16.703 99.722 1.00 9.23 38 MET C C 1
ATOM 5666 O O . MET C 1 42 ? 33.111 17.293 98.972 1.00 7.65 38 MET C O 1
ATOM 5671 N N . MET C 1 43 ? 33.467 16.086 100.827 1.00 9.99 39 MET C N 1
ATOM 5672 C CA . MET C 1 43 ? 32.055 16.097 101.192 1.00 9.11 39 MET C CA 1
ATOM 5673 C C . MET C 1 43 ? 31.570 17.514 101.470 1.00 9.48 39 MET C C 1
ATOM 5674 O O . MET C 1 43 ? 30.459 17.885 101.086 1.00 7.62 39 MET C O 1
ATOM 5679 N N . GLN C 1 44 ? 32.402 18.308 102.134 1.00 9.30 40 GLN C N 1
ATOM 5680 C CA . GLN C 1 44 ? 32.032 19.681 102.455 1.00 10.46 40 GLN C CA 1
ATOM 5681 C C . GLN C 1 44 ? 31.918 20.501 101.173 1.00 9.06 40 GLN C C 1
ATOM 5682 O O . GLN C 1 44 ? 31.040 21.355 101.052 1.00 10.36 40 GLN C O 1
ATOM 5688 N N . THR C 1 45 ? 32.799 20.241 100.213 1.00 9.21 41 THR C N 1
ATOM 5689 C CA . THR C 1 45 ? 32.753 20.974 98.952 1.00 10.17 41 THR C CA 1
ATOM 5690 C C . THR C 1 45 ? 31.421 20.712 98.250 1.00 9.41 41 THR C C 1
ATOM 5691 O O . THR C 1 45 ? 30.792 21.634 97.744 1.00 9.29 41 THR C O 1
ATOM 5695 N N . VAL C 1 46 ? 30.999 19.450 98.231 1.00 9.42 42 VAL C N 1
ATOM 5696 C CA . VAL C 1 46 ? 29.741 19.064 97.597 1.00 9.80 42 VAL C CA 1
ATOM 5697 C C . VAL C 1 46 ? 28.542 19.703 98.299 1.00 9.16 42 VAL C C 1
ATOM 5698 O O . VAL C 1 46 ? 27.626 20.215 97.644 1.00 6.49 42 VAL C O 1
ATOM 5702 N N . ARG C 1 47 ? 28.555 19.671 99.630 1.00 8.01 43 ARG C N 1
ATOM 5703 C CA . ARG C 1 47 ? 27.472 20.250 100.421 1.00 7.65 43 ARG C CA 1
ATOM 5704 C C . ARG C 1 47 ? 27.320 21.745 100.158 1.00 7.68 43 ARG C C 1
ATOM 5705 O O . ARG C 1 47 ? 26.211 22.237 99.925 1.00 6.92 43 ARG C O 1
ATOM 5713 N N . ARG C 1 48 ? 28.431 22.473 100.198 1.00 7.92 44 ARG C N 1
ATOM 5714 C CA . ARG C 1 48 ? 28.364 23.910 99.983 1.00 9.02 44 ARG C CA 1
ATOM 5715 C C . ARG C 1 48 ? 27.990 24.231 98.539 1.00 7.89 44 ARG C C 1
ATOM 5716 O O . ARG C 1 48 ? 27.373 25.260 98.268 1.00 7.83 44 ARG C O 1
ATOM 5724 N N . MET C 1 49 ? 28.356 23.352 97.611 1.00 8.83 45 MET C N 1
ATOM 5725 C CA . MET C 1 49 ? 28.012 23.569 96.207 1.00 9.70 45 MET C CA 1
ATOM 5726 C C . MET C 1 49 ? 26.497 23.463 96.017 1.00 10.23 45 MET C C 1
ATOM 5727 O O . MET C 1 49 ? 25.896 24.272 95.310 1.00 10.48 45 MET C O 1
ATOM 5732 N N . GLU C 1 50 ? 25.880 22.473 96.656 1.00 8.19 46 GLU C N 1
ATOM 5733 C CA . GLU C 1 50 ? 24.436 22.285 96.535 1.00 10.44 46 GLU C CA 1
ATOM 5734 C C . GLU C 1 50 ? 23.661 23.415 97.202 1.00 10.19 46 GLU C C 1
ATOM 5735 O O . GLU C 1 50 ? 22.641 23.859 96.682 1.00 8.97 46 GLU C O 1
ATOM 5741 N N . LEU C 1 51 ? 24.137 23.883 98.354 1.00 9.24 47 LEU C N 1
ATOM 5742 C CA . LEU C 1 51 ? 23.450 24.972 99.039 1.00 9.97 47 LEU C CA 1
ATOM 5743 C C . LEU C 1 51 ? 23.528 26.238 98.190 1.00 8.95 47 LEU C C 1
ATOM 5744 O O . LEU C 1 51 ? 22.576 27.019 98.143 1.00 10.41 47 LEU C O 1
ATOM 5749 N N . LYS C 1 52 ? 24.654 26.429 97.505 1.00 8.73 48 LYS C N 1
ATOM 5750 C CA . LYS C 1 52 ? 24.831 27.590 96.630 1.00 8.32 48 LYS C CA 1
ATOM 5751 C C . LYS C 1 52 ? 23.907 27.492 95.411 1.00 8.77 48 LYS C C 1
ATOM 5752 O O . LYS C 1 52 ? 23.331 28.494 94.971 1.00 9.30 48 LYS C O 1
ATOM 5758 N N . ALA C 1 53 ? 23.771 26.288 94.860 1.00 8.50 49 ALA C N 1
ATOM 5759 C CA . ALA C 1 53 ? 22.902 26.074 93.700 1.00 9.99 49 ALA C CA 1
ATOM 5760 C C . ALA C 1 53 ? 21.465 26.412 94.086 1.00 11.41 49 ALA C C 1
ATOM 5761 O O . ALA C 1 53 ? 20.718 27.013 93.309 1.00 10.96 49 ALA C O 1
ATOM 5763 N N . ASP C 1 54 ? 21.087 26.012 95.296 1.00 12.83 50 ASP C N 1
ATOM 5764 C CA . ASP C 1 54 ? 19.757 26.285 95.819 1.00 15.43 50 ASP C CA 1
ATOM 5765 C C . ASP C 1 54 ? 19.537 27.801 95.841 1.00 15.95 50 ASP C C 1
ATOM 5766 O O . ASP C 1 54 ? 18.491 28.297 95.422 1.00 14.81 50 ASP C O 1
ATOM 5771 N N . GLN C 1 55 ? 20.538 28.529 96.324 1.00 15.70 51 GLN C N 1
ATOM 5772 C CA . GLN C 1 55 ? 20.467 29.985 96.407 1.00 17.07 51 GLN C CA 1
ATOM 5773 C C . GLN C 1 55 ? 20.335 30.617 95.022 1.00 16.61 51 GLN C C 1
ATOM 5774 O O . GLN C 1 55 ? 19.513 31.513 94.807 1.00 16.59 51 GLN C O 1
ATOM 5780 N N . LEU C 1 56 ? 21.148 30.145 94.085 1.00 14.92 52 LEU C N 1
ATOM 5781 C CA . LEU C 1 56 ? 21.133 30.672 92.727 1.00 15.11 52 LEU C CA 1
ATOM 5782 C C . LEU C 1 56 ? 19.809 30.379 92.033 1.00 16.35 52 LEU C C 1
ATOM 5783 O O . LEU C 1 56 ? 19.339 31.169 91.213 1.00 17.73 52 LEU C O 1
ATOM 5788 N N . TYR C 1 57 ? 19.202 29.244 92.363 1.00 16.99 53 TYR C N 1
ATOM 5789 C CA . TYR C 1 57 ? 17.932 28.888 91.749 1.00 19.58 53 TYR C CA 1
ATOM 5790 C C . TYR C 1 57 ? 16.837 29.860 92.196 1.00 19.86 53 TYR C C 1
ATOM 5791 O O . TYR C 1 57 ? 16.051 30.342 91.379 1.00 20.00 53 TYR C O 1
ATOM 5800 N N . LYS C 1 58 ? 16.793 30.153 93.492 1.00 19.55 54 LYS C N 1
ATOM 5801 C CA . LYS C 1 58 ? 15.799 31.081 94.021 1.00 21.35 54 LYS C CA 1
ATOM 5802 C C . LYS C 1 58 ? 16.009 32.477 93.431 1.00 21.92 54 LYS C C 1
ATOM 5803 O O . LYS C 1 58 ? 15.072 33.272 93.341 1.00 21.73 54 LYS C O 1
ATOM 5809 N N . GLN C 1 59 ? 17.241 32.767 93.026 1.00 21.54 55 GLN C N 1
ATOM 5810 C CA . GLN C 1 59 ? 17.565 34.057 92.429 1.00 22.61 55 GLN C CA 1
ATOM 5811 C C . GLN C 1 59 ? 17.307 34.036 90.922 1.00 22.52 55 GLN C C 1
ATOM 5812 O O . GLN C 1 59 ? 17.610 35.000 90.217 1.00 21.21 55 GLN C O 1
ATOM 5818 N N . LYS C 1 60 ? 16.743 32.932 90.439 1.00 21.47 56 LYS C N 1
ATOM 5819 C CA . LYS C 1 60 ? 16.431 32.773 89.022 1.00 21.91 56 LYS C CA 1
ATOM 5820 C C . LYS C 1 60 ? 17.654 32.688 88.110 1.00 20.76 56 LYS C C 1
ATOM 5821 O O . LYS C 1 60 ? 17.541 32.878 86.901 1.00 19.72 56 LYS C O 1
ATOM 5827 N N . ILE C 1 61 ? 18.817 32.397 88.683 1.00 20.06 57 ILE C N 1
ATOM 5828 C CA . ILE C 1 61 ? 20.042 32.286 87.894 1.00 20.04 57 ILE C CA 1
ATOM 5829 C C . ILE C 1 61 ? 20.130 30.893 87.271 1.00 18.98 57 ILE C C 1
ATOM 5830 O O . ILE C 1 61 ? 20.811 30.687 86.263 1.00 17.72 57 ILE C O 1
ATOM 5835 N N . ILE C 1 62 ? 19.439 29.941 87.890 1.00 16.57 58 ILE C N 1
ATOM 5836 C CA . ILE C 1 62 ? 19.379 28.570 87.399 1.00 15.50 58 ILE C CA 1
ATOM 5837 C C . ILE C 1 62 ? 17.916 28.336 87.030 1.00 15.52 58 ILE C C 1
ATOM 5838 O O . ILE C 1 62 ? 17.018 28.781 87.746 1.00 15.28 58 ILE C O 1
ATOM 5843 N N . ARG C 1 63 ? 17.679 27.657 85.910 1.00 15.03 59 ARG C N 1
ATOM 5844 C CA . ARG C 1 63 ? 16.320 27.384 85.438 1.00 14.64 59 ARG C CA 1
ATOM 5845 C C . ARG C 1 63 ? 16.011 25.897 85.411 1.00 14.17 59 ARG C C 1
ATOM 5846 O O . ARG C 1 63 ? 16.844 25.062 85.768 1.00 15.03 59 ARG C O 1
ATOM 5854 N N . GLY C 1 64 ? 14.806 25.588 84.940 1.00 12.63 60 GLY C N 1
ATOM 5855 C CA . GLY C 1 64 ? 14.364 24.214 84.809 1.00 12.87 60 GLY C CA 1
ATOM 5856 C C . GLY C 1 64 ? 14.538 23.337 86.027 1.00 13.36 60 GLY C C 1
ATOM 5857 O O . GLY C 1 64 ? 14.171 23.712 87.142 1.00 13.37 60 GLY C O 1
ATOM 5858 N N . PHE C 1 65 ? 15.098 22.154 85.804 1.00 14.33 61 PHE C N 1
ATOM 5859 C CA . PHE C 1 65 ? 15.318 21.193 86.874 1.00 15.72 61 PHE C CA 1
ATOM 5860 C C . PHE C 1 65 ? 16.620 21.422 87.626 1.00 16.19 61 PHE C C 1
ATOM 5861 O O . PHE C 1 65 ? 17.634 21.816 87.047 1.00 13.79 61 PHE C O 1
ATOM 5869 N N . CYS C 1 66 ? 16.575 21.166 88.928 1.00 13.99 62 CYS C N 1
ATOM 5870 C CA . CYS C 1 66 ? 17.741 21.299 89.782 1.00 14.18 62 CYS C CA 1
ATOM 5871 C C . CYS C 1 66 ? 17.536 20.374 90.969 1.00 13.27 62 CYS C C 1
ATOM 5872 O O . CYS C 1 66 ? 16.899 20.746 91.954 1.00 13.97 62 CYS C O 1
ATOM 5875 N N . HIS C 1 67 ? 18.056 19.157 90.855 1.00 11.16 63 HIS C N 1
ATOM 5876 C CA . HIS C 1 67 ? 17.939 18.171 91.921 1.00 10.21 63 HIS C CA 1
ATOM 5877 C C . HIS C 1 67 ? 19.207 18.218 92.764 1.00 10.72 63 HIS C C 1
ATOM 5878 O O . HIS C 1 67 ? 20.309 18.042 92.247 1.00 9.89 63 HIS C O 1
ATOM 5885 N N . LEU C 1 68 ? 19.045 18.458 94.061 1.00 10.40 64 LEU C N 1
ATOM 5886 C CA . LEU C 1 68 ? 20.184 18.557 94.969 1.00 10.66 64 LEU C CA 1
ATOM 5887 C C . LEU C 1 68 ? 20.441 17.255 95.727 1.00 11.14 64 LEU C C 1
ATOM 5888 O O . LEU C 1 68 ? 19.511 16.520 96.052 1.00 9.34 64 LEU C O 1
ATOM 5893 N N . CYS C 1 69 ? 21.709 16.986 96.022 1.00 10.51 65 CYS C N 1
ATOM 5894 C CA . CYS C 1 69 ? 22.071 15.760 96.712 1.00 13.99 65 CYS C CA 1
ATOM 5895 C C . CYS C 1 69 ? 22.562 15.936 98.148 1.00 13.79 65 CYS C C 1
ATOM 5896 O O . CYS C 1 69 ? 23.088 14.987 98.731 1.00 13.14 65 CYS C O 1
ATOM 5899 N N . ASP C 1 70 ? 22.402 17.119 98.736 1.00 12.22 66 ASP C N 1
ATOM 5900 C CA . ASP C 1 70 ? 22.888 17.280 100.101 1.00 14.11 66 ASP C CA 1
ATOM 5901 C C . ASP C 1 70 ? 22.217 16.269 101.031 1.00 13.03 66 ASP C C 1
ATOM 5902 O O . ASP C 1 70 ? 20.993 16.117 101.041 1.00 12.00 66 ASP C O 1
ATOM 5907 N N . GLY C 1 71 ? 23.049 15.566 101.793 1.00 12.00 67 GLY C N 1
ATOM 5908 C CA . GLY C 1 71 ? 22.574 14.543 102.702 1.00 11.63 67 GLY C CA 1
ATOM 5909 C C . GLY C 1 71 ? 23.093 13.202 102.217 1.00 12.40 67 GLY C C 1
ATOM 5910 O O . GLY C 1 71 ? 23.178 12.241 102.982 1.00 11.60 67 GLY C O 1
ATOM 5911 N N . GLN C 1 72 ? 23.456 13.152 100.936 1.00 9.68 68 GLN C N 1
ATOM 5912 C CA . GLN C 1 72 ? 23.966 11.936 100.309 1.00 11.95 68 GLN C CA 1
ATOM 5913 C C . GLN C 1 72 ? 25.462 12.018 99.962 1.00 10.89 68 GLN C C 1
ATOM 5914 O O . GLN C 1 72 ? 25.952 11.241 99.144 1.00 12.05 68 GLN C O 1
ATOM 5920 N N . GLU C 1 73 ? 26.182 12.943 100.591 1.00 11.27 69 GLU C N 1
ATOM 5921 C CA . GLU C 1 73 ? 27.611 13.123 100.319 1.00 10.60 69 GLU C CA 1
ATOM 5922 C C . GLU C 1 73 ? 28.489 11.913 100.616 1.00 10.64 69 GLU C C 1
ATOM 5923 O O . GLU C 1 73 ? 29.521 11.731 99.978 1.00 8.71 69 GLU C O 1
ATOM 5929 N N . ALA C 1 74 ? 28.101 11.093 101.587 1.00 10.61 70 ALA C N 1
ATOM 5930 C CA . ALA C 1 74 ? 28.898 9.912 101.908 1.00 12.02 70 ALA C CA 1
ATOM 5931 C C . ALA C 1 74 ? 28.864 8.932 100.732 1.00 11.22 70 ALA C C 1
ATOM 5932 O O . ALA C 1 74 ? 29.778 8.123 100.555 1.00 11.79 70 ALA C O 1
ATOM 5934 N N . CYS C 1 75 ? 27.813 9.017 99.923 1.00 11.94 71 CYS C N 1
ATOM 5935 C CA . CYS C 1 75 ? 27.674 8.140 98.765 1.00 11.89 71 CYS C CA 1
ATOM 5936 C C . CYS C 1 75 ? 28.659 8.485 97.645 1.00 11.54 71 CYS C C 1
ATOM 5937 O O . CYS C 1 75 ? 29.517 7.671 97.309 1.00 12.68 71 CYS C O 1
ATOM 5940 N N . CYS C 1 76 ? 28.566 9.681 97.067 1.00 9.78 72 CYS C N 1
ATOM 5941 C CA . CYS C 1 76 ? 29.498 10.018 95.993 1.00 10.90 72 CYS C CA 1
ATOM 5942 C C . CYS C 1 76 ? 30.963 10.026 96.435 1.00 9.47 72 CYS C C 1
ATOM 5943 O O . CYS C 1 76 ? 31.830 9.568 95.699 1.00 9.81 72 CYS C O 1
ATOM 5946 N N . VAL C 1 77 ? 31.253 10.519 97.635 1.00 9.13 73 VAL C N 1
ATOM 5947 C CA . VAL C 1 77 ? 32.647 10.540 98.075 1.00 9.80 73 VAL C CA 1
ATOM 5948 C C . VAL C 1 77 ? 33.117 9.143 98.484 1.00 9.64 73 VAL C C 1
ATOM 5949 O O . VAL C 1 77 ? 34.252 8.755 98.199 1.00 8.80 73 VAL C O 1
ATOM 5953 N N . GLY C 1 78 ? 32.235 8.387 99.133 1.00 9.18 74 GLY C N 1
ATOM 5954 C CA . GLY C 1 78 ? 32.574 7.039 99.555 1.00 7.74 74 GLY C CA 1
ATOM 5955 C C . GLY C 1 78 ? 32.797 6.102 98.379 1.00 8.66 74 GLY C C 1
ATOM 5956 O O . GLY C 1 78 ? 33.689 5.249 98.409 1.00 7.51 74 GLY C O 1
ATOM 5957 N N . LEU C 1 79 ? 31.990 6.246 97.334 1.00 7.32 75 LEU C N 1
ATOM 5958 C CA . LEU C 1 79 ? 32.148 5.390 96.163 1.00 7.35 75 LEU C CA 1
ATOM 5959 C C . LEU C 1 79 ? 33.469 5.723 95.469 1.00 8.06 75 LEU C C 1
ATOM 5960 O O . LEU C 1 79 ? 34.208 4.829 95.064 1.00 9.55 75 LEU C O 1
ATOM 5965 N N . GLU C 1 80 ? 33.775 7.011 95.343 1.00 7.96 76 GLU C N 1
ATOM 5966 C CA . GLU C 1 80 ? 35.016 7.422 94.690 1.00 8.65 76 GLU C CA 1
ATOM 5967 C C . GLU C 1 80 ? 36.242 6.903 95.445 1.00 8.94 76 GLU C C 1
ATOM 5968 O O . GLU C 1 80 ? 37.231 6.479 94.838 1.00 7.37 76 GLU C O 1
ATOM 5974 N N . ALA C 1 81 ? 36.167 6.930 96.770 1.00 8.82 77 ALA C N 1
ATOM 5975 C CA . ALA C 1 81 ? 37.265 6.462 97.609 1.00 10.40 77 ALA C CA 1
ATOM 5976 C C . ALA C 1 81 ? 37.501 4.961 97.445 1.00 10.54 77 ALA C C 1
ATOM 5977 O O . ALA C 1 81 ? 38.598 4.464 97.707 1.00 10.75 77 ALA C O 1
ATOM 5979 N N . GLY C 1 82 ? 36.475 4.241 97.003 1.00 10.28 78 GLY C N 1
ATOM 5980 C CA . GLY C 1 82 ? 36.612 2.804 96.841 1.00 10.44 78 GLY C CA 1
ATOM 5981 C C . GLY C 1 82 ? 36.886 2.302 95.436 1.00 10.41 78 GLY C C 1
ATOM 5982 O O . GLY C 1 82 ? 36.947 1.093 95.216 1.00 10.06 78 GLY C O 1
ATOM 5983 N N . ILE C 1 83 ? 37.055 3.214 94.481 1.00 9.76 79 ILE C N 1
ATOM 5984 C CA . ILE C 1 83 ? 37.317 2.815 93.101 1.00 8.59 79 ILE C CA 1
ATOM 5985 C C . ILE C 1 83 ? 38.517 3.549 92.499 1.00 9.48 79 ILE C C 1
ATOM 5986 O O . ILE C 1 83 ? 39.068 4.462 93.112 1.00 10.15 79 ILE C O 1
ATOM 5991 N N . ASN C 1 84 ? 38.905 3.142 91.292 1.00 9.22 80 ASN C N 1
ATOM 5992 C CA . ASN C 1 84 ? 40.035 3.737 90.574 1.00 10.84 80 ASN C CA 1
ATOM 5993 C C . ASN C 1 84 ? 39.575 4.821 89.599 1.00 11.09 80 ASN C C 1
ATOM 5994 O O . ASN C 1 84 ? 38.404 4.876 89.222 1.00 11.13 80 ASN C O 1
ATOM 5999 N N . PRO C 1 85 ? 40.503 5.697 89.177 1.00 11.85 81 PRO C N 1
ATOM 6000 C CA . PRO C 1 85 ? 40.178 6.763 88.229 1.00 11.51 81 PRO C CA 1
ATOM 6001 C C . PRO C 1 85 ? 39.813 6.108 86.898 1.00 10.59 81 PRO C C 1
ATOM 6002 O O . PRO C 1 85 ? 39.054 6.666 86.110 1.00 10.69 81 PRO C O 1
ATOM 6006 N N . THR C 1 86 ? 40.359 4.915 86.658 1.00 10.37 82 THR C N 1
ATOM 6007 C CA . THR C 1 86 ? 40.088 4.185 85.419 1.00 10.14 82 THR C CA 1
ATOM 6008 C C . THR C 1 86 ? 38.810 3.342 85.447 1.00 10.36 82 THR C C 1
ATOM 6009 O O . THR C 1 86 ? 38.455 2.723 84.444 1.00 10.40 82 THR C O 1
ATOM 6013 N N . ASP C 1 87 ? 38.130 3.291 86.590 1.00 9.40 83 ASP C N 1
ATOM 6014 C CA . ASP C 1 87 ? 36.875 2.552 86.664 1.00 7.41 83 ASP C CA 1
ATOM 6015 C C . ASP C 1 87 ? 35.817 3.490 86.086 1.00 8.26 83 ASP C C 1
ATOM 6016 O O . ASP C 1 87 ? 36.124 4.651 85.803 1.00 10.08 83 ASP C O 1
ATOM 6021 N N . HIS C 1 88 ? 34.588 3.006 85.913 1.00 7.22 84 HIS C N 1
ATOM 6022 C CA . HIS C 1 88 ? 33.515 3.809 85.302 1.00 7.08 84 HIS C CA 1
ATOM 6023 C C . HIS C 1 88 ? 32.274 3.963 86.178 1.00 7.06 84 HIS C C 1
ATOM 6024 O O . HIS C 1 88 ? 31.958 3.085 86.973 1.00 7.85 84 HIS C O 1
ATOM 6031 N N . LEU C 1 89 ? 31.563 5.075 86.013 1.00 6.11 85 LEU C N 1
ATOM 6032 C CA . LEU C 1 89 ? 30.359 5.318 86.802 1.00 6.12 85 LEU C CA 1
ATOM 6033 C C . LEU C 1 89 ? 29.283 6.068 86.021 1.00 6.06 85 LEU C C 1
ATOM 6034 O O . LEU C 1 89 ? 29.584 6.933 85.193 1.00 5.00 85 LEU C O 1
ATOM 6039 N N . ILE C 1 90 ? 28.028 5.725 86.295 1.00 5.00 86 ILE C N 1
ATOM 6040 C CA . ILE C 1 90 ? 26.888 6.365 85.644 1.00 5.66 86 ILE C CA 1
ATOM 6041 C C . ILE C 1 90 ? 25.725 6.405 86.629 1.00 5.78 86 ILE C C 1
ATOM 6042 O O . ILE C 1 90 ? 25.511 5.460 87.393 1.00 5.00 86 ILE C O 1
ATOM 6047 N N . THR C 1 91 ? 24.981 7.504 86.627 1.00 6.22 87 THR C N 1
ATOM 6048 C CA . THR C 1 91 ? 23.858 7.637 87.545 1.00 6.54 87 THR C CA 1
ATOM 6049 C C . THR C 1 91 ? 22.694 8.360 86.874 1.00 7.96 87 THR C C 1
ATOM 6050 O O . THR C 1 91 ? 22.657 8.483 85.645 1.00 8.27 87 THR C O 1
ATOM 6054 N N . ALA C 1 92 ? 21.746 8.834 87.676 1.00 7.18 88 ALA C N 1
ATOM 6055 C CA . ALA C 1 92 ? 20.593 9.545 87.143 1.00 7.58 88 ALA C CA 1
ATOM 6056 C C . ALA C 1 92 ? 20.828 11.064 87.082 1.00 7.35 88 ALA C C 1
ATOM 6057 O O . ALA C 1 92 ? 21.921 11.511 86.741 1.00 6.99 88 ALA C O 1
ATOM 6059 N N . TYR C 1 93 ? 19.811 11.846 87.432 1.00 7.72 89 TYR C N 1
ATOM 6060 C CA . TYR C 1 93 ? 19.870 13.314 87.359 1.00 9.42 89 TYR C CA 1
ATOM 6061 C C . TYR C 1 93 ? 20.367 14.071 88.601 1.00 10.70 89 TYR C C 1
ATOM 6062 O O . TYR C 1 93 ? 20.741 15.242 88.506 1.00 9.82 89 TYR C O 1
ATOM 6071 N N . ARG C 1 94 ? 20.355 13.417 89.758 1.00 9.77 90 ARG C N 1
ATOM 6072 C CA . ARG C 1 94 ? 20.814 14.041 91.001 1.00 10.80 90 ARG C CA 1
ATOM 6073 C C . ARG C 1 94 ? 22.313 13.740 91.052 1.00 11.13 90 ARG C C 1
ATOM 6074 O O . ARG C 1 94 ? 22.790 13.040 91.944 1.00 10.97 90 ARG C O 1
ATOM 6082 N N . ALA C 1 95 ? 23.048 14.301 90.095 1.00 11.52 91 ALA C N 1
ATOM 6083 C CA . ALA C 1 95 ? 24.470 14.018 89.953 1.00 13.02 91 ALA C CA 1
ATOM 6084 C C . ALA C 1 95 ? 25.526 15.110 90.145 1.00 12.67 91 ALA C C 1
ATOM 6085 O O . ALA C 1 95 ? 26.668 14.920 89.725 1.00 10.27 91 ALA C O 1
ATOM 6087 N N . HIS C 1 96 ? 25.183 16.232 90.770 1.00 11.21 92 HIS C N 1
ATOM 6088 C CA . HIS C 1 96 ? 26.179 17.288 90.959 1.00 10.38 92 HIS C CA 1
ATOM 6089 C C . HIS C 1 96 ? 27.377 16.762 91.745 1.00 10.23 92 HIS C C 1
ATOM 6090 O O . HIS C 1 96 ? 28.526 17.048 91.412 1.00 9.16 92 HIS C O 1
ATOM 6097 N N . GLY C 1 97 ? 27.102 15.989 92.790 1.00 10.38 93 GLY C N 1
ATOM 6098 C CA . GLY C 1 97 ? 28.174 15.442 93.603 1.00 10.19 93 GLY C CA 1
ATOM 6099 C C . GLY C 1 97 ? 29.113 14.519 92.847 1.00 9.89 93 GLY C C 1
ATOM 6100 O O . GLY C 1 97 ? 30.334 14.636 92.960 1.00 9.16 93 GLY C O 1
ATOM 6101 N N . PHE C 1 98 ? 28.546 13.594 92.079 1.00 9.39 94 PHE C N 1
ATOM 6102 C CA . PHE C 1 98 ? 29.344 12.645 91.308 1.00 9.12 94 PHE C CA 1
ATOM 6103 C C . PHE C 1 98 ? 30.186 13.334 90.243 1.00 8.87 94 PHE C C 1
ATOM 6104 O O . PHE C 1 98 ? 31.324 12.933 89.982 1.00 8.64 94 PHE C O 1
ATOM 6112 N N . THR C 1 99 ? 29.631 14.379 89.636 1.00 7.44 95 THR C N 1
ATOM 6113 C CA . THR C 1 99 ? 30.350 15.124 88.613 1.00 8.42 95 THR C CA 1
ATOM 6114 C C . THR C 1 99 ? 31.631 15.694 89.229 1.00 7.61 95 THR C C 1
ATOM 6115 O O . THR C 1 99 ? 32.696 15.673 88.607 1.00 8.05 95 THR C O 1
ATOM 6119 N N . PHE C 1 100 ? 31.531 16.190 90.460 1.00 7.96 96 PHE C N 1
ATOM 6120 C CA . PHE C 1 100 ? 32.697 16.752 91.139 1.00 8.03 96 PHE C CA 1
ATOM 6121 C C . PHE C 1 100 ? 33.690 15.680 91.578 1.00 9.08 96 PHE C C 1
ATOM 6122 O O . PHE C 1 100 ? 34.892 15.812 91.347 1.00 10.19 96 PHE C O 1
ATOM 6130 N N . THR C 1 101 ? 33.196 14.617 92.203 1.00 8.58 97 THR C N 1
ATOM 6131 C CA . THR C 1 101 ? 34.078 13.549 92.662 1.00 9.77 97 THR C CA 1
ATOM 6132 C C . THR C 1 101 ? 34.799 12.873 91.496 1.00 12.01 97 THR C C 1
ATOM 6133 O O . THR C 1 101 ? 35.901 12.340 91.659 1.00 12.49 97 THR C O 1
ATOM 6137 N N . ARG C 1 102 ? 34.189 12.902 90.317 1.00 11.45 98 ARG C N 1
ATOM 6138 C CA . ARG C 1 102 ? 34.803 12.294 89.142 1.00 12.18 98 ARG C CA 1
ATOM 6139 C C . ARG C 1 102 ? 35.802 13.220 88.439 1.00 13.55 98 ARG C C 1
ATOM 6140 O O . ARG C 1 102 ? 36.309 12.889 87.369 1.00 13.13 98 ARG C O 1
ATOM 6148 N N . GLY C 1 103 ? 36.072 14.390 89.016 1.00 14.02 99 GLY C N 1
ATOM 6149 C CA . GLY C 1 103 ? 37.062 15.267 88.404 1.00 14.02 99 GLY C CA 1
ATOM 6150 C C . GLY C 1 103 ? 36.743 16.681 87.952 1.00 13.93 99 GLY C C 1
ATOM 6151 O O . GLY C 1 103 ? 37.670 17.449 87.703 1.00 13.10 99 GLY C O 1
ATOM 6152 N N . LEU C 1 104 ? 35.469 17.041 87.831 1.00 12.52 100 LEU C N 1
ATOM 6153 C CA . LEU C 1 104 ? 35.105 18.388 87.397 1.00 12.87 100 LEU C CA 1
ATOM 6154 C C . LEU C 1 104 ? 35.153 19.408 88.531 1.00 11.91 100 LEU C C 1
ATOM 6155 O O . LEU C 1 104 ? 34.870 19.085 89.681 1.00 11.21 100 LEU C O 1
ATOM 6160 N N . SER C 1 105 ? 35.514 20.644 88.197 1.00 10.42 101 SER C N 1
ATOM 6161 C CA . SER C 1 105 ? 35.608 21.703 89.196 1.00 11.12 101 SER C CA 1
ATOM 6162 C C . SER C 1 105 ? 34.242 22.286 89.517 1.00 11.43 101 SER C C 1
ATOM 6163 O O . SER C 1 105 ? 33.313 22.204 88.708 1.00 10.64 101 SER C O 1
ATOM 6166 N N . VAL C 1 106 ? 34.121 22.873 90.704 1.00 9.81 102 VAL C N 1
ATOM 6167 C CA . VAL C 1 106 ? 32.867 23.491 91.112 1.00 9.41 102 VAL C CA 1
ATOM 6168 C C . VAL C 1 106 ? 32.500 24.606 90.123 1.00 10.69 102 VAL C C 1
ATOM 6169 O O . VAL C 1 106 ? 31.319 24.840 89.847 1.00 8.36 102 VAL C O 1
ATOM 6173 N N . ARG C 1 107 ? 33.510 25.293 89.595 1.00 10.34 103 ARG C N 1
ATOM 6174 C CA . ARG C 1 107 ? 33.260 26.368 88.638 1.00 13.60 103 ARG C CA 1
ATOM 6175 C C . ARG C 1 107 ? 32.557 25.858 87.389 1.00 11.31 103 ARG C C 1
ATOM 6176 O O . ARG C 1 107 ? 31.584 26.455 86.935 1.00 10.09 103 ARG C O 1
ATOM 6184 N N . GLU C 1 108 ? 33.063 24.757 86.838 1.00 10.44 104 GLU C N 1
ATOM 6185 C CA . GLU C 1 108 ? 32.506 24.171 85.620 1.00 11.14 104 GLU C CA 1
ATOM 6186 C C . GLU C 1 108 ? 31.095 23.625 85.830 1.00 10.15 104 GLU C C 1
ATOM 6187 O O . GLU C 1 108 ? 30.270 23.630 84.909 1.00 8.71 104 GLU C O 1
ATOM 6193 N N . ILE C 1 109 ? 30.818 23.163 87.045 1.00 8.56 105 ILE C N 1
ATOM 6194 C CA . ILE C 1 109 ? 29.504 22.629 87.367 1.00 7.20 105 ILE C CA 1
ATOM 6195 C C . ILE C 1 109 ? 28.484 23.751 87.540 1.00 6.31 105 ILE C C 1
ATOM 6196 O O . ILE C 1 109 ? 27.394 23.703 86.968 1.00 5.00 105 ILE C O 1
ATOM 6201 N N . LEU C 1 110 ? 28.829 24.760 88.332 1.00 6.63 106 LEU C N 1
ATOM 6202 C CA . LEU C 1 110 ? 27.911 25.872 88.539 1.00 6.73 106 LEU C CA 1
ATOM 6203 C C . LEU C 1 110 ? 27.700 26.660 87.244 1.00 5.96 106 LEU C C 1
ATOM 6204 O O . LEU C 1 110 ? 26.591 27.126 86.968 1.00 5.70 106 LEU C O 1
ATOM 6209 N N . ALA C 1 111 ? 28.752 26.799 86.443 1.00 5.48 107 ALA C N 1
ATOM 6210 C CA . ALA C 1 111 ? 28.632 27.531 85.183 1.00 8.18 107 ALA C CA 1
ATOM 6211 C C . ALA C 1 111 ? 27.687 26.803 84.220 1.00 8.99 107 ALA C C 1
ATOM 6212 O O . ALA C 1 111 ? 27.055 27.427 83.365 1.00 8.50 107 ALA C O 1
ATOM 6214 N N . GLU C 1 112 ? 27.592 25.485 84.353 1.00 10.33 108 GLU C N 1
ATOM 6215 C CA . GLU C 1 112 ? 26.695 24.725 83.490 1.00 10.00 108 GLU C CA 1
ATOM 6216 C C . GLU C 1 112 ? 25.269 24.917 84.006 1.00 10.47 108 GLU C C 1
ATOM 6217 O O . GLU C 1 112 ? 24.329 25.022 83.220 1.00 10.72 108 GLU C O 1
ATOM 6223 N N . LEU C 1 113 ? 25.115 24.973 85.328 1.00 9.19 109 LEU C N 1
ATOM 6224 C CA . LEU C 1 113 ? 23.796 25.169 85.924 1.00 9.26 109 LEU C CA 1
ATOM 6225 C C . LEU C 1 113 ? 23.242 26.547 85.561 1.00 9.39 109 LEU C C 1
ATOM 6226 O O . LEU C 1 113 ? 22.033 26.705 85.369 1.00 8.01 109 LEU C O 1
ATOM 6231 N N . THR C 1 114 ? 24.120 27.544 85.469 1.00 8.57 110 THR C N 1
ATOM 6232 C CA . THR C 1 114 ? 23.672 28.892 85.123 1.00 10.27 110 THR C CA 1
ATOM 6233 C C . THR C 1 114 ? 23.582 29.070 83.613 1.00 10.74 110 THR C C 1
ATOM 6234 O O . THR C 1 114 ? 23.282 30.161 83.117 1.00 11.83 110 THR C O 1
ATOM 6238 N N . GLY C 1 115 ? 23.833 27.982 82.890 1.00 11.41 111 GLY C N 1
ATOM 6239 C CA . GLY C 1 115 ? 23.752 27.998 81.439 1.00 11.08 111 GLY C CA 1
ATOM 6240 C C . GLY C 1 115 ? 24.717 28.918 80.717 1.00 12.59 111 GLY C C 1
ATOM 6241 O O . GLY C 1 115 ? 24.320 29.613 79.781 1.00 11.20 111 GLY C O 1
ATOM 6242 N N . ARG C 1 116 ? 25.983 28.908 81.125 1.00 12.71 112 ARG C N 1
ATOM 6243 C CA . ARG C 1 116 ? 26.989 29.764 80.499 1.00 13.78 112 ARG C CA 1
ATOM 6244 C C . ARG C 1 116 ? 27.972 28.953 79.649 1.00 13.65 112 ARG C C 1
ATOM 6245 O O . ARG C 1 116 ? 28.042 27.726 79.758 1.00 12.49 112 ARG C O 1
ATOM 6253 N N . LYS C 1 117 ? 28.728 29.650 78.804 1.00 14.46 113 LYS C N 1
ATOM 6254 C CA . LYS C 1 117 ? 29.692 29.012 77.912 1.00 15.27 113 LYS C CA 1
ATOM 6255 C C . LYS C 1 117 ? 30.798 28.276 78.648 1.00 14.85 113 LYS C C 1
ATOM 6256 O O . LYS C 1 117 ? 31.401 27.348 78.105 1.00 14.30 113 LYS C O 1
ATOM 6262 N N . GLY C 1 118 ? 31.054 28.687 79.885 1.00 13.57 114 GLY C N 1
ATOM 6263 C CA . GLY C 1 118 ? 32.095 28.062 80.680 1.00 13.10 114 GLY C CA 1
ATOM 6264 C C . GLY C 1 118 ? 31.656 26.782 81.365 1.00 13.89 114 GLY C C 1
ATOM 6265 O O . GLY C 1 118 ? 32.441 26.159 82.084 1.00 12.21 114 GLY C O 1
ATOM 6266 N N . GLY C 1 119 ? 30.404 26.390 81.150 1.00 12.46 115 GLY C N 1
ATOM 6267 C CA . GLY C 1 119 ? 29.905 25.167 81.756 1.00 13.89 115 GLY C CA 1
ATOM 6268 C C . GLY C 1 119 ? 30.575 23.943 81.155 1.00 13.04 115 GLY C C 1
ATOM 6269 O O . GLY C 1 119 ? 31.076 23.993 80.032 1.00 13.30 115 GLY C O 1
ATOM 6270 N N . CYS C 1 120 ? 30.584 22.839 81.893 1.00 14.76 116 CYS C N 1
ATOM 6271 C CA . CYS C 1 120 ? 31.213 21.613 81.413 1.00 16.53 116 CYS C CA 1
ATOM 6272 C C . CYS C 1 120 ? 30.576 21.089 80.127 1.00 17.69 116 CYS C C 1
ATOM 6273 O O . CYS C 1 120 ? 31.211 20.354 79.370 1.00 17.29 116 CYS C O 1
ATOM 6276 N N . ALA C 1 121 ? 29.325 21.466 79.881 1.00 18.41 117 ALA C N 1
ATOM 6277 C CA . ALA C 1 121 ? 28.622 21.044 78.671 1.00 19.74 117 ALA C CA 1
ATOM 6278 C C . ALA C 1 121 ? 28.320 22.259 77.798 1.00 20.09 117 ALA C C 1
ATOM 6279 O O . ALA C 1 121 ? 27.383 22.246 76.998 1.00 20.41 117 ALA C O 1
ATOM 6281 N N . LYS C 1 122 ? 29.118 23.311 77.969 1.00 19.52 118 LYS C N 1
ATOM 6282 C CA . LYS C 1 122 ? 28.962 24.549 77.208 1.00 19.48 118 LYS C CA 1
ATOM 6283 C C . LYS C 1 122 ? 27.585 25.191 77.359 1.00 17.12 118 LYS C C 1
ATOM 6284 O O . LYS C 1 122 ? 27.193 26.035 76.552 1.00 16.30 118 LYS C O 1
ATOM 6290 N N . GLY C 1 123 ? 26.854 24.796 78.396 1.00 14.79 119 GLY C N 1
ATOM 6291 C CA . GLY C 1 123 ? 25.536 25.363 78.622 1.00 13.66 119 GLY C CA 1
ATOM 6292 C C . GLY C 1 123 ? 24.434 24.699 77.815 1.00 13.60 119 GLY C C 1
ATOM 6293 O O . GLY C 1 123 ? 23.301 25.177 77.795 1.00 14.06 119 GLY C O 1
ATOM 6294 N N . LYS C 1 124 ? 24.765 23.594 77.155 1.00 12.03 120 LYS C N 1
ATOM 6295 C CA . LYS C 1 124 ? 23.801 22.854 76.341 1.00 13.03 120 LYS C CA 1
ATOM 6296 C C . LYS C 1 124 ? 22.990 21.833 77.141 1.00 12.18 120 LYS C C 1
ATOM 6297 O O . LYS C 1 124 ? 21.872 21.495 76.753 1.00 9.18 120 LYS C O 1
ATOM 6303 N N . GLY C 1 125 ? 23.552 21.349 78.249 1.00 11.46 121 GLY C N 1
ATOM 6304 C CA . GLY C 1 125 ? 22.876 20.327 79.036 1.00 9.74 121 GLY C CA 1
ATOM 6305 C C . GLY C 1 125 ? 22.128 20.691 80.306 1.00 9.66 121 GLY C C 1
ATOM 6306 O O . GLY C 1 125 ? 21.081 20.113 80.594 1.00 10.11 121 GLY C O 1
ATOM 6307 N N . GLY C 1 126 ? 22.651 21.627 81.086 1.00 9.65 122 GLY C N 1
ATOM 6308 C CA . GLY C 1 126 ? 21.965 21.984 82.315 1.00 9.33 122 GLY C CA 1
ATOM 6309 C C . GLY C 1 126 ? 22.274 21.037 83.467 1.00 9.43 122 GLY C C 1
ATOM 6310 O O . GLY C 1 126 ? 23.217 20.249 83.404 1.00 8.69 122 GLY C O 1
ATOM 6311 N N . SER C 1 127 ? 21.455 21.104 84.512 1.00 9.25 123 SER C N 1
ATOM 6312 C CA . SER C 1 127 ? 21.630 20.290 85.714 1.00 9.44 123 SER C CA 1
ATOM 6313 C C . SER C 1 127 ? 21.650 18.774 85.535 1.00 10.22 123 SER C C 1
ATOM 6314 O O . SER C 1 127 ? 22.476 18.082 86.134 1.00 9.21 123 SER C O 1
ATOM 6317 N N . MET C 1 128 ? 20.744 18.254 84.714 1.00 10.86 124 MET C N 1
ATOM 6318 C CA . MET C 1 128 ? 20.641 16.810 84.516 1.00 11.18 124 MET C CA 1
ATOM 6319 C C . MET C 1 128 ? 21.633 16.150 83.558 1.00 11.20 124 MET C C 1
ATOM 6320 O O . MET C 1 128 ? 21.751 14.925 83.550 1.00 12.11 124 MET C O 1
ATOM 6325 N N . HIS C 1 129 ? 22.341 16.937 82.757 1.00 11.03 125 HIS C N 1
ATOM 6326 C CA . HIS C 1 129 ? 23.265 16.361 81.782 1.00 12.61 125 HIS C CA 1
ATOM 6327 C C . HIS C 1 129 ? 24.682 16.924 81.851 1.00 14.06 125 HIS C C 1
ATOM 6328 O O . HIS C 1 129 ? 24.967 17.975 81.280 1.00 15.49 125 HIS C O 1
ATOM 6335 N N . MET C 1 130 ? 25.562 16.219 82.555 1.00 15.06 126 MET C N 1
ATOM 6336 C CA . MET C 1 130 ? 26.961 16.616 82.693 1.00 13.85 126 MET C CA 1
ATOM 6337 C C . MET C 1 130 ? 27.822 15.363 82.557 1.00 14.33 126 MET C C 1
ATOM 6338 O O . MET C 1 130 ? 27.449 14.296 83.048 1.00 11.82 126 MET C O 1
ATOM 6343 N N . TYR C 1 131 ? 28.963 15.494 81.884 1.00 13.43 127 TYR C N 1
ATOM 6344 C CA . TYR C 1 131 ? 29.857 14.362 81.653 1.00 14.97 127 TYR C CA 1
ATOM 6345 C C . TYR C 1 131 ? 31.317 14.676 81.984 1.00 16.09 127 TYR C C 1
ATOM 6346 O O . TYR C 1 131 ? 31.755 15.826 81.913 1.00 15.53 127 TYR C O 1
ATOM 6355 N N . ALA C 1 132 ? 32.065 13.637 82.339 1.00 16.26 128 ALA C N 1
ATOM 6356 C CA . ALA C 1 132 ? 33.477 13.777 82.682 1.00 16.02 128 ALA C CA 1
ATOM 6357 C C . ALA C 1 132 ? 34.189 12.477 82.327 1.00 16.81 128 ALA C C 1
ATOM 6358 O O . ALA C 1 132 ? 33.554 11.522 81.876 1.00 17.72 128 ALA C O 1
ATOM 6360 N N . LYS C 1 133 ? 35.504 12.439 82.521 1.00 16.84 129 LYS C N 1
ATOM 6361 C CA . LYS C 1 133 ? 36.281 11.242 82.212 1.00 16.55 129 LYS C CA 1
ATOM 6362 C C . LYS C 1 133 ? 35.698 10.038 82.944 1.00 14.65 129 LYS C C 1
ATOM 6363 O O . LYS C 1 133 ? 35.638 10.021 84.174 1.00 14.95 129 LYS C O 1
ATOM 6369 N N . ASN C 1 134 ? 35.263 9.038 82.185 1.00 11.81 130 ASN C N 1
ATOM 6370 C CA . ASN C 1 134 ? 34.683 7.827 82.765 1.00 10.92 130 ASN C CA 1
ATOM 6371 C C . ASN C 1 134 ? 33.456 8.080 83.647 1.00 9.67 130 ASN C C 1
ATOM 6372 O O . ASN C 1 134 ? 33.166 7.312 84.567 1.00 7.59 130 ASN C O 1
ATOM 6377 N N . PHE C 1 135 ? 32.754 9.173 83.365 1.00 8.24 131 PHE C N 1
ATOM 6378 C CA . PHE C 1 135 ? 31.526 9.526 84.068 1.00 7.21 131 PHE C CA 1
ATOM 6379 C C . PHE C 1 135 ? 30.530 9.760 82.943 1.00 7.77 131 PHE C C 1
ATOM 6380 O O . PHE C 1 135 ? 30.682 10.686 82.144 1.00 5.14 131 PHE C O 1
ATOM 6388 N N . TYR C 1 136 ? 29.509 8.917 82.884 1.00 5.80 132 TYR C N 1
ATOM 6389 C CA . TYR C 1 136 ? 28.537 8.993 81.807 1.00 6.96 132 TYR C CA 1
ATOM 6390 C C . TYR C 1 136 ? 27.197 9.667 82.117 1.00 6.03 132 TYR C C 1
ATOM 6391 O O . TYR C 1 136 ? 26.168 9.287 81.556 1.00 6.08 132 TYR C O 1
ATOM 6400 N N . GLY C 1 137 ? 27.216 10.676 82.985 1.00 6.07 133 GLY C N 1
ATOM 6401 C CA . GLY C 1 137 ? 25.992 11.385 83.329 1.00 6.71 133 GLY C CA 1
ATOM 6402 C C . GLY C 1 137 ? 25.295 10.784 84.537 1.00 6.89 133 GLY C C 1
ATOM 6403 O O . GLY C 1 137 ? 25.740 9.757 85.048 1.00 5.85 133 GLY C O 1
ATOM 6404 N N . GLY C 1 138 ? 24.186 11.379 84.977 1.00 7.85 134 GLY C N 1
ATOM 6405 C CA . GLY C 1 138 ? 23.625 12.551 84.324 1.00 8.72 134 GLY C CA 1
ATOM 6406 C C . GLY C 1 138 ? 22.655 12.105 83.243 1.00 8.63 134 GLY C C 1
ATOM 6407 O O . GLY C 1 138 ? 22.890 12.327 82.058 1.00 10.40 134 GLY C O 1
ATOM 6408 N N . ASN C 1 139 ? 21.561 11.471 83.659 1.00 9.86 135 ASN C N 1
ATOM 6409 C CA . ASN C 1 139 ? 20.548 10.959 82.735 1.00 9.54 135 ASN C CA 1
ATOM 6410 C C . ASN C 1 139 ? 19.150 11.278 83.273 1.00 10.73 135 ASN C C 1
ATOM 6411 O O . ASN C 1 139 ? 18.828 10.938 84.411 1.00 9.42 135 ASN C O 1
ATOM 6416 N N . GLY C 1 140 ? 18.321 11.911 82.444 1.00 10.17 136 GLY C N 1
ATOM 6417 C CA . GLY C 1 140 ? 16.987 12.312 82.873 1.00 8.50 136 GLY C CA 1
ATOM 6418 C C . GLY C 1 140 ? 15.811 11.360 82.739 1.00 8.73 136 GLY C C 1
ATOM 6419 O O . GLY C 1 140 ? 14.731 11.650 83.254 1.00 9.29 136 GLY C O 1
ATOM 6420 N N . ILE C 1 141 ? 15.989 10.239 82.049 1.00 8.03 137 ILE C N 1
ATOM 6421 C CA . ILE C 1 141 ? 14.898 9.278 81.902 1.00 8.05 137 ILE C CA 1
ATOM 6422 C C . ILE C 1 141 ? 15.084 8.180 82.951 1.00 7.21 137 ILE C C 1
ATOM 6423 O O . ILE C 1 141 ? 16.017 7.382 82.874 1.00 6.37 137 ILE C O 1
ATOM 6428 N N . VAL C 1 142 ? 14.191 8.150 83.933 1.00 7.46 138 VAL C N 1
ATOM 6429 C CA . VAL C 1 142 ? 14.280 7.175 85.020 1.00 7.78 138 VAL C CA 1
ATOM 6430 C C . VAL C 1 142 ? 14.480 5.731 84.557 1.00 8.02 138 VAL C C 1
ATOM 6431 O O . VAL C 1 142 ? 13.674 5.191 83.800 1.00 6.84 138 VAL C O 1
ATOM 6435 N N . GLY C 1 143 ? 15.574 5.125 85.017 1.00 8.82 139 GLY C N 1
ATOM 6436 C CA . GLY C 1 143 ? 15.876 3.742 84.681 1.00 7.18 139 GLY C CA 1
ATOM 6437 C C . GLY C 1 143 ? 16.736 3.508 83.453 1.00 7.94 139 GLY C C 1
ATOM 6438 O O . GLY C 1 143 ? 17.432 2.495 83.361 1.00 7.47 139 GLY C O 1
ATOM 6439 N N . ALA C 1 144 ? 16.702 4.439 82.509 1.00 7.20 140 ALA C N 1
ATOM 6440 C CA . ALA C 1 144 ? 17.467 4.286 81.278 1.00 7.65 140 ALA C CA 1
ATOM 6441 C C . ALA C 1 144 ? 18.973 4.093 81.475 1.00 6.91 140 ALA C C 1
ATOM 6442 O O . ALA C 1 144 ? 19.609 3.393 80.692 1.00 5.91 140 ALA C O 1
ATOM 6444 N N . GLN C 1 145 ? 19.545 4.698 82.512 1.00 6.01 141 GLN C N 1
ATOM 6445 C CA . GLN C 1 145 ? 20.980 4.574 82.748 1.00 6.13 141 GLN C CA 1
ATOM 6446 C C . GLN C 1 145 ? 21.444 3.189 83.216 1.00 7.44 141 GLN C C 1
ATOM 6447 O O . GLN C 1 145 ? 22.641 2.897 83.196 1.00 6.24 141 GLN C O 1
ATOM 6453 N N . VAL C 1 146 ? 20.517 2.336 83.639 1.00 5.00 142 VAL C N 1
ATOM 6454 C CA . VAL C 1 146 ? 20.917 1.021 84.121 1.00 5.79 142 VAL C CA 1
ATOM 6455 C C . VAL C 1 146 ? 21.395 0.137 82.969 1.00 5.70 142 VAL C C 1
ATOM 6456 O O . VAL C 1 146 ? 22.478 -0.444 83.042 1.00 5.00 142 VAL C O 1
ATOM 6460 N N . PRO C 1 147 ? 20.602 0.019 81.889 1.00 5.92 143 PRO C N 1
ATOM 6461 C CA . PRO C 1 147 ? 21.100 -0.819 80.792 1.00 5.00 143 PRO C CA 1
ATOM 6462 C C . PRO C 1 147 ? 22.418 -0.228 80.243 1.00 5.91 143 PRO C C 1
ATOM 6463 O O . PRO C 1 147 ? 23.315 -0.966 79.832 1.00 5.00 143 PRO C O 1
ATOM 6467 N N . LEU C 1 148 ? 22.523 1.105 80.242 1.00 5.25 144 LEU C N 1
ATOM 6468 C CA . LEU C 1 148 ? 23.731 1.782 79.754 1.00 5.30 144 LEU C CA 1
ATOM 6469 C C . LEU C 1 148 ? 24.932 1.359 80.590 1.00 5.29 144 LEU C C 1
ATOM 6470 O O . LEU C 1 148 ? 25.999 1.059 80.057 1.00 5.00 144 LEU C O 1
ATOM 6475 N N . GLY C 1 149 ? 24.747 1.342 81.906 1.00 6.01 145 GLY C N 1
ATOM 6476 C CA . GLY C 1 149 ? 25.814 0.943 82.806 1.00 5.07 145 GLY C CA 1
ATOM 6477 C C . GLY C 1 149 ? 26.244 -0.488 82.549 1.00 7.08 145 GLY C C 1
ATOM 6478 O O . GLY C 1 149 ? 27.440 -0.807 82.579 1.00 5.00 145 GLY C O 1
ATOM 6479 N N . ALA C 1 150 ? 25.270 -1.363 82.305 1.00 5.53 146 ALA C N 1
ATOM 6480 C CA . ALA C 1 150 ? 25.579 -2.761 82.030 1.00 5.07 146 ALA C CA 1
ATOM 6481 C C . ALA C 1 150 ? 26.342 -2.829 80.705 1.00 5.14 146 ALA C C 1
ATOM 6482 O O . ALA C 1 150 ? 27.174 -3.710 80.502 1.00 6.20 146 ALA C O 1
ATOM 6484 N N . GLY C 1 151 ? 26.062 -1.887 79.809 1.00 5.09 147 GLY C N 1
ATOM 6485 C CA . GLY C 1 151 ? 26.751 -1.858 78.527 1.00 5.07 147 GLY C CA 1
ATOM 6486 C C . GLY C 1 151 ? 28.196 -1.427 78.694 1.00 5.82 147 GLY C C 1
ATOM 6487 O O . GLY C 1 151 ? 29.093 -1.935 78.022 1.00 5.00 147 GLY C O 1
ATOM 6488 N N . ILE C 1 152 ? 28.424 -0.479 79.595 1.00 5.00 148 ILE C N 1
ATOM 6489 C CA . ILE C 1 152 ? 29.773 0.003 79.862 1.00 5.32 148 ILE C CA 1
ATOM 6490 C C . ILE C 1 152 ? 30.548 -1.131 80.530 1.00 5.36 148 ILE C C 1
ATOM 6491 O O . ILE C 1 152 ? 31.742 -1.307 80.290 1.00 5.00 148 ILE C O 1
ATOM 6496 N N . ALA C 1 153 ? 29.852 -1.912 81.352 1.00 5.00 149 ALA C N 1
ATOM 6497 C CA . ALA C 1 153 ? 30.464 -3.051 82.029 1.00 5.78 149 ALA C CA 1
ATOM 6498 C C . ALA C 1 153 ? 30.856 -4.086 80.970 1.00 6.39 149 ALA C C 1
ATOM 6499 O O . ALA C 1 153 ? 31.897 -4.745 81.077 1.00 7.14 149 ALA C O 1
ATOM 6501 N N . LEU C 1 154 ? 30.019 -4.221 79.947 1.00 5.26 150 LEU C N 1
ATOM 6502 C CA . LEU C 1 154 ? 30.287 -5.162 78.860 1.00 6.15 150 LEU C CA 1
ATOM 6503 C C . LEU C 1 154 ? 31.600 -4.776 78.182 1.00 5.01 150 LEU C C 1
ATOM 6504 O O . LEU C 1 154 ? 32.423 -5.632 77.869 1.00 6.30 150 LEU C O 1
ATOM 6509 N N . ALA C 1 155 ? 31.788 -3.480 77.953 1.00 7.33 151 ALA C N 1
ATOM 6510 C CA . ALA C 1 155 ? 33.008 -2.983 77.322 1.00 8.53 151 ALA C CA 1
ATOM 6511 C C . ALA C 1 155 ? 34.233 -3.234 78.209 1.00 8.75 151 ALA C C 1
ATOM 6512 O O . ALA C 1 155 ? 35.321 -3.523 77.709 1.00 7.66 151 ALA C O 1
ATOM 6514 N N . CYS C 1 156 ? 34.062 -3.122 79.524 1.00 9.67 152 CYS C N 1
ATOM 6515 C CA . CYS C 1 156 ? 35.179 -3.361 80.439 1.00 9.95 152 CYS C CA 1
ATOM 6516 C C . CYS C 1 156 ? 35.678 -4.792 80.285 1.00 9.94 152 CYS C C 1
ATOM 6517 O O . CYS C 1 156 ? 36.882 -5.039 80.170 1.00 10.80 152 CYS C O 1
ATOM 6520 N N . LYS C 1 157 ? 34.741 -5.732 80.269 1.00 9.18 153 LYS C N 1
ATOM 6521 C CA . LYS C 1 157 ? 35.069 -7.144 80.126 1.00 11.05 153 LYS C CA 1
ATOM 6522 C C . LYS C 1 157 ? 35.696 -7.403 78.754 1.00 11.76 153 LYS C C 1
ATOM 6523 O O . LYS C 1 157 ? 36.653 -8.164 78.630 1.00 10.68 153 LYS C O 1
ATOM 6529 N N . TYR C 1 158 ? 35.146 -6.746 77.737 1.00 11.39 154 TYR C N 1
ATOM 6530 C CA . TYR C 1 158 ? 35.588 -6.866 76.349 1.00 11.79 154 TYR C CA 1
ATOM 6531 C C . TYR C 1 158 ? 37.036 -6.389 76.162 1.00 13.30 154 TYR C C 1
ATOM 6532 O O . TYR C 1 158 ? 37.801 -6.984 75.396 1.00 13.06 154 TYR C O 1
ATOM 6541 N N . ASN C 1 159 ? 37.402 -5.312 76.853 1.00 12.71 155 ASN C N 1
ATOM 6542 C CA . ASN C 1 159 ? 38.750 -4.753 76.749 1.00 14.66 155 ASN C CA 1
ATOM 6543 C C . ASN C 1 159 ? 39.779 -5.447 77.635 1.00 16.24 155 ASN C C 1
ATOM 6544 O O . ASN C 1 159 ? 40.983 -5.328 77.407 1.00 16.20 155 ASN C O 1
ATOM 6549 N N . GLY C 1 160 ? 39.302 -6.155 78.653 1.00 17.51 156 GLY C N 1
ATOM 6550 C CA . GLY C 1 160 ? 40.191 -6.876 79.546 1.00 19.06 156 GLY C CA 1
ATOM 6551 C C . GLY C 1 160 ? 41.219 -6.068 80.319 1.00 20.88 156 GLY C C 1
ATOM 6552 O O . GLY C 1 160 ? 42.350 -6.525 80.495 1.00 21.91 156 GLY C O 1
ATOM 6553 N N . LYS C 1 161 ? 40.840 -4.881 80.789 1.00 20.37 157 LYS C N 1
ATOM 6554 C CA . LYS C 1 161 ? 41.756 -4.042 81.558 1.00 20.94 157 LYS C CA 1
ATOM 6555 C C . LYS C 1 161 ? 41.459 -4.118 83.055 1.00 19.21 157 LYS C C 1
ATOM 6556 O O . LYS C 1 161 ? 42.027 -3.361 83.843 1.00 21.16 157 LYS C O 1
ATOM 6562 N N . ASP C 1 162 ? 40.561 -5.022 83.437 1.00 16.75 158 ASP C N 1
ATOM 6563 C CA . ASP C 1 162 ? 40.187 -5.216 84.838 1.00 16.84 158 ASP C CA 1
ATOM 6564 C C . ASP C 1 162 ? 39.409 -4.053 85.459 1.00 14.68 158 ASP C C 1
ATOM 6565 O O . ASP C 1 162 ? 39.327 -3.933 86.681 1.00 13.98 158 ASP C O 1
ATOM 6570 N N . GLU C 1 163 ? 38.835 -3.202 84.616 1.00 10.57 159 GLU C N 1
ATOM 6571 C CA . GLU C 1 163 ? 38.059 -2.061 85.094 1.00 10.28 159 GLU C CA 1
ATOM 6572 C C . GLU C 1 163 ? 36.614 -2.500 85.369 1.00 8.84 159 GLU C C 1
ATOM 6573 O O . GLU C 1 163 ? 36.153 -3.504 84.828 1.00 8.86 159 GLU C O 1
ATOM 6579 N N . VAL C 1 164 ? 35.910 -1.766 86.226 1.00 8.32 160 VAL C N 1
ATOM 6580 C CA . VAL C 1 164 ? 34.518 -2.095 86.526 1.00 7.62 160 VAL C CA 1
ATOM 6581 C C . VAL C 1 164 ? 33.630 -0.872 86.335 1.00 7.86 160 VAL C C 1
ATOM 6582 O O . VAL C 1 164 ? 34.120 0.245 86.164 1.00 7.43 160 VAL C O 1
ATOM 6586 N N . CYS C 1 165 ? 32.321 -1.087 86.352 1.00 8.64 161 CYS C N 1
ATOM 6587 C CA . CYS C 1 165 ? 31.381 0.013 86.190 1.00 9.01 161 CYS C CA 1
ATOM 6588 C C . CYS C 1 165 ? 30.341 0.040 87.301 1.00 8.71 161 CYS C C 1
ATOM 6589 O O . CYS C 1 165 ? 29.710 -0.975 87.590 1.00 6.55 161 CYS C O 1
ATOM 6592 N N . LEU C 1 166 ? 30.182 1.208 87.922 1.00 6.15 162 LEU C N 1
ATOM 6593 C CA . LEU C 1 166 ? 29.188 1.407 88.970 1.00 5.95 162 LEU C CA 1
ATOM 6594 C C . LEU C 1 166 ? 27.969 2.029 88.290 1.00 5.54 162 LEU C C 1
ATOM 6595 O O . LEU C 1 166 ? 28.071 3.078 87.656 1.00 6.28 162 LEU C O 1
ATOM 6600 N N . THR C 1 167 ? 26.825 1.371 88.428 1.00 5.00 163 THR C N 1
ATOM 6601 C CA . THR C 1 167 ? 25.582 1.808 87.805 1.00 5.55 163 THR C CA 1
ATOM 6602 C C . THR C 1 167 ? 24.538 2.164 88.869 1.00 5.70 163 THR C C 1
ATOM 6603 O O . THR C 1 167 ? 23.923 1.287 89.473 1.00 5.83 163 THR C O 1
ATOM 6607 N N . LEU C 1 168 ? 24.336 3.458 89.087 1.00 5.16 164 LEU C N 1
ATOM 6608 C CA . LEU C 1 168 ? 23.405 3.921 90.111 1.00 5.00 164 LEU C CA 1
ATOM 6609 C C . LEU C 1 168 ? 21.982 4.260 89.669 1.00 5.03 164 LEU C C 1
ATOM 6610 O O . LEU C 1 168 ? 21.761 4.752 88.566 1.00 5.00 164 LEU C O 1
ATOM 6615 N N . TYR C 1 169 ? 21.022 3.980 90.550 1.00 5.00 165 TYR C N 1
ATOM 6616 C CA . TYR C 1 169 ? 19.613 4.285 90.314 1.00 5.00 165 TYR C CA 1
ATOM 6617 C C . TYR C 1 169 ? 18.919 4.448 91.663 1.00 5.38 165 TYR C C 1
ATOM 6618 O O . TYR C 1 169 ? 19.361 3.872 92.659 1.00 5.00 165 TYR C O 1
ATOM 6627 N N . GLY C 1 170 ? 17.845 5.236 91.693 1.00 5.00 166 GLY C N 1
ATOM 6628 C CA . GLY C 1 170 ? 17.119 5.469 92.934 1.00 5.95 166 GLY C CA 1
ATOM 6629 C C . GLY C 1 170 ? 16.065 4.427 93.269 1.00 5.68 166 GLY C C 1
ATOM 6630 O O . GLY C 1 170 ? 15.781 3.540 92.464 1.00 5.69 166 GLY C O 1
ATOM 6631 N N . ASP C 1 171 ? 15.479 4.530 94.460 1.00 6.25 167 ASP C N 1
ATOM 6632 C CA . ASP C 1 171 ? 14.453 3.580 94.889 1.00 6.70 167 ASP C CA 1
ATOM 6633 C C . ASP C 1 171 ? 13.221 3.650 93.996 1.00 6.56 167 ASP C C 1
ATOM 6634 O O . ASP C 1 171 ? 12.555 2.643 93.765 1.00 6.14 167 ASP C O 1
ATOM 6639 N N . GLY C 1 172 ? 12.921 4.841 93.495 1.00 6.24 168 GLY C N 1
ATOM 6640 C CA . GLY C 1 172 ? 11.776 4.995 92.619 1.00 6.10 168 GLY C CA 1
ATOM 6641 C C . GLY C 1 172 ? 12.048 4.293 91.306 1.00 5.97 168 GLY C C 1
ATOM 6642 O O . GLY C 1 172 ? 11.174 3.630 90.753 1.00 6.80 168 GLY C O 1
ATOM 6643 N N . ALA C 1 173 ? 13.273 4.429 90.812 1.00 5.30 169 ALA C N 1
ATOM 6644 C CA . ALA C 1 173 ? 13.664 3.803 89.557 1.00 6.91 169 ALA C CA 1
ATOM 6645 C C . ALA C 1 173 ? 13.719 2.277 89.665 1.00 7.65 169 ALA C C 1
ATOM 6646 O O . ALA C 1 173 ? 13.631 1.571 88.658 1.00 6.78 169 ALA C O 1
ATOM 6648 N N . ALA C 1 174 ? 13.858 1.771 90.887 1.00 6.76 170 ALA C N 1
ATOM 6649 C CA . ALA C 1 174 ? 13.953 0.334 91.116 1.00 7.23 170 ALA C CA 1
ATOM 6650 C C . ALA C 1 174 ? 12.796 -0.493 90.549 1.00 7.86 170 ALA C C 1
ATOM 6651 O O . ALA C 1 174 ? 12.938 -1.699 90.354 1.00 8.54 170 ALA C O 1
ATOM 6653 N N . ASN C 1 175 ? 11.658 0.145 90.290 1.00 6.75 171 ASN C N 1
ATOM 6654 C CA . ASN C 1 175 ? 10.501 -0.562 89.751 1.00 7.02 171 ASN C CA 1
ATOM 6655 C C . ASN C 1 175 ? 10.401 -0.488 88.229 1.00 7.85 171 ASN C C 1
ATOM 6656 O O . ASN C 1 175 ? 9.369 -0.825 87.643 1.00 6.58 171 ASN C O 1
ATOM 6661 N N . GLN C 1 176 ? 11.482 -0.045 87.595 1.00 5.89 172 GLN C N 1
ATOM 6662 C CA . GLN C 1 176 ? 11.540 0.065 86.143 1.00 6.95 172 GLN C CA 1
ATOM 6663 C C . GLN C 1 176 ? 11.815 -1.306 85.535 1.00 6.31 172 GLN C C 1
ATOM 6664 O O . GLN C 1 176 ? 12.744 -1.997 85.945 1.00 6.35 172 GLN C O 1
ATOM 6670 N N . GLY C 1 177 ? 11.019 -1.691 84.544 1.00 6.54 173 GLY C N 1
ATOM 6671 C CA . GLY C 1 177 ? 11.218 -2.984 83.911 1.00 5.20 173 GLY C CA 1
ATOM 6672 C C . GLY C 1 177 ? 12.597 -3.215 83.306 1.00 5.12 173 GLY C C 1
ATOM 6673 O O . GLY C 1 177 ? 13.143 -4.307 83.433 1.00 6.08 173 GLY C O 1
ATOM 6674 N N . GLN C 1 178 ? 13.178 -2.204 82.660 1.00 5.03 174 GLN C N 1
ATOM 6675 C CA . GLN C 1 178 ? 14.490 -2.383 82.035 1.00 5.20 174 GLN C CA 1
ATOM 6676 C C . GLN C 1 178 ? 15.606 -2.722 83.021 1.00 6.93 174 GLN C C 1
ATOM 6677 O O . GLN C 1 178 ? 16.637 -3.279 82.636 1.00 5.84 174 GLN C O 1
ATOM 6683 N N . ILE C 1 179 ? 15.412 -2.394 84.293 1.00 6.00 175 ILE C N 1
ATOM 6684 C CA . ILE C 1 179 ? 16.423 -2.720 85.281 1.00 6.19 175 ILE C CA 1
ATOM 6685 C C . ILE C 1 179 ? 16.473 -4.236 85.446 1.00 5.23 175 ILE C C 1
ATOM 6686 O O . ILE C 1 179 ? 17.552 -4.820 85.569 1.00 5.76 175 ILE C O 1
ATOM 6691 N N . PHE C 1 180 ? 15.311 -4.878 85.427 1.00 5.00 176 PHE C N 1
ATOM 6692 C CA . PHE C 1 180 ? 15.267 -6.330 85.561 1.00 7.76 176 PHE C CA 1
ATOM 6693 C C . PHE C 1 180 ? 15.789 -7.022 84.303 1.00 8.01 176 PHE C C 1
ATOM 6694 O O . PHE C 1 180 ? 16.371 -8.107 84.382 1.00 5.47 176 PHE C O 1
ATOM 6702 N N . GLU C 1 181 ? 15.587 -6.399 83.144 1.00 5.93 177 GLU C N 1
ATOM 6703 C CA . GLU C 1 181 ? 16.109 -6.973 81.909 1.00 6.54 177 GLU C CA 1
ATOM 6704 C C . GLU C 1 181 ? 17.642 -6.919 82.024 1.00 6.54 177 GLU C C 1
ATOM 6705 O O . GLU C 1 181 ? 18.342 -7.852 81.634 1.00 5.00 177 GLU C O 1
ATOM 6711 N N . ALA C 1 182 ? 18.151 -5.827 82.593 1.00 5.65 178 ALA C N 1
ATOM 6712 C CA . ALA C 1 182 ? 19.591 -5.649 82.767 1.00 6.19 178 ALA C CA 1
ATOM 6713 C C . ALA C 1 182 ? 20.172 -6.620 83.799 1.00 5.97 178 ALA C C 1
ATOM 6714 O O . ALA C 1 182 ? 21.313 -7.068 83.655 1.00 5.78 178 ALA C O 1
ATOM 6716 N N . TYR C 1 183 ? 19.407 -6.940 84.842 1.00 5.42 179 TYR C N 1
ATOM 6717 C CA . TYR C 1 183 ? 19.900 -7.880 85.851 1.00 5.00 179 TYR C CA 1
ATOM 6718 C C . TYR C 1 183 ? 20.173 -9.222 85.184 1.00 5.12 179 TYR C C 1
ATOM 6719 O O . TYR C 1 183 ? 21.243 -9.808 85.355 1.00 5.24 179 TYR C O 1
ATOM 6728 N N . ASN C 1 184 ? 19.188 -9.707 84.433 1.00 5.00 180 ASN C N 1
ATOM 6729 C CA . ASN C 1 184 ? 19.294 -11.001 83.765 1.00 6.24 180 ASN C CA 1
ATOM 6730 C C . ASN C 1 184 ? 20.488 -11.123 82.825 1.00 6.11 180 ASN C C 1
ATOM 6731 O O . ASN C 1 184 ? 21.218 -12.112 82.869 1.00 5.00 180 ASN C O 1
ATOM 6736 N N . MET C 1 185 ? 20.680 -10.131 81.963 1.00 5.00 181 MET C N 1
ATOM 6737 C CA . MET C 1 185 ? 21.791 -10.185 81.030 1.00 5.57 181 MET C CA 1
ATOM 6738 C C . MET C 1 185 ? 23.144 -10.021 81.719 1.00 5.62 181 MET C C 1
ATOM 6739 O O . MET C 1 185 ? 24.114 -10.660 81.330 1.00 5.00 181 MET C O 1
ATOM 6744 N N . ALA C 1 186 ? 23.210 -9.181 82.746 1.00 5.00 182 ALA C N 1
ATOM 6745 C CA . ALA C 1 186 ? 24.469 -8.983 83.460 1.00 5.78 182 ALA C CA 1
ATOM 6746 C C . ALA C 1 186 ? 24.909 -10.272 84.158 1.00 5.54 182 ALA C C 1
ATOM 6747 O O . ALA C 1 186 ? 26.099 -10.583 84.204 1.00 5.58 182 ALA C O 1
ATOM 6749 N N . ALA C 1 187 ? 23.946 -11.022 84.689 1.00 5.11 183 ALA C N 1
ATOM 6750 C CA . ALA C 1 187 ? 24.236 -12.284 85.378 1.00 6.16 183 ALA C CA 1
ATOM 6751 C C . ALA C 1 187 ? 24.585 -13.353 84.350 1.00 7.32 183 ALA C C 1
ATOM 6752 O O . ALA C 1 187 ? 25.512 -14.142 84.531 1.00 6.05 183 ALA C O 1
ATOM 6754 N N . LEU C 1 188 ? 23.821 -13.366 83.267 1.00 7.60 184 LEU C N 1
ATOM 6755 C CA . LEU C 1 188 ? 24.023 -14.314 82.184 1.00 9.02 184 LEU C CA 1
ATOM 6756 C C . LEU C 1 188 ? 25.444 -14.224 81.623 1.00 8.48 184 LEU C C 1
ATOM 6757 O O . LEU C 1 188 ? 26.087 -15.247 81.377 1.00 7.77 184 LEU C O 1
ATOM 6762 N N . TRP C 1 189 ? 25.933 -13.001 81.424 1.00 5.77 185 TRP C N 1
ATOM 6763 C CA . TRP C 1 189 ? 27.272 -12.804 80.862 1.00 8.50 185 TRP C CA 1
ATOM 6764 C C . TRP C 1 189 ? 28.375 -12.455 81.877 1.00 10.09 185 TRP C C 1
ATOM 6765 O O . TRP C 1 189 ? 29.502 -12.132 81.488 1.00 9.20 185 TRP C O 1
ATOM 6776 N N . LYS C 1 190 ? 28.048 -12.535 83.166 1.00 10.20 186 LYS C N 1
ATOM 6777 C CA . LYS C 1 190 ? 28.990 -12.221 84.246 1.00 12.74 186 LYS C CA 1
ATOM 6778 C C . LYS C 1 190 ? 29.697 -10.886 84.020 1.00 12.92 186 LYS C C 1
ATOM 6779 O O . LYS C 1 190 ? 30.927 -10.809 84.042 1.00 11.19 186 LYS C O 1
ATOM 6785 N N . LEU C 1 191 ? 28.910 -9.835 83.811 1.00 10.88 187 LEU C N 1
ATOM 6786 C CA . LEU C 1 191 ? 29.452 -8.502 83.577 1.00 10.73 187 LEU C CA 1
ATOM 6787 C C . LEU C 1 191 ? 29.917 -7.868 84.883 1.00 10.53 187 LEU C C 1
ATOM 6788 O O . LEU C 1 191 ? 29.255 -7.997 85.915 1.00 9.36 187 LEU C O 1
ATOM 6793 N N . PRO C 1 192 ? 31.076 -7.185 84.859 1.00 10.87 188 PRO C N 1
ATOM 6794 C CA . PRO C 1 192 ? 31.619 -6.528 86.056 1.00 10.19 188 PRO C CA 1
ATOM 6795 C C . PRO C 1 192 ? 30.833 -5.248 86.333 1.00 10.96 188 PRO C C 1
ATOM 6796 O O . PRO C 1 192 ? 31.376 -4.140 86.282 1.00 8.95 188 PRO C O 1
ATOM 6800 N N . CYS C 1 193 ? 29.547 -5.416 86.621 1.00 9.03 189 CYS C N 1
ATOM 6801 C CA . CYS C 1 193 ? 28.666 -4.290 86.877 1.00 9.66 189 CYS C CA 1
ATOM 6802 C C . CYS C 1 193 ? 28.209 -4.272 88.325 1.00 8.91 189 CYS C C 1
ATOM 6803 O O . CYS C 1 193 ? 27.704 -5.267 88.847 1.00 8.79 189 CYS C O 1
ATOM 6806 N N . ILE C 1 194 ? 28.409 -3.137 88.981 1.00 8.33 190 ILE C N 1
ATOM 6807 C CA . ILE C 1 194 ? 27.980 -2.982 90.359 1.00 7.18 190 ILE C CA 1
ATOM 6808 C C . ILE C 1 194 ? 26.694 -2.164 90.314 1.00 6.12 190 ILE C C 1
ATOM 6809 O O . ILE C 1 194 ? 26.734 -0.950 90.119 1.00 7.39 190 ILE C O 1
ATOM 6814 N N . PHE C 1 195 ? 25.557 -2.838 90.456 1.00 6.25 191 PHE C N 1
ATOM 6815 C CA . PHE C 1 195 ? 24.259 -2.170 90.445 1.00 6.66 191 PHE C CA 1
ATOM 6816 C C . PHE C 1 195 ? 24.091 -1.522 91.811 1.00 7.11 191 PHE C C 1
ATOM 6817 O O . PHE C 1 195 ? 24.213 -2.190 92.842 1.00 9.02 191 PHE C O 1
ATOM 6825 N N . ILE C 1 196 ? 23.810 -0.227 91.820 1.00 5.02 192 ILE C N 1
ATOM 6826 C CA . ILE C 1 196 ? 23.670 0.486 93.075 1.00 6.15 192 ILE C CA 1
ATOM 6827 C C . ILE C 1 196 ? 22.353 1.228 93.203 1.00 6.18 192 ILE C C 1
ATOM 6828 O O . ILE C 1 196 ? 22.045 2.112 92.405 1.00 6.77 192 ILE C O 1
ATOM 6833 N N . CYS C 1 197 ? 21.571 0.857 94.207 1.00 6.63 193 CYS C N 1
ATOM 6834 C CA . CYS C 1 197 ? 20.301 1.527 94.451 1.00 7.76 193 CYS C CA 1
ATOM 6835 C C . CYS C 1 197 ? 20.470 2.555 95.567 1.00 8.20 193 CYS C C 1
ATOM 6836 O O . CYS C 1 197 ? 20.744 2.191 96.711 1.00 9.13 193 CYS C O 1
ATOM 6839 N N . GLU C 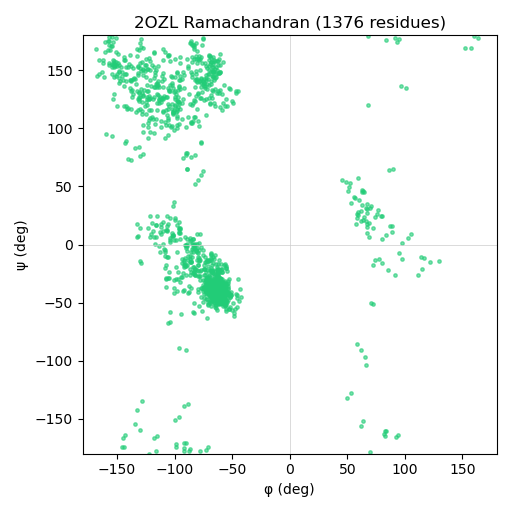1 198 ? 20.334 3.834 95.230 1.00 8.03 194 GLU C N 1
ATOM 6840 C CA . GLU C 1 198 ? 20.431 4.888 96.232 1.00 9.55 194 GLU C CA 1
ATOM 6841 C C . GLU C 1 198 ? 19.043 5.007 96.830 1.00 8.59 194 GLU C C 1
ATOM 6842 O O . GLU C 1 198 ? 18.127 5.548 96.206 1.00 8.18 194 GLU C O 1
ATOM 6848 N N . ASN C 1 199 ? 18.876 4.485 98.034 1.00 7.40 195 ASN C N 1
ATOM 6849 C CA . ASN C 1 199 ? 17.577 4.533 98.681 1.00 7.87 195 ASN C CA 1
ATOM 6850 C C . ASN C 1 199 ? 17.458 5.686 99.668 1.00 9.22 195 ASN C C 1
ATOM 6851 O O . ASN C 1 199 ? 17.966 5.602 100.790 1.00 7.70 195 ASN C O 1
ATOM 6856 N N . ASN C 1 200 ? 16.805 6.767 99.243 1.00 8.17 196 ASN C N 1
ATOM 6857 C CA . ASN C 1 200 ? 16.597 7.911 100.120 1.00 8.34 196 ASN C CA 1
ATOM 6858 C C . ASN C 1 200 ? 15.129 7.957 100.557 1.00 9.51 196 ASN C C 1
ATOM 6859 O O . ASN C 1 200 ? 14.599 9.012 100.879 1.00 10.63 196 ASN C O 1
ATOM 6864 N N . ARG C 1 201 ? 14.484 6.791 100.533 1.00 12.12 197 ARG C N 1
ATOM 6865 C CA . ARG C 1 201 ? 13.095 6.608 100.966 1.00 14.01 197 ARG C CA 1
ATOM 6866 C C . ARG C 1 201 ? 11.943 7.144 100.117 1.00 13.47 197 ARG C C 1
ATOM 6867 O O . ARG C 1 201 ? 10.800 6.720 100.303 1.00 11.91 197 ARG C O 1
ATOM 6875 N N . TYR C 1 202 ? 12.206 8.068 99.202 1.00 12.31 198 TYR C N 1
ATOM 6876 C CA . TYR C 1 202 ? 11.111 8.595 98.395 1.00 12.71 198 TYR C CA 1
ATOM 6877 C C . TYR C 1 202 ? 11.399 8.701 96.906 1.00 12.31 198 TYR C C 1
ATOM 6878 O O . TYR C 1 202 ? 12.503 9.043 96.505 1.00 10.84 198 TYR C O 1
ATOM 6887 N N . GLY C 1 203 ? 10.380 8.408 96.102 1.00 12.50 199 GLY C N 1
ATOM 6888 C CA . GLY C 1 203 ? 10.488 8.514 94.657 1.00 13.20 199 GLY C CA 1
ATOM 6889 C C . GLY C 1 203 ? 9.647 9.732 94.334 1.00 13.35 199 GLY C C 1
ATOM 6890 O O . GLY C 1 203 ? 8.438 9.628 94.114 1.00 11.84 199 GLY C O 1
ATOM 6891 N N . MET C 1 204 ? 10.300 10.889 94.305 1.00 13.65 200 MET C N 1
ATOM 6892 C CA . MET C 1 204 ? 9.637 12.166 94.093 1.00 13.66 200 MET C CA 1
ATOM 6893 C C . MET C 1 204 ? 8.769 12.345 95.340 1.00 14.18 200 MET C C 1
ATOM 6894 O O . MET C 1 204 ? 9.288 12.652 96.411 1.00 15.09 200 MET C O 1
ATOM 6899 N N . GLY C 1 205 ? 7.464 12.126 95.219 1.00 14.36 201 GLY C N 1
ATOM 6900 C CA . GLY C 1 205 ? 6.598 12.282 96.375 1.00 13.83 201 GLY C CA 1
ATOM 6901 C C . GLY C 1 205 ? 6.033 10.978 96.910 1.00 13.76 201 GLY C C 1
ATOM 6902 O O . GLY C 1 205 ? 5.288 10.981 97.890 1.00 14.32 201 GLY C O 1
ATOM 6903 N N . THR C 1 206 ? 6.398 9.862 96.281 1.00 14.24 202 THR C N 1
ATOM 6904 C CA . THR C 1 206 ? 5.894 8.548 96.684 1.00 14.23 202 THR C CA 1
ATOM 6905 C C . THR C 1 206 ? 6.866 7.708 97.518 1.00 14.32 202 THR C C 1
ATOM 6906 O O . THR C 1 206 ? 7.893 7.245 97.019 1.00 13.93 202 THR C O 1
ATOM 6910 N N . SER C 1 207 ? 6.519 7.497 98.783 1.00 14.24 203 SER C N 1
ATOM 6911 C CA . SER C 1 207 ? 7.345 6.704 99.689 1.00 15.10 203 SER C CA 1
ATOM 6912 C C . SER C 1 207 ? 7.562 5.295 99.142 1.00 14.38 203 SER C C 1
ATOM 6913 O O . SER C 1 207 ? 6.773 4.803 98.336 1.00 12.68 203 SER C O 1
ATOM 6916 N N . VAL C 1 208 ? 8.630 4.645 99.593 1.00 13.31 204 VAL C N 1
ATOM 6917 C CA . VAL C 1 208 ? 8.935 3.295 99.142 1.00 14.90 204 VAL C CA 1
ATOM 6918 C C . VAL C 1 208 ? 7.814 2.304 99.463 1.00 14.36 204 VAL C C 1
ATOM 6919 O O . VAL C 1 208 ? 7.508 1.431 98.653 1.00 15.15 204 VAL C O 1
ATOM 6923 N N . GLU C 1 209 ? 7.189 2.448 100.628 1.00 15.97 205 GLU C N 1
ATOM 6924 C CA . GLU C 1 209 ? 6.102 1.551 101.025 1.00 17.04 205 GLU C CA 1
ATOM 6925 C C . GLU C 1 209 ? 4.915 1.607 100.061 1.00 17.57 205 GLU C C 1
ATOM 6926 O O . GLU C 1 209 ? 4.222 0.605 99.856 1.00 17.73 205 GLU C O 1
ATOM 6932 N N . ARG C 1 210 ? 4.672 2.777 99.479 1.00 15.31 206 ARG C N 1
ATOM 6933 C CA . ARG C 1 210 ? 3.553 2.936 98.556 1.00 15.00 206 ARG C CA 1
ATOM 6934 C C . ARG C 1 210 ? 3.883 2.609 97.102 1.00 14.11 206 ARG C C 1
ATOM 6935 O O . ARG C 1 210 ? 2.976 2.464 96.279 1.00 13.30 206 ARG C O 1
ATOM 6943 N N . ALA C 1 211 ? 5.169 2.483 96.788 1.00 12.43 207 ALA C N 1
ATOM 6944 C CA . ALA C 1 211 ? 5.594 2.192 95.421 1.00 12.67 207 ALA C CA 1
ATOM 6945 C C . ALA C 1 211 ? 6.119 0.778 95.187 1.00 11.68 207 ALA C C 1
ATOM 6946 O O . ALA C 1 211 ? 5.994 0.249 94.084 1.00 10.42 207 ALA C O 1
ATOM 6948 N N . ALA C 1 212 ? 6.708 0.166 96.213 1.00 11.33 208 ALA C N 1
ATOM 6949 C CA . ALA C 1 212 ? 7.263 -1.176 96.063 1.00 11.80 208 ALA C CA 1
ATOM 6950 C C . ALA C 1 212 ? 6.658 -2.206 97.007 1.00 12.07 208 ALA C C 1
ATOM 6951 O O . ALA C 1 212 ? 6.651 -2.016 98.224 1.00 11.13 208 ALA C O 1
ATOM 6953 N N . ALA C 1 213 ? 6.163 -3.300 96.435 1.00 11.44 209 ALA C N 1
ATOM 6954 C CA . ALA C 1 213 ? 5.565 -4.378 97.216 1.00 12.94 209 ALA C CA 1
ATOM 6955 C C . ALA C 1 213 ? 6.602 -4.891 98.217 1.00 13.41 209 ALA C C 1
ATOM 6956 O O . ALA C 1 213 ? 6.267 -5.267 99.339 1.00 14.01 209 ALA C O 1
ATOM 6958 N N . SER C 1 214 ? 7.861 -4.906 97.790 1.00 14.85 210 SER C N 1
ATOM 6959 C CA . SER C 1 214 ? 8.980 -5.326 98.630 1.00 15.28 210 SER C CA 1
ATOM 6960 C C . SER C 1 214 ? 9.952 -4.155 98.683 1.00 16.83 210 SER C C 1
ATOM 6961 O O . SER C 1 214 ? 10.384 -3.667 97.639 1.00 16.09 210 SER C O 1
ATOM 6964 N N . THR C 1 215 ? 10.299 -3.705 99.886 1.00 16.60 211 THR C N 1
ATOM 6965 C CA . THR C 1 215 ? 11.223 -2.585 100.022 1.00 18.42 211 THR C CA 1
ATOM 6966 C C . THR C 1 215 ? 12.675 -3.000 100.262 1.00 18.02 211 THR C C 1
ATOM 6967 O O . THR C 1 215 ? 13.515 -2.161 100.587 1.00 17.79 211 THR C O 1
ATOM 6971 N N . ASP C 1 216 ? 12.970 -4.290 100.112 1.00 17.83 212 ASP C N 1
ATOM 6972 C CA . ASP C 1 216 ? 14.338 -4.774 100.282 1.00 16.47 212 ASP C CA 1
ATOM 6973 C C . ASP C 1 216 ? 15.009 -4.676 98.918 1.00 15.05 212 ASP C C 1
ATOM 6974 O O . ASP C 1 216 ? 15.149 -5.672 98.197 1.00 12.78 212 ASP C O 1
ATOM 6979 N N . TYR C 1 217 ? 15.422 -3.465 98.564 1.00 12.24 213 TYR C N 1
ATOM 6980 C CA . TYR C 1 217 ? 16.045 -3.236 97.271 1.00 10.21 213 TYR C CA 1
ATOM 6981 C C . TYR C 1 217 ? 17.291 -4.058 96.974 1.00 9.85 213 TYR C C 1
ATOM 6982 O O . TYR C 1 217 ? 17.487 -4.478 95.836 1.00 7.61 213 TYR C O 1
ATOM 6991 N N . TYR C 1 218 ? 18.120 -4.318 97.982 1.00 9.08 214 TYR C N 1
ATOM 6992 C CA . TYR C 1 218 ? 19.333 -5.097 97.747 1.00 8.70 214 TYR C CA 1
ATOM 6993 C C . TYR C 1 218 ? 19.049 -6.540 97.326 1.00 9.25 214 TYR C C 1
ATOM 6994 O O . TYR C 1 218 ? 19.959 -7.262 96.920 1.00 7.67 214 TYR C O 1
ATOM 7003 N N . LYS C 1 219 ? 17.791 -6.960 97.410 1.00 10.13 215 LYS C N 1
ATOM 7004 C CA . LYS C 1 219 ? 17.436 -8.324 97.022 1.00 11.44 215 LYS C CA 1
ATOM 7005 C C . LYS C 1 219 ? 16.558 -8.423 95.771 1.00 12.75 215 LYS C C 1
ATOM 7006 O O . LYS C 1 219 ? 16.312 -9.526 95.279 1.00 11.68 215 LYS C O 1
ATOM 7012 N N . ARG C 1 220 ? 16.103 -7.285 95.247 1.00 12.27 216 ARG C N 1
ATOM 7013 C CA . ARG C 1 220 ? 15.243 -7.286 94.060 1.00 14.53 216 ARG C CA 1
ATOM 7014 C C . ARG C 1 220 ? 15.920 -7.961 92.866 1.00 15.77 216 ARG C C 1
ATOM 7015 O O . ARG C 1 220 ? 15.249 -8.399 91.930 1.00 17.36 216 ARG C O 1
ATOM 7023 N N . GLY C 1 221 ? 17.247 -8.041 92.900 1.00 13.99 217 GLY C N 1
ATOM 7024 C CA . GLY C 1 221 ? 17.975 -8.673 91.816 1.00 13.93 217 GLY C CA 1
ATOM 7025 C C . GLY C 1 221 ? 17.714 -10.169 91.778 1.00 15.00 217 GLY C C 1
ATOM 7026 O O . GLY C 1 221 ? 18.052 -10.840 90.803 1.00 15.16 217 GLY C O 1
ATOM 7027 N N . ASP C 1 222 ? 17.119 -10.689 92.851 1.00 13.50 218 ASP C N 1
ATOM 7028 C CA . ASP C 1 222 ? 16.781 -12.105 92.957 1.00 13.62 218 ASP C CA 1
ATOM 7029 C C . ASP C 1 222 ? 18.016 -13.024 92.892 1.00 12.26 218 ASP C C 1
ATOM 7030 O O . ASP C 1 222 ? 18.626 -13.318 93.924 1.00 10.38 218 ASP C O 1
ATOM 7035 N N . PHE C 1 223 ? 18.387 -13.461 91.689 1.00 11.07 219 PHE C N 1
ATOM 7036 C CA . PHE C 1 223 ? 19.541 -14.341 91.497 1.00 10.92 219 PHE C CA 1
ATOM 7037 C C . PHE C 1 223 ? 20.897 -13.635 91.631 1.00 12.00 219 PHE C C 1
ATOM 7038 O O . PHE C 1 223 ? 21.921 -14.286 91.809 1.00 11.94 219 PHE C O 1
ATOM 7046 N N . ILE C 1 224 ? 20.904 -12.308 91.548 1.00 12.20 220 ILE C N 1
ATOM 7047 C CA . ILE C 1 224 ? 22.143 -11.540 91.694 1.00 10.61 220 ILE C CA 1
ATOM 7048 C C . ILE C 1 224 ? 22.377 -11.237 93.183 1.00 11.04 220 ILE C C 1
ATOM 7049 O O . ILE C 1 224 ? 21.483 -10.747 93.874 1.00 10.71 220 ILE C O 1
ATOM 7054 N N . PRO C 1 225 ? 23.583 -11.532 93.695 1.00 9.95 221 PRO C N 1
ATOM 7055 C CA . PRO C 1 225 ? 23.872 -11.272 95.108 1.00 9.92 221 PRO C CA 1
ATOM 7056 C C . PRO C 1 225 ? 23.879 -9.787 95.416 1.00 9.32 221 PRO C C 1
ATOM 7057 O O . PRO C 1 225 ? 24.084 -8.963 94.527 1.00 11.16 221 PRO C O 1
ATOM 7061 N N . GLY C 1 226 ? 23.651 -9.446 96.679 1.00 9.52 222 GLY C N 1
ATOM 7062 C CA . GLY C 1 226 ? 23.641 -8.050 97.057 1.00 8.44 222 GLY C CA 1
ATOM 7063 C C . GLY C 1 226 ? 23.916 -7.814 98.526 1.00 9.95 222 GLY C C 1
ATOM 7064 O O . GLY C 1 226 ? 23.984 -8.751 99.324 1.00 6.45 222 GLY C O 1
ATOM 7065 N N . LEU C 1 227 ? 24.083 -6.545 98.876 1.00 7.87 223 LEU C N 1
ATOM 7066 C CA . LEU C 1 227 ? 24.339 -6.158 100.252 1.00 8.81 223 LEU C CA 1
ATOM 7067 C C . LEU C 1 227 ? 23.729 -4.787 100.508 1.00 8.83 223 LEU C C 1
ATOM 7068 O O . LEU C 1 227 ? 23.631 -3.955 99.595 1.00 5.53 223 LEU C O 1
ATOM 7073 N N . ARG C 1 228 ? 23.304 -4.569 101.749 1.00 7.58 224 ARG C N 1
ATOM 7074 C CA . ARG C 1 228 ? 22.697 -3.313 102.151 1.00 8.80 224 ARG C CA 1
ATOM 7075 C C . ARG C 1 228 ? 23.706 -2.580 103.021 1.00 9.02 224 ARG C C 1
ATOM 7076 O O . ARG C 1 228 ? 24.216 -3.128 104.004 1.00 9.09 224 ARG C O 1
ATOM 7084 N N . VAL C 1 229 ? 23.986 -1.336 102.645 1.00 7.20 225 VAL C N 1
ATOM 7085 C CA . VAL C 1 229 ? 24.980 -0.517 103.312 1.00 8.24 225 VAL C CA 1
ATOM 7086 C C . VAL C 1 229 ? 24.430 0.751 103.952 1.00 10.30 225 VAL C C 1
ATOM 7087 O O . VAL C 1 229 ? 23.422 1.304 103.507 1.00 9.94 225 VAL C O 1
ATOM 7091 N N . ASP C 1 230 ? 25.110 1.210 105.000 1.00 9.04 226 ASP C N 1
ATOM 7092 C CA . ASP C 1 230 ? 24.727 2.445 105.671 1.00 10.05 226 ASP C CA 1
ATOM 7093 C C . ASP C 1 230 ? 25.296 3.559 104.788 1.00 8.98 226 ASP C C 1
ATOM 7094 O O . ASP C 1 230 ? 26.507 3.786 104.757 1.00 9.56 226 ASP C O 1
ATOM 7099 N N . GLY C 1 231 ? 24.410 4.235 104.066 1.00 7.73 227 GLY C N 1
ATOM 7100 C CA . GLY C 1 231 ? 24.819 5.290 103.158 1.00 10.63 227 GLY C CA 1
ATOM 7101 C C . GLY C 1 231 ? 25.100 6.656 103.752 1.00 11.23 227 GLY C C 1
ATOM 7102 O O . GLY C 1 231 ? 25.273 7.626 103.008 1.00 11.98 227 GLY C O 1
ATOM 7103 N N . MET C 1 232 ? 25.133 6.744 105.078 1.00 10.73 228 MET C N 1
ATOM 7104 C CA . MET C 1 232 ? 25.422 8.004 105.748 1.00 12.16 228 MET C CA 1
ATOM 7105 C C . MET C 1 232 ? 26.832 7.956 106.347 1.00 12.55 228 MET C C 1
ATOM 7106 O O . MET C 1 232 ? 27.368 8.977 106.776 1.00 14.26 228 MET C O 1
ATOM 7111 N N . ASP C 1 233 ? 27.423 6.762 106.361 1.00 13.21 229 ASP C N 1
ATOM 7112 C CA . ASP C 1 233 ? 28.768 6.536 106.903 1.00 13.94 229 ASP C CA 1
ATOM 7113 C C . ASP C 1 233 ? 29.748 6.335 105.747 1.00 13.19 229 ASP C C 1
ATOM 7114 O O . ASP C 1 233 ? 29.748 5.285 105.106 1.00 12.22 229 ASP C O 1
ATOM 7119 N N . ILE C 1 234 ? 30.597 7.327 105.496 1.00 12.24 230 ILE C N 1
ATOM 7120 C CA . ILE C 1 234 ? 31.542 7.239 104.388 1.00 11.32 230 ILE C CA 1
ATOM 7121 C C . ILE C 1 234 ? 32.502 6.048 104.436 1.00 11.35 230 ILE C C 1
ATOM 7122 O O . ILE C 1 234 ? 32.897 5.528 103.388 1.00 9.79 230 ILE C O 1
ATOM 7127 N N . LEU C 1 235 ? 32.882 5.611 105.634 1.00 11.81 231 LEU C N 1
ATOM 7128 C CA . LEU C 1 235 ? 33.791 4.472 105.745 1.00 10.97 231 LEU C CA 1
ATOM 7129 C C . LEU C 1 235 ? 33.052 3.179 105.415 1.00 10.58 231 LEU C C 1
ATOM 7130 O O . LEU C 1 235 ? 33.642 2.241 104.881 1.00 11.17 231 LEU C O 1
ATOM 7135 N N . CYS C 1 236 ? 31.764 3.123 105.740 1.00 11.60 232 CYS C N 1
ATOM 7136 C CA . CYS C 1 236 ? 30.973 1.941 105.430 1.00 11.70 232 CYS C CA 1
ATOM 7137 C C . CYS C 1 236 ? 30.836 1.860 103.919 1.00 10.19 232 CYS C C 1
ATOM 7138 O O . CYS C 1 236 ? 30.953 0.783 103.336 1.00 8.38 232 CYS C O 1
ATOM 7141 N N . VAL C 1 237 ? 30.592 3.006 103.287 1.00 8.88 233 VAL C N 1
ATOM 7142 C CA . VAL C 1 237 ? 30.441 3.042 101.840 1.00 7.74 233 VAL C CA 1
ATOM 7143 C C . VAL C 1 237 ? 31.751 2.682 101.148 1.00 7.73 233 VAL C C 1
ATOM 7144 O O . VAL C 1 237 ? 31.760 1.875 100.222 1.00 6.41 233 VAL C O 1
ATOM 7148 N N . ARG C 1 238 ? 32.856 3.267 101.604 1.00 7.54 234 ARG C N 1
ATOM 7149 C CA . ARG C 1 238 ? 34.160 2.979 101.014 1.00 8.28 234 ARG C CA 1
ATOM 7150 C C . ARG C 1 238 ? 34.502 1.494 101.123 1.00 9.39 234 ARG C C 1
ATOM 7151 O O . ARG C 1 238 ? 34.962 0.882 100.160 1.00 7.85 234 ARG C O 1
ATOM 7159 N N . GLU C 1 239 ? 34.280 0.917 102.299 1.00 9.95 235 GLU C N 1
ATOM 7160 C CA . GLU C 1 239 ? 34.597 -0.488 102.507 1.00 12.20 235 GLU C CA 1
ATOM 7161 C C . GLU C 1 239 ? 33.711 -1.422 101.682 1.00 10.97 235 GLU C C 1
ATOM 7162 O O . GLU C 1 239 ? 34.189 -2.419 101.135 1.00 11.13 235 GLU C O 1
ATOM 7168 N N . ALA C 1 240 ? 32.424 -1.102 101.591 1.00 8.68 236 ALA C N 1
ATOM 7169 C CA . ALA C 1 240 ? 31.499 -1.920 100.811 1.00 9.03 236 ALA C CA 1
ATOM 7170 C C . ALA C 1 240 ? 31.833 -1.802 99.329 1.00 9.26 236 ALA C C 1
ATOM 7171 O O . ALA C 1 240 ? 31.667 -2.754 98.563 1.00 8.59 236 ALA C O 1
ATOM 7173 N N . THR C 1 241 ? 32.303 -0.624 98.930 1.00 7.50 237 THR C N 1
ATOM 7174 C CA . THR C 1 241 ? 32.661 -0.377 97.542 1.00 8.82 237 THR C CA 1
ATOM 7175 C C . THR C 1 241 ? 33.919 -1.148 97.157 1.00 9.68 237 THR C C 1
ATOM 7176 O O . THR C 1 241 ? 33.992 -1.728 96.074 1.00 10.67 237 THR C O 1
ATOM 7180 N N . ARG C 1 242 ? 34.911 -1.162 98.041 1.00 9.34 238 ARG C N 1
ATOM 7181 C CA . ARG C 1 242 ? 36.142 -1.900 97.760 1.00 10.56 238 ARG C CA 1
ATOM 7182 C C . ARG C 1 242 ? 35.823 -3.383 97.625 1.00 10.38 238 ARG C C 1
ATOM 7183 O O . ARG C 1 242 ? 36.393 -4.082 96.788 1.00 10.13 238 ARG C O 1
ATOM 7191 N N . PHE C 1 243 ? 34.908 -3.858 98.465 1.00 10.74 239 PHE C N 1
ATOM 7192 C CA . PHE C 1 243 ? 34.491 -5.253 98.451 1.00 10.99 239 PHE C CA 1
ATOM 7193 C C . PHE C 1 243 ? 33.773 -5.587 97.144 1.00 10.77 239 PHE C C 1
ATOM 7194 O O . PHE C 1 243 ? 34.066 -6.595 96.500 1.00 9.15 239 PHE C O 1
ATOM 7202 N N . ALA C 1 244 ? 32.836 -4.729 96.758 1.00 9.71 240 ALA C N 1
ATOM 7203 C CA . ALA C 1 244 ? 32.075 -4.939 95.532 1.00 10.47 240 ALA C CA 1
ATOM 7204 C C . ALA C 1 244 ? 32.981 -4.887 94.301 1.00 9.91 240 ALA C C 1
ATOM 7205 O O . ALA C 1 244 ? 32.855 -5.714 93.396 1.00 10.77 240 ALA C O 1
ATOM 7207 N N . ALA C 1 245 ? 33.898 -3.923 94.268 1.00 8.81 241 ALA C N 1
ATOM 7208 C CA . ALA C 1 245 ? 34.808 -3.802 93.133 1.00 9.60 241 ALA C CA 1
ATOM 7209 C C . ALA C 1 245 ? 35.688 -5.046 93.028 1.00 11.43 241 ALA C C 1
ATOM 7210 O O . ALA C 1 245 ? 35.869 -5.595 91.938 1.00 11.44 241 ALA C O 1
ATOM 7212 N N . ALA C 1 246 ? 36.232 -5.489 94.160 1.00 10.35 242 ALA C N 1
ATOM 7213 C CA . ALA C 1 246 ? 37.084 -6.676 94.177 1.00 10.27 242 ALA C CA 1
ATOM 7214 C C . ALA C 1 246 ? 36.290 -7.888 93.698 1.00 9.46 242 ALA C C 1
ATOM 7215 O O . ALA C 1 246 ? 36.812 -8.752 92.985 1.00 8.89 242 ALA C O 1
ATOM 7217 N N . TYR C 1 247 ? 35.022 -7.947 94.087 1.00 8.31 243 TYR C N 1
ATOM 7218 C CA . TYR C 1 247 ? 34.164 -9.047 93.688 1.00 8.71 243 TYR C CA 1
ATOM 7219 C C . TYR C 1 247 ? 34.066 -9.089 92.162 1.00 8.85 243 TYR C C 1
ATOM 7220 O O . TYR C 1 247 ? 34.284 -10.133 91.549 1.00 10.41 243 TYR C O 1
ATOM 7229 N N . CYS C 1 248 ? 33.761 -7.950 91.546 1.00 7.70 244 CYS C N 1
ATOM 7230 C CA . CYS C 1 248 ? 33.642 -7.890 90.093 1.00 10.02 244 CYS C CA 1
ATOM 7231 C C . CYS C 1 248 ? 34.978 -8.070 89.373 1.00 11.00 244 CYS C C 1
ATOM 7232 O O . CYS C 1 248 ? 35.028 -8.675 88.302 1.00 11.99 244 CYS C O 1
ATOM 7235 N N . ARG C 1 249 ? 36.059 -7.555 89.950 1.00 11.40 245 ARG C N 1
ATOM 7236 C CA . ARG C 1 249 ? 37.371 -7.700 89.319 1.00 12.37 245 ARG C CA 1
ATOM 7237 C C . ARG C 1 249 ? 37.846 -9.148 89.331 1.00 12.89 245 ARG C C 1
ATOM 7238 O O . ARG C 1 249 ? 38.679 -9.538 88.515 1.00 13.17 245 ARG C O 1
ATOM 7246 N N . SER C 1 250 ? 37.322 -9.941 90.258 1.00 13.19 246 SER C N 1
ATOM 7247 C CA . SER C 1 250 ? 37.713 -11.343 90.352 1.00 14.81 246 SER C CA 1
ATOM 7248 C C . SER C 1 250 ? 37.012 -12.205 89.299 1.00 15.23 246 SER C C 1
ATOM 7249 O O . SER C 1 250 ? 37.278 -13.399 89.196 1.00 14.71 246 SER C O 1
ATOM 7252 N N . GLY C 1 251 ? 36.106 -11.600 88.531 1.00 15.40 247 GLY C N 1
ATOM 7253 C CA . GLY C 1 251 ? 35.394 -12.334 87.495 1.00 13.51 247 GLY C CA 1
ATOM 7254 C C . GLY C 1 251 ? 34.122 -13.038 87.948 1.00 13.35 247 GLY C C 1
ATOM 7255 O O . GLY C 1 251 ? 33.612 -13.908 87.239 1.00 11.89 247 GLY C O 1
ATOM 7256 N N . LYS C 1 252 ? 33.599 -12.665 89.113 1.00 11.27 248 LYS C N 1
ATOM 7257 C CA . LYS C 1 252 ? 32.388 -13.290 89.639 1.00 12.28 248 LYS C CA 1
ATOM 7258 C C . LYS C 1 252 ? 31.081 -12.693 89.102 1.00 11.14 248 LYS C C 1
ATOM 7259 O O . LYS C 1 252 ? 29.991 -13.161 89.437 1.00 10.09 248 LYS C O 1
ATOM 7265 N N . GLY C 1 253 ? 31.178 -11.659 88.277 1.00 8.93 249 GLY C N 1
ATOM 7266 C CA . GLY C 1 253 ? 29.967 -11.082 87.727 1.00 9.83 249 GLY C CA 1
ATOM 7267 C C . GLY C 1 253 ? 29.398 -9.901 88.494 1.00 9.65 249 GLY C C 1
ATOM 7268 O O . GLY C 1 253 ? 30.083 -9.310 89.324 1.00 8.42 249 GLY C O 1
ATOM 7269 N N . PRO C 1 254 ? 28.125 -9.550 88.239 1.00 9.39 250 PRO C N 1
ATOM 7270 C CA . PRO C 1 254 ? 27.412 -8.437 88.870 1.00 7.53 250 PRO C CA 1
ATOM 7271 C C . PRO C 1 254 ? 27.069 -8.620 90.343 1.00 8.85 250 PRO C C 1
ATOM 7272 O O . PRO C 1 254 ? 27.018 -9.735 90.860 1.00 8.25 250 PRO C O 1
ATOM 7276 N N . ILE C 1 255 ? 26.837 -7.499 91.013 1.00 8.13 251 ILE C N 1
ATOM 7277 C CA . ILE C 1 255 ? 26.483 -7.505 92.420 1.00 7.70 251 ILE C CA 1
ATOM 7278 C C . ILE C 1 255 ? 25.651 -6.252 92.667 1.00 6.64 251 ILE C C 1
ATOM 7279 O O . ILE C 1 255 ? 25.886 -5.213 92.051 1.00 7.33 251 ILE C O 1
ATOM 7284 N N . LEU C 1 256 ? 24.662 -6.365 93.544 1.00 5.92 252 LEU C N 1
ATOM 7285 C CA . LEU C 1 256 ? 23.778 -5.250 93.854 1.00 8.16 252 LEU C CA 1
ATOM 7286 C C . LEU C 1 256 ? 24.141 -4.693 95.230 1.00 8.47 252 LEU C C 1
ATOM 7287 O O . LEU C 1 256 ? 24.359 -5.446 96.177 1.00 9.64 252 LEU C O 1
ATOM 7292 N N . MET C 1 257 ? 24.215 -3.375 95.332 1.00 7.81 253 MET C N 1
ATOM 7293 C CA . MET C 1 257 ? 24.553 -2.717 96.589 1.00 8.92 253 MET C CA 1
ATOM 7294 C C . MET C 1 257 ? 23.491 -1.657 96.871 1.00 8.25 253 MET C C 1
ATOM 7295 O O . MET C 1 257 ? 23.259 -0.782 96.047 1.00 10.15 253 MET C O 1
ATOM 7300 N N . GLU C 1 258 ? 22.829 -1.748 98.021 1.00 7.89 254 GLU C N 1
ATOM 7301 C CA . GLU C 1 258 ? 21.811 -0.763 98.377 1.00 7.35 254 GLU C CA 1
ATOM 7302 C C . GLU C 1 258 ? 22.383 0.224 99.379 1.00 8.08 254 GLU C C 1
ATOM 7303 O O . GLU C 1 258 ? 22.817 -0.167 100.456 1.00 9.13 254 GLU C O 1
ATOM 7309 N N . LEU C 1 259 ? 22.377 1.500 99.021 1.00 7.41 255 LEU C N 1
ATOM 7310 C CA . LEU C 1 259 ? 22.875 2.542 99.911 1.00 8.23 255 LEU C CA 1
ATOM 7311 C C . LEU C 1 259 ? 21.682 3.217 100.568 1.00 8.90 255 LEU C C 1
ATOM 7312 O O . LEU C 1 259 ? 20.854 3.830 99.890 1.00 8.78 255 LEU C O 1
ATOM 7317 N N . GLN C 1 260 ? 21.579 3.081 101.886 1.00 8.99 256 GLN C N 1
ATOM 7318 C CA . GLN C 1 260 ? 20.483 3.694 102.623 1.00 8.88 256 GLN C CA 1
ATOM 7319 C C . GLN C 1 260 ? 20.928 5.097 102.996 1.00 9.96 256 GLN C C 1
ATOM 7320 O O . GLN C 1 260 ? 21.816 5.279 103.828 1.00 10.17 256 GLN C O 1
ATOM 7326 N N . THR C 1 261 ? 20.320 6.088 102.361 1.00 9.73 257 THR C N 1
ATOM 7327 C CA . THR C 1 261 ? 20.688 7.469 102.606 1.00 12.61 257 THR C CA 1
ATOM 7328 C C . THR C 1 261 ? 19.447 8.335 102.789 1.00 12.25 257 THR C C 1
ATOM 7329 O O . THR C 1 261 ? 18.385 7.835 103.162 1.00 11.40 257 THR C O 1
ATOM 7333 N N . TYR C 1 262 ? 19.568 9.626 102.511 1.00 13.57 258 TYR C N 1
ATOM 7334 C CA . TYR C 1 262 ? 18.443 10.534 102.700 1.00 12.88 258 TYR C CA 1
ATOM 7335 C C . TYR C 1 262 ? 18.750 11.867 102.028 1.00 12.97 258 TYR C C 1
ATOM 7336 O O . TYR C 1 262 ? 19.904 12.297 102.002 1.00 14.23 258 TYR C O 1
ATOM 7345 N N . ARG C 1 263 ? 17.725 12.508 101.472 1.00 12.03 259 ARG C N 1
ATOM 7346 C CA . ARG C 1 263 ? 17.902 13.805 100.826 1.00 11.55 259 ARG C CA 1
ATOM 7347 C C . ARG C 1 263 ? 17.192 14.886 101.638 1.00 11.83 259 ARG C C 1
ATOM 7348 O O . ARG C 1 263 ? 15.991 14.796 101.889 1.00 11.57 259 ARG C O 1
ATOM 7356 N N . TYR C 1 264 ? 17.947 15.898 102.056 1.00 10.88 260 TYR C N 1
ATOM 7357 C CA . TYR C 1 264 ? 17.403 16.998 102.851 1.00 13.25 260 TYR C CA 1
ATOM 7358 C C . TYR C 1 264 ? 16.402 17.860 102.090 1.00 14.25 260 TYR C C 1
ATOM 7359 O O . TYR C 1 264 ? 15.411 18.308 102.660 1.00 14.48 260 TYR C O 1
ATOM 7368 N N . HIS C 1 265 ? 16.667 18.104 100.810 1.00 15.69 261 HIS C N 1
ATOM 7369 C CA . HIS C 1 265 ? 15.768 18.914 99.989 1.00 16.73 261 HIS C CA 1
ATOM 7370 C C . HIS C 1 265 ? 14.614 18.092 99.420 1.00 16.23 261 HIS C C 1
ATOM 7371 O O . HIS C 1 265 ? 14.585 16.863 99.546 1.00 16.91 261 HIS C O 1
ATOM 7378 N N . GLY C 1 266 ? 13.661 18.778 98.798 1.00 15.01 262 GLY C N 1
ATOM 7379 C CA . GLY C 1 266 ? 12.539 18.086 98.186 1.00 14.04 262 GLY C CA 1
ATOM 7380 C C . GLY C 1 266 ? 13.049 17.400 96.931 1.00 14.42 262 GLY C C 1
ATOM 7381 O O . GLY C 1 266 ? 14.248 17.454 96.656 1.00 12.82 262 GLY C O 1
ATOM 7382 N N . HIS C 1 267 ? 12.166 16.757 96.167 1.00 14.28 263 HIS C N 1
ATOM 7383 C CA . HIS C 1 267 ? 12.591 16.076 94.948 1.00 13.73 263 HIS C CA 1
ATOM 7384 C C . HIS C 1 267 ? 13.426 17.006 94.068 1.00 15.86 263 HIS C C 1
ATOM 7385 O O . HIS C 1 267 ? 14.443 16.605 93.505 1.00 15.28 263 HIS C O 1
ATOM 7392 N N . GLU C 1 268 ? 12.968 18.246 93.948 1.00 17.48 264 GLU C N 1
ATOM 7393 C CA . GLU C 1 268 ? 13.649 19.279 93.188 1.00 19.70 264 GLU C CA 1
ATOM 7394 C C . GLU C 1 268 ? 13.132 20.633 93.663 1.00 19.74 264 GLU C C 1
ATOM 7395 O O . GLU C 1 268 ? 12.213 20.698 94.480 1.00 17.23 264 GLU C O 1
ATOM 7401 N N . MET C 1 269 ? 13.729 21.708 93.163 1.00 21.40 265 MET C N 1
ATOM 7402 C CA . MET C 1 269 ? 13.367 23.061 93.579 1.00 23.69 265 MET C CA 1
ATOM 7403 C C . MET C 1 269 ? 11.882 23.403 93.729 1.00 23.61 265 MET C C 1
ATOM 7404 O O . MET C 1 269 ? 11.514 24.130 94.652 1.00 23.20 265 MET C O 1
ATOM 7409 N N . SER C 1 270 ? 11.030 22.891 92.844 1.00 23.37 266 SER C N 1
ATOM 7410 C CA . SER C 1 270 ? 9.601 23.191 92.920 1.00 23.72 266 SER C CA 1
ATOM 7411 C C . SER C 1 270 ? 8.848 22.354 93.959 1.00 24.17 266 SER C C 1
ATOM 7412 O O . SER C 1 270 ? 7.644 22.538 94.155 1.00 22.54 266 SER C O 1
ATOM 7415 N N . ASP C 1 271 ? 9.552 21.434 94.615 1.00 22.90 267 ASP C N 1
ATOM 7416 C CA . ASP C 1 271 ? 8.937 20.584 95.630 1.00 23.69 267 ASP C CA 1
ATOM 7417 C C . ASP C 1 271 ? 9.468 20.900 97.024 1.00 24.17 267 ASP C C 1
ATOM 7418 O O . ASP C 1 271 ? 10.605 20.570 97.357 1.00 24.07 267 ASP C O 1
ATOM 7423 N N . PRO C 1 272 ? 8.650 21.560 97.855 1.00 25.36 268 PRO C N 1
ATOM 7424 C CA . PRO C 1 272 ? 9.066 21.907 99.217 1.00 25.46 268 PRO C CA 1
ATOM 7425 C C . PRO C 1 272 ? 9.430 20.669 100.038 1.00 25.05 268 PRO C C 1
ATOM 7426 O O . PRO C 1 272 ? 10.180 20.760 101.011 1.00 24.14 268 PRO C O 1
ATOM 7430 N N . GLY C 1 273 ? 8.891 19.520 99.636 1.00 24.00 269 GLY C N 1
ATOM 7431 C CA . GLY C 1 273 ? 9.187 18.266 100.311 1.00 24.61 269 GLY C CA 1
ATOM 7432 C C . GLY C 1 273 ? 8.614 18.054 101.702 1.00 24.98 269 GLY C C 1
ATOM 7433 O O . GLY C 1 273 ? 9.241 17.392 102.529 1.00 24.04 269 GLY C O 1
ATOM 7434 N N . VAL C 1 274 ? 7.428 18.589 101.970 1.00 24.85 270 VAL C N 1
ATOM 7435 C CA . VAL C 1 274 ? 6.827 18.418 103.287 1.00 28.10 270 VAL C CA 1
ATOM 7436 C C . VAL C 1 274 ? 5.367 17.966 103.209 1.00 28.22 270 VAL C C 1
ATOM 7437 O O . VAL C 1 274 ? 4.675 17.890 104.224 1.00 29.29 270 VAL C O 1
ATOM 7441 N N . SER C 1 275 ? 4.902 17.655 102.003 1.00 27.03 271 SER C N 1
ATOM 7442 C CA . SER C 1 275 ? 3.528 17.206 101.823 1.00 25.78 271 SER C CA 1
ATOM 7443 C C . SER C 1 275 ? 3.432 15.699 102.026 1.00 25.27 271 SER C C 1
ATOM 7444 O O . SER C 1 275 ? 2.355 15.170 102.309 1.00 25.70 271 SER C O 1
ATOM 7447 N N . TYR C 1 276 ? 4.563 15.014 101.884 1.00 23.00 272 TYR C N 1
ATOM 7448 C CA . TYR C 1 276 ? 4.605 13.562 102.032 1.00 20.45 272 TYR C CA 1
ATOM 7449 C C . TYR C 1 276 ? 5.484 13.088 103.187 1.00 19.86 272 TYR C C 1
ATOM 7450 O O . TYR C 1 276 ? 5.620 11.886 103.419 1.00 18.28 272 TYR C O 1
ATOM 7459 N N . ARG C 1 277 ? 6.083 14.032 103.903 1.00 19.15 273 ARG C N 1
ATOM 7460 C CA . ARG C 1 277 ? 6.944 13.709 105.039 1.00 19.98 273 ARG C CA 1
ATOM 7461 C C . ARG C 1 277 ? 7.005 14.925 105.961 1.00 21.42 273 ARG C C 1
ATOM 7462 O O . ARG C 1 277 ? 6.814 16.055 105.516 1.00 21.83 273 ARG C O 1
ATOM 7470 N N . THR C 1 278 ? 7.276 14.695 107.241 1.00 23.23 274 THR C N 1
ATOM 7471 C CA . THR C 1 278 ? 7.329 15.784 108.216 1.00 26.05 274 THR C CA 1
ATOM 7472 C C . THR C 1 278 ? 8.698 16.441 108.345 1.00 27.49 274 THR C C 1
ATOM 7473 O O . THR C 1 278 ? 9.727 15.806 108.116 1.00 26.62 274 THR C O 1
ATOM 7477 N N . ARG C 1 279 ? 8.705 17.718 108.719 1.00 29.47 275 ARG C N 1
ATOM 7478 C CA . ARG C 1 279 ? 9.955 18.444 108.895 1.00 32.55 275 ARG C CA 1
ATOM 7479 C C . ARG C 1 279 ? 10.761 17.807 110.021 1.00 33.27 275 ARG C C 1
ATOM 7480 O O . ARG C 1 279 ? 11.991 17.819 110.000 1.00 32.31 275 ARG C O 1
ATOM 7488 N N . GLU C 1 280 ? 10.063 17.251 111.006 1.00 34.42 276 GLU C N 1
ATOM 7489 C CA . GLU C 1 280 ? 10.730 16.617 112.135 1.00 37.38 276 GLU C CA 1
ATOM 7490 C C . GLU C 1 280 ? 11.574 15.427 111.684 1.00 35.90 276 GLU C C 1
ATOM 7491 O O . GLU C 1 280 ? 12.691 15.238 112.164 1.00 33.61 276 GLU C O 1
ATOM 7497 N N . GLU C 1 281 ? 11.042 14.631 110.759 1.00 35.12 277 GLU C N 1
ATOM 7498 C CA . GLU C 1 281 ? 11.764 13.469 110.248 1.00 33.98 277 GLU C CA 1
ATOM 7499 C C . GLU C 1 281 ? 13.084 13.906 109.621 1.00 33.59 277 GLU C C 1
ATOM 7500 O O . GLU C 1 281 ? 14.130 13.310 109.870 1.00 31.24 277 GLU C O 1
ATOM 7506 N N . ILE C 1 282 ? 13.023 14.952 108.804 1.00 33.96 278 ILE C N 1
ATOM 7507 C CA . ILE C 1 282 ? 14.210 15.475 108.138 1.00 35.36 278 ILE C CA 1
ATOM 7508 C C . ILE C 1 282 ? 15.235 15.939 109.167 1.00 35.13 278 ILE C C 1
ATOM 7509 O O . ILE C 1 282 ? 16.414 15.592 109.088 1.00 32.22 278 ILE C O 1
ATOM 7514 N N . GLN C 1 283 ? 14.771 16.720 110.137 1.00 36.03 279 GLN C N 1
ATOM 7515 C CA . GLN C 1 283 ? 15.641 17.245 111.179 1.00 37.93 279 GLN C CA 1
ATOM 7516 C C . GLN C 1 283 ? 16.286 16.138 112.009 1.00 37.21 279 GLN C C 1
ATOM 7517 O O . GLN C 1 283 ? 17.466 16.220 112.353 1.00 36.01 279 GLN C O 1
ATOM 7523 N N . GLU C 1 284 ? 15.516 15.102 112.329 1.00 36.71 280 GLU C N 1
ATOM 7524 C CA . GLU C 1 284 ? 16.044 13.996 113.117 1.00 37.13 280 GLU C CA 1
ATOM 7525 C C . GLU C 1 284 ? 17.202 13.319 112.391 1.00 35.43 280 GLU C C 1
ATOM 7526 O O . GLU C 1 284 ? 18.212 12.976 113.005 1.00 33.43 280 GLU C O 1
ATOM 7532 N N . VAL C 1 285 ? 17.051 13.127 111.082 1.00 33.32 281 VAL C N 1
ATOM 7533 C CA . VAL C 1 285 ? 18.093 12.490 110.285 1.00 31.80 281 VAL C CA 1
ATOM 7534 C C . VAL C 1 285 ? 19.355 13.348 110.267 1.00 30.82 281 VAL C C 1
ATOM 7535 O O . VAL C 1 285 ? 20.459 12.841 110.456 1.00 29.72 281 VAL C O 1
ATOM 7539 N N . ARG C 1 286 ? 19.185 14.647 110.040 1.00 30.14 282 ARG C N 1
ATOM 7540 C CA . ARG C 1 286 ? 20.314 15.572 109.997 1.00 31.04 282 ARG C CA 1
ATOM 7541 C C . ARG C 1 286 ? 21.030 15.578 111.346 1.00 30.64 282 ARG C C 1
ATOM 7542 O O . ARG C 1 286 ? 22.251 15.445 111.427 1.00 28.33 282 ARG C O 1
ATOM 7550 N N . SER C 1 287 ? 20.246 15.728 112.404 1.00 29.29 283 SER C N 1
ATOM 7551 C CA . SER C 1 287 ? 20.779 15.768 113.752 1.00 29.87 283 SER C CA 1
ATOM 7552 C C . SER C 1 287 ? 21.551 14.519 114.156 1.00 28.79 283 SER C C 1
ATOM 7553 O O . SER C 1 287 ? 22.558 14.608 114.858 1.00 27.46 283 SER C O 1
ATOM 7556 N N . LYS C 1 288 ? 21.097 13.360 113.693 1.00 27.86 284 LYS C N 1
ATOM 7557 C CA . LYS C 1 288 ? 21.728 12.106 114.081 1.00 27.60 284 LYS C CA 1
ATOM 7558 C C . LYS C 1 288 ? 22.566 11.352 113.049 1.00 25.49 284 LYS C C 1
ATOM 7559 O O . LYS C 1 288 ? 23.407 10.536 113.431 1.00 23.89 284 LYS C O 1
ATOM 7565 N N . SER C 1 289 ? 22.366 11.615 111.759 1.00 20.91 285 SER C N 1
ATOM 7566 C CA . SER C 1 289 ? 23.113 10.874 110.743 1.00 19.52 285 SER C CA 1
ATOM 7567 C C . SER C 1 289 ? 23.819 11.664 109.640 1.00 18.73 285 SER C C 1
ATOM 7568 O O . SER C 1 289 ? 24.231 11.077 108.638 1.00 16.21 285 SER C O 1
ATOM 7571 N N . ASP C 1 290 ? 23.962 12.974 109.800 1.00 15.99 286 ASP C N 1
ATOM 7572 C CA . ASP C 1 290 ? 24.635 13.756 108.765 1.00 16.22 286 ASP C CA 1
ATOM 7573 C C . ASP C 1 290 ? 26.035 13.201 108.481 1.00 14.82 286 ASP C C 1
ATOM 7574 O O . ASP C 1 290 ? 26.855 13.073 109.391 1.00 15.01 286 ASP C O 1
ATOM 7579 N N . PRO C 1 291 ? 26.330 12.882 107.207 1.00 12.80 287 PRO C N 1
ATOM 7580 C CA . PRO C 1 291 ? 27.631 12.335 106.807 1.00 11.57 287 PRO C CA 1
ATOM 7581 C C . PRO C 1 291 ? 28.873 13.145 107.171 1.00 12.01 287 PRO C C 1
ATOM 7582 O O . PRO C 1 291 ? 29.908 12.573 107.524 1.00 10.67 287 PRO C O 1
ATOM 7586 N N . ILE C 1 292 ? 28.782 14.467 107.075 1.00 12.01 288 ILE C N 1
ATOM 7587 C CA . ILE C 1 292 ? 29.919 15.317 107.398 1.00 12.27 288 ILE C CA 1
ATOM 7588 C C . ILE C 1 292 ? 30.128 15.377 108.913 1.00 13.18 288 ILE C C 1
ATOM 7589 O O . ILE C 1 292 ? 31.264 15.408 109.386 1.00 11.58 288 ILE C O 1
ATOM 7594 N N . MET C 1 293 ? 29.030 15.378 109.663 1.00 13.56 289 MET C N 1
ATOM 7595 C CA . MET C 1 293 ? 29.099 15.401 111.120 1.00 16.72 289 MET C CA 1
ATOM 7596 C C . MET C 1 293 ? 29.732 14.093 111.602 1.00 17.53 289 MET C C 1
ATOM 7597 O O . MET C 1 293 ? 30.602 14.093 112.473 1.00 17.21 289 MET C O 1
ATOM 7602 N N . LEU C 1 294 ? 29.290 12.980 111.023 1.00 16.62 290 LEU C N 1
ATOM 7603 C CA . LEU C 1 294 ? 29.801 11.664 111.386 1.00 17.88 290 LEU C CA 1
ATOM 7604 C C . LEU C 1 294 ? 31.309 11.518 111.208 1.00 17.94 290 LEU C C 1
ATOM 7605 O O . LEU C 1 294 ? 31.986 10.978 112.082 1.00 18.03 290 LEU C O 1
ATOM 7610 N N . LEU C 1 295 ? 31.835 11.988 110.080 1.00 16.43 291 LEU C N 1
ATOM 7611 C CA . LEU C 1 295 ? 33.269 11.891 109.827 1.00 17.77 291 LEU C CA 1
ATOM 7612 C C . LEU C 1 295 ? 34.038 12.827 110.753 1.00 18.52 291 LEU C C 1
ATOM 7613 O O . LEU C 1 295 ? 35.083 12.462 111.289 1.00 17.67 291 LEU C O 1
ATOM 7618 N N . LYS C 1 296 ? 33.518 14.038 110.930 1.00 19.96 292 LYS C N 1
ATOM 7619 C CA . LYS C 1 296 ? 34.158 15.017 111.800 1.00 21.46 292 LYS C CA 1
ATOM 7620 C C . LYS C 1 296 ? 34.419 14.413 113.174 1.00 21.67 292 LYS C C 1
ATOM 7621 O O . LYS C 1 296 ? 35.554 14.401 113.647 1.00 21.08 292 LYS C O 1
ATOM 7627 N N . ASP C 1 297 ? 33.367 13.910 113.813 1.00 21.88 293 ASP C N 1
ATOM 7628 C CA . ASP C 1 297 ? 33.512 13.317 115.134 1.00 24.48 293 ASP C CA 1
ATOM 7629 C C . ASP C 1 297 ? 34.538 12.190 115.154 1.00 23.88 293 ASP C C 1
ATOM 7630 O O . ASP C 1 297 ? 35.237 12.007 116.146 1.00 24.08 293 ASP C O 1
ATOM 7635 N N . ARG C 1 298 ? 34.634 11.438 114.062 1.00 23.22 294 ARG C N 1
ATOM 7636 C CA . ARG C 1 298 ? 35.602 10.349 113.985 1.00 23.36 294 ARG C CA 1
ATOM 7637 C C . ARG C 1 298 ? 37.027 10.886 113.923 1.00 23.43 294 ARG C C 1
ATOM 7638 O O . ARG C 1 298 ? 37.926 10.358 114.579 1.00 23.33 294 ARG C O 1
ATOM 7646 N N . MET C 1 299 ? 37.222 11.931 113.123 1.00 22.66 295 MET C N 1
ATOM 7647 C CA . MET C 1 299 ? 38.527 12.563 112.957 1.00 24.40 295 MET C CA 1
ATOM 7648 C C . MET C 1 299 ? 39.051 13.124 114.280 1.00 24.01 295 MET C C 1
ATOM 7649 O O . MET C 1 299 ? 40.189 12.865 114.670 1.00 23.47 295 MET C O 1
ATOM 7654 N N . VAL C 1 300 ? 38.212 13.901 114.957 1.00 23.79 296 VAL C N 1
ATOM 7655 C CA . VAL C 1 300 ? 38.588 14.522 116.222 1.00 24.71 296 VAL C CA 1
ATOM 7656 C C . VAL C 1 300 ? 38.747 13.527 117.368 1.00 24.98 296 VAL C C 1
ATOM 7657 O O . VAL C 1 300 ? 39.760 13.542 118.064 1.00 24.88 296 VAL C O 1
ATOM 7661 N N . ASN C 1 301 ? 37.756 12.662 117.562 1.00 25.09 297 ASN C N 1
ATOM 7662 C CA . ASN C 1 301 ? 37.817 11.687 118.647 1.00 27.06 297 ASN C CA 1
ATOM 7663 C C . ASN C 1 301 ? 38.975 10.695 118.548 1.00 27.92 297 ASN C C 1
ATOM 7664 O O . ASN C 1 301 ? 39.369 10.100 119.552 1.00 27.76 297 ASN C O 1
ATOM 7669 N N . SER C 1 302 ? 39.525 10.520 117.348 1.00 27.64 298 SER C N 1
ATOM 7670 C CA . SER C 1 302 ? 40.634 9.587 117.147 1.00 27.44 298 SER C CA 1
ATOM 7671 C C . SER C 1 302 ? 41.967 10.313 117.007 1.00 27.06 298 SER C C 1
ATOM 7672 O O . SER C 1 302 ? 42.990 9.697 116.712 1.00 27.16 298 SER C O 1
ATOM 7675 N N . ASN C 1 303 ? 41.942 11.626 117.206 1.00 26.71 299 ASN C N 1
ATOM 7676 C CA . ASN C 1 303 ? 43.136 12.460 117.117 1.00 26.77 299 ASN C CA 1
ATOM 7677 C C . ASN C 1 303 ? 43.791 12.457 115.737 1.00 25.93 299 ASN C C 1
ATOM 7678 O O . ASN C 1 303 ? 45.004 12.634 115.619 1.00 24.97 299 ASN C O 1
ATOM 7683 N N . LEU C 1 304 ? 42.995 12.251 114.693 1.00 25.95 300 LEU C N 1
ATOM 7684 C CA . LEU C 1 304 ? 43.525 12.264 113.334 1.00 25.42 300 LEU C CA 1
ATOM 7685 C C . LEU C 1 304 ? 43.604 13.708 112.845 1.00 25.10 300 LEU C C 1
ATOM 7686 O O . LEU C 1 304 ? 44.383 14.030 111.949 1.00 24.35 300 LEU C O 1
ATOM 7691 N N . ALA C 1 305 ? 42.794 14.571 113.453 1.00 25.84 301 ALA C N 1
ATOM 7692 C CA . ALA C 1 305 ? 42.756 15.988 113.104 1.00 26.72 301 ALA C CA 1
ATOM 7693 C C . ALA C 1 305 ? 42.138 16.789 114.246 1.00 27.41 301 ALA C C 1
ATOM 7694 O O . ALA C 1 305 ? 41.527 16.220 115.150 1.00 27.06 301 ALA C O 1
ATOM 7696 N N . SER C 1 306 ? 42.295 18.109 114.198 1.00 28.21 302 SER C N 1
ATOM 7697 C CA . SER C 1 306 ? 41.749 18.987 115.228 1.00 29.55 302 SER C CA 1
ATOM 7698 C C . SER C 1 306 ? 40.503 19.711 114.733 1.00 30.41 302 SER C C 1
ATOM 7699 O O . SER C 1 306 ? 40.301 19.868 113.530 1.00 30.26 302 SER C O 1
ATOM 7702 N N . VAL C 1 307 ? 39.671 20.156 115.668 1.00 30.54 303 VAL C N 1
ATOM 7703 C CA . VAL C 1 307 ? 38.448 20.866 115.318 1.00 31.00 303 VAL C CA 1
ATOM 7704 C C . VAL C 1 307 ? 38.749 22.162 114.567 1.00 31.03 303 VAL C C 1
ATOM 7705 O O . VAL C 1 307 ? 38.037 22.518 113.626 1.00 29.35 303 VAL C O 1
ATOM 7709 N N . GLU C 1 308 ? 39.802 22.864 114.981 1.00 30.49 304 GLU C N 1
ATOM 7710 C CA . GLU C 1 308 ? 40.178 24.116 114.331 1.00 30.98 304 GLU C CA 1
ATOM 7711 C C . GLU C 1 308 ? 40.712 23.853 112.929 1.00 28.70 304 GLU C C 1
ATOM 7712 O O . GLU C 1 308 ? 40.548 24.668 112.024 1.00 26.81 304 GLU C O 1
ATOM 7718 N N . GLU C 1 309 ? 41.347 22.703 112.756 1.00 27.53 305 GLU C N 1
ATOM 7719 C CA . GLU C 1 309 ? 41.903 22.318 111.467 1.00 26.39 305 GLU C CA 1
ATOM 7720 C C . GLU C 1 309 ? 40.758 22.097 110.469 1.00 24.70 305 GLU C C 1
ATOM 7721 O O . GLU C 1 309 ? 40.847 22.490 109.303 1.00 21.17 305 GLU C O 1
ATOM 7727 N N . LEU C 1 310 ? 39.679 21.476 110.939 1.00 22.32 306 LEU C N 1
ATOM 7728 C CA . LEU C 1 310 ? 38.518 21.210 110.094 1.00 22.81 306 LEU C CA 1
ATOM 7729 C C . LEU C 1 310 ? 37.758 22.502 109.817 1.00 22.82 306 LEU C C 1
ATOM 7730 O O . LEU C 1 310 ? 37.128 22.654 108.771 1.00 21.10 306 LEU C O 1
ATOM 7735 N N . LYS C 1 311 ? 37.817 23.434 110.762 1.00 23.86 307 LYS C N 1
ATOM 7736 C CA . LYS C 1 311 ? 37.143 24.710 110.594 1.00 24.22 307 LYS C CA 1
ATOM 7737 C C . LYS C 1 311 ? 37.884 25.519 109.533 1.00 22.98 307 LYS C C 1
ATOM 7738 O O . LYS C 1 311 ? 37.274 26.286 108.789 1.00 21.87 307 LYS C O 1
ATOM 7744 N N . GLU C 1 312 ? 39.202 25.343 109.463 1.00 21.97 308 GLU C N 1
ATOM 7745 C CA . GLU C 1 312 ? 40.002 26.049 108.469 1.00 22.55 308 GLU C CA 1
ATOM 7746 C C . GLU C 1 312 ? 39.635 25.545 107.079 1.00 21.33 308 GLU C C 1
ATOM 7747 O O . GLU C 1 312 ? 39.614 26.312 106.116 1.00 20.34 308 GLU C O 1
ATOM 7753 N N . ILE C 1 313 ? 39.353 24.249 106.976 1.00 18.01 309 ILE C N 1
ATOM 7754 C CA . ILE C 1 313 ? 38.978 23.667 105.696 1.00 16.85 309 ILE C CA 1
ATOM 7755 C C . ILE C 1 313 ? 37.633 24.249 105.250 1.00 16.12 309 ILE C C 1
ATOM 7756 O O . ILE C 1 313 ? 37.457 24.587 104.080 1.00 14.62 309 ILE C O 1
ATOM 7761 N N . ASP C 1 314 ? 36.696 24.382 106.189 1.00 15.47 310 ASP C N 1
ATOM 7762 C CA . ASP C 1 314 ? 35.378 24.931 105.874 1.00 15.12 310 ASP C CA 1
ATOM 7763 C C . ASP C 1 314 ? 35.500 26.329 105.281 1.00 13.84 310 ASP C C 1
ATOM 7764 O O . ASP C 1 314 ? 34.773 26.682 104.356 1.00 14.25 310 ASP C O 1
ATOM 7769 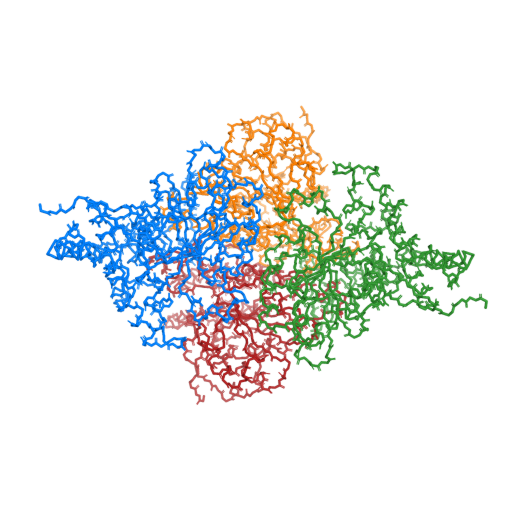N N . VAL C 1 315 ? 36.409 27.130 105.830 1.00 11.60 311 VAL C N 1
ATOM 7770 C CA . VAL C 1 315 ? 36.613 28.493 105.353 1.00 11.97 311 VAL C CA 1
ATOM 7771 C C . VAL C 1 315 ? 37.145 28.499 103.921 1.00 11.59 311 VAL C C 1
ATOM 7772 O O . VAL C 1 315 ? 36.666 29.261 103.081 1.00 12.42 311 VAL C O 1
ATOM 7776 N N . GLU C 1 316 ? 38.126 27.647 103.640 1.00 13.30 312 GLU C N 1
ATOM 7777 C CA . GLU C 1 316 ? 38.683 27.563 102.290 1.00 14.93 312 GLU C CA 1
ATOM 7778 C C . GLU C 1 316 ? 37.606 27.099 101.309 1.00 14.66 312 GLU C C 1
ATOM 7779 O O . GLU C 1 316 ? 37.479 27.643 100.214 1.00 13.88 312 GLU C O 1
ATOM 7785 N N . VAL C 1 317 ? 36.832 26.092 101.707 1.00 12.91 313 VAL C N 1
ATOM 7786 C CA . VAL C 1 317 ? 35.769 25.566 100.855 1.00 12.60 313 VAL C CA 1
ATOM 7787 C C . VAL C 1 317 ? 34.711 26.626 100.564 1.00 13.66 313 VAL C C 1
ATOM 7788 O O . VAL C 1 317 ? 34.273 26.774 99.419 1.00 13.33 313 VAL C O 1
ATOM 7792 N N . ARG C 1 318 ? 34.299 27.366 101.590 1.00 13.53 314 ARG C N 1
ATOM 7793 C CA . ARG C 1 318 ? 33.302 28.414 101.388 1.00 15.83 314 ARG C CA 1
ATOM 7794 C C . ARG C 1 318 ? 33.849 29.428 100.390 1.00 15.94 314 ARG C C 1
ATOM 7795 O O . ARG C 1 318 ? 33.122 29.925 99.528 1.00 15.79 314 ARG C O 1
ATOM 7803 N N . LYS C 1 319 ? 35.138 29.727 100.509 1.00 16.51 315 LYS C N 1
ATOM 7804 C CA . LYS C 1 319 ? 35.793 30.667 99.606 1.00 17.66 315 LYS C CA 1
ATOM 7805 C C . LYS C 1 319 ? 35.787 30.107 98.186 1.00 17.36 315 LYS C C 1
ATOM 7806 O O . LYS C 1 319 ? 35.553 30.831 97.219 1.00 15.23 315 LYS C O 1
ATOM 7812 N N . GLU C 1 320 ? 36.046 28.810 98.070 1.00 17.99 316 GLU C N 1
ATOM 7813 C CA . GLU C 1 320 ? 36.066 28.146 96.772 1.00 19.16 316 GLU C CA 1
ATOM 7814 C C . GLU C 1 320 ? 34.711 28.246 96.071 1.00 16.96 316 GLU C C 1
ATOM 7815 O O . GLU C 1 320 ? 34.646 28.556 94.881 1.00 16.58 316 GLU C O 1
ATOM 7821 N N . ILE C 1 321 ? 33.635 27.988 96.810 1.00 16.82 317 ILE C N 1
ATOM 7822 C CA . ILE C 1 321 ? 32.288 28.049 96.250 1.00 16.31 317 ILE C CA 1
ATOM 7823 C C . ILE C 1 321 ? 31.860 29.463 95.861 1.00 17.30 317 ILE C C 1
ATOM 7824 O O . ILE C 1 321 ? 31.205 29.653 94.832 1.00 16.62 317 ILE C O 1
ATOM 7829 N N . GLU C 1 322 ? 32.217 30.455 96.674 1.00 17.42 318 GLU C N 1
ATOM 7830 C CA . GLU C 1 322 ? 31.843 31.831 96.362 1.00 18.43 318 GLU C CA 1
ATOM 7831 C C . GLU C 1 322 ? 32.537 32.308 95.088 1.00 19.18 318 GLU C C 1
ATOM 7832 O O . GLU C 1 322 ? 31.924 32.988 94.263 1.00 19.41 318 GLU C O 1
ATOM 7838 N N . ASP C 1 323 ? 33.807 31.946 94.918 1.00 18.89 319 ASP C N 1
ATOM 7839 C CA . ASP C 1 323 ? 34.539 32.336 93.715 1.00 19.29 319 ASP C CA 1
ATOM 7840 C C . ASP C 1 323 ? 33.928 31.676 92.476 1.00 17.97 319 ASP C C 1
ATOM 7841 O O . ASP C 1 323 ? 33.820 32.299 91.422 1.00 16.97 319 ASP C O 1
ATOM 7846 N N . ALA C 1 324 ? 33.535 30.411 92.608 1.00 15.74 320 ALA C N 1
ATOM 7847 C CA . ALA C 1 324 ? 32.929 29.675 91.501 1.00 14.60 320 ALA C CA 1
ATOM 7848 C C . ALA C 1 324 ? 31.565 30.268 91.158 1.00 13.83 320 ALA C C 1
ATOM 7849 O O . ALA C 1 324 ? 31.201 30.369 89.988 1.00 15.72 320 ALA C O 1
ATOM 7851 N N . ALA C 1 325 ? 30.816 30.661 92.184 1.00 13.53 321 ALA C N 1
ATOM 7852 C CA . ALA C 1 325 ? 29.497 31.252 91.996 1.00 14.35 321 ALA C CA 1
ATOM 7853 C C . ALA C 1 325 ? 29.612 32.593 91.274 1.00 16.55 321 ALA C C 1
ATOM 7854 O O . ALA C 1 325 ? 28.795 32.914 90.408 1.00 14.91 321 ALA C O 1
ATOM 7856 N N . GLN C 1 326 ? 30.623 33.378 91.636 1.00 17.77 322 GLN C N 1
ATOM 7857 C CA . GLN C 1 326 ? 30.840 34.670 90.996 1.00 20.23 322 GLN C CA 1
ATOM 7858 C C . GLN C 1 326 ? 31.180 34.432 89.529 1.00 18.56 322 GLN C C 1
ATOM 7859 O O . GLN C 1 326 ? 30.680 35.125 88.647 1.00 17.87 322 GLN C O 1
ATOM 7865 N N . PHE C 1 327 ? 32.030 33.442 89.273 1.00 17.60 323 PHE C N 1
ATOM 7866 C CA . PHE C 1 327 ? 32.423 33.107 87.907 1.00 17.75 323 PHE C CA 1
ATOM 7867 C C . PHE C 1 327 ? 31.207 32.683 87.079 1.00 18.26 323 PHE C C 1
ATOM 7868 O O . PHE C 1 327 ? 31.016 33.143 85.950 1.00 18.18 323 PHE C O 1
ATOM 7876 N N . ALA C 1 328 ? 30.388 31.807 87.653 1.00 17.59 324 ALA C N 1
ATOM 7877 C CA . ALA C 1 328 ? 29.194 31.299 86.984 1.00 18.79 324 ALA C CA 1
ATOM 7878 C C . ALA C 1 328 ? 28.149 32.372 86.705 1.00 18.10 324 ALA C C 1
ATOM 7879 O O . ALA C 1 328 ? 27.412 32.282 85.727 1.00 19.28 324 ALA C O 1
ATOM 7881 N N . THR C 1 329 ? 28.077 33.384 87.562 1.00 18.04 325 THR C N 1
ATOM 7882 C CA . THR C 1 329 ? 27.101 34.451 87.379 1.00 19.02 325 THR C CA 1
ATOM 7883 C C . THR C 1 329 ? 27.573 35.515 86.394 1.00 19.23 325 THR C C 1
ATOM 7884 O O . THR C 1 329 ? 26.755 36.196 85.772 1.00 19.16 325 THR C O 1
ATOM 7888 N N . ALA C 1 330 ? 28.888 35.650 86.244 1.00 18.66 326 ALA C N 1
ATOM 7889 C CA . ALA C 1 330 ? 29.453 36.650 85.339 1.00 19.84 326 ALA C CA 1
ATOM 7890 C C . ALA C 1 330 ? 29.859 36.094 83.975 1.00 20.38 326 ALA C C 1
ATOM 7891 O O . ALA C 1 330 ? 30.003 36.848 83.012 1.00 20.06 326 ALA C O 1
ATOM 7893 N N . ASP C 1 331 ? 30.045 34.781 83.893 1.00 19.82 327 ASP C N 1
ATOM 7894 C CA . ASP C 1 331 ? 30.434 34.137 82.641 1.00 20.69 327 ASP C CA 1
ATOM 7895 C C . ASP C 1 331 ? 29.317 34.331 81.613 1.00 20.38 327 ASP C C 1
ATOM 7896 O O . ASP C 1 331 ? 28.147 34.081 81.900 1.00 20.24 327 ASP C O 1
ATOM 7901 N N . PRO C 1 332 ? 29.662 34.785 80.399 1.00 20.41 328 PRO C N 1
ATOM 7902 C CA . PRO C 1 332 ? 28.638 34.999 79.367 1.00 20.09 328 PRO C CA 1
ATOM 7903 C C . PRO C 1 332 ? 27.977 33.725 78.836 1.00 18.70 328 PRO C C 1
ATOM 7904 O O . PRO C 1 332 ? 28.541 32.632 78.920 1.00 17.27 328 PRO C O 1
ATOM 7908 N N . GLU C 1 333 ? 26.770 33.883 78.298 1.00 18.06 329 GLU C N 1
ATOM 7909 C CA . GLU C 1 333 ? 26.023 32.770 77.725 1.00 17.56 329 GLU C CA 1
ATOM 7910 C C . GLU C 1 333 ? 26.759 32.289 76.491 1.00 16.01 329 GLU C C 1
ATOM 7911 O O . GLU C 1 333 ? 27.585 33.009 75.938 1.00 15.93 329 GLU C O 1
ATOM 7917 N N . PRO C 1 334 ? 26.476 31.060 76.040 1.00 15.21 330 PRO C N 1
ATOM 7918 C CA . PRO C 1 334 ? 27.184 30.613 74.841 1.00 15.53 330 PRO C CA 1
ATOM 7919 C C . PRO C 1 334 ? 26.695 31.462 73.669 1.00 14.66 330 PRO C C 1
ATOM 7920 O O . PRO C 1 334 ? 25.574 31.973 73.690 1.00 11.75 330 PRO C O 1
ATOM 7924 N N . PRO C 1 335 ? 27.531 31.635 72.638 1.00 14.27 331 PRO C N 1
ATOM 7925 C CA . PRO C 1 335 ? 27.127 32.437 71.483 1.00 15.46 331 PRO C CA 1
ATOM 7926 C C . PRO C 1 335 ? 26.023 31.751 70.679 1.00 15.13 331 PRO C C 1
ATOM 7927 O O . PRO C 1 335 ? 26.058 30.538 70.465 1.00 14.08 331 PRO C O 1
ATOM 7931 N N . LEU C 1 336 ? 25.042 32.531 70.240 1.00 16.23 332 LEU C N 1
ATOM 7932 C CA . LEU C 1 336 ? 23.933 31.989 69.460 1.00 17.90 332 LEU C CA 1
ATOM 7933 C C . LEU C 1 336 ? 24.421 31.262 68.208 1.00 18.76 332 LEU C C 1
ATOM 7934 O O . LEU C 1 336 ? 23.796 30.301 67.756 1.00 18.02 332 LEU C O 1
ATOM 7939 N N . GLU C 1 337 ? 25.543 31.718 67.657 1.00 19.32 333 GLU C N 1
ATOM 7940 C CA . GLU C 1 337 ? 26.104 31.120 66.448 1.00 21.92 333 GLU C CA 1
ATOM 7941 C C . GLU C 1 337 ? 26.490 29.652 66.618 1.00 21.15 333 GLU C C 1
ATOM 7942 O O . GLU C 1 337 ? 26.736 28.958 65.634 1.00 22.41 333 GLU C O 1
ATOM 7948 N N . GLU C 1 338 ? 26.541 29.177 67.858 1.00 20.68 334 GLU C N 1
ATOM 7949 C CA . GLU C 1 338 ? 26.910 27.787 68.106 1.00 21.46 334 GLU C CA 1
ATOM 7950 C C . GLU C 1 338 ? 25.748 26.889 68.512 1.00 18.34 334 GLU C C 1
ATOM 7951 O O . GLU C 1 338 ? 25.958 25.765 68.962 1.00 18.53 334 GLU C O 1
ATOM 7957 N N . LEU C 1 339 ? 24.527 27.384 68.354 1.00 16.89 335 LEU C N 1
ATOM 7958 C CA . LEU C 1 339 ? 23.338 26.619 68.709 1.00 15.47 335 LEU C CA 1
ATOM 7959 C C . LEU C 1 339 ? 23.290 25.236 68.051 1.00 13.15 335 LEU C C 1
ATOM 7960 O O . LEU C 1 339 ? 22.870 24.261 68.672 1.00 12.22 335 LEU C O 1
ATOM 7965 N N . GLY C 1 340 ? 23.728 25.150 66.800 1.00 12.04 336 GLY C N 1
ATOM 7966 C CA . GLY C 1 340 ? 23.690 23.878 66.099 1.00 10.67 336 GLY C CA 1
ATOM 7967 C C . GLY C 1 340 ? 24.916 22.995 66.215 1.00 10.22 336 GLY C C 1
ATOM 7968 O O . GLY C 1 340 ? 24.925 21.880 65.691 1.00 8.09 336 GLY C O 1
ATOM 7969 N N . TYR C 1 341 ? 25.954 23.479 66.888 1.00 8.73 337 TYR C N 1
ATOM 7970 C CA . TYR C 1 341 ? 27.177 22.699 67.044 1.00 10.12 337 TYR C CA 1
ATOM 7971 C C . TYR C 1 341 ? 26.964 21.379 67.786 1.00 10.75 337 TYR C C 1
ATOM 7972 O O . TYR C 1 341 ? 26.096 21.271 68.656 1.00 8.93 337 TYR C O 1
ATOM 7981 N N . HIS C 1 342 ? 27.763 20.384 67.412 1.00 10.24 338 HIS C N 1
ATOM 7982 C CA . HIS C 1 342 ? 27.769 19.063 68.038 1.00 11.97 338 HIS C CA 1
ATOM 7983 C C . HIS C 1 342 ? 26.521 18.197 67.929 1.00 12.14 338 HIS C C 1
ATOM 7984 O O . HIS C 1 342 ? 26.079 17.606 68.920 1.00 13.16 338 HIS C O 1
ATOM 7991 N N . ILE C 1 343 ? 25.947 18.116 66.737 1.00 10.75 339 ILE C N 1
ATOM 7992 C CA . ILE C 1 343 ? 24.787 17.263 66.544 1.00 10.64 339 ILE C CA 1
ATOM 7993 C C . ILE C 1 343 ? 25.346 15.891 66.193 1.00 10.94 339 ILE C C 1
ATOM 7994 O O . ILE C 1 343 ? 24.849 14.869 66.660 1.00 10.70 339 ILE C O 1
ATOM 7999 N N . TYR C 1 344 ? 26.392 15.893 65.368 1.00 10.10 340 TYR C N 1
ATOM 8000 C CA . TYR C 1 344 ? 27.060 14.669 64.932 1.00 11.55 340 TYR C CA 1
ATOM 8001 C C . TYR C 1 344 ? 28.562 14.779 65.185 1.00 12.10 340 TYR C C 1
ATOM 8002 O O . TYR C 1 344 ? 29.135 15.872 65.148 1.00 11.70 340 TYR C O 1
ATOM 8011 N N . SER C 1 345 ? 29.188 13.635 65.439 1.00 12.03 341 SER C N 1
ATOM 8012 C CA . SER C 1 345 ? 30.626 13.561 65.676 1.00 12.97 341 SER C CA 1
ATOM 8013 C C . SER C 1 345 ? 31.360 13.147 64.398 1.00 13.58 341 SER C C 1
ATOM 8014 O O . SER C 1 345 ? 30.816 12.415 63.574 1.00 10.84 341 SER C O 1
ATOM 8017 N N . SER C 1 346 ? 32.589 13.631 64.240 1.00 15.38 342 SER C N 1
ATOM 8018 C CA . SER C 1 346 ? 33.435 13.288 63.096 1.00 16.68 342 SER C CA 1
ATOM 8019 C C . SER C 1 346 ? 32.827 13.493 61.709 1.00 18.84 342 SER C C 1
ATOM 8020 O O . SER C 1 346 ? 33.087 12.710 60.795 1.00 20.80 342 SER C O 1
ATOM 8023 N N . ASP C 1 347 ? 32.026 14.537 61.543 1.00 19.62 343 ASP C N 1
ATOM 8024 C CA . ASP C 1 347 ? 31.407 14.808 60.249 1.00 20.39 343 ASP C CA 1
ATOM 8025 C C . ASP C 1 347 ? 31.781 16.196 59.746 1.00 19.18 343 ASP C C 1
ATOM 8026 O O . ASP C 1 347 ? 32.212 17.052 60.517 1.00 16.93 343 ASP C O 1
ATOM 8031 N N . PRO C 1 348 ? 31.638 16.430 58.435 1.00 18.68 344 PRO C N 1
ATOM 8032 C CA . PRO C 1 348 ? 31.967 17.751 57.892 1.00 20.25 344 PRO C CA 1
ATOM 8033 C C . PRO C 1 348 ? 30.854 18.709 58.319 1.00 19.52 344 PRO C C 1
ATOM 8034 O O . PRO C 1 348 ? 29.737 18.278 58.601 1.00 20.07 344 PRO C O 1
ATOM 8038 N N . PRO C 1 349 ? 31.141 20.016 58.386 1.00 19.29 345 PRO C N 1
ATOM 8039 C CA . PRO C 1 349 ? 30.091 20.953 58.797 1.00 18.66 345 PRO C CA 1
ATOM 8040 C C . PRO C 1 349 ? 28.880 20.947 57.866 1.00 17.63 345 PRO C C 1
ATOM 8041 O O . PRO C 1 349 ? 28.992 20.587 56.698 1.00 16.88 345 PRO C O 1
ATOM 8045 N N . PHE C 1 350 ? 27.720 21.326 58.398 1.00 15.83 346 PHE C N 1
ATOM 8046 C CA . PHE C 1 350 ? 26.493 21.377 57.612 1.00 15.76 346 PHE C CA 1
ATOM 8047 C C . PHE C 1 350 ? 25.526 22.397 58.206 1.00 17.22 346 PHE C C 1
ATOM 8048 O O . PHE C 1 350 ? 25.787 22.961 59.265 1.00 19.09 346 PHE C O 1
ATOM 8056 N N . GLU C 1 351 ? 24.415 22.636 57.521 1.00 18.31 347 GLU C N 1
ATOM 8057 C CA . GLU C 1 351 ? 23.429 23.617 57.967 1.00 19.74 347 GLU C CA 1
ATOM 8058 C C . GLU C 1 351 ? 22.198 23.013 58.636 1.00 17.10 347 GLU C C 1
ATOM 8059 O O . GLU C 1 351 ? 21.651 22.019 58.162 1.00 16.01 347 GLU C O 1
ATOM 8065 N N . VAL C 1 352 ? 21.764 23.631 59.732 1.00 15.09 348 VAL C N 1
ATOM 8066 C CA . VAL C 1 352 ? 20.587 23.171 60.464 1.00 16.75 348 VAL C CA 1
ATOM 8067 C C . VAL C 1 352 ? 19.490 24.235 60.403 1.00 15.24 348 VAL C C 1
ATOM 8068 O O . VAL C 1 352 ? 19.751 25.422 60.594 1.00 15.43 348 VAL C O 1
ATOM 8072 N N . ARG C 1 353 ? 18.260 23.802 60.154 1.00 14.13 349 ARG C N 1
ATOM 8073 C CA . ARG C 1 353 ? 17.125 24.715 60.058 1.00 13.57 349 ARG C CA 1
ATOM 8074 C C . ARG C 1 353 ? 16.627 25.263 61.399 1.00 12.24 349 ARG C C 1
ATOM 8075 O O . ARG C 1 353 ? 16.543 24.531 62.387 1.00 10.67 349 ARG C O 1
ATOM 8083 N N . GLY C 1 354 ? 16.292 26.555 61.415 1.00 9.82 350 GLY C N 1
ATOM 8084 C CA . GLY C 1 354 ? 15.789 27.196 62.622 1.00 7.92 350 GLY C CA 1
ATOM 8085 C C . GLY C 1 354 ? 14.266 27.260 62.692 1.00 9.25 350 GLY C C 1
ATOM 8086 O O . GLY C 1 354 ? 13.582 26.381 62.166 1.00 8.47 350 GLY C O 1
ATOM 8087 N N . ALA C 1 355 ? 13.732 28.303 63.332 1.00 8.45 351 ALA C N 1
ATOM 8088 C CA . ALA C 1 355 ? 12.284 28.474 63.496 1.00 10.53 351 ALA C CA 1
ATOM 8089 C C . ALA C 1 355 ? 11.499 28.546 62.179 1.00 11.30 351 ALA C C 1
ATOM 8090 O O . ALA C 1 355 ? 10.292 28.291 62.154 1.00 12.89 351 ALA C O 1
ATOM 8092 N N . ASN C 1 356 ? 12.174 28.932 61.101 1.00 10.75 352 ASN C N 1
ATOM 8093 C CA . ASN C 1 356 ? 11.572 28.957 59.772 1.00 10.54 352 ASN C CA 1
ATOM 8094 C C . ASN C 1 356 ? 12.698 28.712 58.771 1.00 10.70 352 ASN C C 1
ATOM 8095 O O . ASN C 1 356 ? 13.872 28.785 59.135 1.00 10.94 352 ASN C O 1
ATOM 8100 N N . GLN C 1 357 ? 12.344 28.399 57.528 1.00 12.05 353 GLN C N 1
ATOM 8101 C CA . GLN C 1 357 ? 13.329 28.092 56.486 1.00 12.32 353 GLN C CA 1
ATOM 8102 C C . GLN C 1 357 ? 14.410 29.139 56.216 1.00 14.04 353 GLN C C 1
ATOM 8103 O O . GLN C 1 357 ? 15.442 28.824 55.620 1.00 13.05 353 GLN C O 1
ATOM 8109 N N . TRP C 1 358 ? 14.193 30.377 56.645 1.00 14.52 354 TRP C N 1
ATOM 8110 C CA . TRP C 1 358 ? 15.182 31.423 56.392 1.00 14.49 354 TRP C CA 1
ATOM 8111 C C . TRP C 1 358 ? 16.205 31.564 57.511 1.00 14.17 354 TRP C C 1
ATOM 8112 O O . TRP C 1 358 ? 17.109 32.396 57.441 1.00 14.00 354 TRP C O 1
ATOM 8123 N N . ILE C 1 359 ? 16.057 30.744 58.545 1.00 13.41 355 ILE C N 1
ATOM 8124 C CA . ILE C 1 359 ? 16.982 30.756 59.668 1.00 13.15 355 ILE C CA 1
ATOM 8125 C C . ILE C 1 359 ? 17.870 29.520 59.549 1.00 14.19 355 ILE C C 1
ATOM 8126 O O . ILE C 1 359 ? 17.380 28.388 59.529 1.00 13.65 355 ILE C O 1
ATOM 8131 N N . LYS C 1 360 ? 19.177 29.743 59.459 1.00 14.99 356 LYS C N 1
ATOM 8132 C CA . LYS C 1 360 ? 20.127 28.643 59.322 1.00 16.50 356 LYS C CA 1
ATOM 8133 C C . LYS C 1 360 ? 21.254 28.733 60.341 1.00 16.87 356 LYS C C 1
ATOM 8134 O O . LYS C 1 360 ? 21.843 29.798 60.539 1.00 15.62 356 LYS C O 1
ATOM 8140 N N . PHE C 1 361 ? 21.554 27.605 60.977 1.00 15.89 357 PHE C N 1
ATOM 8141 C CA . PHE C 1 361 ? 22.628 27.536 61.959 1.00 16.05 357 PHE C CA 1
ATOM 8142 C C . PHE C 1 361 ? 23.713 26.585 61.467 1.00 16.16 357 PHE C C 1
ATOM 8143 O O . PHE C 1 361 ? 23.414 25.518 60.929 1.00 15.60 357 PHE C O 1
ATOM 8151 N N . LYS C 1 362 ? 24.972 26.973 61.645 1.00 15.55 358 LYS C N 1
ATOM 8152 C CA . LYS C 1 362 ? 26.076 26.124 61.228 1.00 15.46 358 LYS C CA 1
ATOM 8153 C C . LYS C 1 362 ? 26.264 25.029 62.273 1.00 14.44 358 LYS C C 1
ATOM 8154 O O . LYS C 1 362 ? 26.150 25.276 63.476 1.00 14.45 358 LYS C O 1
ATOM 8160 N N . SER C 1 363 ? 26.554 23.821 61.812 1.00 11.27 359 SER C N 1
ATOM 8161 C CA . SER C 1 363 ? 26.764 22.710 62.723 1.00 11.43 359 SER C CA 1
ATOM 8162 C C . SER C 1 363 ? 28.114 22.062 62.472 1.00 12.36 359 SER C C 1
ATOM 8163 O O . SER C 1 363 ? 28.331 21.468 61.413 1.00 12.48 359 SER C O 1
ATOM 8166 N N . VAL C 1 364 ? 29.023 22.192 63.436 1.00 12.92 360 VAL C N 1
ATOM 8167 C CA . VAL C 1 364 ? 30.346 21.581 63.327 1.00 16.66 360 VAL C CA 1
ATOM 8168 C C . VAL C 1 364 ? 30.506 20.564 64.456 1.00 16.34 360 VAL C C 1
ATOM 8169 O O . VAL C 1 364 ? 30.023 20.777 65.566 1.00 16.37 360 VAL C O 1
ATOM 8173 N N . SER C 1 365 ? 31.178 19.456 64.165 1.00 18.01 361 SER C N 1
ATOM 8174 C CA . SER C 1 365 ? 31.392 18.400 65.150 1.00 19.91 361 SER C CA 1
ATOM 8175 C C . SER C 1 365 ? 32.209 18.865 66.356 1.00 21.05 361 SER C C 1
ATOM 8176 O O . SER C 1 365 ? 32.014 18.301 67.457 1.00 21.33 361 SER C O 1
ATOM 8180 N N . SER D 2 12 ? 28.904 -8.782 37.964 1.00 36.22 0 SER D N 1
ATOM 8181 C CA . SER D 2 12 ? 29.951 -9.845 37.945 1.00 35.43 0 SER D CA 1
ATOM 8182 C C . SER D 2 12 ? 29.417 -11.132 38.570 1.00 35.03 0 SER D C 1
ATOM 8183 O O . SER D 2 12 ? 29.866 -12.228 38.231 1.00 34.92 0 SER D O 1
ATOM 8186 N N . LEU D 2 13 ? 28.460 -10.995 39.485 1.00 33.97 1 LEU D N 1
ATOM 8187 C CA . LEU D 2 13 ? 27.851 -12.153 40.136 1.00 31.52 1 LEU D CA 1
ATOM 8188 C C . LEU D 2 13 ? 26.518 -11.834 40.814 1.00 29.27 1 LEU D C 1
ATOM 8189 O O . LEU D 2 13 ? 26.242 -10.685 41.156 1.00 28.19 1 LEU D O 1
ATOM 8194 N N . GLN D 2 14 ? 25.693 -12.864 40.987 1.00 26.21 2 GLN D N 1
ATOM 8195 C CA . GLN D 2 14 ? 24.379 -12.728 41.608 1.00 24.53 2 GLN D CA 1
ATOM 8196 C C . GLN D 2 14 ? 24.468 -12.773 43.131 1.00 21.66 2 GLN D C 1
ATOM 8197 O O . GLN D 2 14 ? 24.943 -13.755 43.699 1.00 22.14 2 GLN D O 1
ATOM 8203 N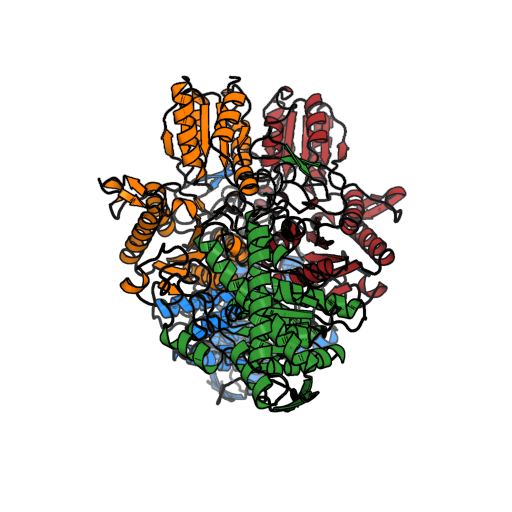 N . VAL D 2 15 ? 23.991 -11.719 43.789 1.00 18.13 3 VAL D N 1
ATOM 8204 C CA . VAL D 2 15 ? 24.022 -11.647 45.248 1.00 14.46 3 VAL D CA 1
ATOM 8205 C C . VAL D 2 15 ? 22.691 -11.129 45.800 1.00 12.83 3 VAL D C 1
ATOM 8206 O O . VAL D 2 15 ? 22.184 -10.101 45.348 1.00 11.37 3 VAL D O 1
ATOM 8210 N N . THR D 2 16 ? 22.123 -11.845 46.769 1.00 10.46 4 THR D N 1
ATOM 8211 C CA . THR D 2 16 ? 20.855 -11.432 47.370 1.00 9.16 4 THR D CA 1
ATOM 8212 C C . THR D 2 16 ? 21.093 -10.321 48.381 1.00 8.03 4 THR D C 1
ATOM 8213 O O . THR D 2 16 ? 22.202 -10.154 48.886 1.00 7.55 4 THR D O 1
ATOM 8217 N N . VAL D 2 17 ? 20.048 -9.561 48.683 1.00 9.30 5 VAL D N 1
ATOM 8218 C CA . VAL D 2 17 ? 20.187 -8.472 49.632 1.00 9.53 5 VAL D CA 1
ATOM 8219 C C . VAL D 2 17 ? 20.682 -9.029 50.956 1.00 9.39 5 VAL D C 1
ATOM 8220 O O . VAL D 2 17 ? 21.567 -8.451 51.592 1.00 7.05 5 VAL D O 1
ATOM 8224 N N . ARG D 2 18 ? 20.125 -10.169 51.350 1.00 9.72 6 ARG D N 1
ATOM 8225 C CA . ARG D 2 18 ? 20.517 -10.834 52.587 1.00 11.27 6 ARG D CA 1
ATOM 8226 C C . ARG D 2 18 ? 22.029 -11.073 52.614 1.00 10.80 6 ARG D C 1
ATOM 8227 O O . ARG D 2 18 ? 22.707 -10.749 53.590 1.00 10.29 6 ARG D O 1
ATOM 8235 N N . ASP D 2 19 ? 22.561 -11.637 51.537 1.00 9.76 7 ASP D N 1
ATOM 8236 C CA . ASP D 2 19 ? 23.987 -11.924 51.476 1.00 11.26 7 ASP D CA 1
ATOM 8237 C C . ASP D 2 19 ? 24.852 -10.675 51.402 1.00 9.54 7 ASP D C 1
ATOM 8238 O O . ASP D 2 19 ? 25.987 -10.672 51.886 1.00 9.44 7 ASP D O 1
ATOM 8243 N N . ALA D 2 20 ? 24.315 -9.617 50.801 1.00 7.63 8 ALA D N 1
ATOM 8244 C CA . ALA D 2 20 ? 25.042 -8.361 50.682 1.00 7.98 8 ALA D CA 1
ATOM 8245 C C . ALA D 2 20 ? 25.231 -7.762 52.078 1.00 8.27 8 ALA D C 1
ATOM 8246 O O . ALA D 2 20 ? 26.312 -7.282 52.416 1.00 8.75 8 ALA D O 1
ATOM 8248 N N . ILE D 2 21 ? 24.180 -7.797 52.890 1.00 6.70 9 ILE D N 1
ATOM 8249 C CA . ILE D 2 21 ? 24.271 -7.275 54.249 1.00 8.41 9 ILE D CA 1
ATOM 8250 C C . ILE D 2 21 ? 25.260 -8.126 55.052 1.00 9.80 9 ILE D C 1
ATOM 8251 O O . ILE D 2 21 ? 26.045 -7.607 55.851 1.00 9.74 9 ILE D O 1
ATOM 8256 N N . ASN D 2 22 ? 25.220 -9.436 54.833 1.00 9.18 10 ASN D N 1
ATOM 8257 C CA . ASN D 2 22 ? 26.114 -10.354 55.539 1.00 9.54 10 ASN D CA 1
ATOM 8258 C C . ASN D 2 22 ? 27.576 -10.031 55.216 1.00 10.17 10 ASN D C 1
ATOM 8259 O O . ASN D 2 22 ? 28.419 -9.997 56.110 1.00 9.31 10 ASN D O 1
ATOM 8264 N N . GLN D 2 23 ? 27.867 -9.790 53.938 1.00 9.64 11 GLN D N 1
ATOM 8265 C CA . GLN D 2 23 ? 29.222 -9.444 53.504 1.00 10.54 11 GLN D CA 1
ATOM 8266 C C . GLN D 2 23 ? 29.676 -8.165 54.191 1.00 9.76 11 GLN D C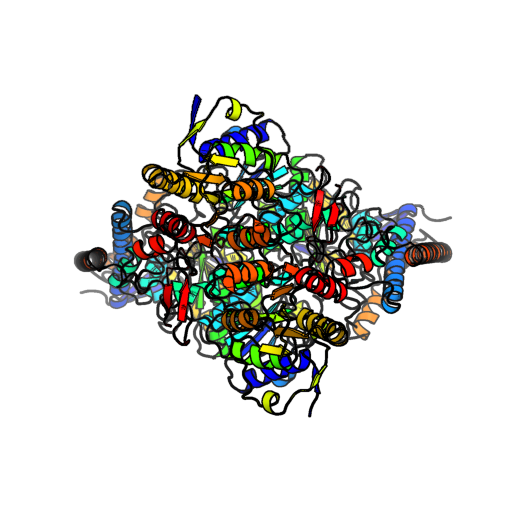 1
ATOM 8267 O O . GLN D 2 23 ? 30.796 -8.081 54.693 1.00 10.62 11 GLN D O 1
ATOM 8273 N N . GLY D 2 24 ? 28.802 -7.164 54.186 1.00 8.69 12 GLY D N 1
ATOM 8274 C CA . GLY D 2 24 ? 29.125 -5.897 54.812 1.00 8.45 12 GLY D CA 1
ATOM 8275 C C . GLY D 2 24 ? 29.516 -6.049 56.270 1.00 8.94 12 GLY D C 1
ATOM 8276 O O . GLY D 2 24 ? 30.545 -5.531 56.698 1.00 8.18 12 GLY D O 1
ATOM 8277 N N . MET D 2 25 ? 28.696 -6.757 57.040 1.00 8.17 13 MET D N 1
ATOM 8278 C CA . MET D 2 25 ? 28.981 -6.963 58.457 1.00 9.19 13 MET D CA 1
ATOM 8279 C C . MET D 2 25 ? 30.247 -7.794 58.658 1.00 8.90 13 MET D C 1
ATOM 8280 O O . MET D 2 25 ? 31.077 -7.476 59.511 1.00 9.56 13 MET D O 1
ATOM 8285 N N . ASP D 2 26 ? 30.396 -8.851 57.868 1.00 8.38 14 ASP D N 1
ATOM 8286 C CA . ASP D 2 26 ? 31.567 -9.722 57.963 1.00 8.85 14 ASP D CA 1
ATOM 8287 C C . ASP D 2 26 ? 32.850 -8.907 57.751 1.00 9.05 14 ASP D C 1
ATOM 8288 O O . ASP D 2 26 ? 33.812 -9.032 58.509 1.00 8.44 14 ASP D O 1
ATOM 8293 N N . GLU D 2 27 ? 32.855 -8.058 56.728 1.00 9.05 15 GLU D N 1
ATOM 8294 C CA . GLU D 2 27 ? 34.026 -7.234 56.427 1.00 10.98 15 GLU D CA 1
ATOM 8295 C C . GLU D 2 27 ? 34.375 -6.228 57.528 1.00 10.18 15 GLU D C 1
ATOM 8296 O O . GLU D 2 27 ? 35.543 -6.074 57.892 1.00 10.03 15 GLU D O 1
ATOM 8302 N N . GLU D 2 28 ? 33.371 -5.545 58.068 1.00 9.70 16 GLU D N 1
ATOM 8303 C CA . GLU D 2 28 ? 33.624 -4.568 59.120 1.00 9.50 16 GLU D CA 1
ATOM 8304 C C . GLU D 2 28 ? 34.094 -5.231 60.416 1.00 10.14 16 GLU D C 1
ATOM 8305 O O . GLU D 2 28 ? 34.892 -4.656 61.157 1.00 10.00 16 GLU D O 1
ATOM 8311 N N . LEU D 2 29 ? 33.600 -6.437 60.687 1.00 10.26 17 LEU D N 1
ATOM 8312 C CA . LEU D 2 29 ? 34.002 -7.180 61.883 1.00 11.05 17 LEU D CA 1
ATOM 8313 C C . LEU D 2 29 ? 35.482 -7.546 61.757 1.00 11.47 17 LEU D C 1
ATOM 8314 O O . LEU D 2 29 ? 36.253 -7.429 62.705 1.00 10.51 17 LEU D O 1
ATOM 8319 N N . GLU D 2 30 ? 35.872 -7.984 60.568 1.00 12.65 18 GLU D N 1
ATOM 8320 C CA . GLU D 2 30 ? 37.253 -8.373 60.310 1.00 14.74 18 GLU D CA 1
ATOM 8321 C C . GLU D 2 30 ? 38.193 -7.176 60.419 1.00 13.88 18 GLU D C 1
ATOM 8322 O O . GLU D 2 30 ? 39.313 -7.295 60.906 1.00 14.26 18 GLU D O 1
ATOM 8328 N N . ARG D 2 31 ? 37.708 -6.021 59.978 1.00 12.72 19 ARG D N 1
ATOM 8329 C CA . ARG D 2 31 ? 38.465 -4.770 59.968 1.00 12.49 19 ARG D CA 1
ATOM 8330 C C . ARG D 2 31 ? 38.700 -4.081 61.318 1.00 12.53 19 ARG D C 1
ATOM 8331 O O . ARG D 2 31 ? 39.779 -3.530 61.563 1.00 10.92 19 ARG D O 1
ATOM 8339 N N . ASP D 2 32 ? 37.698 -4.100 62.190 1.00 12.64 20 ASP D N 1
ATOM 8340 C CA . ASP D 2 32 ? 37.811 -3.439 63.492 1.00 11.99 20 ASP D CA 1
ATOM 8341 C C . ASP D 2 32 ? 37.351 -4.372 64.607 1.00 12.99 20 ASP D C 1
ATOM 8342 O O . ASP D 2 32 ? 36.177 -4.745 64.673 1.00 10.91 20 ASP D O 1
ATOM 8347 N N . GLU D 2 33 ? 38.278 -4.734 65.488 1.00 12.94 21 GLU D N 1
ATOM 8348 C CA . GLU D 2 33 ? 37.971 -5.637 66.587 1.00 15.07 21 GLU D CA 1
ATOM 8349 C C . GLU D 2 33 ? 36.933 -5.084 67.556 1.00 12.54 21 GLU D C 1
ATOM 8350 O O . GLU D 2 33 ? 36.351 -5.839 68.335 1.00 12.88 21 GLU D O 1
ATOM 8356 N N . LYS D 2 34 ? 36.697 -3.774 67.505 1.00 11.75 22 LYS D N 1
ATOM 8357 C CA . LYS D 2 34 ? 35.720 -3.139 68.390 1.00 11.25 22 LYS D CA 1
ATOM 8358 C C . LYS D 2 34 ? 34.282 -3.337 67.933 1.00 9.99 22 LYS D C 1
ATOM 8359 O O . LYS D 2 34 ? 33.345 -3.062 68.681 1.00 9.69 22 LYS D O 1
ATOM 8365 N N . VAL D 2 35 ? 34.102 -3.800 66.703 1.00 7.81 23 VAL D N 1
ATOM 8366 C CA . VAL D 2 35 ? 32.762 -4.021 66.185 1.00 7.21 23 VAL D CA 1
ATOM 8367 C C . VAL D 2 35 ? 32.225 -5.370 66.661 1.00 7.36 23 VAL D C 1
ATOM 8368 O O . VAL D 2 35 ? 32.974 -6.341 66.764 1.00 5.98 23 VAL D O 1
ATOM 8372 N N . PHE D 2 36 ? 30.933 -5.417 66.978 1.00 6.19 24 PHE D N 1
ATOM 8373 C CA . PHE D 2 36 ? 30.300 -6.660 67.399 1.00 7.27 24 PHE D CA 1
ATOM 8374 C C . PHE D 2 36 ? 28.798 -6.584 67.161 1.00 8.77 24 PHE D C 1
ATOM 8375 O O . PHE D 2 36 ? 28.232 -5.492 67.088 1.00 9.63 24 PHE D O 1
ATOM 8383 N N . LEU D 2 37 ? 28.165 -7.745 67.018 1.00 7.48 25 LEU D N 1
ATOM 8384 C CA . LEU D 2 37 ? 26.728 -7.826 66.764 1.00 8.34 25 LEU D CA 1
ATOM 8385 C C . LEU D 2 37 ? 25.986 -8.488 67.923 1.00 8.72 25 LEU D C 1
ATOM 8386 O O . LEU D 2 37 ? 26.483 -9.439 68.522 1.00 10.33 25 LEU D O 1
ATOM 8391 N N . LEU D 2 38 ? 24.803 -7.975 68.249 1.00 8.53 26 LEU D N 1
ATOM 8392 C CA . LEU D 2 38 ? 24.000 -8.567 69.314 1.00 7.02 26 LEU D CA 1
ATOM 8393 C C . LEU D 2 38 ? 22.518 -8.441 68.992 1.00 7.00 26 LEU D C 1
ATOM 8394 O O . LEU D 2 38 ? 22.084 -7.490 68.339 1.00 5.99 26 LEU D O 1
ATOM 8399 N N . GLY D 2 39 ? 21.747 -9.415 69.457 1.00 5.15 27 GLY D N 1
ATOM 8400 C CA . GLY D 2 39 ? 20.319 -9.410 69.218 1.00 5.80 27 GLY D CA 1
ATOM 8401 C C . GLY D 2 39 ? 19.747 -10.801 69.392 1.00 6.93 27 GLY D C 1
ATOM 8402 O O . GLY D 2 39 ? 20.480 -11.754 69.673 1.00 5.00 27 GLY D O 1
ATOM 8403 N N . GLU D 2 40 ? 18.435 -10.914 69.213 1.00 6.44 28 GLU D N 1
ATOM 8404 C CA . GLU D 2 40 ? 17.738 -12.180 69.356 1.00 6.29 28 GLU D CA 1
ATOM 8405 C C . GLU D 2 40 ? 17.998 -13.110 68.167 1.00 6.88 28 GLU D C 1
ATOM 8406 O O . GLU D 2 40 ? 17.774 -12.734 67.016 1.00 5.51 28 GLU D O 1
ATOM 8412 N N . GLU D 2 41 ? 18.491 -14.313 68.459 1.00 6.44 29 GLU D N 1
ATOM 8413 C CA . GLU D 2 41 ? 18.757 -15.332 67.440 1.00 8.17 29 GLU D CA 1
ATOM 8414 C C . GLU D 2 41 ? 19.794 -14.980 66.374 1.00 9.08 29 GLU D C 1
ATOM 8415 O O . GLU D 2 41 ? 19.819 -15.600 65.310 1.00 9.80 29 GLU D O 1
ATOM 8421 N N . VAL D 2 42 ? 20.655 -14.005 66.646 1.00 8.18 30 VAL D N 1
ATOM 8422 C CA . VAL D 2 42 ? 21.665 -13.605 65.666 1.00 9.01 30 VAL D CA 1
ATOM 8423 C C . VAL D 2 42 ? 22.860 -14.550 65.557 1.00 9.33 30 VAL D C 1
ATOM 8424 O O . VAL D 2 42 ? 23.543 -14.573 64.531 1.00 10.15 30 VAL D O 1
ATOM 8428 N N . ALA D 2 43 ? 23.112 -15.336 66.599 1.00 7.93 31 ALA D N 1
ATOM 8429 C CA . ALA D 2 43 ? 24.278 -16.213 66.593 1.00 8.79 31 ALA D CA 1
ATOM 8430 C C . ALA D 2 43 ? 24.069 -17.654 66.162 1.00 9.70 31 ALA D C 1
ATOM 8431 O O . ALA D 2 43 ? 24.204 -17.986 64.982 1.00 10.27 31 ALA D O 1
ATOM 8433 N N . GLN D 2 44 ? 23.750 -18.512 67.123 1.00 11.07 32 GLN D N 1
ATOM 8434 C CA . GLN D 2 44 ? 23.560 -19.931 66.846 1.00 12.59 32 GLN D CA 1
ATOM 8435 C C . GLN D 2 44 ? 22.399 -20.271 65.914 1.00 13.57 32 GLN D C 1
ATOM 8436 O O . GLN D 2 44 ? 22.418 -21.303 65.242 1.00 14.61 32 GLN D O 1
ATOM 8442 N N . TYR D 2 45 ? 21.391 -19.408 65.867 1.00 13.40 33 TYR D N 1
ATOM 8443 C CA . TYR D 2 45 ? 20.227 -19.644 65.018 1.00 13.86 33 TYR D CA 1
ATOM 8444 C C . TYR D 2 45 ? 20.523 -19.171 63.594 1.00 13.62 33 TYR D C 1
ATOM 8445 O O . TYR D 2 45 ? 19.724 -19.383 62.682 1.00 12.60 33 TYR D O 1
ATOM 8454 N N . ASP D 2 46 ? 21.680 -18.537 63.421 1.00 12.28 34 ASP D N 1
ATOM 8455 C CA . ASP D 2 46 ? 22.110 -17.993 62.133 1.00 12.52 34 ASP D CA 1
ATOM 8456 C C . ASP D 2 46 ? 21.228 -16.833 61.668 1.00 10.77 34 ASP D C 1
ATOM 8457 O O . ASP D 2 46 ? 21.206 -16.492 60.485 1.00 10.08 34 ASP D O 1
ATOM 8462 N N . GLY D 2 47 ? 20.514 -16.221 62.608 1.00 9.21 35 GLY D N 1
ATOM 8463 C CA . GLY D 2 47 ? 19.656 -15.099 62.267 1.00 8.85 35 GLY D CA 1
ATOM 8464 C C . GLY D 2 47 ? 18.197 -15.455 62.032 1.00 9.22 35 GLY D C 1
ATOM 8465 O O . GLY D 2 47 ? 17.887 -16.443 61.360 1.00 9.21 35 GLY D O 1
ATOM 8466 N N . ALA D 2 48 ? 17.300 -14.642 62.583 1.00 7.92 36 ALA D N 1
ATOM 8467 C CA . ALA D 2 48 ? 15.865 -14.853 62.441 1.00 6.97 36 ALA D CA 1
ATOM 8468 C C . ALA D 2 48 ? 15.467 -14.926 60.966 1.00 8.59 36 ALA D C 1
ATOM 8469 O O . ALA D 2 48 ? 14.551 -15.660 60.596 1.00 8.63 36 ALA D O 1
ATOM 8471 N N . TYR D 2 49 ? 16.147 -14.146 60.132 1.00 6.02 37 TYR D N 1
ATOM 8472 C CA . TYR D 2 49 ? 15.890 -14.145 58.696 1.00 7.65 37 TYR D CA 1
ATOM 8473 C C . TYR D 2 49 ? 17.183 -14.513 57.972 1.00 8.27 37 TYR D C 1
ATOM 8474 O O . TYR D 2 49 ? 17.394 -14.153 56.808 1.00 9.25 37 TYR D O 1
ATOM 8483 N N . LYS D 2 50 ? 18.048 -15.223 58.694 1.00 8.13 38 LYS D N 1
ATOM 8484 C CA . LYS D 2 50 ? 19.330 -15.705 58.184 1.00 9.58 38 LYS D CA 1
ATOM 8485 C C . LYS D 2 50 ? 20.303 -14.653 57.661 1.00 9.18 38 LYS D C 1
ATOM 8486 O O . LYS D 2 50 ? 21.197 -14.970 56.873 1.00 7.83 38 LYS D O 1
ATOM 8492 N N . VAL D 2 51 ? 20.154 -13.411 58.105 1.00 7.87 39 VAL D N 1
ATOM 8493 C CA . VAL D 2 51 ? 21.054 -12.357 57.650 1.00 8.42 39 VAL D CA 1
ATOM 8494 C C . VAL D 2 51 ? 22.448 -12.480 58.269 1.00 7.45 39 VAL D C 1
ATOM 8495 O O . VAL D 2 51 ? 23.446 -12.144 57.631 1.00 7.09 39 VAL D O 1
ATOM 8499 N N . SER D 2 52 ? 22.513 -12.964 59.506 1.00 7.15 40 SER D N 1
ATOM 8500 C CA . SER D 2 52 ? 23.791 -13.122 60.202 1.00 9.06 40 SER D CA 1
ATOM 8501 C C . SER D 2 52 ? 24.389 -14.531 60.090 1.00 10.16 40 SER D C 1
ATOM 8502 O O . SER D 2 52 ? 25.318 -14.885 60.817 1.00 9.32 40 SER D O 1
ATOM 8505 N N . ARG D 2 53 ? 23.859 -15.332 59.173 1.00 9.54 41 ARG D N 1
ATOM 8506 C CA . ARG D 2 53 ? 24.338 -16.697 58.975 1.00 10.68 41 ARG D CA 1
ATOM 8507 C C . ARG D 2 53 ? 25.863 -16.827 58.897 1.00 10.51 41 ARG D C 1
ATOM 8508 O O . ARG D 2 53 ? 26.528 -16.073 58.179 1.00 9.56 41 ARG D O 1
ATOM 8516 N N . GLY D 2 54 ? 26.400 -17.789 59.647 1.00 9.18 42 GLY D N 1
ATOM 8517 C CA . GLY D 2 54 ? 27.830 -18.053 59.646 1.00 9.63 42 GLY D CA 1
ATOM 8518 C C . GLY D 2 54 ? 28.744 -17.124 60.429 1.00 11.05 42 GLY D C 1
ATOM 8519 O O . GLY D 2 54 ? 29.915 -17.444 60.641 1.00 10.82 42 GLY D O 1
ATOM 8520 N N . LEU D 2 55 ? 28.235 -15.980 60.870 1.00 10.17 43 LEU D N 1
ATOM 8521 C CA . LEU D 2 55 ? 29.075 -15.042 61.604 1.00 10.51 43 LEU D CA 1
ATOM 8522 C C . LEU D 2 55 ? 29.519 -15.566 62.967 1.00 10.47 43 LEU D C 1
ATOM 8523 O O . LEU D 2 55 ? 30.684 -15.427 63.341 1.00 11.06 43 LEU D O 1
ATOM 8528 N N . TRP D 2 56 ? 28.600 -16.169 63.710 1.00 11.31 44 TRP D N 1
ATOM 8529 C CA . TRP D 2 56 ? 28.942 -16.699 65.026 1.00 13.20 44 TRP D CA 1
ATOM 8530 C C . TRP D 2 56 ? 29.994 -17.797 64.915 1.00 13.89 44 TRP D C 1
ATOM 8531 O O . TRP D 2 56 ? 30.924 -17.864 65.719 1.00 12.81 44 TRP D O 1
ATOM 8542 N N . LYS D 2 57 ? 29.842 -18.655 63.913 1.00 14.16 45 LYS D N 1
ATOM 8543 C CA . LYS D 2 57 ? 30.782 -19.746 63.703 1.00 16.99 45 LYS D CA 1
ATOM 8544 C C . LYS D 2 57 ? 32.173 -19.201 63.412 1.00 15.18 45 LYS D C 1
ATOM 8545 O O . LYS D 2 57 ? 33.171 -19.750 63.866 1.00 15.07 45 LYS D O 1
ATOM 8551 N N . LYS D 2 58 ? 32.232 -18.110 62.658 1.00 15.01 46 LYS D N 1
ATOM 8552 C CA . LYS D 2 58 ? 33.502 -17.499 62.298 1.00 14.24 46 LYS D CA 1
ATOM 8553 C C . LYS D 2 58 ? 34.129 -16.632 63.391 1.00 14.01 46 LYS D C 1
ATOM 8554 O O . LYS D 2 58 ? 35.348 -16.643 63.572 1.00 15.04 46 LYS D O 1
ATOM 8560 N N . TYR D 2 59 ? 33.313 -15.887 64.127 1.00 13.40 47 TYR D N 1
ATOM 8561 C CA . TYR D 2 59 ? 33.853 -15.000 65.157 1.00 14.30 47 TYR D CA 1
ATOM 8562 C C . TYR D 2 59 ? 33.669 -15.383 66.627 1.00 13.94 47 TYR D C 1
ATOM 8563 O O . TYR D 2 59 ? 34.351 -14.836 67.488 1.00 15.23 47 TYR D O 1
ATOM 8572 N N . GLY D 2 60 ? 32.748 -16.291 66.927 1.00 13.73 48 GLY D N 1
ATOM 8573 C CA . GLY D 2 60 ? 32.557 -16.704 68.311 1.00 12.62 48 GLY D CA 1
ATOM 8574 C C . GLY D 2 60 ? 31.668 -15.855 69.210 1.00 13.47 48 GLY D C 1
ATOM 8575 O O . GLY D 2 60 ? 31.194 -14.788 68.820 1.00 9.85 48 GLY D O 1
ATOM 8576 N N . ASP D 2 61 ? 31.471 -16.346 70.434 1.00 14.13 49 ASP D N 1
ATOM 8577 C CA . ASP D 2 61 ? 30.633 -15.713 71.458 1.00 15.55 49 ASP D CA 1
ATOM 8578 C C . ASP D 2 61 ? 30.928 -14.263 71.810 1.00 14.30 49 ASP D C 1
ATOM 8579 O O . ASP D 2 61 ? 30.022 -13.522 72.196 1.00 14.04 49 ASP D O 1
ATOM 8584 N N . LYS D 2 62 ? 32.188 -13.861 71.714 1.00 11.85 50 LYS D N 1
ATOM 8585 C CA . LYS D 2 62 ? 32.548 -12.500 72.074 1.00 12.51 50 LYS D CA 1
ATOM 8586 C C . LYS D 2 62 ? 32.082 -11.446 71.080 1.00 11.05 50 LYS D C 1
ATOM 8587 O O . LYS D 2 62 ? 31.762 -10.327 71.474 1.00 9.80 50 LYS D O 1
ATOM 8593 N N . ARG D 2 63 ? 32.026 -11.818 69.803 1.00 9.82 51 ARG D N 1
ATOM 8594 C CA . ARG D 2 63 ? 31.647 -10.894 68.732 1.00 10.06 51 ARG D CA 1
ATOM 8595 C C . ARG D 2 63 ? 30.194 -10.958 68.242 1.00 8.99 51 ARG D C 1
ATOM 8596 O O . ARG D 2 63 ? 29.662 -9.958 67.777 1.00 9.54 51 ARG D O 1
ATOM 8604 N N . ILE D 2 64 ? 29.571 -12.132 68.317 1.00 8.89 52 ILE D N 1
ATOM 8605 C CA . ILE D 2 64 ? 28.185 -12.317 67.865 1.00 7.75 52 ILE D CA 1
ATOM 8606 C C . ILE D 2 64 ? 27.396 -12.830 69.073 1.00 6.71 52 ILE D C 1
ATOM 8607 O O . ILE D 2 64 ? 27.519 -13.991 69.454 1.00 6.39 52 ILE D O 1
ATOM 8612 N N . ILE D 2 65 ? 26.562 -11.967 69.642 1.00 5.42 53 ILE D N 1
ATOM 8613 C CA . ILE D 2 65 ? 25.831 -12.281 70.871 1.00 5.34 53 ILE D CA 1
ATOM 8614 C C . ILE D 2 65 ? 24.314 -12.490 70.834 1.00 6.01 53 ILE D C 1
ATOM 8615 O O . ILE D 2 65 ? 23.566 -11.546 70.578 1.00 6.33 53 ILE D O 1
ATOM 8620 N N . ASP D 2 66 ? 23.855 -13.711 71.114 1.00 5.52 54 ASP D N 1
ATOM 8621 C CA . ASP D 2 66 ? 22.413 -13.969 71.161 1.00 7.22 54 ASP D CA 1
ATOM 8622 C C . ASP D 2 66 ? 21.903 -13.335 72.452 1.00 7.41 54 ASP D C 1
ATOM 8623 O O . ASP D 2 66 ? 22.525 -13.478 73.503 1.00 8.24 54 ASP D O 1
ATOM 8628 N N . THR D 2 67 ? 20.769 -12.653 72.387 1.00 7.58 55 THR D N 1
ATOM 8629 C CA . THR D 2 67 ? 20.226 -12.008 73.578 1.00 7.01 55 THR D CA 1
ATOM 8630 C C . THR D 2 67 ? 18.865 -12.544 73.983 1.00 8.29 55 THR D C 1
ATOM 8631 O O . THR D 2 67 ? 18.203 -13.254 73.220 1.00 7.96 55 THR D O 1
ATOM 8635 N N . PRO D 2 68 ? 18.441 -12.226 75.217 1.00 7.69 56 PRO D N 1
ATOM 8636 C CA . PRO D 2 68 ? 17.133 -12.663 75.704 1.00 7.51 56 PRO D CA 1
ATOM 8637 C C . PRO D 2 68 ? 16.154 -11.723 75.003 1.00 7.75 56 PRO D C 1
ATOM 8638 O O . PRO D 2 68 ? 16.575 -10.753 74.363 1.00 5.45 56 PRO D O 1
ATOM 8642 N N . ILE D 2 69 ? 14.862 -11.996 75.121 1.00 9.00 57 ILE D N 1
ATOM 8643 C CA . ILE D 2 69 ? 13.864 -11.133 74.503 1.00 8.94 57 ILE D CA 1
ATOM 8644 C C . ILE D 2 69 ? 13.629 -9.957 75.449 1.00 8.37 57 ILE D C 1
ATOM 8645 O O . ILE D 2 69 ? 12.629 -9.908 76.172 1.00 7.74 57 ILE D O 1
ATOM 8650 N N . SER D 2 70 ? 14.576 -9.021 75.443 1.00 6.92 58 SER D N 1
ATOM 8651 C CA . SER D 2 70 ? 14.527 -7.841 76.305 1.00 6.98 58 SER D CA 1
ATOM 8652 C C . SER D 2 70 ? 15.016 -6.626 75.515 1.00 7.79 58 SER D C 1
ATOM 8653 O O . SER D 2 70 ? 16.123 -6.136 75.743 1.00 10.31 58 SER D O 1
ATOM 8656 N N . GLU D 2 71 ? 14.181 -6.149 74.594 1.00 8.25 59 GLU D N 1
ATOM 8657 C CA . GLU D 2 71 ? 14.505 -5.014 73.728 1.00 8.49 59 GLU D CA 1
ATOM 8658 C C . GLU D 2 71 ? 15.078 -3.775 74.418 1.00 8.57 59 GLU D C 1
ATOM 8659 O O . GLU D 2 71 ? 16.198 -3.363 74.120 1.00 7.66 59 GLU D O 1
ATOM 8665 N N . MET D 2 72 ? 14.316 -3.167 75.324 1.00 7.71 60 MET D N 1
ATOM 8666 C CA . MET D 2 72 ? 14.808 -1.969 75.997 1.00 9.35 60 MET D CA 1
ATOM 8667 C C . MET D 2 72 ? 16.178 -2.242 76.616 1.00 8.75 60 MET D C 1
ATOM 8668 O O . MET D 2 72 ? 17.097 -1.424 76.515 1.00 8.29 60 MET D O 1
ATOM 8673 N N . GLY D 2 73 ? 16.304 -3.406 77.243 1.00 6.38 61 GLY D N 1
ATOM 8674 C CA . GLY D 2 73 ? 17.548 -3.788 77.883 1.00 7.70 61 GLY D CA 1
ATOM 8675 C C . GLY D 2 73 ? 18.766 -3.974 76.992 1.00 8.72 61 GLY D C 1
ATOM 8676 O O . GLY D 2 73 ? 19.804 -3.357 77.245 1.00 8.20 61 GLY D O 1
ATOM 8677 N N . PHE D 2 74 ? 18.682 -4.809 75.957 1.00 7.96 62 PHE D N 1
ATOM 8678 C CA . PHE D 2 74 ? 19.871 -4.992 75.133 1.00 7.45 62 PHE D CA 1
ATOM 8679 C C . PHE D 2 74 ? 20.180 -3.818 74.207 1.00 7.82 62 PHE D C 1
ATOM 8680 O O . PHE D 2 74 ? 21.325 -3.649 73.770 1.00 6.86 62 PHE D O 1
ATOM 8688 N N . ALA D 2 75 ? 19.175 -2.993 73.923 1.00 5.33 63 ALA D N 1
ATOM 8689 C CA . ALA D 2 75 ? 19.405 -1.808 73.098 1.00 7.02 63 ALA D CA 1
ATOM 8690 C C . ALA D 2 75 ? 20.188 -0.830 73.989 1.00 5.72 63 ALA D C 1
ATOM 8691 O O . ALA D 2 75 ? 21.123 -0.169 73.536 1.00 5.00 63 ALA D O 1
ATOM 8693 N N . GLY D 2 76 ? 19.801 -0.768 75.263 1.00 5.17 64 GLY D N 1
ATOM 8694 C CA . GLY D 2 76 ? 20.465 0.101 76.223 1.00 5.18 64 GLY D CA 1
ATOM 8695 C C . GLY D 2 76 ? 21.895 -0.350 76.480 1.00 6.08 64 GLY D C 1
ATOM 8696 O O . GLY D 2 76 ? 22.802 0.467 76.622 1.00 6.83 64 GLY D O 1
ATOM 8697 N N . ILE D 2 77 ? 22.099 -1.661 76.547 1.00 5.47 65 ILE D N 1
ATOM 8698 C CA . ILE D 2 77 ? 23.433 -2.207 76.752 1.00 5.16 65 ILE D CA 1
ATOM 8699 C C . ILE D 2 77 ? 24.315 -1.849 75.552 1.00 5.85 65 ILE D C 1
ATOM 8700 O O . ILE D 2 77 ? 25.484 -1.486 75.706 1.00 6.81 65 ILE D O 1
ATOM 8705 N N . ALA D 2 78 ? 23.743 -1.940 74.357 1.00 6.20 66 ALA D N 1
ATOM 8706 C CA . ALA D 2 78 ? 24.462 -1.613 73.128 1.00 5.22 66 ALA D CA 1
ATOM 8707 C C . ALA D 2 78 ? 24.901 -0.150 73.151 1.00 5.23 66 ALA D C 1
ATOM 8708 O O . ALA D 2 78 ? 26.028 0.169 72.781 1.00 5.00 66 ALA D O 1
ATOM 8710 N N . VAL D 2 79 ? 24.006 0.737 73.581 1.00 5.00 67 VAL D N 1
ATOM 8711 C CA . VAL D 2 79 ? 24.332 2.159 73.648 1.00 5.46 67 VAL D CA 1
ATOM 8712 C C . VAL D 2 79 ? 25.436 2.438 74.666 1.00 5.00 67 VAL D C 1
ATOM 8713 O O . VAL D 2 79 ? 26.322 3.261 74.423 1.00 5.73 67 VAL D O 1
ATOM 8717 N N . GLY D 2 80 ? 25.387 1.756 75.806 1.00 5.94 68 GLY D N 1
ATOM 8718 C CA . GLY D 2 80 ? 26.414 1.958 76.814 1.00 5.38 68 GLY D CA 1
ATOM 8719 C C . GLY D 2 80 ? 27.776 1.496 76.319 1.00 5.29 68 GLY D C 1
ATOM 8720 O O . GLY D 2 80 ? 28.791 2.146 76.571 1.00 5.00 68 GLY D O 1
ATOM 8721 N N . ALA D 2 81 ? 27.803 0.365 75.619 1.00 5.00 69 ALA D N 1
ATOM 8722 C CA . ALA D 2 81 ? 29.054 -0.167 75.092 1.00 5.34 69 ALA D CA 1
ATOM 8723 C C . ALA D 2 81 ? 29.650 0.807 74.079 1.00 6.62 69 ALA D C 1
ATOM 8724 O O . ALA D 2 81 ? 30.872 0.946 73.987 1.00 6.40 69 ALA D O 1
ATOM 8726 N N . ALA D 2 82 ? 28.787 1.471 73.315 1.00 5.00 70 ALA D N 1
ATOM 8727 C CA . ALA D 2 82 ? 29.250 2.436 72.320 1.00 5.70 70 ALA D CA 1
ATOM 8728 C C . ALA D 2 82 ? 29.871 3.647 73.016 1.00 7.11 70 ALA D C 1
ATOM 8729 O O . ALA D 2 82 ? 30.927 4.134 72.613 1.00 8.50 70 ALA D O 1
ATOM 8731 N N . MET D 2 83 ? 29.218 4.129 74.068 1.00 6.80 71 MET D N 1
ATOM 8732 C CA . MET D 2 83 ? 29.732 5.283 74.798 1.00 7.22 71 MET D CA 1
ATOM 8733 C C . MET D 2 83 ? 31.111 4.976 75.368 1.00 7.34 71 MET D C 1
ATOM 8734 O O . MET D 2 83 ? 31.953 5.869 75.517 1.00 5.00 71 MET D O 1
ATOM 8739 N N . ALA D 2 84 ? 31.335 3.704 75.683 1.00 6.45 72 ALA D N 1
ATOM 8740 C CA . ALA D 2 84 ? 32.599 3.268 76.252 1.00 7.93 72 ALA D CA 1
ATOM 8741 C C . ALA D 2 84 ? 33.696 3.019 75.219 1.00 8.64 72 ALA D C 1
ATOM 8742 O O . ALA D 2 84 ? 34.826 2.705 75.585 1.00 10.15 72 ALA D O 1
ATOM 8744 N N . GLY D 2 85 ? 33.373 3.153 73.937 1.00 9.00 73 GLY D N 1
ATOM 8745 C CA . GLY D 2 85 ? 34.387 2.957 72.916 1.00 8.22 73 GLY D CA 1
ATOM 8746 C C . GLY D 2 85 ? 34.173 1.813 71.945 1.00 10.69 73 GLY D C 1
ATOM 8747 O O . GLY D 2 85 ? 34.888 1.718 70.949 1.00 11.69 73 GLY D O 1
ATOM 8748 N N . LEU D 2 86 ? 33.216 0.929 72.220 1.00 7.96 74 LEU D N 1
ATOM 8749 C CA . LEU D 2 86 ? 32.963 -0.180 71.304 1.00 7.56 74 LEU D CA 1
ATOM 8750 C C . LEU D 2 86 ? 32.055 0.291 70.162 1.00 6.84 74 LEU D C 1
ATOM 8751 O O . LEU D 2 86 ? 31.543 1.409 70.197 1.00 7.53 74 LEU D O 1
ATOM 8756 N N . ARG D 2 87 ? 31.868 -0.543 69.144 1.00 5.89 75 ARG D N 1
ATOM 8757 C CA . ARG D 2 87 ? 31.040 -0.156 68.005 1.00 5.17 75 ARG D CA 1
ATOM 8758 C C . ARG D 2 87 ? 30.009 -1.244 67.697 1.00 6.39 75 ARG D C 1
ATOM 8759 O O . ARG D 2 87 ? 30.141 -1.994 66.737 1.00 5.18 75 ARG D O 1
ATOM 8767 N N . PRO D 2 88 ? 28.951 -1.324 68.514 1.00 8.07 76 PRO D N 1
ATOM 8768 C CA . PRO D 2 88 ? 27.885 -2.319 68.363 1.00 8.42 76 PRO D CA 1
ATOM 8769 C C . PRO D 2 88 ? 26.903 -2.186 67.207 1.00 8.11 76 PRO D C 1
ATOM 8770 O O . PRO D 2 88 ? 26.627 -1.093 66.710 1.00 7.16 76 PRO D O 1
ATOM 8774 N N . ILE D 2 89 ? 26.389 -3.338 66.792 1.00 7.33 77 ILE D N 1
ATOM 8775 C CA . ILE D 2 89 ? 25.376 -3.429 65.753 1.00 7.43 77 ILE D CA 1
ATOM 8776 C C . ILE D 2 89 ? 24.229 -4.094 66.516 1.00 7.09 77 ILE D C 1
ATOM 8777 O O . ILE D 2 89 ? 24.320 -5.267 66.881 1.00 6.70 77 ILE D O 1
ATOM 8782 N N . CYS D 2 90 ? 23.169 -3.340 66.776 1.00 7.17 78 CYS D N 1
ATOM 8783 C CA . CYS D 2 90 ? 22.024 -3.851 67.532 1.00 8.16 78 CYS D CA 1
ATOM 8784 C C . CYS D 2 90 ? 20.862 -4.234 66.621 1.00 8.13 78 CYS D C 1
ATOM 8785 O O . CYS D 2 90 ? 20.256 -3.377 65.985 1.00 6.55 78 CYS D O 1
ATOM 8788 N N . GLU D 2 91 ? 20.538 -5.521 66.569 1.00 8.90 79 GLU D N 1
ATOM 8789 C CA . GLU D 2 91 ? 19.448 -5.965 65.706 1.00 7.26 79 GLU D CA 1
ATOM 8790 C C . GLU D 2 91 ? 18.105 -6.148 66.396 1.00 6.95 79 GLU D C 1
ATOM 8791 O O . GLU D 2 91 ? 18.014 -6.755 67.465 1.00 9.11 79 GLU D O 1
ATOM 8797 N N . PHE D 2 92 ? 17.064 -5.605 65.769 1.00 5.96 80 PHE D N 1
ATOM 8798 C CA . PHE D 2 92 ? 15.689 -5.751 66.244 1.00 6.23 80 PHE D CA 1
ATOM 8799 C C . PHE D 2 92 ? 15.099 -6.766 65.263 1.00 7.40 80 PHE D C 1
ATOM 8800 O O . PHE D 2 92 ? 15.272 -6.617 64.051 1.00 6.04 80 PHE D O 1
ATOM 8808 N N . MET D 2 93 ? 14.418 -7.796 65.765 1.00 7.40 81 MET D N 1
ATOM 8809 C CA . MET D 2 93 ? 13.865 -8.807 64.869 1.00 8.32 81 MET D CA 1
ATOM 8810 C C . MET D 2 93 ? 13.050 -8.138 63.767 1.00 6.74 81 MET D C 1
ATOM 8811 O O . MET D 2 93 ? 13.104 -8.552 62.614 1.00 8.51 81 MET D O 1
ATOM 8816 N N . THR D 2 94 ? 12.285 -7.115 64.137 1.00 6.90 82 THR D N 1
ATOM 8817 C CA . THR D 2 94 ? 11.536 -6.285 63.190 1.00 6.30 82 THR D CA 1
ATOM 8818 C C . THR D 2 94 ? 11.473 -4.964 63.937 1.00 6.82 82 THR D C 1
ATOM 8819 O O . THR D 2 94 ? 11.564 -4.953 65.162 1.00 5.31 82 THR D O 1
ATOM 8823 N N . PHE D 2 95 ? 11.333 -3.848 63.232 1.00 6.04 83 PHE D N 1
ATOM 8824 C CA . PHE D 2 95 ? 11.293 -2.586 63.945 1.00 5.38 83 PHE D CA 1
ATOM 8825 C C . PHE D 2 95 ? 10.023 -2.378 64.765 1.00 5.11 83 PHE D C 1
ATOM 8826 O O . PHE D 2 95 ? 9.981 -1.495 65.621 1.00 5.43 83 PHE D O 1
ATOM 8834 N N . ASN D 2 96 ? 9.002 -3.198 64.523 1.00 5.00 84 ASN D N 1
ATOM 8835 C CA . ASN D 2 96 ? 7.764 -3.107 65.303 1.00 6.74 84 ASN D CA 1
ATOM 8836 C C . ASN D 2 96 ? 8.146 -3.263 66.776 1.00 6.48 84 ASN D C 1
ATOM 8837 O O . ASN D 2 96 ? 7.564 -2.631 67.656 1.00 6.82 84 ASN D O 1
ATOM 8842 N N . PHE D 2 97 ? 9.125 -4.128 67.024 1.00 5.64 85 PHE D N 1
ATOM 8843 C CA . PHE D 2 97 ? 9.592 -4.424 68.375 1.00 6.83 85 PHE D CA 1
ATOM 8844 C C . PHE D 2 97 ? 10.500 -3.342 68.943 1.00 7.06 85 PHE D C 1
ATOM 8845 O O . PHE D 2 97 ? 10.773 -3.329 70.139 1.00 5.97 85 PHE D O 1
ATOM 8853 N N . SER D 2 98 ? 10.973 -2.439 68.088 1.00 8.43 86 SER D N 1
ATOM 8854 C CA . SER D 2 98 ? 11.854 -1.367 68.548 1.00 9.91 86 SER D CA 1
ATOM 8855 C C . SER D 2 98 ? 11.078 -0.336 69.362 1.00 9.55 86 SER D C 1
ATOM 8856 O O . SER D 2 98 ? 11.676 0.495 70.052 1.00 8.91 86 SER D O 1
ATOM 8859 N N . MET D 2 99 ? 9.750 -0.386 69.296 1.00 9.67 87 MET D N 1
ATOM 8860 C CA . MET D 2 99 ? 8.947 0.571 70.051 1.00 9.30 87 MET D CA 1
ATOM 8861 C C . MET D 2 99 ? 9.179 0.423 71.548 1.00 8.70 87 MET D C 1
ATOM 8862 O O . MET D 2 99 ? 9.092 1.400 72.291 1.00 7.50 87 MET D O 1
ATOM 8867 N N . GLN D 2 100 ? 9.476 -0.795 71.988 1.00 6.76 88 GLN D N 1
ATOM 8868 C CA . GLN D 2 100 ? 9.757 -1.047 73.395 1.00 9.64 88 GLN D CA 1
ATOM 8869 C C . GLN D 2 100 ? 11.095 -0.427 73.806 1.00 9.90 88 GLN D C 1
ATOM 8870 O O . GLN D 2 100 ? 11.308 -0.111 74.979 1.00 10.00 88 GLN D O 1
ATOM 8876 N N . ALA D 2 101 ? 11.992 -0.265 72.836 1.00 6.35 89 ALA D N 1
ATOM 8877 C CA . ALA D 2 101 ? 13.318 0.282 73.105 1.00 8.41 89 ALA D CA 1
ATOM 8878 C C . ALA D 2 101 ? 13.568 1.648 72.482 1.00 7.99 89 ALA D C 1
ATOM 8879 O O . ALA D 2 101 ? 14.706 2.135 72.478 1.00 5.35 89 ALA D O 1
ATOM 8881 N N . ILE D 2 102 ? 12.514 2.276 71.976 1.00 5.17 90 ILE D N 1
ATOM 8882 C CA . ILE D 2 102 ? 12.675 3.551 71.299 1.00 7.53 90 ILE D CA 1
ATOM 8883 C C . ILE D 2 102 ? 13.223 4.691 72.169 1.00 7.80 90 ILE D C 1
ATOM 8884 O O . ILE D 2 102 ? 13.841 5.627 71.651 1.00 7.40 90 ILE D O 1
ATOM 8889 N N . ASP D 2 103 ? 13.034 4.616 73.484 1.00 7.02 91 ASP D N 1
ATOM 8890 C CA . ASP D 2 103 ? 13.575 5.664 74.351 1.00 8.82 91 ASP D CA 1
ATOM 8891 C C . ASP D 2 103 ? 15.101 5.633 74.343 1.00 8.20 91 ASP D C 1
ATOM 8892 O O . ASP D 2 103 ? 15.742 6.683 74.362 1.00 8.46 91 ASP D O 1
ATOM 8897 N N . GLN D 2 104 ? 15.685 4.435 74.333 1.00 7.77 92 GLN D N 1
ATOM 8898 C CA . GLN D 2 104 ? 17.149 4.315 74.317 1.00 8.41 92 GLN D CA 1
ATOM 8899 C C . GLN D 2 104 ? 17.716 4.839 73.002 1.00 7.66 92 GLN D C 1
ATOM 8900 O O . GLN D 2 104 ? 18.789 5.445 72.978 1.00 8.16 92 GLN D O 1
ATOM 8906 N N . VAL D 2 105 ? 16.998 4.602 71.909 1.00 7.73 93 VAL D N 1
ATOM 8907 C CA . VAL D 2 105 ? 17.450 5.060 70.601 1.00 8.34 93 VAL D CA 1
ATOM 8908 C C . VAL D 2 105 ? 17.424 6.579 70.526 1.00 8.63 93 VAL D C 1
ATOM 8909 O O . VAL D 2 105 ? 18.378 7.202 70.063 1.00 10.31 93 VAL D O 1
ATOM 8913 N N . ILE D 2 106 ? 16.332 7.171 70.998 1.00 9.61 94 ILE D N 1
ATOM 8914 C CA . ILE D 2 106 ? 16.160 8.620 70.947 1.00 10.52 94 ILE D CA 1
ATOM 8915 C C . ILE D 2 106 ? 16.814 9.424 72.070 1.00 10.63 94 ILE D C 1
ATOM 8916 O O . ILE D 2 106 ? 17.653 10.289 71.811 1.00 7.77 94 ILE D O 1
ATOM 8921 N N . ASN D 2 107 ? 16.440 9.146 73.314 1.00 10.34 95 ASN D N 1
ATOM 8922 C CA . ASN D 2 107 ? 16.995 9.899 74.432 1.00 11.41 95 ASN D CA 1
ATOM 8923 C C . ASN D 2 107 ? 18.408 9.524 74.877 1.00 11.85 95 ASN D C 1
ATOM 8924 O O . ASN D 2 107 ? 19.145 10.382 75.366 1.00 11.63 95 ASN D O 1
ATOM 8929 N N . SER D 2 108 ? 18.796 8.261 74.715 1.00 9.91 96 SER D N 1
ATOM 8930 C CA . SER D 2 108 ? 20.136 7.848 75.125 1.00 11.11 96 SER D CA 1
ATOM 8931 C C . SER D 2 108 ? 21.191 7.938 74.024 1.00 10.74 96 SER D C 1
ATOM 8932 O O . SER D 2 108 ? 22.328 8.331 74.284 1.00 13.60 96 SER D O 1
ATOM 8935 N N . ALA D 2 109 ? 20.825 7.577 72.799 1.00 8.23 97 ALA D N 1
ATOM 8936 C CA . ALA D 2 109 ? 21.780 7.599 71.697 1.00 6.87 97 ALA D CA 1
ATOM 8937 C C . ALA D 2 109 ? 21.787 8.875 70.859 1.00 5.67 97 ALA D C 1
ATOM 8938 O O . ALA D 2 109 ? 22.802 9.556 70.773 1.00 7.51 97 ALA D O 1
ATOM 8940 N N . ALA D 2 110 ? 20.654 9.202 70.250 1.00 5.94 98 ALA D N 1
ATOM 8941 C CA . ALA D 2 110 ? 20.569 10.368 69.377 1.00 6.89 98 ALA D CA 1
ATOM 8942 C C . ALA D 2 110 ? 20.913 11.734 69.968 1.00 6.54 98 ALA D C 1
ATOM 8943 O O . ALA D 2 110 ? 21.625 12.520 69.341 1.00 6.87 98 ALA D O 1
ATOM 8945 N N . LYS D 2 111 ? 20.421 12.017 71.168 1.00 6.90 99 LYS D N 1
ATOM 8946 C CA . LYS D 2 111 ? 20.642 13.320 71.784 1.00 7.62 99 LYS D CA 1
ATOM 8947 C C . LYS D 2 111 ? 21.930 13.516 72.584 1.00 8.68 99 LYS D C 1
ATOM 8948 O O . LYS D 2 111 ? 22.314 14.651 72.860 1.00 9.12 99 LYS D O 1
ATOM 8954 N N . THR D 2 112 ? 22.608 12.430 72.934 1.00 8.77 100 THR D N 1
ATOM 8955 C CA . THR D 2 112 ? 23.804 12.527 73.769 1.00 10.09 100 THR D CA 1
ATOM 8956 C C . THR D 2 112 ? 24.993 13.362 73.299 1.00 9.64 100 THR D C 1
ATOM 8957 O O . THR D 2 112 ? 25.534 14.133 74.090 1.00 9.68 100 THR D O 1
ATOM 8961 N N . TYR D 2 113 ? 25.412 13.236 72.045 1.00 9.88 101 TYR D N 1
ATOM 8962 C CA . TYR D 2 113 ? 26.555 14.033 71.602 1.00 9.15 101 TYR D CA 1
ATOM 8963 C C . TYR D 2 113 ? 26.268 15.527 71.778 1.00 9.42 101 TYR D C 1
ATOM 8964 O O . TYR D 2 113 ? 27.123 16.283 72.244 1.00 9.10 101 TYR D O 1
ATOM 8973 N N . TYR D 2 114 ? 25.053 15.940 71.424 1.00 8.10 102 TYR D N 1
ATOM 8974 C CA . TYR D 2 114 ? 24.642 17.338 71.527 1.00 8.53 102 TYR D CA 1
ATOM 8975 C C . TYR D 2 114 ? 24.547 17.802 72.975 1.00 8.93 102 TYR D C 1
ATOM 8976 O O . TYR D 2 114 ? 25.034 18.878 73.319 1.00 7.76 102 TYR D O 1
ATOM 8985 N N . MET D 2 115 ? 23.914 16.994 73.824 1.00 9.75 103 MET D N 1
ATOM 8986 C CA . MET D 2 115 ? 23.762 17.356 75.232 1.00 10.34 103 MET D CA 1
ATOM 8987 C C . MET D 2 115 ? 25.097 17.479 75.954 1.00 10.24 103 MET D C 1
ATOM 8988 O O . MET D 2 115 ? 25.260 18.331 76.827 1.00 10.42 103 MET D O 1
ATOM 8993 N N . SER D 2 116 ? 26.053 16.635 75.578 1.00 10.97 104 SER D N 1
ATOM 8994 C CA . SER D 2 116 ? 27.374 16.640 76.205 1.00 10.47 104 SER D CA 1
ATOM 8995 C C . SER D 2 116 ? 28.281 17.732 75.652 1.00 10.90 104 SER D C 1
ATOM 8996 O O . SER D 2 116 ? 29.434 17.852 76.064 1.00 11.14 104 SER D O 1
ATOM 8999 N N . GLY D 2 117 ? 27.768 18.520 74.714 1.00 10.73 105 GLY D N 1
ATOM 9000 C CA . GLY D 2 117 ? 28.576 19.575 74.133 1.00 11.26 105 GLY D CA 1
ATOM 9001 C C . GLY D 2 117 ? 29.723 19.033 73.300 1.00 11.66 105 GLY D C 1
ATOM 9002 O O . GLY D 2 117 ? 30.809 19.608 73.280 1.00 12.17 105 GLY D O 1
ATOM 9003 N N . GLY D 2 118 ? 29.484 17.913 72.624 1.00 11.21 106 GLY D N 1
ATOM 9004 C CA . GLY D 2 118 ? 30.499 17.311 71.777 1.00 10.55 106 GLY D CA 1
ATOM 9005 C C . GLY D 2 118 ? 31.550 16.475 72.488 1.00 11.60 106 GLY D C 1
ATOM 9006 O O . GLY D 2 118 ? 32.655 16.300 71.975 1.00 11.17 106 GLY D O 1
ATOM 9007 N N . LEU D 2 119 ? 31.221 15.948 73.663 1.00 10.94 107 LEU D N 1
ATOM 9008 C CA . LEU D 2 119 ? 32.183 15.136 74.404 1.00 13.10 107 LEU D CA 1
ATOM 9009 C C . LEU D 2 119 ? 31.896 13.634 74.357 1.00 11.86 107 LEU D C 1
ATOM 9010 O O . LEU D 2 119 ? 32.818 12.826 74.424 1.00 8.80 107 LEU D O 1
ATOM 9015 N N . GLN D 2 120 ? 30.627 13.259 74.222 1.00 10.06 108 GLN D N 1
ATOM 9016 C CA . GLN D 2 120 ? 30.272 11.846 74.208 1.00 9.80 108 GLN D CA 1
ATOM 9017 C C . GLN D 2 120 ? 29.635 11.340 72.918 1.00 9.85 108 GLN D C 1
ATOM 9018 O O . GLN D 2 120 ? 28.426 11.472 72.721 1.00 11.02 108 GLN D O 1
ATOM 9024 N N . PRO D 2 121 ? 30.439 10.754 72.020 1.00 9.89 109 PRO D N 1
ATOM 9025 C CA . PRO D 2 121 ? 29.874 10.241 70.769 1.00 10.01 109 PRO D CA 1
ATOM 9026 C C . PRO D 2 121 ? 29.247 8.868 71.019 1.00 9.33 109 PRO D C 1
ATOM 9027 O O . PRO D 2 121 ? 29.544 8.219 72.031 1.00 8.35 109 PRO D O 1
ATOM 9031 N N . VAL D 2 122 ? 28.385 8.432 70.102 1.00 7.32 110 VAL D N 1
ATOM 9032 C CA . VAL D 2 122 ? 27.712 7.145 70.239 1.00 7.91 110 VAL D CA 1
ATOM 9033 C C . VAL D 2 122 ? 27.743 6.378 68.916 1.00 7.95 110 VAL D C 1
ATOM 9034 O O . VAL D 2 122 ? 26.789 6.428 68.137 1.00 8.68 110 VAL D O 1
ATOM 9038 N N . PRO D 2 123 ? 28.850 5.671 68.640 1.00 7.47 111 PRO D N 1
ATOM 9039 C CA . PRO D 2 123 ? 28.996 4.894 67.403 1.00 6.70 111 PRO D CA 1
ATOM 9040 C C . PRO D 2 123 ? 28.214 3.590 67.467 1.00 7.02 111 PRO D C 1
ATOM 9041 O O . PRO D 2 123 ? 28.742 2.555 67.870 1.00 7.79 111 PRO D O 1
ATOM 9045 N N . ILE D 2 124 ? 26.950 3.642 67.063 1.00 6.31 112 ILE D N 1
ATOM 9046 C CA . ILE D 2 124 ? 26.104 2.457 67.108 1.00 7.00 112 ILE D CA 1
ATOM 9047 C C . ILE D 2 124 ? 25.196 2.337 65.887 1.00 6.20 112 ILE D C 1
ATOM 9048 O O . ILE D 2 124 ? 24.850 3.333 65.255 1.00 5.11 112 ILE D O 1
ATOM 9053 N N . VAL D 2 125 ? 24.824 1.108 65.555 1.00 6.47 113 VAL D N 1
ATOM 9054 C CA . VAL D 2 125 ? 23.934 0.857 64.431 1.00 5.00 113 VAL D CA 1
ATOM 9055 C C . VAL D 2 125 ? 22.756 0.018 64.903 1.00 5.86 113 VAL D C 1
ATOM 9056 O O . VAL D 2 125 ? 22.942 -0.965 65.620 1.00 5.46 113 VAL D O 1
ATOM 9060 N N . PHE D 2 126 ? 21.549 0.425 64.518 1.00 5.63 114 PHE D N 1
ATOM 9061 C CA . PHE D 2 126 ? 20.335 -0.320 64.850 1.00 5.50 114 PHE D CA 1
ATOM 9062 C C . PHE D 2 126 ? 19.804 -0.786 63.499 1.00 5.69 114 PHE D C 1
ATOM 9063 O O . PHE D 2 126 ? 19.546 0.038 62.617 1.00 5.00 114 PHE D O 1
ATOM 9071 N N . ARG D 2 127 ? 19.651 -2.094 63.326 1.00 5.00 115 ARG D N 1
ATOM 9072 C CA . ARG D 2 127 ? 19.163 -2.617 62.055 1.00 5.77 115 ARG D CA 1
ATOM 9073 C C . ARG D 2 127 ? 18.154 -3.747 62.193 1.00 6.94 115 ARG D C 1
ATOM 9074 O O . ARG D 2 127 ? 18.027 -4.357 63.258 1.00 7.72 115 ARG D O 1
ATOM 9082 N N . GLY D 2 128 ? 17.438 -4.016 61.102 1.00 5.30 116 GLY D N 1
ATOM 9083 C CA . GLY D 2 128 ? 16.435 -5.065 61.093 1.00 5.87 116 GLY D CA 1
ATOM 9084 C C . GLY D 2 128 ? 15.342 -4.766 60.079 1.00 5.46 116 GLY D C 1
ATOM 9085 O O . GLY D 2 128 ? 15.284 -3.654 59.557 1.00 5.23 116 GLY D O 1
ATOM 9086 N N . PRO D 2 129 ? 14.461 -5.732 59.774 1.00 5.10 117 PRO D N 1
ATOM 9087 C CA . PRO D 2 129 ? 13.394 -5.484 58.802 1.00 6.36 117 PRO D CA 1
ATOM 9088 C C . PRO D 2 129 ? 12.357 -4.477 59.283 1.00 6.71 117 PRO D C 1
ATOM 9089 O O . PRO D 2 129 ? 12.012 -4.424 60.469 1.00 6.80 117 PRO D O 1
ATOM 9093 N N . ASN D 2 130 ? 11.858 -3.695 58.335 1.00 7.23 118 ASN D N 1
ATOM 9094 C CA . ASN D 2 130 ? 10.888 -2.645 58.605 1.00 6.76 118 ASN D CA 1
ATOM 9095 C C . ASN D 2 130 ? 9.720 -2.710 57.628 1.00 6.52 118 ASN D C 1
ATOM 9096 O O . ASN D 2 130 ? 9.883 -3.122 56.482 1.00 6.63 118 ASN D O 1
ATOM 9101 N N . GLY D 2 131 ? 8.537 -2.323 58.092 1.00 6.74 119 GLY D N 1
ATOM 9102 C CA . GLY D 2 131 ? 7.381 -2.301 57.215 1.00 7.23 119 GLY D CA 1
ATOM 9103 C C . GLY D 2 131 ? 6.595 -3.572 56.959 1.00 8.40 119 GLY D C 1
ATOM 9104 O O . GLY D 2 131 ? 6.670 -4.550 57.705 1.00 8.90 119 GLY D O 1
ATOM 9105 N N . ALA D 2 132 ? 5.835 -3.544 55.871 1.00 7.99 120 ALA D N 1
ATOM 9106 C CA . ALA D 2 132 ? 4.977 -4.650 55.485 1.00 9.94 120 ALA D CA 1
ATOM 9107 C C . ALA D 2 132 ? 5.707 -5.892 55.001 1.00 12.26 120 ALA D C 1
ATOM 9108 O O . ALA D 2 132 ? 6.772 -5.814 54.383 1.00 12.30 120 ALA D O 1
ATOM 9110 N N . SER D 2 133 ? 5.115 -7.042 55.300 1.00 11.77 121 SER D N 1
ATOM 9111 C CA . SER D 2 133 ? 5.654 -8.328 54.888 1.00 14.16 121 SER D CA 1
ATOM 9112 C C . SER D 2 133 ? 4.505 -9.065 54.191 1.00 15.17 121 SER D C 1
ATOM 9113 O O . SER D 2 133 ? 3.794 -8.469 53.383 1.00 19.04 121 SER D O 1
ATOM 9116 N N . ALA D 2 134 ? 4.306 -10.342 54.496 1.00 13.89 122 ALA D N 1
ATOM 9117 C CA . ALA D 2 134 ? 3.222 -11.091 53.859 1.00 12.89 122 ALA D CA 1
ATOM 9118 C C . ALA D 2 134 ? 2.313 -11.785 54.866 1.00 10.36 122 ALA D C 1
ATOM 9119 O O . ALA D 2 134 ? 2.671 -12.823 55.424 1.00 11.50 122 ALA D O 1
ATOM 9121 N N . GLY D 2 135 ? 1.142 -11.196 55.095 1.00 7.45 123 GLY D N 1
ATOM 9122 C CA . GLY D 2 135 ? 0.171 -11.770 56.015 1.00 8.93 123 GLY D CA 1
ATOM 9123 C C . GLY D 2 135 ? 0.525 -11.813 57.493 1.00 9.08 123 GLY D C 1
ATOM 9124 O O . GLY D 2 135 ? 0.020 -12.675 58.219 1.00 7.39 123 GLY D O 1
ATOM 9125 N N . VAL D 2 136 ? 1.368 -10.890 57.952 1.00 8.47 124 VAL D N 1
ATOM 9126 C CA . VAL D 2 136 ? 1.770 -10.867 59.359 1.00 9.03 124 VAL D CA 1
ATOM 9127 C C . VAL D 2 136 ? 0.859 -10.009 60.241 1.00 8.83 124 VAL D C 1
ATOM 9128 O O . VAL D 2 136 ? 1.069 -9.911 61.448 1.00 9.35 124 VAL D O 1
ATOM 9132 N N . ALA D 2 137 ? -0.152 -9.394 59.632 1.00 7.20 125 ALA D N 1
ATOM 9133 C CA . ALA D 2 137 ? -1.125 -8.575 60.356 1.00 8.23 125 ALA D CA 1
ATOM 9134 C C . ALA D 2 137 ? -0.630 -7.245 60.939 1.00 7.30 125 ALA D C 1
ATOM 9135 O O . ALA D 2 137 ? 0.536 -6.869 60.789 1.00 6.42 125 ALA D O 1
ATOM 9137 N N . ALA D 2 138 ? -1.540 -6.549 61.614 1.00 6.62 126 ALA D N 1
ATOM 9138 C CA . ALA D 2 138 ? -1.296 -5.215 62.166 1.00 8.60 126 ALA D CA 1
ATOM 9139 C C . ALA D 2 138 ? -0.111 -4.909 63.086 1.00 6.30 126 ALA D C 1
ATOM 9140 O O . ALA D 2 138 ? 0.500 -3.849 62.945 1.00 7.20 126 ALA D O 1
ATOM 9142 N N . GLN D 2 139 ? 0.212 -5.793 64.026 1.00 5.30 127 GLN D N 1
ATOM 9143 C CA . GLN D 2 139 ? 1.321 -5.525 64.948 1.00 5.00 127 GLN D CA 1
ATOM 9144 C C . GLN D 2 139 ? 2.707 -5.827 64.366 1.00 5.30 127 GLN D C 1
ATOM 9145 O O . GLN D 2 139 ? 3.727 -5.516 64.988 1.00 5.08 127 GLN D O 1
ATOM 9151 N N . HIS D 2 140 ? 2.750 -6.414 63.174 1.00 5.76 128 HIS D N 1
ATOM 9152 C CA . HIS D 2 140 ? 4.027 -6.761 62.555 1.00 6.67 128 HIS D CA 1
ATOM 9153 C C . HIS D 2 140 ? 4.256 -6.162 61.165 1.00 7.89 128 HIS D C 1
ATOM 9154 O O . HIS D 2 140 ? 5.170 -6.587 60.458 1.00 7.43 128 HIS D O 1
ATOM 9161 N N . SER D 2 141 ? 3.455 -5.176 60.774 1.00 6.98 129 SER D N 1
ATOM 9162 C CA . SER D 2 141 ? 3.595 -4.589 59.443 1.00 7.33 129 SER D CA 1
ATOM 9163 C C . SER D 2 141 ? 3.885 -3.094 59.392 1.00 7.76 129 SER D C 1
ATOM 9164 O O . SER D 2 141 ? 3.921 -2.506 58.306 1.00 8.91 129 SER D O 1
ATOM 9167 N N . GLN D 2 142 ? 4.120 -2.485 60.548 1.00 7.77 130 GLN D N 1
ATOM 9168 C CA . GLN D 2 142 ? 4.360 -1.047 60.627 1.00 6.95 130 GLN D CA 1
ATOM 9169 C C . GLN D 2 142 ? 5.703 -0.539 60.096 1.00 8.02 130 GLN D C 1
ATOM 9170 O O . GLN D 2 142 ? 6.760 -1.105 60.388 1.00 7.92 130 GLN D O 1
ATOM 9176 N N . CYS D 2 143 ? 5.650 0.536 59.308 1.00 6.66 131 CYS D N 1
ATOM 9177 C CA . CYS D 2 143 ? 6.862 1.155 58.775 1.00 7.79 131 CYS D CA 1
ATOM 9178 C C . CYS D 2 143 ? 7.225 2.291 59.727 1.00 7.28 131 CYS D C 1
ATOM 9179 O O . CYS D 2 143 ? 6.357 3.073 60.110 1.00 8.17 131 CYS D O 1
ATOM 9182 N N . PHE D 2 144 ? 8.499 2.388 60.099 1.00 7.92 132 PHE D N 1
ATOM 9183 C CA . PHE D 2 144 ? 8.933 3.431 61.025 1.00 6.30 132 PHE D CA 1
ATOM 9184 C C . PHE D 2 144 ? 9.838 4.501 60.420 1.00 6.59 132 PHE D C 1
ATOM 9185 O O . PHE D 2 144 ? 10.503 5.234 61.149 1.00 6.42 132 PHE D O 1
ATOM 9193 N N . ALA D 2 145 ? 9.854 4.613 59.096 1.00 5.00 133 ALA D N 1
ATOM 9194 C CA . ALA D 2 145 ? 10.714 5.604 58.450 1.00 5.00 133 ALA D CA 1
ATOM 9195 C C . ALA D 2 145 ? 10.479 7.041 58.922 1.00 5.25 133 ALA D C 1
ATOM 9196 O O . ALA D 2 145 ? 11.426 7.733 59.309 1.00 5.00 133 ALA D O 1
ATOM 9198 N N . ALA D 2 146 ? 9.225 7.485 58.885 1.00 5.54 134 ALA D N 1
ATOM 9199 C CA . ALA D 2 146 ? 8.876 8.849 59.292 1.00 6.67 134 ALA D CA 1
ATOM 9200 C C . ALA D 2 146 ? 9.157 9.117 60.764 1.00 7.00 134 ALA D C 1
ATOM 9201 O O . ALA D 2 146 ? 9.655 10.187 61.122 1.00 7.66 134 ALA D O 1
ATOM 9203 N N . TRP D 2 147 ? 8.824 8.153 61.619 1.00 6.07 135 TRP D N 1
ATOM 9204 C CA . TRP D 2 147 ? 9.064 8.299 63.048 1.00 6.14 135 TRP D CA 1
ATOM 9205 C C . TRP D 2 147 ? 10.540 8.606 63.336 1.00 6.29 135 TRP D C 1
ATOM 9206 O O . TRP D 2 147 ? 10.859 9.622 63.949 1.00 6.74 135 TRP D O 1
ATOM 9217 N N . TYR D 2 148 ? 11.439 7.733 62.892 1.00 5.54 136 TYR D N 1
ATOM 9218 C CA . TYR D 2 148 ? 12.866 7.939 63.139 1.00 6.15 136 TYR D CA 1
ATOM 9219 C C . TYR D 2 148 ? 13.477 9.108 62.374 1.00 6.82 136 TYR D C 1
ATOM 9220 O O . TYR D 2 148 ? 14.328 9.825 62.908 1.00 5.00 136 TYR D O 1
ATOM 9229 N N . GLY D 2 149 ? 13.033 9.309 61.136 1.00 6.60 137 GLY D N 1
ATOM 9230 C CA . GLY D 2 149 ? 13.568 10.395 60.327 1.00 6.78 137 GLY D CA 1
ATOM 9231 C C . GLY D 2 149 ? 13.260 11.760 60.910 1.00 6.96 137 GLY D C 1
ATOM 9232 O O . GLY D 2 149 ? 13.883 12.759 60.557 1.00 6.27 137 GLY D O 1
ATOM 9233 N N . HIS D 2 150 ? 12.291 11.781 61.816 1.00 6.82 138 HIS D N 1
ATOM 9234 C CA . HIS D 2 150 ? 11.815 12.984 62.495 1.00 8.13 138 HIS D CA 1
ATOM 9235 C C . HIS D 2 150 ? 12.779 13.503 63.569 1.00 7.70 138 HIS D C 1
ATOM 9236 O O . HIS D 2 150 ? 12.737 14.679 63.921 1.00 7.92 138 HIS D O 1
ATOM 9243 N N . CYS D 2 151 ? 13.658 12.631 64.061 1.00 8.03 139 CYS D N 1
ATOM 9244 C CA . CYS D 2 151 ? 14.564 12.964 65.163 1.00 7.91 139 CYS D CA 1
ATOM 9245 C C . CYS D 2 151 ? 16.013 13.399 64.916 1.00 8.05 139 CYS D C 1
ATOM 9246 O O . CYS D 2 151 ? 16.800 12.670 64.316 1.00 8.24 139 CYS D O 1
ATOM 9249 N N . PRO D 2 152 ? 16.383 14.592 65.420 1.00 7.34 140 PRO D N 1
ATOM 9250 C CA . PRO D 2 152 ? 17.723 15.184 65.304 1.00 7.15 140 PRO D CA 1
ATOM 9251 C C . PRO D 2 152 ? 18.763 14.347 66.054 1.00 7.08 140 PRO D C 1
ATOM 9252 O O . PRO D 2 152 ? 18.476 13.803 67.125 1.00 5.43 140 PRO D O 1
ATOM 9256 N N . GLY D 2 153 ? 19.966 14.247 65.492 1.00 5.08 141 GLY D N 1
ATOM 9257 C CA . GLY D 2 153 ? 21.027 13.490 66.134 1.00 5.32 141 GLY D CA 1
ATOM 9258 C C . GLY D 2 153 ? 21.108 12.063 65.631 1.00 7.55 141 GLY D C 1
ATOM 9259 O O . GLY D 2 153 ? 22.039 11.323 65.937 1.00 5.13 141 GLY D O 1
ATOM 9260 N N . LEU D 2 154 ? 20.128 11.690 64.822 1.00 8.48 142 LEU D N 1
ATOM 9261 C CA . LEU D 2 154 ? 20.048 10.346 64.276 1.00 8.99 142 LEU D CA 1
ATOM 9262 C C . LEU D 2 154 ? 20.232 10.381 62.760 1.00 8.61 142 LEU D C 1
ATOM 9263 O O . LEU D 2 154 ? 19.958 11.394 62.125 1.00 8.07 142 LEU D O 1
ATOM 9268 N N . LYS D 2 155 ? 20.719 9.285 62.187 1.00 7.32 143 LYS D N 1
ATOM 9269 C CA . LYS D 2 155 ? 20.838 9.180 60.733 1.00 6.95 143 LYS D CA 1
ATOM 9270 C C . LYS D 2 155 ? 19.972 7.969 60.422 1.00 6.02 143 LYS D C 1
ATOM 9271 O O . LYS D 2 155 ? 20.010 6.969 61.140 1.00 5.88 143 LYS D O 1
ATOM 9277 N N . VAL D 2 156 ? 19.168 8.062 59.374 1.00 5.69 144 VAL D N 1
ATOM 9278 C CA . VAL D 2 156 ? 18.264 6.973 59.032 1.00 5.09 144 VAL D CA 1
ATOM 9279 C C . VAL D 2 156 ? 18.352 6.613 57.558 1.00 5.96 144 VAL D C 1
ATOM 9280 O O . VAL D 2 156 ? 18.177 7.475 56.692 1.00 5.00 144 VAL D O 1
ATOM 9284 N N . VAL D 2 157 ? 18.621 5.343 57.275 1.00 5.00 145 VAL D N 1
ATOM 9285 C CA . VAL D 2 157 ? 18.719 4.878 55.894 1.00 6.29 145 VAL D CA 1
ATOM 9286 C C . VAL D 2 157 ? 17.778 3.700 55.649 1.00 6.14 145 VAL D C 1
ATOM 9287 O O . VAL D 2 157 ? 17.429 2.960 56.574 1.00 6.46 145 VAL D O 1
ATOM 9291 N N . SER D 2 158 ? 17.376 3.530 54.395 1.00 6.03 146 SER D N 1
ATOM 9292 C CA . SER D 2 158 ? 16.440 2.479 54.019 1.00 7.39 146 SER D CA 1
ATOM 9293 C C . SER D 2 158 ? 16.865 1.940 52.658 1.00 8.52 146 SER D C 1
ATOM 9294 O O . SER D 2 158 ? 16.419 2.431 51.624 1.00 10.83 146 SER D O 1
ATOM 9297 N N . PRO D 2 159 ? 17.743 0.924 52.641 1.00 9.49 147 PRO D N 1
ATOM 9298 C CA . PRO D 2 159 ? 18.225 0.338 51.387 1.00 9.16 147 PRO D CA 1
ATOM 9299 C C . PRO D 2 159 ? 17.192 -0.461 50.613 1.00 10.19 147 PRO D C 1
ATOM 9300 O O . PRO D 2 159 ? 16.280 -1.050 51.195 1.00 10.40 147 PRO D O 1
ATOM 9304 N N . TRP D 2 160 ? 17.345 -0.479 49.292 1.00 9.86 148 TRP D N 1
ATOM 9305 C CA . TRP D 2 160 ? 16.445 -1.240 48.436 1.00 10.52 148 TRP D CA 1
ATOM 9306 C C . TRP D 2 160 ? 17.108 -2.529 47.946 1.00 9.57 148 TRP D C 1
ATOM 9307 O O . TRP D 2 160 ? 16.697 -3.616 48.329 1.00 10.21 148 TRP D O 1
ATOM 9318 N N . ASN D 2 161 ? 18.139 -2.407 47.113 1.00 9.32 149 ASN D N 1
ATOM 9319 C CA . ASN D 2 161 ? 18.808 -3.589 46.571 1.00 10.04 149 ASN D CA 1
ATOM 9320 C C . ASN D 2 161 ? 20.099 -3.992 47.281 1.00 8.76 149 ASN D C 1
ATOM 9321 O O . ASN D 2 161 ? 20.474 -3.416 48.301 1.00 8.23 149 ASN D O 1
ATOM 9326 N N . SER D 2 162 ? 20.775 -4.989 46.720 1.00 8.87 150 SER D N 1
ATOM 9327 C CA . SER D 2 162 ? 22.017 -5.507 47.288 1.00 9.83 150 SER D CA 1
ATOM 9328 C C . SER D 2 162 ? 23.110 -4.459 47.426 1.00 9.77 150 SER D C 1
ATOM 9329 O O . SER D 2 162 ? 23.761 -4.374 48.469 1.00 8.93 150 SER D O 1
ATOM 9332 N N . GLU D 2 163 ? 23.325 -3.667 46.379 1.00 9.89 151 GLU D N 1
ATOM 9333 C CA . GLU D 2 163 ? 24.338 -2.620 46.447 1.00 11.86 151 GLU D CA 1
ATOM 9334 C C . GLU D 2 163 ? 24.010 -1.637 47.568 1.00 10.55 151 GLU D C 1
ATOM 9335 O O . GLU D 2 163 ? 24.883 -1.284 48.354 1.00 9.78 151 GLU D O 1
ATOM 9341 N N . ASP D 2 164 ? 22.755 -1.198 47.644 1.00 11.35 152 ASP D N 1
ATOM 9342 C CA . ASP D 2 164 ? 22.357 -0.264 48.701 1.00 12.10 152 ASP D CA 1
ATOM 9343 C C . ASP D 2 164 ? 22.702 -0.877 50.052 1.00 10.97 152 ASP D C 1
ATOM 9344 O O . ASP D 2 164 ? 23.404 -0.279 50.863 1.00 11.43 152 ASP D O 1
ATOM 9349 N N . ALA D 2 165 ? 22.185 -2.082 50.272 1.00 9.44 153 ALA D N 1
ATOM 9350 C CA . ALA D 2 165 ? 22.370 -2.814 51.516 1.00 7.43 153 ALA D CA 1
ATOM 9351 C C . ALA D 2 165 ? 23.811 -2.915 51.994 1.00 7.20 153 ALA D C 1
ATOM 9352 O O . ALA D 2 165 ? 24.118 -2.517 53.118 1.00 7.30 153 ALA D O 1
ATOM 9354 N N . LYS D 2 166 ? 24.704 -3.442 51.162 1.00 6.91 154 LYS D N 1
ATOM 9355 C CA . LYS D 2 166 ? 26.093 -3.568 51.595 1.00 8.28 154 LYS D CA 1
ATOM 9356 C C . LYS D 2 166 ? 26.758 -2.211 51.816 1.00 8.42 154 LYS D C 1
ATOM 9357 O O . LYS D 2 166 ? 27.363 -1.965 52.857 1.00 9.47 154 LYS D O 1
ATOM 9363 N N . GLY D 2 167 ? 26.632 -1.325 50.837 1.00 10.47 155 GLY D N 1
ATOM 9364 C CA . GLY D 2 167 ? 27.246 -0.015 50.953 1.00 10.80 155 GLY D CA 1
ATOM 9365 C C . GLY D 2 167 ? 26.800 0.785 52.159 1.00 9.67 155 GLY D C 1
ATOM 9366 O O . GLY D 2 167 ? 27.613 1.440 52.815 1.00 9.81 155 GLY D O 1
ATOM 9367 N N . LEU D 2 168 ? 25.506 0.741 52.456 1.00 9.59 156 LEU D N 1
ATOM 9368 C CA . LEU D 2 168 ? 24.969 1.489 53.582 1.00 9.27 156 LEU D CA 1
ATOM 9369 C C . LEU D 2 168 ? 25.304 0.884 54.946 1.00 8.68 156 LEU D C 1
ATOM 9370 O O . LEU D 2 168 ? 25.545 1.621 55.901 1.00 7.85 156 LEU D O 1
ATOM 9375 N N . ILE D 2 169 ? 25.326 -0.440 55.062 1.00 8.90 157 ILE D N 1
ATOM 9376 C CA . ILE D 2 169 ? 25.648 -1.015 56.362 1.00 9.32 157 ILE D CA 1
ATOM 9377 C C . ILE D 2 169 ? 27.103 -0.739 56.723 1.00 7.82 157 ILE D C 1
ATOM 9378 O O . ILE D 2 169 ? 27.412 -0.480 57.881 1.00 8.06 157 ILE D O 1
ATOM 9383 N N . LYS D 2 170 ? 27.996 -0.782 55.737 1.00 6.39 158 LYS D N 1
ATOM 9384 C CA . LYS D 2 170 ? 29.405 -0.515 56.007 1.00 6.93 158 LYS D CA 1
ATOM 9385 C C . LYS D 2 170 ? 29.568 0.945 56.422 1.00 7.70 158 LYS D C 1
ATOM 9386 O O . LYS D 2 170 ? 30.212 1.240 57.430 1.00 6.69 158 LYS D O 1
ATOM 9392 N N . SER D 2 171 ? 28.974 1.857 55.657 1.00 6.40 159 SER D N 1
ATOM 9393 C CA . SER D 2 171 ? 29.057 3.273 55.987 1.00 7.34 159 SER D CA 1
ATOM 9394 C C . SER D 2 171 ? 28.430 3.511 57.357 1.00 8.04 159 SER D C 1
ATOM 9395 O O . SER D 2 171 ? 28.946 4.296 58.156 1.00 6.00 159 SER D O 1
ATOM 9398 N N . ALA D 2 172 ? 27.310 2.837 57.615 1.00 6.47 160 ALA D N 1
ATOM 9399 C CA . ALA D 2 172 ? 26.617 2.974 58.890 1.00 8.06 160 ALA D CA 1
ATOM 9400 C C . ALA D 2 172 ? 27.549 2.612 60.032 1.00 7.45 160 ALA D C 1
ATOM 9401 O O . ALA D 2 172 ? 27.632 3.335 61.016 1.00 5.40 160 ALA D O 1
ATOM 9403 N N . ILE D 2 173 ? 28.258 1.499 59.892 1.00 5.51 161 ILE D N 1
ATOM 9404 C CA . ILE D 2 173 ? 29.181 1.048 60.928 1.00 6.27 161 ILE D CA 1
ATOM 9405 C C . ILE D 2 173 ? 30.386 1.970 61.122 1.00 7.30 161 ILE D C 1
ATOM 9406 O O . ILE D 2 173 ? 30.861 2.145 62.249 1.00 7.32 161 ILE D O 1
ATOM 9411 N N . ARG D 2 174 ? 30.884 2.572 60.045 1.00 6.72 162 ARG D N 1
ATOM 9412 C CA . ARG D 2 174 ? 32.041 3.455 60.188 1.00 8.21 162 ARG D CA 1
ATOM 9413 C C . ARG D 2 174 ? 31.679 4.850 60.695 1.00 8.89 162 ARG D C 1
ATOM 9414 O O . ARG D 2 174 ? 32.540 5.581 61.181 1.00 8.64 162 ARG D O 1
ATOM 9422 N N . ASP D 2 175 ? 30.405 5.217 60.591 1.00 8.23 163 ASP D N 1
ATOM 9423 C CA . ASP D 2 175 ? 29.957 6.525 61.062 1.00 8.72 163 ASP D CA 1
ATOM 9424 C C . ASP D 2 175 ? 30.112 6.522 62.585 1.00 9.21 163 ASP D C 1
ATOM 9425 O O . ASP D 2 175 ? 29.994 5.477 63.204 1.00 9.83 163 ASP D O 1
ATOM 9430 N N . ASN D 2 176 ? 30.393 7.665 63.201 1.00 8.60 164 ASN D N 1
ATOM 9431 C CA . ASN D 2 176 ? 30.560 7.674 64.655 1.00 9.94 164 ASN D CA 1
ATOM 9432 C C . ASN D 2 176 ? 29.328 8.152 65.427 1.00 9.90 164 ASN D C 1
ATOM 9433 O O . ASN D 2 176 ? 29.443 8.576 66.576 1.00 9.04 164 ASN D O 1
ATOM 9438 N N . ASN D 2 177 ? 28.156 8.056 64.799 1.00 8.60 165 ASN D N 1
ATOM 9439 C CA . ASN D 2 177 ? 26.896 8.496 65.399 1.00 7.54 165 ASN D CA 1
ATOM 9440 C C . ASN D 2 177 ? 25.824 7.424 65.263 1.00 6.84 165 ASN D C 1
ATOM 9441 O O . ASN D 2 177 ? 25.989 6.482 64.516 1.00 6.16 165 ASN D O 1
ATOM 9446 N N . PRO D 2 178 ? 24.700 7.557 65.975 1.00 6.43 166 PRO D N 1
ATOM 9447 C CA . PRO D 2 178 ? 23.710 6.486 65.798 1.00 6.70 166 PRO D CA 1
ATOM 9448 C C . PRO D 2 178 ? 23.044 6.445 64.419 1.00 7.07 166 PRO D C 1
ATOM 9449 O O . PRO D 2 178 ? 22.544 7.455 63.925 1.00 5.78 166 PRO D O 1
ATOM 9453 N N . VAL D 2 179 ? 23.051 5.268 63.798 1.00 6.26 167 VAL D N 1
ATOM 9454 C CA . VAL D 2 179 ? 22.453 5.096 62.474 1.00 5.00 167 VAL D CA 1
ATOM 9455 C C . VAL D 2 179 ? 21.400 3.989 62.473 1.00 5.57 167 VAL D C 1
ATOM 9456 O O . VAL D 2 179 ? 21.671 2.864 62.896 1.00 5.00 167 VAL D O 1
ATOM 9460 N N . VAL D 2 180 ? 20.200 4.320 62.001 1.00 5.00 168 VAL D N 1
ATOM 9461 C CA . VAL D 2 180 ? 19.101 3.360 61.923 1.00 5.00 168 VAL D CA 1
ATOM 9462 C C . VAL D 2 180 ? 19.001 2.850 60.491 1.00 5.28 168 VAL D C 1
ATOM 9463 O O . VAL D 2 180 ? 18.811 3.631 59.561 1.00 5.56 168 VAL D O 1
ATOM 9467 N N . VAL D 2 181 ? 19.154 1.541 60.320 1.00 5.00 169 VAL D N 1
ATOM 9468 C CA . VAL D 2 181 ? 19.081 0.925 59.005 1.00 5.43 169 VAL D CA 1
ATOM 9469 C C . VAL D 2 181 ? 17.782 0.130 58.914 1.00 5.39 169 VAL D C 1
ATOM 9470 O O . VAL D 2 181 ? 17.662 -0.945 59.501 1.00 5.38 169 VAL D O 1
ATOM 9474 N N . LEU D 2 182 ? 16.813 0.674 58.183 1.00 5.45 170 LEU D N 1
ATOM 9475 C CA . LEU D 2 182 ? 15.503 0.050 58.017 1.00 6.77 170 LEU D CA 1
ATOM 9476 C C . LEU D 2 182 ? 15.520 -0.869 56.804 1.00 6.18 170 LEU D C 1
ATOM 9477 O O . LEU D 2 182 ? 15.422 -0.408 55.666 1.00 5.61 170 LEU D O 1
ATOM 9482 N N . GLU D 2 183 ? 15.640 -2.167 57.061 1.00 6.59 171 GLU D N 1
ATOM 9483 C CA . GLU D 2 183 ? 15.699 -3.171 56.006 1.00 7.18 171 GLU D CA 1
ATOM 9484 C C . GLU D 2 183 ? 14.306 -3.625 55.568 1.00 7.76 171 GLU D C 1
ATOM 9485 O O . GLU D 2 183 ? 13.298 -3.096 56.034 1.00 7.63 171 GLU D O 1
ATOM 9491 N N . ASN D 2 184 ? 14.246 -4.601 54.669 1.00 7.93 172 ASN D N 1
ATOM 9492 C CA . ASN D 2 184 ? 12.960 -5.093 54.186 1.00 8.55 172 ASN D CA 1
ATOM 9493 C C . ASN D 2 184 ? 12.994 -6.609 54.019 1.00 10.66 172 ASN D C 1
ATOM 9494 O O . ASN D 2 184 ? 13.763 -7.145 53.220 1.00 9.53 172 ASN D O 1
ATOM 9499 N N . GLU D 2 185 ? 12.150 -7.291 54.786 1.00 10.70 173 GLU D N 1
ATOM 9500 C CA . GLU D 2 185 ? 12.089 -8.742 54.773 1.00 11.79 173 GLU D CA 1
ATOM 9501 C C . GLU D 2 185 ? 11.806 -9.328 53.394 1.00 11.91 173 GLU D C 1
ATOM 9502 O O . GLU D 2 185 ? 12.389 -10.343 53.026 1.00 10.02 173 GLU D O 1
ATOM 9508 N N . LEU D 2 186 ? 10.919 -8.697 52.632 1.00 11.14 174 LEU D N 1
ATOM 9509 C CA . LEU D 2 186 ? 10.602 -9.203 51.301 1.00 12.40 174 LEU D CA 1
ATOM 9510 C C . LEU D 2 186 ? 11.767 -9.046 50.326 1.00 11.28 174 LEU D C 1
ATOM 9511 O O . LEU D 2 186 ? 11.839 -9.758 49.326 1.00 11.64 174 LEU D O 1
ATOM 9516 N N . MET D 2 187 ? 12.686 -8.131 50.622 1.00 10.66 175 MET D N 1
ATOM 9517 C CA . MET D 2 187 ? 13.840 -7.908 49.756 1.00 9.96 175 MET D CA 1
ATOM 9518 C C . MET D 2 187 ? 15.021 -8.846 50.044 1.00 8.45 175 MET D C 1
ATOM 9519 O O . MET D 2 187 ? 15.851 -9.075 49.166 1.00 9.87 175 MET D O 1
ATOM 9524 N N . TYR D 2 188 ? 15.099 -9.385 51.260 1.00 8.98 176 TYR D N 1
ATOM 9525 C CA . TYR D 2 188 ? 16.207 -10.277 51.632 1.00 8.75 176 TYR D CA 1
ATOM 9526 C C . TYR D 2 188 ? 16.554 -11.361 50.611 1.00 8.51 176 TYR D C 1
ATOM 9527 O O . TYR D 2 188 ? 17.728 -11.611 50.343 1.00 7.67 176 TYR D O 1
ATOM 9536 N N . GLY D 2 189 ? 15.541 -12.010 50.049 1.00 7.90 177 GLY D N 1
ATOM 9537 C CA . GLY D 2 189 ? 15.805 -13.076 49.095 1.00 8.81 177 GLY D CA 1
ATOM 9538 C C . GLY D 2 189 ? 15.921 -12.678 47.632 1.00 9.90 177 GLY D C 1
ATOM 9539 O O . GLY D 2 189 ? 16.069 -13.543 46.770 1.00 10.40 177 GLY D O 1
ATOM 9540 N N . VAL D 2 190 ? 15.867 -11.383 47.339 1.00 9.01 178 VAL D N 1
ATOM 9541 C CA . VAL D 2 190 ? 15.956 -10.925 45.951 1.00 10.04 178 VAL D CA 1
ATOM 9542 C C . VAL D 2 190 ? 17.401 -10.826 45.448 1.00 10.13 178 VAL D C 1
ATOM 9543 O O . VAL D 2 190 ? 18.229 -10.141 46.037 1.00 8.82 178 VAL D O 1
ATOM 9547 N N . PRO D 2 191 ? 17.722 -11.523 44.346 1.00 10.88 179 PRO D N 1
ATOM 9548 C CA . PRO D 2 191 ? 19.090 -11.461 43.821 1.00 10.65 179 PRO D CA 1
ATOM 9549 C C . PRO D 2 191 ? 19.309 -10.253 42.908 1.00 11.51 179 PRO D C 1
ATOM 9550 O O . PRO D 2 191 ? 18.391 -9.822 42.202 1.00 11.25 179 PRO D O 1
ATOM 9554 N N . PHE D 2 192 ? 20.524 -9.710 42.936 1.00 11.53 180 PHE D N 1
ATOM 9555 C CA . PHE D 2 192 ? 20.892 -8.557 42.112 1.00 14.32 180 PHE D CA 1
ATOM 9556 C C . PHE D 2 192 ? 22.277 -8.747 41.511 1.00 16.35 180 PHE D C 1
ATOM 9557 O O . PHE D 2 192 ? 23.111 -9.458 42.072 1.00 16.00 180 PHE D O 1
ATOM 9565 N N . GLU D 2 193 ? 22.520 -8.111 40.369 1.00 19.50 181 GLU D N 1
ATOM 9566 C CA . GLU D 2 193 ? 23.819 -8.205 39.707 1.00 23.86 181 GLU D CA 1
ATOM 9567 C C . GLU D 2 193 ? 24.822 -7.384 40.517 1.00 22.92 181 GLU D C 1
ATOM 9568 O O . GLU D 2 193 ? 24.742 -6.160 40.558 1.00 26.15 181 GLU D O 1
ATOM 9574 N N . PHE D 2 194 ? 25.769 -8.070 41.150 1.00 22.07 182 PHE D N 1
ATOM 9575 C CA . PHE D 2 194 ? 26.773 -7.436 42.007 1.00 20.64 182 PHE D CA 1
ATOM 9576 C C . PHE D 2 194 ? 28.121 -7.198 41.315 1.00 21.84 182 PHE D C 1
ATOM 9577 O O . PHE D 2 194 ? 28.913 -8.121 41.156 1.00 21.39 182 PHE D O 1
ATOM 9585 N N . PRO D 2 195 ? 28.404 -5.946 40.915 1.00 23.61 183 PRO D N 1
ATOM 9586 C CA . PRO D 2 195 ? 29.664 -5.606 40.241 1.00 24.86 183 PRO D CA 1
ATOM 9587 C C . PRO D 2 195 ? 30.897 -5.753 41.137 1.00 25.52 183 PRO D C 1
ATOM 9588 O O . PRO D 2 195 ? 30.798 -5.668 42.359 1.00 25.79 183 PRO D O 1
ATOM 9592 N N . PRO D 2 196 ? 32.080 -5.970 40.535 1.00 26.41 184 PRO D N 1
ATOM 9593 C CA . PRO D 2 196 ? 33.318 -6.129 41.305 1.00 25.91 184 PRO D CA 1
ATOM 9594 C C . PRO D 2 196 ? 33.588 -4.991 42.289 1.00 25.86 184 PRO D C 1
ATOM 9595 O O . PRO D 2 196 ? 34.202 -5.198 43.338 1.00 25.98 184 PRO D O 1
ATOM 9599 N N . GLU D 2 197 ? 33.113 -3.798 41.953 1.00 23.92 185 GLU D N 1
ATOM 9600 C CA . GLU D 2 197 ? 33.286 -2.629 42.811 1.00 24.03 185 GLU D CA 1
ATOM 9601 C C . GLU D 2 197 ? 32.575 -2.821 44.157 1.00 21.51 185 GLU D C 1
ATOM 9602 O O . GLU D 2 197 ? 33.074 -2.401 45.205 1.00 18.51 185 GLU D O 1
ATOM 9608 N N . ALA D 2 198 ? 31.408 -3.456 44.118 1.00 18.56 186 ALA D N 1
ATOM 9609 C CA . ALA D 2 198 ? 30.623 -3.703 45.323 1.00 18.24 186 ALA D CA 1
ATOM 9610 C C . ALA D 2 198 ? 31.171 -4.898 46.093 1.00 17.64 186 ALA D C 1
ATOM 9611 O O . ALA D 2 198 ? 30.948 -5.024 47.298 1.00 16.63 186 ALA D O 1
ATOM 9613 N N . GLN D 2 199 ? 31.890 -5.769 45.390 1.00 16.11 187 GLN D N 1
ATOM 9614 C CA . GLN D 2 199 ? 32.473 -6.963 45.994 1.00 17.24 187 GLN D CA 1
ATOM 9615 C C . GLN D 2 199 ? 33.666 -6.620 46.878 1.00 17.08 187 GLN D C 1
ATOM 9616 O O . GLN D 2 199 ? 33.990 -7.352 47.814 1.00 17.73 187 GLN D O 1
ATOM 9622 N N . SER D 2 200 ? 34.320 -5.506 46.570 1.00 17.14 188 SER D N 1
ATOM 9623 C CA . SER D 2 200 ? 35.480 -5.051 47.332 1.00 16.18 188 SER D CA 1
ATOM 9624 C C . SER D 2 200 ? 35.137 -4.756 48.787 1.00 16.61 188 SER D C 1
ATOM 9625 O O . SER D 2 200 ? 34.033 -4.308 49.091 1.00 16.15 188 SER D O 1
ATOM 9628 N N . LYS D 2 201 ? 36.095 -4.990 49.682 1.00 17.10 189 LYS D N 1
ATOM 9629 C CA . LYS D 2 201 ? 35.889 -4.731 51.100 1.00 16.39 189 LYS D CA 1
ATOM 9630 C C . LYS D 2 201 ? 35.938 -3.233 51.388 1.00 15.76 189 LYS D C 1
ATOM 9631 O O . LYS D 2 201 ? 35.695 -2.806 52.516 1.00 15.18 189 LYS D O 1
ATOM 9637 N N . ASP D 2 202 ? 36.254 -2.439 50.369 1.00 17.07 190 ASP D N 1
ATOM 9638 C CA . ASP D 2 202 ? 36.319 -0.985 50.519 1.00 18.29 190 ASP D CA 1
ATOM 9639 C C . ASP D 2 202 ? 35.073 -0.288 49.956 1.00 17.85 190 ASP D C 1
ATOM 9640 O O . ASP D 2 202 ? 35.035 0.938 49.878 1.00 19.08 190 ASP D O 1
ATOM 9645 N N . PHE D 2 203 ? 34.065 -1.059 49.555 1.00 16.60 191 PHE D N 1
ATOM 9646 C CA . PHE D 2 203 ? 32.837 -0.483 48.998 1.00 15.93 191 PHE D CA 1
ATOM 9647 C C . PHE D 2 203 ? 32.000 0.260 50.046 1.00 14.90 191 PHE D C 1
ATOM 9648 O O . PHE D 2 203 ? 31.565 -0.326 51.036 1.00 13.92 191 PHE D O 1
ATOM 9656 N N . LEU D 2 204 ? 31.768 1.549 49.814 1.00 14.19 192 LEU D N 1
ATOM 9657 C CA . LEU D 2 204 ? 30.982 2.370 50.735 1.00 13.83 192 LEU D CA 1
ATOM 9658 C C . LEU D 2 204 ? 30.024 3.276 49.977 1.00 14.34 192 LEU D C 1
ATOM 9659 O O . LEU D 2 204 ? 30.359 3.798 48.915 1.00 16.49 192 LEU D O 1
ATOM 9664 N N . ILE D 2 205 ? 28.823 3.444 50.518 1.00 13.47 193 ILE D N 1
ATOM 9665 C CA . ILE D 2 205 ? 27.839 4.332 49.922 1.00 12.22 193 ILE D CA 1
ATOM 9666 C C . ILE D 2 205 ? 27.668 5.471 50.917 1.00 12.60 193 ILE D C 1
ATOM 9667 O O . ILE D 2 205 ? 27.364 5.244 52.087 1.00 12.01 193 ILE D O 1
ATOM 9672 N N . PRO D 2 206 ? 27.871 6.715 50.468 1.00 11.83 194 PRO D N 1
ATOM 9673 C CA . PRO D 2 206 ? 27.728 7.857 51.372 1.00 12.32 194 PRO D CA 1
ATOM 9674 C C . PRO D 2 206 ? 26.305 8.045 51.885 1.00 13.38 194 PRO D C 1
ATOM 9675 O O . PRO D 2 206 ? 25.339 7.974 51.120 1.00 13.05 194 PRO D O 1
ATOM 9679 N N . ILE D 2 207 ? 26.180 8.266 53.188 1.00 12.31 195 ILE D N 1
ATOM 9680 C CA . ILE D 2 207 ? 24.875 8.501 53.789 1.00 12.81 195 ILE D CA 1
ATOM 9681 C C . ILE D 2 207 ? 24.486 9.937 53.443 1.00 12.08 195 ILE D C 1
ATOM 9682 O O . ILE D 2 207 ? 25.290 10.854 53.613 1.00 11.47 195 ILE D O 1
ATOM 9687 N N . GLY D 2 208 ? 23.266 10.125 52.946 1.00 10.66 196 GLY D N 1
ATOM 9688 C CA . GLY D 2 208 ? 22.806 11.461 52.609 1.00 10.19 196 GLY D CA 1
ATOM 9689 C C . GLY D 2 208 ? 22.762 11.764 51.125 1.00 11.86 196 GLY D C 1
ATOM 9690 O O . GLY D 2 208 ? 22.544 12.909 50.729 1.00 12.84 196 GLY D O 1
ATOM 9691 N N . LYS D 2 209 ? 22.958 10.745 50.297 1.00 13.14 197 LYS D N 1
ATOM 9692 C CA . LYS D 2 209 ? 22.940 10.937 48.851 1.00 12.85 197 LYS D CA 1
ATOM 9693 C C . LYS D 2 209 ? 21.974 9.958 48.186 1.00 11.60 197 LYS D C 1
ATOM 9694 O O . LYS D 2 209 ? 22.047 8.745 48.411 1.00 8.25 197 LYS D O 1
ATOM 9700 N N . ALA D 2 210 ? 21.069 10.489 47.367 1.00 9.97 198 ALA D N 1
ATOM 9701 C CA . ALA D 2 210 ? 20.096 9.655 46.667 1.00 9.44 198 ALA D CA 1
ATOM 9702 C C . ALA D 2 210 ? 20.723 9.081 45.400 1.00 11.33 198 ALA D C 1
ATOM 9703 O O . ALA D 2 210 ? 21.798 9.504 44.976 1.00 10.11 198 ALA D O 1
ATOM 9705 N N . LYS D 2 211 ? 20.033 8.122 44.798 1.00 11.41 199 LYS D N 1
ATOM 9706 C CA . LYS D 2 211 ? 20.510 7.462 43.592 1.00 12.35 199 LYS D CA 1
ATOM 9707 C C . LYS D 2 211 ? 19.430 7.417 42.514 1.00 11.44 199 LYS D C 1
ATOM 9708 O O . LYS D 2 211 ? 18.314 6.964 42.762 1.00 10.97 199 LYS D O 1
ATOM 9714 N N . ILE D 2 212 ? 19.758 7.901 41.320 1.00 10.39 200 ILE D N 1
ATOM 9715 C CA . ILE D 2 212 ? 18.807 7.862 40.219 1.00 10.83 200 ILE D CA 1
ATOM 9716 C C . ILE D 2 212 ? 18.905 6.466 39.611 1.00 10.73 200 ILE D C 1
ATOM 9717 O O . ILE D 2 212 ? 19.913 6.123 38.997 1.00 12.11 200 ILE D O 1
ATOM 9722 N N . GLU D 2 213 ? 17.867 5.655 39.805 1.00 11.82 201 GLU D N 1
ATOM 9723 C CA . GLU D 2 213 ? 17.857 4.287 39.289 1.00 11.43 201 GLU D CA 1
ATOM 9724 C C . GLU D 2 213 ? 17.457 4.219 37.824 1.00 12.25 201 GLU D C 1
ATOM 9725 O O . GLU D 2 213 ? 17.754 3.239 37.146 1.00 11.99 201 GLU D O 1
ATOM 9731 N N . ARG D 2 214 ? 16.780 5.259 37.344 1.00 11.83 202 ARG D N 1
ATOM 9732 C CA . ARG D 2 214 ? 16.344 5.319 35.954 1.00 12.78 202 ARG D CA 1
ATOM 9733 C C . ARG D 2 214 ? 16.213 6.774 35.514 1.00 14.62 202 ARG D C 1
ATOM 9734 O O . ARG D 2 214 ? 15.511 7.554 36.157 1.00 12.12 202 ARG D O 1
ATOM 9742 N N . GLN D 2 215 ? 16.892 7.136 34.427 1.00 15.63 203 GLN D N 1
ATOM 9743 C CA . GLN D 2 215 ? 16.825 8.503 33.901 1.00 16.99 203 GLN D CA 1
ATOM 9744 C C . GLN D 2 215 ? 15.472 8.713 33.218 1.00 15.48 203 GLN D C 1
ATOM 9745 O O . GLN D 2 215 ? 14.959 7.803 32.575 1.00 15.74 203 GLN D O 1
ATOM 9751 N N . GLY D 2 216 ? 14.902 9.911 33.356 1.00 16.37 204 GLY D N 1
ATOM 9752 C CA . GLY D 2 216 ? 13.608 10.201 32.748 1.00 15.69 204 GLY D CA 1
ATOM 9753 C C . GLY D 2 216 ? 13.375 11.684 32.494 1.00 15.06 204 GLY D C 1
ATOM 9754 O O . GLY D 2 216 ? 14.110 12.527 33.009 1.00 15.49 204 GLY D O 1
ATOM 9755 N N . THR D 2 217 ? 12.342 12.009 31.716 1.00 13.61 205 THR D N 1
ATOM 9756 C CA . THR D 2 217 ? 12.046 13.401 31.388 1.00 12.12 205 THR D CA 1
ATOM 9757 C C . THR D 2 217 ? 10.606 13.865 31.597 1.00 12.50 205 THR D C 1
ATOM 9758 O O . THR D 2 217 ? 10.346 15.070 31.585 1.00 9.70 205 THR D O 1
ATOM 9762 N N . HIS D 2 218 ? 9.669 12.936 31.774 1.00 11.68 206 HIS D N 1
ATOM 9763 C CA . HIS D 2 218 ? 8.271 13.328 31.936 1.00 13.55 206 HIS D CA 1
ATOM 9764 C C . HIS D 2 218 ? 7.779 13.501 33.362 1.00 12.49 206 HIS D C 1
ATOM 9765 O O . HIS D 2 218 ? 6.861 14.283 33.607 1.00 12.47 206 HIS D O 1
ATOM 9772 N N . ILE D 2 219 ? 8.374 12.780 34.304 1.00 11.04 207 ILE D N 1
ATOM 9773 C CA . ILE D 2 219 ? 7.931 12.885 35.687 1.00 10.02 207 ILE D CA 1
ATOM 9774 C C . ILE D 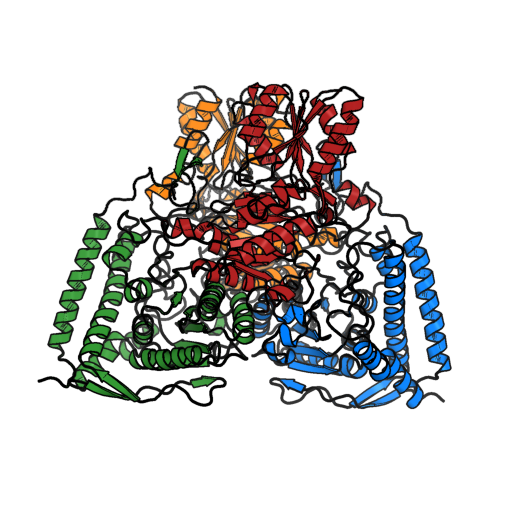2 219 ? 8.939 12.271 36.648 1.00 9.83 207 ILE D C 1
ATOM 9775 O O . ILE D 2 219 ? 9.621 11.304 36.314 1.00 10.35 207 ILE D O 1
ATOM 9780 N N . THR D 2 220 ? 9.034 12.851 37.838 1.00 8.21 208 THR D N 1
ATOM 9781 C CA . THR D 2 220 ? 9.950 12.365 38.856 1.00 8.46 208 THR D CA 1
ATOM 9782 C C . THR D 2 220 ? 9.184 11.463 39.823 1.00 8.94 208 THR D C 1
ATOM 9783 O O . THR D 2 220 ? 8.153 11.858 40.363 1.00 9.43 208 THR D O 1
ATOM 9787 N N . VAL D 2 221 ? 9.681 10.251 40.031 1.00 9.18 209 VAL D N 1
ATOM 9788 C CA . VAL D 2 221 ? 9.039 9.316 40.951 1.00 9.21 209 VAL D CA 1
ATOM 9789 C C . VAL D 2 221 ? 10.061 8.982 42.028 1.00 9.58 209 VAL D C 1
ATOM 9790 O O . VAL D 2 221 ? 11.098 8.392 41.739 1.00 11.38 209 VAL D O 1
ATOM 9794 N N . VAL D 2 222 ? 9.763 9.371 43.266 1.00 9.22 210 VAL D N 1
ATOM 9795 C CA . VAL D 2 222 ? 10.666 9.156 44.400 1.00 8.33 210 VAL D CA 1
ATOM 9796 C C . VAL D 2 222 ? 10.136 8.112 45.379 1.00 9.37 210 VAL D C 1
ATOM 9797 O O . VAL D 2 222 ? 8.962 8.131 45.746 1.00 8.79 210 VAL D O 1
ATOM 9801 N N . SER D 2 223 ? 11.007 7.213 45.819 1.00 10.57 211 SER D N 1
ATOM 9802 C CA . SER D 2 223 ? 10.590 6.170 46.749 1.00 11.62 211 SER D CA 1
ATOM 9803 C C . SER D 2 223 ? 11.774 5.637 47.543 1.00 11.02 211 SER D C 1
ATOM 9804 O O . SER D 2 223 ? 12.907 6.081 47.355 1.00 11.79 211 SER D O 1
ATOM 9807 N N . HIS D 2 224 ? 11.506 4.699 48.445 1.00 9.58 212 HIS D N 1
ATOM 9808 C CA . HIS D 2 224 ? 12.561 4.085 49.244 1.00 10.11 212 HIS D CA 1
ATOM 9809 C C . HIS D 2 224 ? 12.157 2.665 49.586 1.00 8.81 212 HIS D C 1
ATOM 9810 O O . HIS D 2 224 ? 10.969 2.343 49.620 1.00 9.57 212 HIS D O 1
ATOM 9817 N N . SER D 2 225 ? 13.155 1.818 49.815 1.00 8.65 213 SER D N 1
ATOM 9818 C CA . SER D 2 225 ? 12.938 0.419 50.153 1.00 7.82 213 SER D CA 1
ATOM 9819 C C . SER D 2 225 ? 12.215 -0.325 49.030 1.00 8.84 213 SER D C 1
ATOM 9820 O O . SER D 2 225 ? 12.257 0.096 47.873 1.00 6.95 213 SER D O 1
ATOM 9823 N N . ARG D 2 226 ? 11.537 -1.416 49.380 1.00 9.76 214 ARG D N 1
ATOM 9824 C CA . ARG D 2 226 ? 10.838 -2.250 48.399 1.00 11.26 214 ARG D CA 1
ATOM 9825 C C . ARG D 2 226 ? 10.049 -1.563 47.284 1.00 10.23 214 ARG D C 1
ATOM 9826 O O . ARG D 2 226 ? 10.133 -1.969 46.127 1.00 11.40 214 ARG D O 1
ATOM 9834 N N . PRO D 2 227 ? 9.262 -0.526 47.610 1.00 11.28 215 PRO D N 1
ATOM 9835 C CA . PRO D 2 227 ? 8.484 0.158 46.567 1.00 10.24 215 PRO D CA 1
ATOM 9836 C C . PRO D 2 227 ? 9.309 0.677 45.391 1.00 8.57 215 PRO D C 1
ATOM 9837 O O . PRO D 2 227 ? 8.768 0.939 44.309 1.00 8.98 215 PRO D O 1
ATOM 9841 N N . VAL D 2 228 ? 10.612 0.836 45.594 1.00 7.19 216 VAL D N 1
ATOM 9842 C CA . VAL D 2 228 ? 11.472 1.311 44.516 1.00 6.55 216 VAL D CA 1
ATOM 9843 C C . VAL D 2 228 ? 11.321 0.353 43.332 1.00 9.30 216 VAL D C 1
ATOM 9844 O O . VAL D 2 228 ? 11.249 0.777 42.175 1.00 8.41 216 VAL D O 1
ATOM 9848 N N . GLY D 2 229 ? 11.244 -0.939 43.640 1.00 8.11 217 GLY D N 1
ATOM 9849 C CA . GLY D 2 229 ? 11.097 -1.951 42.612 1.00 8.50 217 GLY D CA 1
ATOM 9850 C C . GLY D 2 229 ? 9.797 -1.820 41.843 1.00 9.63 217 GLY D C 1
ATOM 9851 O O . GLY D 2 229 ? 9.764 -2.047 40.636 1.00 7.91 217 GLY D O 1
ATOM 9852 N N . HIS D 2 230 ? 8.725 -1.461 42.543 1.00 10.06 218 HIS D N 1
ATOM 9853 C CA . HIS D 2 230 ? 7.421 -1.292 41.912 1.00 12.60 218 HIS D CA 1
ATOM 9854 C C . HIS D 2 230 ? 7.397 -0.040 41.043 1.00 10.90 218 HIS D C 1
ATOM 9855 O O . HIS D 2 230 ? 6.653 0.027 40.068 1.00 12.13 218 HIS D O 1
ATOM 9862 N N . CYS D 2 231 ? 8.207 0.951 41.406 1.00 9.50 219 CYS D N 1
ATOM 9863 C CA . CYS D 2 231 ? 8.286 2.186 40.634 1.00 10.13 219 CYS D CA 1
ATOM 9864 C C . CYS D 2 231 ? 8.979 1.876 39.308 1.00 10.14 219 CYS D C 1
ATOM 9865 O O . CYS D 2 231 ? 8.565 2.355 38.253 1.00 8.80 219 CYS D O 1
ATOM 9868 N N . LEU D 2 232 ? 10.034 1.070 39.370 1.00 9.60 220 LEU D N 1
ATOM 9869 C CA . LEU D 2 232 ? 10.753 0.678 38.167 1.00 11.85 220 LEU D CA 1
ATOM 9870 C C . LEU D 2 232 ? 9.828 -0.146 37.267 1.00 12.07 220 LEU D C 1
ATOM 9871 O O . LEU D 2 232 ? 9.866 -0.013 36.044 1.00 11.81 220 LEU D O 1
ATOM 9876 N N . GLU D 2 233 ? 8.990 -0.992 37.864 1.00 12.26 221 GLU D N 1
ATOM 9877 C CA . GLU D 2 233 ? 8.056 -1.793 37.070 1.00 13.20 221 GLU D CA 1
ATOM 9878 C C . GLU D 2 233 ? 7.046 -0.859 36.417 1.00 11.88 221 GLU D C 1
ATOM 9879 O O . GLU D 2 233 ? 6.693 -1.022 35.248 1.00 10.70 221 GLU D O 1
ATOM 9885 N N . ALA D 2 234 ? 6.573 0.119 37.183 1.00 9.83 222 ALA D N 1
ATOM 9886 C CA . ALA D 2 234 ? 5.616 1.086 36.662 1.00 10.42 222 ALA D CA 1
ATOM 9887 C C . ALA D 2 234 ? 6.259 1.877 35.525 1.00 10.13 222 ALA D C 1
ATOM 9888 O O . ALA D 2 234 ? 5.610 2.180 34.521 1.00 9.93 222 ALA D O 1
ATOM 9890 N N . ALA D 2 235 ? 7.538 2.208 35.686 1.00 9.93 223 ALA D N 1
ATOM 9891 C CA . ALA D 2 235 ? 8.260 2.966 34.668 1.00 11.09 223 ALA D CA 1
ATOM 9892 C C . ALA D 2 235 ? 8.411 2.139 33.391 1.00 11.28 223 ALA D C 1
ATOM 9893 O O . ALA D 2 235 ? 8.350 2.671 32.282 1.00 10.65 223 ALA D O 1
ATOM 9895 N N . ALA D 2 236 ? 8.606 0.836 33.553 1.00 11.86 224 ALA D N 1
ATOM 9896 C CA . ALA D 2 236 ? 8.749 -0.052 32.409 1.00 14.22 224 ALA D CA 1
ATOM 9897 C C . ALA D 2 236 ? 7.452 -0.070 31.599 1.00 15.40 224 ALA D C 1
ATOM 9898 O O . ALA D 2 236 ? 7.474 0.045 30.374 1.00 18.60 224 ALA D O 1
ATOM 9900 N N . VAL D 2 237 ? 6.323 -0.205 32.289 1.00 14.42 225 VAL D N 1
ATOM 9901 C CA . VAL D 2 237 ? 5.018 -0.228 31.633 1.00 14.51 225 VAL D CA 1
ATOM 9902 C C . VAL D 2 237 ? 4.716 1.092 30.934 1.00 15.28 225 VAL D C 1
ATOM 9903 O O . VAL D 2 237 ? 4.282 1.110 29.781 1.00 16.06 225 VAL D O 1
ATOM 9907 N N . LEU D 2 238 ? 4.936 2.197 31.639 1.00 15.04 226 LEU D N 1
ATOM 9908 C CA . LEU D 2 238 ? 4.680 3.519 31.083 1.00 15.88 226 LEU D CA 1
ATOM 9909 C C . LEU D 2 238 ? 5.585 3.834 29.900 1.00 17.48 226 LEU D C 1
ATOM 9910 O O . LEU D 2 238 ? 5.179 4.534 28.969 1.00 18.24 226 LEU D O 1
ATOM 9915 N N . SER D 2 239 ? 6.808 3.317 29.932 1.00 17.18 227 SER D N 1
ATOM 9916 C CA . SER D 2 239 ? 7.752 3.557 28.850 1.00 20.64 227 SER D CA 1
ATOM 9917 C C . SER D 2 239 ? 7.164 3.097 27.517 1.00 21.56 227 SER D C 1
ATOM 9918 O O . SER D 2 239 ? 7.342 3.752 26.487 1.00 21.42 227 SER D O 1
ATOM 9921 N N . LYS D 2 240 ? 6.452 1.976 27.541 1.00 22.06 228 LYS D N 1
ATOM 9922 C CA . LYS D 2 240 ? 5.842 1.439 26.330 1.00 22.36 228 LYS D CA 1
ATOM 9923 C C . LYS D 2 240 ? 4.794 2.382 25.749 1.00 23.38 228 LYS D C 1
ATOM 9924 O O . LYS D 2 240 ? 4.449 2.277 24.570 1.00 23.84 228 LYS D O 1
ATOM 9930 N N . GLU D 2 241 ? 4.298 3.305 26.570 1.00 21.69 229 GLU D N 1
ATOM 9931 C CA . GLU D 2 241 ? 3.286 4.260 26.129 1.00 22.24 229 GLU D CA 1
ATOM 9932 C C . GLU D 2 241 ? 3.883 5.633 25.835 1.00 21.36 229 GLU D C 1
ATOM 9933 O O . GLU D 2 241 ? 3.152 6.596 25.617 1.00 21.14 229 GLU D O 1
ATOM 9939 N N . GLY D 2 242 ? 5.208 5.725 25.848 1.00 20.35 230 GLY D N 1
ATOM 9940 C CA . GLY D 2 242 ? 5.862 6.991 25.565 1.00 19.83 230 GLY D CA 1
ATOM 9941 C C . GLY D 2 242 ? 6.090 7.897 26.761 1.00 19.72 230 GLY D C 1
ATOM 9942 O O . GLY D 2 242 ? 6.445 9.062 26.592 1.00 19.51 230 GLY D O 1
ATOM 9943 N N . VAL D 2 243 ? 5.887 7.374 27.967 1.00 18.25 231 VAL D N 1
ATOM 9944 C CA . VAL D 2 243 ? 6.084 8.157 29.185 1.00 17.03 231 VAL D CA 1
ATOM 9945 C C . VAL D 2 243 ? 7.383 7.728 29.863 1.00 16.96 231 VAL D C 1
ATOM 9946 O O . VAL D 2 243 ? 7.536 6.568 30.244 1.00 15.64 231 VAL D O 1
ATOM 9950 N N . GLU D 2 244 ? 8.315 8.669 30.005 1.00 17.08 232 GLU D N 1
ATOM 9951 C CA . GLU D 2 244 ? 9.608 8.383 30.623 1.00 17.72 232 GLU D CA 1
ATOM 9952 C C . GLU D 2 244 ? 9.691 8.866 32.070 1.00 17.01 232 GLU D C 1
ATOM 9953 O O . GLU D 2 244 ? 9.670 10.068 32.342 1.00 16.42 232 GLU D O 1
ATOM 9959 N N . CYS D 2 245 ? 9.802 7.919 32.995 1.00 16.17 233 CYS D N 1
ATOM 9960 C CA . CYS D 2 245 ? 9.887 8.245 34.413 1.00 15.06 233 CYS D CA 1
ATOM 9961 C C . CYS D 2 245 ? 11.313 8.297 34.940 1.00 13.64 233 CYS D C 1
ATOM 9962 O O . CYS D 2 245 ? 12.127 7.429 34.630 1.00 14.40 233 CYS D O 1
ATOM 9965 N N . GLU D 2 246 ? 11.616 9.322 35.729 1.00 11.64 234 GLU D N 1
ATOM 9966 C CA . GLU D 2 246 ? 12.931 9.412 36.349 1.00 11.13 234 GLU D CA 1
ATOM 9967 C C . GLU D 2 246 ? 12.676 8.853 37.747 1.00 10.36 234 GLU D C 1
ATOM 9968 O O . GLU D 2 246 ? 11.995 9.479 38.563 1.00 10.05 234 GLU D O 1
ATOM 9974 N N . VAL D 2 247 ? 13.195 7.658 38.008 1.00 9.42 235 VAL D N 1
ATOM 9975 C CA . VAL D 2 247 ? 12.989 7.005 39.299 1.00 9.15 235 VAL D CA 1
ATOM 9976 C C . VAL D 2 247 ? 14.153 7.237 40.251 1.00 9.44 235 VAL D C 1
ATOM 9977 O O . VAL D 2 247 ? 15.300 6.881 39.958 1.00 7.79 235 VAL D O 1
ATOM 9981 N N . ILE D 2 248 ? 13.841 7.831 41.398 1.00 8.81 236 ILE D N 1
ATOM 9982 C CA . ILE D 2 248 ? 14.844 8.140 42.401 1.00 8.19 236 ILE D CA 1
ATOM 9983 C C . ILE D 2 248 ? 14.723 7.288 43.657 1.00 9.07 236 ILE D C 1
ATOM 9984 O O . ILE D 2 248 ? 13.659 7.215 44.278 1.00 8.84 236 ILE D O 1
ATOM 9989 N N . ASN D 2 249 ? 15.837 6.648 44.006 1.00 8.92 237 ASN D N 1
ATOM 9990 C CA . ASN D 2 249 ? 15.971 5.789 45.182 1.00 8.58 237 ASN D CA 1
ATOM 9991 C C . ASN D 2 249 ? 16.581 6.671 46.279 1.00 8.95 237 ASN D C 1
ATOM 9992 O O . ASN D 2 249 ? 17.769 6.983 46.257 1.00 9.89 237 ASN D O 1
ATOM 9997 N N . MET D 2 250 ? 15.750 7.088 47.224 1.00 8.80 238 MET D N 1
ATOM 9998 C CA . MET D 2 250 ? 16.194 7.950 48.312 1.00 8.89 238 MET D CA 1
ATOM 9999 C C . MET D 2 250 ? 17.457 7.474 49.025 1.00 9.98 238 MET D C 1
ATOM 10000 O O . MET D 2 250 ? 18.393 8.249 49.214 1.00 9.01 238 MET D O 1
ATOM 10005 N N . ARG D 2 251 ? 17.460 6.203 49.425 1.00 8.79 239 ARG D N 1
ATOM 10006 C CA . ARG D 2 251 ? 18.570 5.594 50.158 1.00 9.97 239 ARG D CA 1
ATOM 10007 C C . ARG D 2 251 ? 18.642 6.089 51.605 1.00 9.37 239 ARG D C 1
ATOM 10008 O O . ARG D 2 251 ? 18.705 5.285 52.534 1.00 9.66 239 ARG D O 1
ATOM 10016 N N . THR D 2 252 ? 18.637 7.405 51.792 1.00 8.38 240 THR D N 1
ATOM 10017 C CA . THR D 2 252 ? 18.688 7.996 53.132 1.00 7.36 240 THR D CA 1
ATOM 10018 C C . THR D 2 252 ? 17.370 8.726 53.435 1.00 8.19 240 THR D C 1
ATOM 10019 O O . THR D 2 252 ? 16.845 9.446 52.585 1.00 7.44 240 THR D O 1
ATOM 10023 N N . ILE D 2 253 ? 16.842 8.526 54.641 1.00 5.46 241 ILE D N 1
ATOM 10024 C CA . ILE D 2 253 ? 15.600 9.163 55.076 1.00 5.00 241 ILE D CA 1
ATOM 10025 C C . ILE D 2 253 ? 15.974 10.455 55.797 1.00 6.70 241 ILE D C 1
ATOM 10026 O O . ILE D 2 253 ? 15.311 11.486 55.635 1.00 6.12 241 ILE D O 1
ATOM 10031 N N . ARG D 2 254 ? 17.045 10.387 56.585 1.00 5.00 242 ARG D N 1
ATOM 10032 C CA . ARG D 2 254 ? 17.561 11.544 57.311 1.00 7.33 242 ARG D CA 1
ATOM 10033 C C . ARG D 2 254 ? 19.089 11.453 57.345 1.00 7.04 242 ARG D C 1
ATOM 10034 O O . ARG D 2 254 ? 19.643 10.477 57.846 1.00 6.25 242 ARG D O 1
ATOM 10042 N N . PRO D 2 255 ? 19.792 12.447 56.772 1.00 9.36 243 PRO D N 1
ATOM 10043 C CA . PRO D 2 255 ? 19.269 13.632 56.076 1.00 11.22 243 PRO D CA 1
ATOM 10044 C C . PRO D 2 255 ? 18.981 13.304 54.613 1.00 11.84 243 PRO D C 1
ATOM 10045 O O . PRO D 2 255 ? 19.889 12.922 53.870 1.00 11.23 243 PRO D O 1
ATOM 10049 N N . MET D 2 256 ? 17.725 13.454 54.196 1.00 11.93 244 MET D N 1
ATOM 10050 C CA . MET D 2 256 ? 17.363 13.142 52.820 1.00 12.97 244 MET D CA 1
ATOM 10051 C C . MET D 2 256 ? 18.038 14.079 51.819 1.00 12.66 244 MET D C 1
ATOM 10052 O O . MET D 2 256 ? 18.345 15.233 52.129 1.00 11.12 244 MET D O 1
ATOM 10057 N N . ASP D 2 257 ? 18.274 13.556 50.621 1.00 12.37 245 ASP D N 1
ATOM 10058 C CA . ASP D 2 257 ? 18.920 14.294 49.541 1.00 12.65 245 ASP D CA 1
ATOM 10059 C C . ASP D 2 257 ? 17.869 15.018 48.704 1.00 12.89 245 ASP D C 1
ATOM 10060 O O . ASP D 2 257 ? 17.496 14.566 47.617 1.00 12.10 245 ASP D O 1
ATOM 10065 N N . MET D 2 258 ? 17.400 16.149 49.215 1.00 11.30 246 MET D N 1
ATOM 10066 C CA . MET D 2 258 ? 16.392 16.938 48.528 1.00 12.51 246 MET D CA 1
ATOM 10067 C C . MET D 2 258 ? 16.963 17.593 47.266 1.00 12.95 246 MET D C 1
ATOM 10068 O O . MET D 2 258 ? 16.234 17.841 46.306 1.00 11.08 246 MET D O 1
ATOM 10073 N N . GLU D 2 259 ? 18.267 17.864 47.258 1.00 12.11 247 GLU D N 1
ATOM 10074 C CA . GLU D 2 259 ? 18.890 18.490 46.094 1.00 15.09 247 GLU D CA 1
ATOM 10075 C C . GLU D 2 259 ? 18.721 17.654 44.833 1.00 13.73 247 GLU D C 1
ATOM 10076 O O . GLU D 2 259 ? 18.425 18.180 43.759 1.00 13.68 247 GLU D O 1
ATOM 10082 N N . THR D 2 260 ? 18.912 16.349 44.962 1.00 12.98 248 THR D N 1
ATOM 10083 C CA . THR D 2 260 ? 18.768 15.459 43.819 1.00 11.06 248 THR D CA 1
ATOM 10084 C C . THR D 2 260 ? 17.319 15.433 43.334 1.00 11.52 248 THR D C 1
ATOM 10085 O O . THR D 2 260 ? 17.060 15.431 42.128 1.00 9.61 248 THR D O 1
ATOM 10089 N N . ILE D 2 261 ? 16.370 15.425 44.269 1.00 10.77 249 ILE D N 1
ATOM 10090 C CA . ILE D 2 261 ? 14.960 15.408 43.893 1.00 9.32 249 ILE D CA 1
ATOM 10091 C C . ILE D 2 261 ? 14.549 16.713 43.210 1.00 10.90 249 ILE D C 1
ATOM 10092 O O . ILE D 2 261 ? 13.846 16.696 42.199 1.00 8.73 249 ILE D O 1
ATOM 10097 N N . GLU D 2 262 ? 14.989 17.840 43.763 1.00 11.36 250 GLU D N 1
ATOM 10098 C CA . GLU D 2 262 ? 14.657 19.142 43.198 1.00 11.83 250 GLU D CA 1
ATOM 10099 C C . GLU D 2 262 ? 15.250 19.316 41.800 1.00 12.45 250 GLU D C 1
ATOM 10100 O O . GLU D 2 262 ? 14.610 19.887 40.918 1.00 10.94 250 GLU D O 1
ATOM 10106 N N . ALA D 2 263 ? 16.471 18.828 41.597 1.00 10.30 251 ALA D N 1
ATOM 10107 C CA . ALA D 2 263 ? 17.104 18.935 40.287 1.00 12.14 251 ALA D CA 1
ATOM 10108 C C . ALA D 2 263 ? 16.277 18.156 39.264 1.00 10.27 251 ALA D C 1
ATOM 10109 O O . ALA D 2 263 ? 16.109 18.598 38.130 1.00 10.15 251 ALA D O 1
ATOM 10111 N N . SER D 2 264 ? 15.754 17.002 39.676 1.00 7.78 252 SER D N 1
ATOM 10112 C CA . SER D 2 264 ? 14.942 16.166 38.794 1.00 9.46 252 SER D CA 1
ATOM 10113 C C . SER D 2 264 ? 13.616 16.841 38.441 1.00 9.03 252 SER D C 1
ATOM 10114 O O . SER D 2 264 ? 13.176 16.807 37.287 1.00 12.07 252 SER D O 1
ATOM 10117 N N . VAL D 2 265 ? 12.978 17.446 39.436 1.00 7.17 253 VAL D N 1
ATOM 10118 C CA . VAL D 2 265 ? 11.707 18.133 39.223 1.00 8.01 253 VAL D CA 1
ATOM 10119 C C . VAL D 2 265 ? 11.889 19.342 38.303 1.00 9.34 253 VAL D C 1
ATOM 10120 O O . VAL D 2 265 ? 10.984 19.698 37.549 1.00 11.58 253 VAL D O 1
ATOM 10124 N N . MET D 2 266 ? 13.059 19.971 38.366 1.00 9.82 254 MET D N 1
ATOM 10125 C CA . MET D 2 266 ? 13.337 21.129 37.522 1.00 12.65 254 MET D CA 1
ATOM 10126 C C . MET D 2 266 ? 13.398 20.714 36.056 1.00 13.21 254 MET D C 1
ATOM 10127 O O . MET D 2 266 ? 13.324 21.551 35.155 1.00 14.79 254 MET D O 1
ATOM 10132 N N . LYS D 2 267 ? 13.529 19.414 35.824 1.00 12.28 255 LYS D N 1
ATOM 10133 C CA . LYS D 2 267 ? 13.585 18.889 34.469 1.00 11.75 255 LYS D CA 1
ATOM 10134 C C . LYS D 2 267 ? 12.244 18.309 34.021 1.00 10.60 255 LYS D C 1
ATOM 10135 O O . LYS D 2 267 ? 11.819 18.532 32.888 1.00 10.11 255 LYS D O 1
ATOM 10141 N N . THR D 2 268 ? 11.578 17.575 34.914 1.00 9.43 256 THR D N 1
ATOM 10142 C CA . THR D 2 268 ? 10.310 16.918 34.590 1.00 8.07 256 THR D CA 1
ATOM 10143 C C . THR D 2 268 ? 9.027 17.708 34.834 1.00 8.17 256 THR D C 1
ATOM 10144 O O . THR D 2 268 ? 8.002 17.448 34.197 1.00 6.80 256 THR D O 1
ATOM 10148 N N . ASN D 2 269 ? 9.074 18.646 35.774 1.00 8.09 257 ASN D N 1
ATOM 10149 C CA . ASN D 2 269 ? 7.915 19.471 36.119 1.00 9.65 257 ASN D CA 1
ATOM 10150 C C . ASN D 2 269 ? 6.781 18.688 36.779 1.00 10.07 257 ASN D C 1
ATOM 10151 O O . ASN D 2 269 ? 5.683 19.215 36.950 1.00 11.50 257 ASN D O 1
ATOM 10156 N N . HIS D 2 270 ? 7.035 17.433 37.141 1.00 10.29 258 HIS D N 1
ATOM 10157 C CA . HIS D 2 270 ? 6.011 16.612 37.789 1.00 9.41 258 HIS D CA 1
ATOM 10158 C C . HIS D 2 270 ? 6.623 15.723 38.869 1.00 8.72 258 HIS D C 1
ATOM 10159 O O . HIS D 2 270 ? 7.754 15.255 38.733 1.00 7.21 258 HIS D O 1
ATOM 10166 N N . LEU D 2 271 ? 5.868 15.476 39.934 1.00 8.39 259 LEU D N 1
ATOM 10167 C CA . LEU D 2 271 ? 6.372 14.656 41.030 1.00 8.55 259 LEU D CA 1
ATOM 10168 C C . LEU D 2 271 ? 5.319 13.773 41.686 1.00 9.04 259 LEU D C 1
ATOM 10169 O O . LEU D 2 271 ? 4.192 14.204 41.940 1.00 8.69 259 LEU D O 1
ATOM 10174 N N . VAL D 2 272 ? 5.709 12.530 41.943 1.00 7.68 260 VAL D N 1
ATOM 10175 C CA . VAL D 2 272 ? 4.869 11.555 42.619 1.00 7.89 260 VAL D CA 1
ATOM 10176 C C . VAL D 2 272 ? 5.776 10.846 43.627 1.00 7.29 260 VAL D C 1
ATOM 10177 O O . VAL D 2 272 ? 6.901 10.469 43.300 1.00 6.90 260 VAL D O 1
ATOM 10181 N N . THR D 2 273 ? 5.308 10.705 44.860 1.00 7.04 261 THR D N 1
ATOM 10182 C CA . THR D 2 273 ? 6.096 10.025 45.886 1.00 7.65 261 THR D CA 1
ATOM 10183 C C . THR D 2 273 ? 5.429 8.691 46.171 1.00 6.86 261 THR D C 1
ATOM 10184 O O . THR D 2 273 ? 4.202 8.592 46.172 1.00 7.36 261 THR D O 1
ATOM 10188 N N . VAL D 2 274 ? 6.238 7.665 46.405 1.00 6.59 262 VAL D N 1
ATOM 10189 C CA . VAL D 2 274 ? 5.724 6.331 46.673 1.00 5.30 262 VAL D CA 1
ATOM 10190 C C . VAL D 2 274 ? 6.392 5.753 47.922 1.00 6.50 262 VAL D C 1
ATOM 10191 O O . VAL D 2 274 ? 7.623 5.666 47.996 1.00 5.00 262 VAL D O 1
ATOM 10195 N N . GLU D 2 275 ? 5.578 5.369 48.902 1.00 5.66 263 GLU D N 1
ATOM 10196 C CA . GLU D 2 275 ? 6.091 4.793 50.141 1.00 6.98 263 GLU D CA 1
ATOM 10197 C C . GLU D 2 275 ? 5.141 3.705 50.630 1.00 7.07 263 GLU D C 1
ATOM 10198 O O . GLU D 2 275 ? 3.964 3.672 50.250 1.00 7.82 263 GLU D O 1
ATOM 10204 N N . GLY D 2 276 ? 5.647 2.812 51.471 1.00 6.09 264 GLY D N 1
ATOM 10205 C CA . GLY D 2 276 ? 4.807 1.747 51.977 1.00 6.19 264 GLY D CA 1
ATOM 10206 C C . GLY D 2 276 ? 4.105 2.079 53.281 1.00 7.45 264 GLY D C 1
ATOM 10207 O O . GLY D 2 276 ? 3.113 1.436 53.630 1.00 8.34 264 GLY D O 1
ATOM 10208 N N . GLY D 2 277 ? 4.604 3.085 53.994 1.00 7.45 265 GLY D N 1
ATOM 10209 C CA . GLY D 2 277 ? 4.024 3.454 55.276 1.00 7.25 265 GLY D CA 1
ATOM 10210 C C . GLY D 2 277 ? 2.706 4.207 55.238 1.00 7.76 265 GLY D C 1
ATOM 10211 O O . GLY D 2 277 ? 2.200 4.525 54.161 1.00 6.20 265 GLY D O 1
ATOM 10212 N N . TRP D 2 278 ? 2.151 4.493 56.418 1.00 5.11 266 TRP D N 1
ATOM 10213 C CA . TRP D 2 278 ? 0.888 5.223 56.505 1.00 7.22 266 TRP D CA 1
ATOM 10214 C C . TRP D 2 278 ? 1.078 6.616 55.932 1.00 5.87 266 TRP D C 1
ATOM 10215 O O . TRP D 2 278 ? 2.153 7.203 56.047 1.00 5.37 266 TRP D O 1
ATOM 10226 N N . PRO D 2 279 ? 0.023 7.171 55.322 1.00 7.83 267 PRO D N 1
ATOM 10227 C CA . PRO D 2 279 ? 0.037 8.500 54.698 1.00 8.00 267 PRO D CA 1
ATOM 10228 C C . PRO D 2 279 ? 0.242 9.748 55.555 1.00 9.08 267 PRO D C 1
ATOM 10229 O O . PRO D 2 279 ? 1.131 10.552 55.275 1.00 8.61 267 PRO D O 1
ATOM 10233 N N . GLN D 2 280 ? -0.564 9.913 56.597 1.00 9.24 268 GLN D N 1
ATOM 10234 C CA . GLN D 2 280 ? -0.471 11.109 57.419 1.00 9.44 268 GLN D CA 1
ATOM 10235 C C . GLN D 2 280 ? 0.832 11.266 58.197 1.00 9.46 268 GLN D C 1
ATOM 10236 O O . GLN D 2 280 ? 1.204 10.414 59.000 1.00 6.26 268 GLN D O 1
ATOM 10242 N N . PHE D 2 281 ? 1.520 12.374 57.939 1.00 8.37 269 PHE D N 1
ATOM 10243 C CA . PHE D 2 281 ? 2.790 12.679 58.593 1.00 11.23 269 PHE D CA 1
ATOM 10244 C C . PHE D 2 281 ? 3.846 11.668 58.154 1.00 10.28 269 PHE D C 1
ATOM 10245 O O . PHE D 2 281 ? 4.760 11.343 58.909 1.00 12.36 269 PHE D O 1
ATOM 10253 N N . GLY D 2 282 ? 3.712 11.180 56.924 1.00 9.58 270 GLY D N 1
ATOM 10254 C CA . GLY D 2 282 ? 4.653 10.207 56.402 1.00 6.61 270 GLY D CA 1
ATOM 10255 C C . GLY D 2 282 ? 5.818 10.808 55.638 1.00 7.61 270 GLY D C 1
ATOM 10256 O O . GLY D 2 282 ? 6.014 12.024 55.631 1.00 7.67 270 GLY D O 1
ATOM 10257 N N . VAL D 2 283 ? 6.590 9.944 54.986 1.00 8.59 271 VAL D N 1
ATOM 10258 C CA . VAL D 2 283 ? 7.753 10.375 54.222 1.00 8.98 271 VAL D CA 1
ATOM 10259 C C . VAL D 2 283 ? 7.348 11.260 53.045 1.00 8.79 271 VAL D C 1
ATOM 10260 O O . VAL D 2 283 ? 8.008 12.257 52.752 1.00 8.36 271 VAL D O 1
ATOM 10264 N N . GLY D 2 284 ? 6.262 10.889 52.374 1.00 8.48 272 GLY D N 1
ATOM 10265 C CA . GLY D 2 284 ? 5.795 11.669 51.243 1.00 8.19 272 GLY D CA 1
ATOM 10266 C C . GLY D 2 284 ? 5.382 13.073 51.642 1.00 8.49 272 GLY D C 1
ATOM 10267 O O . GLY D 2 284 ? 5.563 14.022 50.878 1.00 9.19 272 GLY D O 1
ATOM 10268 N N . ALA D 2 285 ? 4.823 13.213 52.839 1.00 8.23 273 ALA D N 1
ATOM 10269 C CA . ALA D 2 285 ? 4.390 14.521 53.317 1.00 8.73 273 ALA D CA 1
ATOM 10270 C C . ALA D 2 285 ? 5.570 15.483 53.396 1.00 9.82 273 ALA D C 1
ATOM 10271 O O . ALA D 2 285 ? 5.477 16.638 52.965 1.00 8.42 273 ALA D O 1
ATOM 10273 N N . GLU D 2 286 ? 6.686 15.005 53.938 1.00 8.89 274 GLU D N 1
ATOM 10274 C CA . GLU D 2 286 ? 7.880 15.834 54.068 1.00 8.12 274 GLU D CA 1
ATOM 10275 C C . GLU D 2 286 ? 8.440 16.232 52.701 1.00 7.16 274 GLU D C 1
ATOM 10276 O O . GLU D 2 286 ? 8.775 17.396 52.475 1.00 6.53 274 GLU D O 1
ATOM 10282 N N . ILE D 2 287 ? 8.546 15.270 51.789 1.00 6.12 275 ILE D N 1
ATOM 10283 C CA . ILE D 2 287 ? 9.062 15.565 50.455 1.00 8.70 275 ILE D CA 1
ATOM 10284 C C . ILE D 2 287 ? 8.198 16.613 49.759 1.00 9.25 275 ILE D C 1
ATOM 10285 O O . ILE D 2 287 ? 8.719 17.551 49.153 1.00 9.24 275 ILE D O 1
ATOM 10290 N N . CYS D 2 288 ? 6.880 16.456 49.850 1.00 9.89 276 CYS D N 1
ATOM 10291 C CA . CYS D 2 288 ? 5.964 17.398 49.221 1.00 11.12 276 CYS D CA 1
ATOM 10292 C C . CYS D 2 288 ? 6.071 18.793 49.838 1.00 11.92 276 CYS D C 1
ATOM 10293 O O . CYS D 2 288 ? 6.035 19.797 49.126 1.00 11.93 276 CYS D O 1
ATOM 10296 N N . ALA D 2 289 ? 6.206 18.855 51.158 1.00 10.01 277 ALA D N 1
ATOM 10297 C CA . ALA D 2 289 ? 6.323 20.139 51.836 1.00 11.51 277 ALA D CA 1
ATOM 10298 C C . ALA D 2 289 ? 7.646 20.817 51.478 1.00 11.29 277 ALA D C 1
ATOM 10299 O O . ALA D 2 289 ? 7.698 22.034 51.308 1.00 12.85 277 ALA D O 1
ATOM 10301 N N . ARG D 2 290 ? 8.709 20.026 51.364 1.00 11.21 278 ARG D N 1
ATOM 10302 C CA . ARG D 2 290 ? 10.030 20.548 51.018 1.00 12.28 278 ARG D CA 1
ATOM 10303 C C . ARG D 2 290 ? 10.040 21.050 49.577 1.00 13.62 278 ARG D C 1
ATOM 10304 O O . ARG D 2 290 ? 10.732 22.011 49.250 1.00 11.21 278 ARG D O 1
ATOM 10312 N N . ILE D 2 291 ? 9.288 20.381 48.712 1.00 13.63 279 ILE D N 1
ATOM 10313 C CA . ILE D 2 291 ? 9.220 20.798 47.321 1.00 15.48 279 ILE D CA 1
ATOM 10314 C C . ILE D 2 291 ? 8.524 22.151 47.226 1.00 15.05 279 ILE D C 1
ATOM 10315 O O . ILE D 2 291 ? 8.937 23.017 46.450 1.00 14.66 279 ILE D O 1
ATOM 10320 N N . MET D 2 292 ? 7.482 22.338 48.031 1.00 15.30 280 MET D N 1
ATOM 10321 C CA . MET D 2 292 ? 6.734 23.592 48.018 1.00 17.26 280 MET D CA 1
ATOM 10322 C C . MET D 2 292 ? 7.508 24.742 48.659 1.00 16.88 280 MET D C 1
ATOM 10323 O O . MET D 2 292 ? 7.250 25.910 48.360 1.00 16.41 280 MET D O 1
ATOM 10328 N N . GLU D 2 293 ? 8.455 24.417 49.535 1.00 15.26 281 GLU D N 1
ATOM 10329 C CA . GLU D 2 293 ? 9.265 25.445 50.190 1.00 14.57 281 GLU D CA 1
ATOM 10330 C C . GLU D 2 293 ? 10.542 25.724 49.399 1.00 14.75 281 GLU D C 1
ATOM 10331 O O . GLU D 2 293 ? 11.172 26.764 49.583 1.00 14.19 281 GLU D O 1
ATOM 10337 N N . GLY D 2 294 ? 10.926 24.788 48.534 1.00 11.39 282 GLY D N 1
ATOM 10338 C CA . GLY D 2 294 ? 12.156 24.945 47.775 1.00 13.23 282 GLY D CA 1
ATOM 10339 C C . GLY D 2 294 ? 12.097 25.684 46.449 1.00 13.32 282 GLY D C 1
ATOM 10340 O O . GLY D 2 294 ? 11.044 26.182 46.049 1.00 11.34 282 GLY D O 1
ATOM 10341 N N . PRO D 2 295 ? 13.237 25.769 45.741 1.00 14.33 283 PRO D N 1
ATOM 10342 C CA . PRO D 2 295 ? 13.332 26.451 44.447 1.00 13.44 283 PRO D CA 1
ATOM 10343 C C . PRO D 2 295 ? 12.687 25.687 43.294 1.00 12.29 283 PRO D C 1
ATOM 10344 O O . PRO D 2 295 ? 12.506 26.233 42.210 1.00 13.23 283 PRO D O 1
ATOM 10348 N N . ALA D 2 296 ? 12.329 24.431 43.529 1.00 10.75 284 ALA D N 1
ATOM 10349 C CA . ALA D 2 296 ? 11.716 23.620 42.483 1.00 11.92 284 ALA D CA 1
ATOM 10350 C C . ALA D 2 296 ? 10.201 23.804 42.385 1.00 12.66 284 ALA D C 1
ATOM 10351 O O . ALA D 2 296 ? 9.588 23.405 41.393 1.00 11.67 284 ALA D O 1
ATOM 10353 N N . PHE D 2 297 ? 9.594 24.418 43.398 1.00 12.07 285 PHE D N 1
ATOM 10354 C CA . PHE D 2 297 ? 8.149 24.613 43.386 1.00 11.41 285 PHE D CA 1
ATOM 10355 C C . PHE D 2 297 ? 7.608 25.262 42.114 1.00 11.41 285 PHE D C 1
ATOM 10356 O O . PHE D 2 297 ? 6.600 24.811 41.568 1.00 11.21 285 PHE D O 1
ATOM 10364 N N . ASN D 2 298 ? 8.261 26.323 41.647 1.00 11.09 286 ASN D N 1
ATOM 10365 C CA . ASN D 2 298 ? 7.799 27.013 40.445 1.00 12.02 286 ASN D CA 1
ATOM 10366 C C . ASN D 2 298 ? 7.979 26.198 39.169 1.00 11.93 286 ASN D C 1
ATOM 10367 O O . ASN D 2 298 ? 7.428 26.550 38.127 1.00 11.38 286 ASN D O 1
ATOM 10372 N N . PHE D 2 299 ? 8.749 25.118 39.248 1.00 9.79 287 PHE D N 1
ATOM 10373 C CA . PHE D 2 299 ? 8.987 24.261 38.087 1.00 9.37 287 PHE D CA 1
ATOM 10374 C C . PHE D 2 299 ? 7.887 23.208 37.922 1.00 9.98 287 PHE D C 1
ATOM 10375 O O . PHE D 2 299 ? 7.860 22.474 36.936 1.00 10.04 287 PHE D O 1
ATOM 10383 N N . LEU D 2 300 ? 6.983 23.142 38.891 1.00 10.15 288 LEU D N 1
ATOM 10384 C CA . LEU D 2 300 ? 5.883 22.184 38.863 1.00 11.32 288 LEU D CA 1
ATOM 10385 C C . LEU D 2 300 ? 4.801 22.604 37.870 1.00 12.77 288 LEU D C 1
ATOM 10386 O O . LEU D 2 300 ? 4.461 23.782 37.774 1.00 13.85 288 LEU D O 1
ATOM 10391 N N . ASP D 2 301 ? 4.275 21.642 37.118 1.00 13.29 289 ASP D N 1
ATOM 10392 C CA . ASP D 2 301 ? 3.209 21.918 36.162 1.00 14.56 289 ASP D CA 1
ATOM 10393 C C . ASP D 2 301 ? 1.911 21.326 36.710 1.00 14.91 289 ASP D C 1
ATOM 10394 O O . ASP D 2 301 ? 0.826 21.567 36.183 1.00 15.77 289 ASP D O 1
ATOM 10399 N N . ALA D 2 302 ? 2.038 20.545 37.777 1.00 13.67 290 ALA D N 1
ATOM 10400 C CA . ALA D 2 302 ? 0.893 19.910 38.422 1.00 14.10 290 ALA D CA 1
ATOM 10401 C C . ALA D 2 302 ? 1.252 19.675 39.880 1.00 14.16 290 ALA D C 1
ATOM 10402 O O . ALA D 2 302 ? 2.427 19.558 40.222 1.00 13.08 290 ALA D O 1
ATOM 10404 N N . PRO D 2 303 ? 0.248 19.609 40.763 1.00 14.41 291 PRO D N 1
ATOM 10405 C CA . PRO D 2 303 ? 0.554 19.384 42.176 1.00 15.22 291 PRO D CA 1
ATOM 10406 C C . PRO D 2 303 ? 1.205 18.027 42.407 1.00 13.73 291 PRO D C 1
ATOM 10407 O O . PRO D 2 303 ? 0.916 17.064 41.699 1.00 13.28 291 PRO D O 1
ATOM 10411 N N . ALA D 2 304 ? 2.106 17.960 43.381 1.00 13.28 292 ALA D N 1
ATOM 10412 C CA . ALA D 2 304 ? 2.766 16.701 43.700 1.00 12.98 292 ALA D CA 1
ATOM 10413 C C . ALA D 2 304 ? 1.739 15.853 44.438 1.00 13.07 292 ALA D C 1
ATOM 10414 O O . ALA D 2 304 ? 0.973 16.372 45.249 1.00 12.99 292 ALA D O 1
ATOM 10416 N N . VAL D 2 305 ? 1.709 14.558 44.149 1.00 12.62 293 VAL D N 1
ATOM 10417 C CA . VAL D 2 305 ? 0.765 13.664 44.802 1.00 13.76 293 VAL D CA 1
ATOM 10418 C C . VAL D 2 305 ? 1.487 12.497 45.465 1.00 11.79 293 VAL D C 1
ATOM 10419 O O . VAL D 2 305 ? 2.621 12.170 45.106 1.00 11.12 293 VAL D O 1
ATOM 10423 N N . ARG D 2 306 ? 0.817 11.867 46.424 1.00 10.02 294 ARG D N 1
ATOM 10424 C CA . ARG D 2 306 ? 1.406 10.769 47.183 1.00 8.77 294 ARG D CA 1
ATOM 10425 C C . ARG D 2 306 ? 0.721 9.418 47.063 1.00 9.09 294 ARG D C 1
ATOM 10426 O O . ARG D 2 306 ? -0.507 9.314 47.139 1.00 8.31 294 ARG D O 1
ATOM 10434 N N . VAL D 2 307 ? 1.539 8.387 46.888 1.00 6.96 295 VAL D N 1
ATOM 10435 C CA . VAL D 2 307 ? 1.070 7.010 46.833 1.00 7.09 295 VAL D CA 1
ATOM 10436 C C . VAL D 2 307 ? 1.610 6.437 48.140 1.00 5.42 295 VAL D C 1
ATOM 10437 O O . VAL D 2 307 ? 2.804 6.524 48.410 1.00 6.19 295 VAL D O 1
ATOM 10441 N N . THR D 2 308 ? 0.736 5.873 48.959 1.00 5.70 296 THR D N 1
ATOM 10442 C CA . THR D 2 308 ? 1.159 5.337 50.247 1.00 7.36 296 THR D CA 1
ATOM 10443 C C . THR D 2 308 ? 0.363 4.092 50.573 1.00 8.31 296 THR D C 1
ATOM 10444 O O . THR D 2 308 ? -0.413 3.612 49.752 1.00 8.21 296 THR D O 1
ATOM 10448 N N . GLY D 2 309 ? 0.559 3.567 51.779 1.00 9.04 297 GLY D N 1
ATOM 10449 C CA . GLY D 2 309 ? -0.208 2.407 52.182 1.00 8.33 297 GLY D CA 1
ATOM 10450 C C . GLY D 2 309 ? -1.560 2.952 52.609 1.00 7.96 297 GLY D C 1
ATOM 10451 O O . GLY D 2 309 ? -1.676 4.147 52.899 1.00 6.78 297 GLY D O 1
ATOM 10452 N N . ALA D 2 310 ? -2.581 2.101 52.639 1.00 7.27 298 ALA D N 1
ATOM 10453 C CA . ALA D 2 310 ? -3.912 2.532 53.054 1.00 6.82 298 ALA D CA 1
ATOM 10454 C C . ALA D 2 310 ? -3.840 2.973 54.520 1.00 6.68 298 ALA D C 1
ATOM 10455 O O . ALA D 2 310 ? -3.024 2.462 55.285 1.00 5.49 298 ALA D O 1
ATOM 10457 N N . ASP D 2 311 ? -4.694 3.923 54.895 1.00 6.31 299 ASP D N 1
ATOM 10458 C CA . ASP D 2 311 ? -4.715 4.483 56.247 1.00 7.38 299 ASP D CA 1
ATOM 10459 C C . ASP D 2 311 ? -5.440 3.605 57.271 1.00 6.81 299 ASP D C 1
ATOM 10460 O O . ASP D 2 311 ? -6.367 4.054 57.952 1.00 6.92 299 ASP D O 1
ATOM 10465 N N . VAL D 2 312 ? -5.005 2.356 57.388 1.00 5.82 300 VAL D N 1
ATOM 10466 C CA . VAL D 2 312 ? -5.616 1.421 58.329 1.00 5.10 300 VAL D CA 1
ATOM 10467 C C . VAL D 2 312 ? -4.581 0.493 58.942 1.00 6.62 300 VAL D C 1
ATOM 10468 O O . VAL D 2 312 ? -3.465 0.354 58.429 1.00 6.74 300 VAL D O 1
ATOM 10472 N N . PRO D 2 313 ? -4.920 -0.132 60.079 1.00 6.60 301 PRO D N 1
ATOM 10473 C CA . PRO D 2 313 ? -3.905 -1.040 60.610 1.00 6.84 301 PRO D CA 1
ATOM 10474 C C . PRO D 2 313 ? -3.941 -2.194 59.594 1.00 6.42 301 PRO D C 1
ATOM 10475 O O . PRO D 2 313 ? -4.997 -2.485 59.038 1.00 5.82 301 PRO D O 1
ATOM 10479 N N . MET D 2 314 ? -2.803 -2.823 59.329 1.00 5.65 302 MET D N 1
ATOM 10480 C CA . MET D 2 314 ? -2.733 -3.889 58.326 1.00 5.70 302 MET D CA 1
ATOM 10481 C C . MET D 2 314 ? -3.630 -5.107 58.556 1.00 5.33 302 MET D C 1
ATOM 10482 O O . MET D 2 314 ? -3.458 -5.837 59.530 1.00 5.00 302 MET D O 1
ATOM 10487 N N . PRO D 2 315 ? -4.600 -5.341 57.648 1.00 5.76 303 PRO D N 1
ATOM 10488 C CA . PRO D 2 315 ? -5.525 -6.478 57.741 1.00 6.60 303 PRO D CA 1
ATOM 10489 C C . PRO D 2 315 ? -4.841 -7.787 57.321 1.00 7.85 303 PRO D C 1
ATOM 10490 O O . PRO D 2 315 ? -3.866 -7.770 56.569 1.00 7.96 303 PRO D O 1
ATOM 10494 N N . TYR D 2 316 ? -5.360 -8.912 57.806 1.00 7.10 304 TYR D N 1
ATOM 10495 C CA . TYR D 2 316 ? -4.804 -10.227 57.492 1.00 7.43 304 TYR D CA 1
ATOM 10496 C C . TYR D 2 316 ? -5.197 -10.778 56.122 1.00 9.67 304 TYR D C 1
ATOM 10497 O O . TYR D 2 316 ? -4.334 -11.178 55.337 1.00 9.26 304 TYR D O 1
ATOM 10506 N N . ALA D 2 317 ? -6.500 -10.810 55.847 1.00 8.02 305 ALA D N 1
ATOM 10507 C CA . ALA D 2 317 ? -7.007 -11.346 54.589 1.00 9.66 305 ALA D CA 1
ATOM 10508 C C . ALA D 2 317 ? -6.216 -10.870 53.379 1.00 10.72 305 ALA D C 1
ATOM 10509 O O . ALA D 2 317 ? -5.938 -9.683 53.217 1.00 9.31 305 ALA D O 1
ATOM 10511 N N . LYS D 2 318 ? -5.865 -11.826 52.530 1.00 12.81 306 LYS D N 1
ATOM 10512 C CA . LYS D 2 318 ? -5.092 -11.575 51.322 1.00 13.47 306 LYS D CA 1
ATOM 10513 C C . LYS D 2 318 ? -5.593 -10.396 50.483 1.00 12.80 306 LYS D C 1
ATOM 10514 O O . LYS D 2 318 ? -4.836 -9.467 50.187 1.00 12.13 306 LYS D O 1
ATOM 10520 N N . ILE D 2 319 ? -6.865 -10.433 50.095 1.00 10.80 307 ILE D N 1
ATOM 10521 C CA . ILE D 2 319 ? -7.416 -9.371 49.265 1.00 10.81 307 ILE D CA 1
ATOM 10522 C C . ILE D 2 319 ? -7.386 -8.009 49.955 1.00 10.22 307 ILE D C 1
ATOM 10523 O O . ILE D 2 319 ? -7.224 -6.981 49.299 1.00 8.81 307 ILE D O 1
ATOM 10528 N N . LEU D 2 320 ? -7.531 -7.998 51.276 1.00 8.48 308 LEU D N 1
ATOM 10529 C CA . LEU D 2 320 ? -7.510 -6.742 52.011 1.00 8.77 308 LEU D CA 1
ATOM 10530 C C . LEU D 2 320 ? -6.078 -6.206 52.094 1.00 9.53 308 LEU D C 1
ATOM 10531 O O . LEU D 2 320 ? -5.841 -5.026 51.840 1.00 9.11 308 LEU D O 1
ATOM 10536 N N . GLU D 2 321 ? -5.123 -7.073 52.425 1.00 10.07 309 GLU D N 1
ATOM 10537 C CA . GLU D 2 321 ? -3.725 -6.661 52.508 1.00 11.69 309 GLU D CA 1
ATOM 10538 C C . GLU D 2 321 ? -3.204 -6.143 51.167 1.00 11.87 309 GLU D C 1
ATOM 10539 O O . GLU D 2 321 ? -2.441 -5.178 51.127 1.00 11.42 309 GLU D O 1
ATOM 10545 N N . ASP D 2 322 ? -3.616 -6.782 50.074 1.00 11.81 310 ASP D N 1
ATOM 10546 C CA . ASP D 2 322 ? -3.178 -6.368 48.741 1.00 13.37 310 ASP D CA 1
ATOM 10547 C C . ASP D 2 322 ? -3.607 -4.942 48.429 1.00 11.51 310 ASP D C 1
ATOM 10548 O O . ASP D 2 322 ? -2.920 -4.221 47.709 1.00 11.94 310 ASP D O 1
ATOM 10553 N N . ASN D 2 323 ? -4.752 -4.541 48.968 1.00 9.75 311 ASN D N 1
ATOM 10554 C CA . ASN D 2 323 ? -5.276 -3.204 48.739 1.00 9.26 311 ASN D CA 1
ATOM 10555 C C . ASN D 2 323 ? -4.912 -2.242 49.867 1.00 9.47 311 ASN D C 1
ATOM 10556 O O . ASN D 2 323 ? -5.423 -1.128 49.931 1.00 8.65 311 ASN D O 1
ATOM 10561 N N . SER D 2 324 ? -4.013 -2.677 50.745 1.00 8.84 312 SER D N 1
ATOM 10562 C CA . SER D 2 324 ? -3.564 -1.853 51.861 1.00 9.19 312 SER D CA 1
ATOM 10563 C C . SER D 2 324 ? -2.130 -1.389 51.627 1.00 11.67 312 SER D C 1
ATOM 10564 O O . SER D 2 324 ? -1.593 -0.580 52.386 1.00 10.95 312 SER D O 1
ATOM 10567 N N . ILE D 2 325 ? -1.526 -1.908 50.559 1.00 14.08 313 ILE D N 1
ATOM 10568 C CA . ILE D 2 325 ? -0.158 -1.570 50.164 1.00 16.50 313 ILE D CA 1
ATOM 10569 C C . ILE D 2 325 ? -0.187 -1.083 48.714 1.00 15.98 313 ILE D C 1
ATOM 10570 O O . ILE D 2 325 ? -0.951 -1.596 47.901 1.00 17.02 313 ILE D O 1
ATOM 10575 N N . PRO D 2 326 ? 0.651 -0.093 48.366 1.00 14.80 314 PRO D N 1
ATOM 10576 C CA . PRO D 2 326 ? 0.639 0.389 46.983 1.00 14.10 314 PRO D CA 1
ATOM 10577 C C . PRO D 2 326 ? 1.017 -0.662 45.942 1.00 14.15 314 PRO D C 1
ATOM 10578 O O . PRO D 2 326 ? 2.019 -1.360 46.076 1.00 12.44 314 PRO D O 1
ATOM 10582 N N . GLN D 2 327 ? 0.192 -0.775 44.908 1.00 13.94 315 GLN D N 1
ATOM 10583 C CA . GLN D 2 327 ? 0.439 -1.724 43.835 1.00 14.14 315 GLN D CA 1
ATOM 10584 C C . GLN D 2 327 ? 0.925 -0.951 42.610 1.00 13.00 315 GLN D C 1
ATOM 10585 O O . GLN D 2 327 ? 0.774 0.268 42.537 1.00 10.28 315 GLN D O 1
ATOM 10591 N N . VAL D 2 328 ? 1.516 -1.657 41.655 1.00 11.43 316 VAL D N 1
ATOM 10592 C CA . VAL D 2 328 ? 2.009 -1.004 40.450 1.00 11.72 316 VAL D CA 1
ATOM 10593 C C . VAL D 2 328 ? 0.895 -0.195 39.793 1.00 11.96 316 VAL D C 1
ATOM 10594 O O . VAL D 2 328 ? 1.115 0.940 39.364 1.00 11.72 316 VAL D O 1
ATOM 10598 N N . LYS D 2 329 ? -0.306 -0.765 39.732 1.00 11.83 317 LYS D N 1
ATOM 10599 C CA . LYS D 2 329 ? -1.428 -0.064 39.118 1.00 14.21 317 LYS D CA 1
ATOM 10600 C C . LYS D 2 329 ? -1.790 1.231 39.839 1.00 14.79 317 LYS D C 1
ATOM 10601 O O . LYS D 2 329 ? -2.322 2.155 39.220 1.00 14.01 317 LYS D O 1
ATOM 10607 N N . ASP D 2 330 ? -1.505 1.304 41.140 1.00 13.79 318 ASP D N 1
ATOM 10608 C CA . ASP D 2 330 ? -1.806 2.514 41.909 1.00 14.44 318 ASP D CA 1
ATOM 10609 C C . ASP D 2 330 ? -0.787 3.590 41.580 1.00 13.70 318 ASP D C 1
ATOM 10610 O O . ASP D 2 330 ? -1.108 4.779 41.554 1.00 13.10 318 ASP D O 1
ATOM 10615 N N . ILE D 2 331 ? 0.448 3.161 41.341 1.00 12.37 319 ILE D N 1
ATOM 10616 C CA . ILE D 2 331 ? 1.525 4.079 40.993 1.00 12.66 319 ILE D CA 1
ATOM 10617 C C . ILE D 2 331 ? 1.255 4.655 39.599 1.00 12.84 319 ILE D C 1
ATOM 10618 O O . ILE D 2 331 ? 1.372 5.862 39.382 1.00 13.39 319 ILE D O 1
ATOM 10623 N N . ILE D 2 332 ? 0.881 3.788 38.663 1.00 12.74 320 ILE D N 1
ATOM 10624 C CA . ILE D 2 332 ? 0.583 4.212 37.296 1.00 12.86 320 ILE D CA 1
ATOM 10625 C C . ILE D 2 332 ? -0.620 5.153 37.258 1.00 13.61 320 ILE D C 1
ATOM 10626 O O . ILE D 2 332 ? -0.615 6.154 36.533 1.00 14.87 320 ILE D O 1
ATOM 10631 N N . PHE D 2 333 ? -1.642 4.830 38.044 1.00 12.10 321 PHE D N 1
ATOM 10632 C CA . PHE D 2 333 ? -2.854 5.635 38.110 1.00 11.70 321 PHE D CA 1
ATOM 10633 C C . PHE D 2 333 ? -2.547 7.063 38.571 1.00 12.74 321 PHE D C 1
ATOM 10634 O O . PHE D 2 333 ? -3.018 8.029 37.968 1.00 9.29 321 PHE D O 1
ATOM 10642 N N . ALA D 2 334 ? -1.769 7.188 39.647 1.00 10.51 322 ALA D N 1
ATOM 10643 C CA . ALA D 2 334 ? -1.398 8.497 40.183 1.00 10.54 322 ALA D CA 1
ATOM 10644 C C . ALA D 2 334 ? -0.544 9.280 39.189 1.00 10.96 322 ALA D C 1
ATOM 10645 O O . ALA D 2 334 ? -0.671 10.500 39.074 1.00 10.66 322 ALA D O 1
ATOM 10647 N N . ILE D 2 335 ? 0.335 8.578 38.481 1.00 9.43 323 ILE D N 1
ATOM 10648 C CA . ILE D 2 335 ? 1.198 9.218 37.496 1.00 9.53 323 ILE D CA 1
ATOM 10649 C C . ILE D 2 335 ? 0.371 9.769 36.336 1.00 10.75 323 ILE D C 1
ATOM 10650 O O . ILE D 2 335 ? 0.651 10.858 35.834 1.00 11.00 323 ILE D O 1
ATOM 10655 N N . LYS D 2 336 ? -0.642 9.018 35.913 1.00 10.01 324 LYS D N 1
ATOM 10656 C CA . LYS D 2 336 ? -1.492 9.453 34.811 1.00 12.44 324 LYS D CA 1
ATOM 10657 C C . LYS D 2 336 ? -2.402 10.599 35.226 1.00 13.05 324 LYS D C 1
ATOM 10658 O O . LYS D 2 336 ? -2.784 11.432 34.400 1.00 11.75 324 LYS D O 1
ATOM 10664 N N . LYS D 2 337 ? -2.748 10.646 36.507 1.00 12.97 325 LYS D N 1
ATOM 10665 C CA . LYS D 2 337 ? -3.577 11.732 37.010 1.00 14.24 325 LYS D CA 1
ATOM 10666 C C . LYS D 2 337 ? -2.742 13.009 36.967 1.00 13.66 325 LYS D C 1
ATOM 10667 O O . LYS D 2 337 ? -3.222 14.058 36.551 1.00 13.97 325 LYS D O 1
ATOM 10673 N N . THR D 2 338 ? -1.485 12.902 37.393 1.00 13.72 326 THR D N 1
ATOM 10674 C CA . THR D 2 338 ? -0.565 14.036 37.435 1.00 13.30 326 THR D CA 1
ATOM 10675 C C . THR D 2 338 ? -0.241 14.595 36.054 1.00 13.77 326 THR D C 1
ATOM 10676 O O . THR D 2 338 ? -0.130 15.810 35.876 1.00 10.44 326 THR D O 1
ATOM 10680 N N . LEU D 2 339 ? -0.077 13.703 35.082 1.00 14.37 327 LEU D N 1
ATOM 10681 C CA . LEU D 2 339 ? 0.231 14.111 33.715 1.00 16.65 327 LEU D CA 1
ATOM 10682 C C . LEU D 2 339 ? -1.051 14.401 32.940 1.00 18.48 327 LEU D C 1
ATOM 10683 O O . LEU D 2 339 ? -1.011 14.940 31.832 1.00 19.01 327 LEU D O 1
ATOM 10688 N N . ASN D 2 340 ? -2.183 14.047 33.540 1.00 19.00 328 ASN D N 1
ATOM 10689 C CA . ASN D 2 340 ? -3.494 14.245 32.933 1.00 22.60 328 ASN D CA 1
ATOM 10690 C C . ASN D 2 340 ? -3.584 13.510 31.599 1.00 23.71 328 ASN D C 1
ATOM 10691 O O . ASN D 2 340 ? -3.845 14.116 30.556 1.00 22.78 328 ASN D O 1
ATOM 10696 N N . ILE D 2 341 ? -3.357 12.201 31.639 1.00 24.73 329 ILE D N 1
ATOM 10697 C CA . ILE D 2 341 ? -3.421 11.373 30.439 1.00 26.89 329 ILE D CA 1
ATOM 10698 C C . ILE D 2 341 ? -4.154 10.072 30.741 1.00 28.29 329 ILE D C 1
ATOM 10699 O O . ILE D 2 341 ? -4.577 9.896 31.904 1.00 30.45 329 ILE D O 1
#

Foldseek 3Di:
DFDQKDKDFFDAWDKDPDPHAFDRMDMDGLVNLLVLLLLLLLLQLLLVVLLVCVVVVLFDDWAFEFAQLSLQLSLLLLQFDLQAAEEEWQNCPSNLVSNPDASLQCLLLRSQFCSHQVRSPQHRQAHDDRRYGTRHYDQQPQQLVQLVVLVVCVVVVVLHAYEGEHELLSLPPPVNLVSLVVQQVQQGRYEYEYEYQQADQQHGSVRRDPDSPSQCSSPVAMGIEFASLENNRSNRNSNRSSVCSSVSNTYHYYYHHTHGLQHRTSVGRNDPRHHPVVSVVCCVPRHNSVVSLVVCCVSSSDHPVSSVVSSVVSNVSSVVSNVSSSVHHHRDPLAVQEDPDPPDQKDWDDDPDNVDIHIYDD/DDKDFQLRLLLLQLQLVCVVDVLEAEEEACVAPVCAPLNSVRPVCVVPHCVRYPHDDLDQLVVLLVLQVSQQVPGAYEYEDQECLSCVNNVCCLAVVFQCPCVVVVNPTWGRYEYEYEAAADAQPFQSRGAHCLLVVLVGHSEWEFFAATSLLNNQASNQSRPDRGYYYYHYHSVRRGDMDHQDPLSVDSPRHDDGADKDFPFDFQAAEEEEEYHCLVLVVVLQVVVVVVVHHYGYIYQRILVPTNLVVVLVRCLRNLYYEYEYAHAPPSDSVVVSQVDCCVDPSVVSRPFRYYYHYFANDRQDRDPVRNVRRGDHSVNVNVNVCVRVVD/DFDQKDKDFADAWDKDPDPGAFDRMDMDGLVRLLVLLLLLLLLQLLQVVLLVCVVVVLFDDWDFEFAFQSLQLSLLLLQFDLPAAEEEWQNCLSNLVSNPDASLQPLLLRSQFCSHQVRSPQHRQCHDDRRYHTRHHDQQPQQLVQLVVLVVCVVVVPLHAYEGEHELLSLPPPVNLVSLVVQQVQQGRYEYEYEYQQDDQQHGSVRRDPDSPSQCSSPVAMGIEFASLENVRSNRNSNRSSVCSSVSRTYHYYYYHTHGLQHRTSVGRNDPRHHPVVSVVCCVPRHNSVVSLCVCPVNRSDHPVRSVVSSVVSNVSSVVSNVSSSPRHHRDPLCPQEDPDPPDQKDWDDDPDNVDIHIYDD/DDKDFLLRLLCLLLLLVVVVDVLEAEEEACLAPVCAPLNSNRPVCVVPHCVRYYHDDLDQLVVLLVLQVSQQVPGAYEYEDQECLSCVNNVCCLAVVFQCPCVVVVNDTWGRYEYEYEAAADALPFQSRGAHCLLVQLVGHSEWEFFAATSLLNSQASNQSRVDRGYYYYHYHSVRRGDIDDDDPLSVDSPRHDDGADKDFPFDFAAAEEEEEYHCLVLVVVLQVVVVVVVHHYGYIYQRILVVTNLVVVLVNCLRNLYAEYEYAHADPSDSVVVSQVCCCVDPSVVSHPFRYYYHYFANDRQDRDPVRNVNRGDHSVNVNVNSCVRSVD

CATH classification: 3.40.50.970

Solvent-accessible surface area: 42975 Å² total; per-residue (Å²): 154,70,34,116,77,19,91,25,151,10,136,148,8,63,54,27,156,34,178,143,23,11,73,72,65,13,78,0,53,55,138,33,0,41,111,5,7,90,34,0,21,3,0,24,55,0,0,63,24,0,21,85,5,47,145,100,162,47,2,47,18,44,1,5,2,8,2,0,7,0,0,1,3,1,0,0,32,20,8,15,71,108,76,0,18,1,0,4,16,38,23,2,1,1,8,0,38,10,21,61,24,49,3,96,65,0,0,0,0,0,10,3,40,97,22,7,22,0,81,0,7,1,0,6,8,0,3,21,22,162,18,1,14,0,2,14,5,4,36,0,3,0,0,0,0,0,0,0,0,0,12,3,8,111,15,54,62,119,95,27,0,0,0,0,0,2,26,5,8,9,2,1,2,3,7,0,17,6,0,2,0,0,0,22,41,40,120,0,15,0,0,0,0,3,18,12,14,106,22,11,33,3,9,18,15,112,76,8,2,41,22,55,45,2,18,66,8,1,27,45,1,17,0,0,57,2,39,0,15,6,3,0,3,0,2,17,0,0,109,49,0,3,59,39,4,73,67,47,119,0,7,0,3,1,1,0,80,6,2,1,14,46,6,24,23,41,93,9,114,0,70,89,46,12,80,173,113,39,16,94,95,16,86,77,153,23,11,0,11,79,55,0,77,69,42,0,54,129,29,64,0,1,27,72,109,43,1,118,104,12,37,82,99,1,121,135,83,2,78,63,1,6,119,68,0,48,73,10,83,66,8,50,64,117,63,0,0,43,17,7,14,10,81,32,108,100,72,112,10,42,0,3,2,38,82,51,123,18,133,1,49,49,131,99,124,10,33,6,54,68,0,0,30,54,0,1,33,38,1,1,128,141,35,107,68,1,0,0,0,0,13,5,0,3,83,25,47,2,20,59,62,4,1,132,33,4,83,183,116,42,27,104,113,29,1,18,18,5,2,34,0,6,18,0,1,0,0,0,0,0,0,0,2,14,28,43,0,42,1,1,0,9,0,26,13,0,3,30,0,0,15,0,0,1,0,1,0,0,5,1,2,1,3,20,0,4,1,1,19,116,21,43,1,14,2,6,0,4,0,8,14,15,21,18,48,2,15,2,2,6,14,10,5,18,0,0,6,4,0,0,5,0,1,1,0,17,0,0,2,5,22,11,0,37,0,0,0,0,0,4,0,16,1,9,64,20,40,2,5,0,0,0,1,4,12,47,51,12,1,46,51,71,39,141,1,41,100,122,0,71,45,142,94,19,75,5,82,33,10,115,18,58,68,43,56,117,4,80,78,0,0,1,1,1,6,11,78,11,0,17,32,2,46,93,0,0,53,68,0,37,184,103,48,14,53,0,3,0,0,0,4,24,0,0,13,59,15,13,14,133,31,2,27,53,4,0,79,94,2,45,30,0,0,2,3,6,29,8,24,1,23,2,0,4,0,0,1,2,1,0,58,0,2,20,21,94,0,39,139,90,23,106,17,45,0,9,1,0,0,2,2,11,3,0,19,0,8,0,104,58,0,9,52,36,4,26,4,55,36,140,10,0,26,92,0,1,55,95,6,30,134,123,149,60,38,112,71,21,87,23,145,9,135,159,19,68,66,26,151,30,189,132,24,13,70,74,66,9,80,0,41,50,111,48,0,37,125,13,6,90,28,0,23,2,0,20,81,0,0,61,22,0,15,79,6,50,139,97,165,53,3,47,20,44,1,6,2,8,1,0,7,0,0,0,2,0,0,0,33,27,8,15,71,107,74,0,16,1,0,4,15,38,23,2,0,1,8,0,37,13,20,64,27,44,4,109,69,0,0,0,0,0,11,3,38,75,25,6,20,1,95,0,7,1,1,4,7,0,2,16,20,156,17,2,15,0,2,16,5,4,36,0,2,1,0,0,3,0,0,0,0,0,12,2,6,112,24,74,56,141,103,42,0,0,0,0,0,2,25,4,10,8,2,2,2,3,8,0,16,6,0,3,0,0,0,26,43,39,111,0,12,0,0,0,0,0,18,16,13,104,22,12,28,3,10,23,11,119,80,9,3,43,21,53,48,2,15,70,7,1,26,46,1,17,0,0,53,2,31,0,13,14,4,0,5,0,3,18,0,0,104,41,0,3,59,39,4,83,68,43,119,1,7,0,0,0,1,0,76,5,1,1,12,42,5,23,23,42,90,7,114,0,51,87,45,14,70,170,130,48,27,100,106,14,92,66,137,36,11,0,15,66,46,2,78,65,45,0,56,128,30,70,0,2,19,82,106,42,2,141,112,10,26,77,94,2,120,128,79,5,90,52,0,7,118,65,0,52,74,18,83,70,6,44,55,121,52,0,0,36,31,8,17,10,74,34,104,90,74,87,6,35,0,3,1,34,88,50,133,19,120,2,39,51,87,75,122,13,32,6,52,59,0,0,28,55,0,1,34,34,1,2,122,144,31,135,102,2,0,0,0,0,12,4,0,4,78,26,49,2,20,61,69,4,0,119,31,3,83,182,111,42,27,109,114,31,2,19,16,5,2,32,0,6,14,0,1,0,0,0,0,0,0,0,2,16,27,37,3,38,2,1,0,9,1,25,14,1,2,33,0,0,9,0,0,1,0,1,0,0,5,1,1,1,7,21,1,2,0,5,20,104,20,44,2,12,2,6,0,3,0,6,14,13,25,26,48,3,15,2,2,5,15,9,5,19,1,0,6,4,0,0,4,0,2,2,0,17,0,0,0,5,20,17,0,48,0,0,0,0,0,3,0,16,1,8,66,21,41,2,5,0,0,0,0,3,13,46,57,11,1,44,51,71,42,108,0,42,94,128,0,58,46,133,95,21,73,6,86,37,24,105,8,73,55,44,57,120,5,81,76,0,0,2,1,1,5,10,65,12,0,17,26,2,46,95,0,0,57,66,0,38,187,98,49,10,55,1,2,0,0,0,5,23,0,0,13,62,13,14,15,142,19,2,25,61,4,0,72,96,4,42,27,0,0,2,3,7,32,8,24,1,23,2,0,4,1,0,0,2,0,1,54,0,1,26,20,89,0,34,137,83,25,106,18,46,0,6,2,0,0,2,3,11,3,0,22,0,7,0,103,58,0,14,43,41,4,27,2,44,33,136,13,0,28,92,0,1,60,102,12,33,132,124

B-factor: mean 14.01, std 7.92, range [5.0, 56.19]